Protein 6UXT (pdb70)

B-factor: mean 32.32, std 12.49, range [15.35, 100.5]

Solvent-accessible surface area: 53616 Å² total; per-residue (Å²): 91,67,1,101,45,0,27,100,0,20,60,20,0,34,56,0,6,20,8,0,0,57,18,59,15,118,99,0,53,88,19,1,80,72,0,24,66,42,0,72,59,107,107,23,66,20,85,136,30,22,42,120,85,34,102,14,14,58,139,140,22,64,3,0,8,6,32,2,25,7,20,11,7,12,16,41,47,76,47,117,139,19,84,53,12,11,137,74,0,11,92,61,0,42,172,35,60,71,125,20,0,0,68,36,0,8,147,27,45,1,3,0,13,22,29,33,77,0,0,1,7,103,30,2,73,59,14,1,40,47,0,48,128,12,3,101,150,111,56,3,2,41,0,0,10,0,0,64,4,2,42,43,4,41,11,49,6,4,75,7,10,52,86,88,50,0,108,73,0,20,130,0,17,67,11,0,35,53,0,8,17,3,1,0,62,19,59,11,96,86,0,40,116,29,0,79,74,0,23,63,46,0,70,61,107,96,20,120,12,80,136,33,29,36,116,83,31,149,9,11,47,146,142,24,61,2,0,7,5,29,2,22,8,23,14,7,12,15,45,45,80,51,118,71,20,67,21,1,10,133,11,0,11,75,31,0,44,175,37,38,72,108,0,0,1,29,2,0,8,16,23,46,0,5,1,11,19,27,34,75,0,0,0,8,101,27,2,54,62,13,1,48,45,0,40,130,10,2,117,144,94,55,0,2,39,0,0,9,0,0,56,1,2,44,42,6,40,11,49,4,4,79,7,10,47,80,119,50,41,0,106,69,0,18,129,0,18,67,11,0,35,78,0,12,21,12,2,2,77,29,60,18,89,126,0,42,107,37,0,69,74,0,15,64,49,1,66,61,107,91,21,119,11,78,149,27,29,35,120,73,35,134,16,13,42,138,150,24,59,2,0,7,5,27,5,22,9,23,6,10,12,17,37,47,75,57,115,152,22,98,57,10,16,136,74,0,11,90,67,3,51,172,38,58,89,112,8,2,2,89,22,0,48,137,10,56,4,7,0,12,14,28,19,75,0,0,0,8,104,28,2,56,56,9,0,39,36,0,47,126,18,4,104,152,116,57,6,6,44,0,0,12,0,0,16,4,3,47,55,4,41,12,47,7,5,55,3,11,57,85,166,106,23,0,82,48,0,27,95,0,20,59,23,0,34,64,0,12,20,5,1,4,47,17,52,20,123,97,0,72,85,24,0,68,78,0,21,68,47,0,75,68,106,80,20,120,20,86,136,21,10,26,114,78,30,140,14,6,37,71,140,22,63,2,0,1,6,28,4,22,8,19,10,13,9,14,33,42,72,55,113,146,20,98,57,18,17,146,73,1,12,91,59,8,39,164,50,63,46,140,8,0,0,105,40,1,20,157,26,50,2,4,0,16,19,27,12,76,0,0,0,8,99,30,1,66,58,11,1,40,46,0,46,125,16,3,86,145,119,58,15,3,47,0,0,13,0,0,17,4,4,48,52,4,41,12,50,4,6,75,14,13,62,90,97,64,0,88,45,0,30,99,0,20,65,23,0,38,61,0,5,20,11,0,0,61,28,51,15,133,70,0,60,84,15,0,80,76,0,18,66,47,0,70,62,128,92,22,127,15,88,143,27,24,33,118,89,33,97,12,12,57,152,144,23,66,2,0,8,7,36,3,26,8,20,10,9,10,18,37,46,77,54,120,70,23,60,18,1,8,124,9,0,12,67,34,4,41,176,43,28,73,110,0,0,0,42,1,0,8,19,29,45,1,5,0,15,24,28,36,76,0,0,0,7,100,32,2,59,58,13,1,41,44,0,49,123,11,4,118,141,97,54,0,2,43,0,0,10,0,0,57,4,3,45,43,5,41,12,50,8,5,50,6,10,49,85,88,55,0,84,54,0,20,108,0,20,67,22,0,38,62,0,7,20,12,0,0,64,35,66,14,112,91,0,66,84,17,0,67,75,0,17,52,59,0,56,76,106,100,30,138,8,84,154,31,23,38,118,79,36,129,11,12,53,135,139,23,61,2,0,6,7,38,3,26,7,19,9,7,11,14,40,45,79,49,108,128,23,83,53,11,9,137,73,0,12,91,65,1,45,173,38,61,71,125,19,0,0,74,35,0,6,130,27,44,1,2,0,14,21,28,29,77,0,0,0,7,97,27,2,38,58,12,0,42,43,0,49,135,12,2,93,152,118,54,9,1,37,0,0,10,0,0,58,1,3,45,43,6,40,12,51,6,5,74,6,10,56,67,91,67,0,92,39,0,29,100,0,21,66,23,0,42,69,0,10,20,11,1,2,62,22,62,11,117,88,0,47,97,18,0,73,81,0,13,62,50,1,53,63,144,106,23,122,26,79,142,30,24,38,119,75,32,106,14,12,39,77,151,22,64,3,0,6,7,36,3,24,10,20,8,8,13,15,37,46,74,61,119,153,26,74,52,12,16,125,70,0,10,94,69,3,46,176,42,64,71,120,16,0,1,78,23,0,31,141,12,52,3,5,1,14,24,28,29,77,0,0,1,10,93,27,2,78,58,11,0,38,40,0,48,117,14,4,106,145,115,53,2,2,41,0,0,13,0,0,16,1,3,47,55,6,39,12,50,10,5,51,3,10,44,85,90,64,0,80,34,0,28,108,0,20,64,22,0,38,66,0,12,19,12,2,2,66,29,67,18,107,88,0,63,87,18,0,64,76,0,12,70,57,0,59,63,157,95,25,128,16,68,141,24,20,40,132,73,30,130,15,12,40,126,154,21,63,1,0,6,7,37,4,22,10,21,7,12,11,16,39,52,73,60,116,153,25,82,51,4,18,136,71,0,9,96,54,2,40,158,40,65,71,125,7,0,0,118,24,0,36,139,10,54,4,5,0,15,24,28,28,78,0,0,0,10,89,26,1,75,60,9,0,37,39,0,51,120,17,3,92,142,104,56,5,2,42,0,0,12,0,0,16,4,3,48,55,6,40,13,49,5,4,72,8,12,51,79

CATH classification: 1.20.120.1940 (+1 more: 6.10.250.2140)

Sequence (1306 aa):
RISEQGLYAMRDVQVARLALFHGDPEKAKELTNEASALLSDDSTEWAKFAKPGKKKTNLNDDQYIVINASVGISESYVATPEKEAAIKIANEKMAKGDKKGAMEELRLAGVGVMENQYLMPLKQTRNALADAQQKLLDKKQYYEANLALKGAEDGIIVDSEALFVRISEQGLYAMRDVQVARLALFHGDPEEKAKELTNEASALLSDDSTEWAKFAKPGKKTNLNDDQQYIVINASVGISESYVATPEKEAAIKIANEKMAKGDKKGAMEEELRLAGVGVMENQYLMPLKQTRNALADAQKLLDKKQYYEANLALKGAEDGIIVDSEALFVERISEQGLYAMRDVQVARLALFHGDPEKAKELTNEASALLSDDSTEWAKFAKPPGGKKTNLNDDQYIVINASVGISESSYVATPEKEAAIKIANEKMAKGDKKGAMEELRLAGVGVMENQYLMPLKQTRNALADAQKLLDKKQYYEANLALKGAEDGIIVDDSEALFVERISEEQGLYAMRDVQVARLALFHGDPEKAKELTNEEASALLSDDSTEWAKFAKPGKKTNLNDDQYIVINASVGISSESYVATPEKEAAIKIIANEKMAKGDKKGAMEELRLAGVGVMENQYLMPLKQTRNALADAQKLLDKKQYYEANLALKGAEDGIIVDSEALFVRISEQGLYAMRDVQVARLALFHGDPEKAKEELTNEEASSALLSSDDSTEWAKFAKPGKKTNLNDDQYIVINASVGISSESYVATPEKEAAIKKIANEKMAKGDKKGAMEEELRLAGVGVMENQYLMPLKQTRNALADAQQKLLDKKQYYEANLALKGAEDGIIVDDSEALFVRISEQQGLYAMRDVQVARLALFHGDPEKAKELTNEASALLSDDSTEWAKFAKPGKKTNLNDDDQYIVINASVGISESYVATPEKEAAIKIANEKMAKGDKKGAMEEELRLAGVGVMENQYLMPLKKQTRNALADAQKLLDKKQYYEANLALKGAEDGIIVDSEALFVRISEQGLYAMRDVQVARLALFHGDPEKAKELTNEASSALLSDDSTEWAKFAKPGKKTNLNDDQYIVINASVGISESYVATPEKEAAIKIANEKMAKGDKKGAMEELRLAGVGVMENQYLMPLKQTRNALADAQKLLDKKQYYEANLALKGAEDGIIVDSEALFVRISEEQGLYAMRDVQVARLALFHGDPEKAKELTNEASALLSDDSTEWAKFAKPPGGKKTNLNDDQYIVINASVGISSESYVATPEKEAAIKKIIANEKMAKGDKKGAMEELRLAGVGVMENQYLMPLKQTRNALADAQKLLDKKQYYEANLALKGAEDGIIVDSEALFV

Secondary structure (DSSP, 8-state):
---HHHHHHHHHHHHHHHHHHTT-HHHHHHHHHHHHHHHT-TT--GGGGB-TT---SSTT--EEEEEEEEEEE------HHHHHHHHHHHHHHHTT-HHHHHHHHHHTT-EEEEEEEEEEHHHHHHHHHHHHHHHHTT-HHHHHHHHHHHHHT-EEEEEETT-/---HHHHHHHHHHHHHHHHHHTT-HHHHHHHHHHHHHHHH-TTS-GGGGB-TT---SSTT--EEEEEEEEEEE------HHHHHHHHHHHHHHHTT-HHHHHHHHHHTT-EEEEEEEEEEHHHHHHHHHHHHHHHHTT-HHHHHHHHHHHHHT-EEEEEETT-/----HHHHHHHHHHHHHHHHHHHS-HHHHHHHHHHHHHHHT-TTS-GGGGEETT---SSTT--EEEEEEEEEEE------HHHHHHHHHHHHHHHTT-HHHHHHHHHHTT-EEEEEEEEEEHHHHHHHHHHHHHHHHTT-HHHHHHHHHHHHHT-EEEEEETT-/----HHHHHHHHHHHHHHHHHHTT-HHHHHHHHHHHHHHH--SS--GGGGB-TTS--SSTT--EEEEEEEEEEE------HHHHHHHHHHHHHHHTT-HHHHHHHHHHTT-EEEEEEEEEEHHHHHHHHHHHHHHHHTT-HHHHHHHHHHHHHT-EEEEEETT-/---HHHHHHHHHHHHHHHHHHTT-HHHHHHHHHHHHHHHH-TTS-GGGGB-TT---SSTT--EEEEEEEEEEE------HHHHHHHHHHHHHHHTT-HHHHHHHHHHTT-EEEEEEEEEEHHHHHHHHHHHHHHHHTT-HHHHHHHHHHHHHT-EEEEEETT-/---HHHHHHHHHHHHHHHHHHTT-HHHHHHHHHHHHHHHH-TTS-GGGGB-TT---SSTT--EEEEEEEEEEE------HHHHHHHHHHHHHHHTT-HHHHHHHHHHTT-EEEEEEEEEEHHHHHHHHHHHHHHHHTT-HHHHHHHHHHHHHT-EEEEEETT-/---HHHHHHHHHHHHHHHHHHTT-HHHHHHHHHHHHHHHH-TTS-GGGGB-TT---SSTT--EEEEEEEEEEE------HHHHHHHHHHHHHHHTT-HHHHHHHHHHTT-EEEEEEEEEEHHHHHHHHHHHHHHHHTT-HHHHHHHHHHHHHT-EEEEEETT-/---HHHHHHHHHHHHHHHHHHTT-HHHHHHHHHHHHHHH--TT--GGGGB-TTS--SSTT--EEEEEEEEEEE------HHHHHHHHHHHHHHHTT-HHHHHHHHHHTT-EEEEEEEEEEHHHHHHHHHHHHHHHHTT-HHHHHHHHHHHHHT-EEEEEETT-

Foldseek 3Di:
DALQLQLQLLVLLVVLLVCLVVVRLVSNLVSLVSSLCSLPPPPDPQVVFWDPPDDDPDPPWTKGFHDKDKDKDADPDDDPQQVVLQVVLVVCVVVVVNLVSLVSNVVSRMFIKMKTKIAGRVQLSVLSVVLNVCSVVVVRVVSSVSSVVRVVRIDIDIDGPND/DADQLQLQLLVLLVVLLVCLVVVHLVSSLVSLVSSLCSLPDVVPVQVVQFDPPDDDPDDPWTWGFHDKDKDKDADPDDDPQQVVLQVVLVVCVVVVVNLSSLVSNVVVGIFMKMKTKIATRVVLSVLSVVLNVCSVVVVSVVSSVSSVVRVVRIDIDIDGPND/DDADQLQLQLLVLLVVLLCCLPPNPVVSSLVSLVSSLCSLPDVVPVQVVQFDPPDDDPDPPWTWGFHDKDKDKDADPDDDPQLVVLQVVLVVCVVVVVPQVSLVSNVSSGMFMKMKTKIAGRVQLSVLSVVLNVCSVVVVSVVSSVSSVSRVVRIDIDIDGPND/DLADQLQLQLLVLLVVLLVCLVVVRLVSNLVSLVSSLVSLPDPPDPQVSFFDPPPDDPDPPWTWGFHDKDKDKDADPDDDPQQVVLQVVLVVCVVVVNNLSSLVSNVVSGMFIKMKTKIAGRVQLSVLSVVLNVCSVVVVSVVSSVSSVSRVVRIDIDIDGPND/DADQLQQQLLVLLVVLLVCLVVVHNVSSLVSLVSSLCSLPDPVDPQVVFWDPPDDDPDPPWTKGFHDKDKDKDADPDDDPQQVVLQVVLVVCVVVVVPLVSLVSNVVVRMFMKIKTKIAGRVVLSVLSVVLNVCSVVVVSVVSSVSSVVRVVRIDIDIDGPSD/DADQLQLQLLVLLVVLLVCLVVPHNVSSLVSLVSSLVSQVPVVDPQVVQFDPPDDDPDPPWTWGFHDKDKDKDADPDDDPQQVVLQVVLVVCVVVVVPLVSLVSNVVSRMFIKIKTKIAGRVVLSVLSVVLNVCSVVVVSVVSSVSSVVRVVRIDIDIDGPND/DADQLQQQLLVLLVVLLVCLVVVRNVSSLVSLVSSLVSLPDPPDPQVVFWDPPDDDPDPPWTKGFHDKDKDKDADPDDDPQLVVLQVVLVVCVVVVVPLVSLVSNVSSVMFMKMKTKIAGRVQLSVLSVVLNVCSVVVVSVVSSVSSVVRVVRIDIDIDGPND/DADQLQLQLLVLLVVLLVCLVVPNNVSSLVSLVSSLVSQPDPPDPQVVQFDPPPDDPDPPWTKGFHDKDKDKDADPDDDPQLVVLQVVLVVCVVVVVPLVSLVSNVVSVMFMKMKTKIAGRVQLSVLSVVLNVCSVVVVSVVSSVSSVSRVVRIDIDIDGPND

Nearest PDB structures (foldseek):
  6uxt-assembly1_A  TM=1.003E+00  e=2.577E-29  Shigella flexneri 2a str. 2457T
  3dza-assembly1_C  TM=9.355E-01  e=2.443E-21  Klebsiella pneumoniae subsp. pneumoniae MGH 78578
  6a09-assembly1_A  TM=9.595E-01  e=3.209E-19  Salmonella enterica subsp. enterica
  6ldf-assembly1_C-2  TM=5.956E-01  e=1.120E+00  Escherichia coli
  5f0k-assembly1_A  TM=6.118E-01  e=7.246E+00  Homo sapiens

Structure (mmCIF, N/CA/C/O backbone):
data_6UXT
#
_entry.id   6UXT
#
_cell.length_a   51.579
_cell.length_b   92.920
_cell.length_c   93.469
_cell.angle_alpha   97.350
_cell.angle_beta   98.440
_cell.angle_gamma   95.460
#
_symmetry.space_group_name_H-M   'P 1'
#
loop_
_entity.id
_entity.type
_entity.pdbx_description
1 polymer 'YfdX protein'
2 non-polymer 'TRIETHYLENE GLYCOL'
3 non-polymer DI(HYDROXYETHYL)ETHER
4 non-polymer '4-(2-HYDROXYETHYL)-1-PIPERAZINE ETHANESULFONIC ACID'
5 water water
#
loop_
_atom_site.group_PDB
_atom_site.id
_atom_site.type_symbol
_atom_site.label_atom_id
_atom_site.label_alt_id
_atom_site.label_comp_id
_atom_site.label_asym_id
_atom_site.label_entity_id
_atom_site.label_seq_id
_atom_site.pdbx_PDB_ins_code
_atom_site.Cartn_x
_atom_site.Cartn_y
_atom_site.Cartn_z
_atom_site.occupancy
_atom_site.B_iso_or_equiv
_atom_site.auth_seq_id
_atom_site.auth_comp_id
_atom_site.auth_asym_id
_atom_site.auth_atom_id
_atom_site.pdbx_PDB_model_num
ATOM 1 N N . ARG A 1 23 ? -20.268 73.915 -7.826 1.00 54.33 23 ARG A N 1
ATOM 2 C CA . ARG A 1 23 ? -21.224 75.013 -7.711 1.00 44.08 23 ARG A CA 1
ATOM 3 C C . ARG A 1 23 ? -20.990 75.806 -6.428 1.00 32.30 23 ARG A C 1
ATOM 4 O O . ARG A 1 23 ? -20.186 75.406 -5.582 1.00 41.75 23 ARG A O 1
ATOM 6 N N . ILE A 1 24 ? -21.702 76.924 -6.292 1.00 31.49 24 ILE A N 1
ATOM 7 C CA . ILE A 1 24 ? -21.591 77.800 -5.129 1.00 28.53 24 ILE A CA 1
ATOM 8 C C . ILE A 1 24 ? -22.680 77.434 -4.130 1.00 29.63 24 ILE A C 1
ATOM 9 O O . ILE A 1 24 ? -23.853 77.314 -4.500 1.00 29.46 24 ILE A O 1
ATOM 14 N N . SER A 1 25 ? -22.301 77.262 -2.863 1.00 26.38 25 SER A N 1
ATOM 15 C CA . SER A 1 25 ? -23.281 77.055 -1.800 1.00 31.24 25 SER A CA 1
ATOM 16 C C . SER A 1 25 ? -23.909 78.396 -1.427 1.00 33.27 25 SER A C 1
ATOM 17 O O . SER A 1 25 ? -23.252 79.248 -0.819 1.00 27.16 25 SER A O 1
ATOM 20 N N . GLU A 1 26 ? -25.181 78.594 -1.790 1.00 28.52 26 GLU A N 1
ATOM 21 C CA . GLU A 1 26 ? -25.866 79.809 -1.372 1.00 35.42 26 GLU A CA 1
ATOM 22 C C . GLU A 1 26 ? -26.170 79.799 0.122 1.00 29.71 26 GLU A C 1
ATOM 23 O O . GLU A 1 26 ? -26.292 80.872 0.727 1.00 29.42 26 GLU A O 1
ATOM 29 N N . GLN A 1 27 ? -26.272 78.617 0.738 1.00 27.50 27 GLN A N 1
ATOM 30 C CA . GLN A 1 27 ? -26.435 78.571 2.188 1.00 28.95 27 GLN A CA 1
ATOM 31 C C . GLN A 1 27 ? -25.186 79.079 2.903 1.00 28.28 27 GLN A C 1
ATOM 32 O O . GLN A 1 27 ? -25.288 79.857 3.861 1.00 27.13 27 GLN A O 1
ATOM 38 N N . GLY A 1 28 ? -24.003 78.670 2.445 1.00 22.83 28 GLY A N 1
ATOM 39 C CA . GLY A 1 28 ? -22.777 79.194 3.033 1.00 22.52 28 GLY A CA 1
ATOM 40 C C . GLY A 1 28 ? -22.596 80.673 2.757 1.00 23.39 28 GLY A C 1
ATOM 41 O O . GLY A 1 28 ? -22.177 81.434 3.638 1.00 23.94 28 GLY A O 1
ATOM 42 N N . LEU A 1 29 ? -22.917 81.102 1.533 1.00 22.93 29 LEU A N 1
ATOM 43 C CA . LEU A 1 29 ? -22.848 82.519 1.195 1.00 21.88 29 LEU A CA 1
ATOM 44 C C . LEU A 1 29 ? -23.730 83.349 2.123 1.00 25.50 29 LEU A C 1
ATOM 45 O O . LEU A 1 29 ? -23.288 84.369 2.674 1.00 23.27 29 LEU A O 1
ATOM 50 N N . TYR A 1 30 ? -24.988 82.929 2.297 1.00 22.26 30 TYR A N 1
ATOM 51 C CA . TYR A 1 30 ? -25.914 83.676 3.150 1.00 26.92 30 TYR A CA 1
ATOM 52 C C . TYR A 1 30 ? -25.475 83.651 4.608 1.00 26.23 30 TYR A C 1
ATOM 53 O O . TYR A 1 30 ? -25.667 84.632 5.337 1.00 24.40 30 TYR A O 1
ATOM 62 N N . ALA A 1 31 ? -24.921 82.526 5.062 1.00 25.04 31 ALA A N 1
ATOM 63 C CA . ALA A 1 31 ? -24.474 82.438 6.447 1.00 24.96 31 ALA A CA 1
ATOM 64 C C . ALA A 1 31 ? -23.374 83.453 6.731 1.00 24.80 31 ALA A C 1
ATOM 65 O O . ALA A 1 31 ? -23.424 84.168 7.734 1.00 22.36 31 ALA A O 1
ATOM 67 N N . MET A 1 32 ? -22.372 83.540 5.850 1.00 23.55 32 MET A N 1
ATOM 68 C CA . MET A 1 32 ? -21.280 84.477 6.110 1.00 21.68 32 MET A CA 1
ATOM 69 C C . MET A 1 32 ? -21.734 85.926 5.936 1.00 21.12 32 MET A C 1
ATOM 70 O O . MET A 1 32 ? -21.216 86.825 6.612 1.00 24.81 32 MET A O 1
ATOM 75 N N . ARG A 1 33 ? -22.701 86.182 5.046 1.00 23.61 33 ARG A N 1
ATOM 76 C CA . ARG A 1 33 ? -23.280 87.520 4.985 1.00 24.67 33 ARG A CA 1
ATOM 77 C C . ARG A 1 33 ? -24.007 87.855 6.282 1.00 25.37 33 ARG A C 1
ATOM 78 O O . ARG A 1 33 ? -23.891 88.977 6.792 1.00 24.81 33 ARG A O 1
ATOM 86 N N . ASP A 1 34 ? -24.722 86.879 6.854 1.00 24.90 34 ASP A N 1
ATOM 87 C CA . ASP A 1 34 ? -25.371 87.095 8.146 1.00 26.54 34 ASP A CA 1
ATOM 88 C C . ASP A 1 34 ? -24.353 87.432 9.225 1.00 23.32 34 ASP A C 1
ATOM 89 O O . ASP A 1 34 ? -24.610 88.289 10.074 1.00 21.95 34 ASP A O 1
ATOM 94 N N . VAL A 1 35 ? -23.196 86.755 9.209 1.00 20.77 35 VAL A N 1
ATOM 95 C CA . VAL A 1 35 ? -22.145 87.010 10.193 1.00 19.73 35 VAL A CA 1
ATOM 96 C C . VAL A 1 35 ? -21.659 88.449 10.093 1.00 24.83 35 VAL A C 1
ATOM 97 O O . VAL A 1 35 ? -21.492 89.140 11.107 1.00 22.28 35 VAL A O 1
ATOM 101 N N . GLN A 1 36 ? -21.396 88.915 8.869 1.00 21.64 36 GLN A N 1
ATOM 102 C CA . GLN A 1 36 ? -20.939 90.292 8.697 1.00 21.99 36 GLN A CA 1
ATOM 103 C C . GLN A 1 36 ? -21.945 91.284 9.280 1.00 21.40 36 GLN A C 1
ATOM 104 O O . GLN A 1 36 ? -21.575 92.204 10.020 1.00 24.32 36 GLN A O 1
ATOM 110 N N . VAL A 1 37 ? -23.226 91.104 8.963 1.00 20.03 37 VAL A N 1
ATOM 111 C CA . VAL A 1 37 ? -24.260 92.013 9.465 1.00 18.03 37 VAL A CA 1
ATOM 112 C C . VAL A 1 37 ? -24.410 91.891 10.975 1.00 22.08 37 VAL A C 1
ATOM 113 O O . VAL A 1 37 ? -24.651 92.886 11.669 1.00 25.02 37 VAL A O 1
ATOM 117 N N . ALA A 1 38 ? -24.278 90.679 11.517 1.00 19.62 38 ALA A N 1
ATOM 118 C CA . ALA A 1 38 ? -24.397 90.510 12.964 1.00 19.37 38 ALA A CA 1
ATOM 119 C C . ALA A 1 38 ? -23.302 91.264 13.720 1.00 22.51 38 ALA A C 1
ATOM 120 O O . ALA A 1 38 ? -23.556 91.837 14.786 1.00 21.93 38 ALA A O 1
ATOM 122 N N . ARG A 1 39 ? -22.072 91.240 13.211 1.00 21.58 39 ARG A N 1
ATOM 123 C CA . ARG A 1 39 ? -20.989 91.938 13.902 1.00 22.34 39 ARG A CA 1
ATOM 124 C C . ARG A 1 39 ? -21.236 93.438 13.915 1.00 24.91 39 ARG A C 1
ATOM 125 O O . ARG A 1 39 ? -20.962 94.119 14.912 1.00 26.65 39 ARG A O 1
ATOM 133 N N . LEU A 1 40 ? -21.754 93.970 12.815 1.00 20.22 40 LEU A N 1
ATOM 134 C CA . LEU A 1 40 ? -22.086 95.385 12.766 1.00 22.89 40 LEU A CA 1
ATOM 135 C C . LEU A 1 40 ? -23.236 95.702 13.718 1.00 29.67 40 LEU A C 1
ATOM 136 O O . LEU A 1 40 ? -23.218 96.728 14.406 1.00 24.83 40 LEU A O 1
ATOM 141 N N . ALA A 1 41 ? -24.225 94.807 13.798 1.00 25.36 41 ALA A N 1
ATOM 142 C CA . ALA A 1 41 ? -25.405 95.065 14.626 1.00 24.03 41 ALA A CA 1
ATOM 143 C C . ALA A 1 41 ? -25.043 95.148 16.100 1.00 26.07 41 ALA A C 1
ATOM 144 O O . ALA A 1 41 ? -25.574 96.000 16.826 1.00 26.69 41 ALA A O 1
ATOM 146 N N . LEU A 1 42 ? -24.136 94.279 16.559 1.00 25.21 42 LEU A N 1
ATOM 147 C CA . LEU A 1 42 ? -23.674 94.314 17.943 1.00 24.19 42 LEU A CA 1
ATOM 148 C C . LEU A 1 42 ? -23.119 95.681 18.323 1.00 27.58 42 LEU A C 1
ATOM 149 O O . LEU A 1 42 ? -23.375 96.178 19.423 1.00 24.01 42 LEU A O 1
ATOM 154 N N . PHE A 1 43 ? -22.354 96.300 17.433 1.00 24.92 43 PHE A N 1
ATOM 155 C CA . PHE A 1 43 ? -21.686 97.542 17.786 1.00 32.81 43 PHE A CA 1
ATOM 156 C C . PHE A 1 43 ? -22.531 98.762 17.479 1.00 25.30 43 PHE A C 1
ATOM 157 O O . PHE A 1 43 ? -22.133 99.879 17.814 1.00 28.52 43 PHE A O 1
ATOM 165 N N . HIS A 1 44 ? -23.665 98.571 16.821 1.00 26.93 44 HIS A N 1
ATOM 166 C CA . HIS A 1 44 ? -24.676 99.606 16.697 1.00 30.69 44 HIS A CA 1
ATOM 167 C C . HIS A 1 44 ? -25.773 99.451 17.742 1.00 28.94 44 HIS A C 1
ATOM 168 O O . HIS A 1 44 ? -26.874 99.977 17.561 1.00 36.77 44 HIS A O 1
ATOM 175 N N . GLY A 1 45 ? -25.481 98.754 18.836 1.00 30.32 45 GLY A N 1
ATOM 176 C CA . GLY A 1 45 ? -26.425 98.634 19.937 1.00 44.87 45 GLY A CA 1
ATOM 177 C C . GLY A 1 45 ? -27.686 97.870 19.596 1.00 38.52 45 GLY A C 1
ATOM 178 O O . GLY A 1 45 ? -28.778 98.249 20.038 1.00 38.94 45 GLY A O 1
ATOM 179 N N . ASP A 1 46 ? -27.563 96.799 18.818 1.00 29.57 46 ASP A N 1
ATOM 180 C CA . ASP A 1 46 ? -28.694 95.952 18.439 1.00 28.19 46 ASP A CA 1
ATOM 181 C C . ASP A 1 46 ? -28.315 94.486 18.604 1.00 27.55 46 ASP A C 1
ATOM 182 O O . ASP A 1 46 ? -28.252 93.733 17.625 1.00 31.22 46 ASP A O 1
ATOM 187 N N . PRO A 1 47 ? -28.047 94.044 19.836 1.00 31.97 47 PRO A N 1
ATOM 188 C CA . PRO A 1 47 ? -27.705 92.624 20.038 1.00 30.51 47 PRO A CA 1
ATOM 189 C C . PRO A 1 47 ? -28.829 91.662 19.680 1.00 29.74 47 PRO A C 1
ATOM 190 O O . PRO A 1 47 ? -28.550 90.498 19.361 1.00 29.51 47 PRO A O 1
ATOM 194 N N . GLU A 1 48 ? -30.090 92.104 19.722 1.00 28.63 48 GLU A N 1
ATOM 195 C CA . GLU A 1 48 ? -31.187 91.223 19.328 1.00 28.69 48 GLU A CA 1
ATOM 196 C C . GLU A 1 48 ? -31.080 90.843 17.857 1.00 27.52 48 GLU A C 1
ATOM 197 O O . GLU A 1 48 ? -31.229 89.670 17.493 1.00 31.88 48 GLU A O 1
ATOM 203 N N . LYS A 1 49 ? -30.843 91.833 16.993 1.00 26.00 49 LYS A N 1
ATOM 204 C CA . LYS A 1 49 ? -30.654 91.559 15.578 1.00 29.35 49 LYS A CA 1
ATOM 205 C C . LYS A 1 49 ? -29.444 90.658 15.360 1.00 28.30 49 LYS A C 1
ATOM 206 O O . LYS A 1 49 ? -29.485 89.736 14.536 1.00 25.24 49 LYS A O 1
ATOM 212 N N . ALA A 1 50 ? -28.372 90.880 16.125 1.00 27.89 50 ALA A N 1
ATOM 213 C CA . ALA A 1 50 ? -27.188 90.035 15.979 1.00 28.14 50 ALA A CA 1
ATOM 214 C C . ALA A 1 50 ? -27.480 88.597 16.383 1.00 30.90 50 ALA A C 1
ATOM 215 O O . ALA A 1 50 ? -27.026 87.655 15.721 1.00 26.64 50 ALA A O 1
ATOM 217 N N . LYS A 1 51 ? -28.246 88.404 17.463 1.00 25.13 51 LYS A N 1
ATOM 218 C CA . LYS A 1 51 ? -28.583 87.047 17.884 1.00 30.74 51 LYS A CA 1
ATOM 219 C C . LYS A 1 51 ? -29.427 86.337 16.833 1.00 27.10 51 LYS A C 1
ATOM 220 O O . LYS A 1 51 ? -29.200 85.157 16.542 1.00 33.67 51 LYS A O 1
ATOM 226 N N . GLU A 1 52 ? -30.415 87.034 16.264 1.00 30.04 52 GLU A N 1
ATOM 227 C CA . GLU A 1 52 ? -31.242 86.432 15.221 1.00 30.09 52 GLU A CA 1
ATOM 228 C C . GLU A 1 52 ? -30.402 86.037 14.011 1.00 34.94 52 GLU A C 1
ATOM 229 O O . GLU A 1 52 ? -30.555 84.937 13.462 1.00 29.98 52 GLU A O 1
ATOM 235 N N . LEU A 1 53 ? -29.504 86.923 13.580 1.00 25.44 53 LEU A N 1
ATOM 236 C CA . LEU A 1 53 ? -28.674 86.620 12.415 1.00 25.63 53 LEU A CA 1
ATOM 237 C C . LEU A 1 53 ? -27.701 85.481 12.696 1.00 28.73 53 LEU A C 1
ATOM 238 O O . LEU A 1 53 ? -27.430 84.660 11.810 1.00 27.86 53 LEU A O 1
ATOM 243 N N . THR A 1 54 ? -27.144 85.420 13.910 1.00 27.04 54 THR A N 1
ATOM 244 C CA . THR A 1 54 ? -26.231 84.326 14.223 1.00 29.26 54 THR A CA 1
ATOM 245 C C . THR A 1 54 ? -26.976 82.993 14.257 1.00 36.17 54 THR A C 1
ATOM 246 O O . THR A 1 54 ? -26.454 81.971 13.793 1.00 28.60 54 THR A O 1
ATOM 250 N N . ASN A 1 55 ? -28.207 82.988 14.781 1.00 32.96 55 ASN A N 1
ATOM 251 C CA . ASN A 1 55 ? -29.029 81.779 14.740 1.00 33.91 55 ASN A CA 1
ATOM 252 C C . ASN A 1 55 ? -29.332 81.369 13.306 1.00 29.47 55 ASN A C 1
ATOM 253 O O . ASN A 1 55 ? -29.307 80.178 12.978 1.00 31.40 55 ASN A O 1
ATOM 258 N N . GLU A 1 56 ? -29.645 82.340 12.443 1.00 29.79 56 GLU A N 1
ATOM 259 C CA . GLU A 1 56 ? -29.889 82.025 11.041 1.00 29.60 56 GLU A CA 1
ATOM 260 C C . GLU A 1 56 ? -28.651 81.429 10.392 1.00 32.27 56 GLU A C 1
ATOM 261 O O . GLU A 1 56 ? -28.748 80.461 9.629 1.00 27.36 56 GLU A O 1
ATOM 267 N N . ALA A 1 57 ? -27.476 81.999 10.666 1.00 28.07 57 ALA A N 1
ATOM 268 C CA . ALA A 1 57 ? -26.257 81.444 10.075 1.00 26.47 57 ALA A CA 1
ATOM 269 C C . ALA A 1 57 ? -26.010 80.026 10.572 1.00 27.39 57 ALA A C 1
ATOM 270 O O . ALA A 1 57 ? -25.645 79.140 9.790 1.00 30.85 57 ALA A O 1
ATOM 272 N N . SER A 1 58 ? -26.219 79.792 11.870 1.00 26.41 58 SER A N 1
ATOM 273 C CA . SER A 1 58 ? -26.075 78.447 12.416 1.00 33.94 58 SER A CA 1
ATOM 274 C C . SER A 1 58 ? -27.021 77.473 11.731 1.00 31.46 58 SER A C 1
ATOM 275 O O . SER A 1 58 ? -26.631 76.350 11.397 1.00 31.66 58 SER A O 1
ATOM 278 N N . ALA A 1 59 ? -28.267 77.885 11.508 1.00 37.33 59 ALA A N 1
ATOM 279 C CA . ALA A 1 59 ? -29.233 76.995 10.872 1.00 37.28 59 ALA A CA 1
ATOM 280 C C . ALA A 1 59 ? -28.876 76.727 9.417 1.00 37.26 59 ALA A C 1
ATOM 281 O O . ALA A 1 59 ? -29.108 75.620 8.913 1.00 33.75 59 ALA A O 1
ATOM 283 N N . LEU A 1 60 ? -28.311 77.719 8.728 1.00 30.01 60 LEU A N 1
ATOM 284 C CA . LEU A 1 60 ? -27.933 77.521 7.333 1.00 30.71 60 LEU A CA 1
ATOM 285 C C . LEU A 1 60 ? -26.838 76.467 7.196 1.00 33.50 60 LEU A C 1
ATOM 286 O O . LEU A 1 60 ? -26.818 75.703 6.223 1.00 32.56 60 LEU A O 1
ATOM 291 N N . LEU A 1 61 ? -25.927 76.404 8.164 1.00 32.77 61 LEU A N 1
ATOM 292 C CA . LEU A 1 61 ? -24.775 75.513 8.108 1.00 33.46 61 LEU A CA 1
ATOM 293 C C . LEU A 1 61 ? -25.048 74.147 8.719 1.00 38.43 61 LEU A C 1
ATOM 294 O O . LEU A 1 61 ? -24.165 73.286 8.699 1.00 35.51 61 LEU A O 1
ATOM 299 N N . SER A 1 62 ? -26.238 73.934 9.273 1.00 43.97 62 SER A N 1
ATOM 300 C CA . SER A 1 62 ? -26.575 72.688 9.948 1.00 52.67 62 SER A CA 1
ATOM 301 C C . SER A 1 62 ? -27.818 72.041 9.355 1.00 60.22 62 SER A C 1
ATOM 302 O O . SER A 1 62 ? -28.435 71.191 10.003 1.00 67.59 62 SER A O 1
ATOM 305 N N . ASP A 1 63 ? -28.207 72.440 8.146 1.00 63.57 63 ASP A N 1
ATOM 306 C CA . ASP A 1 63 ? -29.329 71.796 7.475 1.00 78.01 63 ASP A CA 1
ATOM 307 C C . ASP A 1 63 ? -29.036 70.313 7.291 1.00 80.90 63 ASP A C 1
ATOM 308 O O . ASP A 1 63 ? -27.979 69.933 6.776 1.00 76.34 63 ASP A O 1
ATOM 313 N N . ASP A 1 64 ? -29.977 69.473 7.722 1.00 84.79 64 ASP A N 1
ATOM 314 C CA . ASP A 1 64 ? -29.770 68.033 7.631 1.00 90.89 64 ASP A CA 1
ATOM 315 C C . ASP A 1 64 ? -29.768 67.551 6.185 1.00 86.66 64 ASP A C 1
ATOM 316 O O . ASP A 1 64 ? -29.109 66.554 5.867 1.00 81.91 64 ASP A O 1
ATOM 318 N N . SER A 1 65 ? -30.480 68.247 5.298 1.00 86.13 65 SER A N 1
ATOM 319 C CA . SER A 1 65 ? -30.671 67.807 3.922 1.00 85.80 65 SER A CA 1
ATOM 320 C C . SER A 1 65 ? -29.933 68.691 2.919 1.00 81.15 65 SER A C 1
ATOM 321 O O . SER A 1 65 ? -30.396 68.885 1.793 1.00 77.16 65 SER A O 1
ATOM 324 N N . THR A 1 66 ? -28.788 69.239 3.316 1.00 80.21 66 THR A N 1
ATOM 325 C CA . THR A 1 66 ? -27.878 69.898 2.390 1.00 66.23 66 THR A CA 1
ATOM 326 C C . THR A 1 66 ? -26.815 68.896 1.968 1.00 52.48 66 THR A C 1
ATOM 327 O O . THR A 1 66 ? -26.145 68.301 2.818 1.00 59.62 66 THR A O 1
ATOM 331 N N . GLU A 1 67 ? -26.682 68.693 0.659 1.00 55.59 67 GLU A N 1
ATOM 332 C CA . GLU A 1 67 ? -25.630 67.838 0.117 1.00 51.69 67 GLU A CA 1
ATOM 333 C C . GLU A 1 67 ? -24.361 68.681 0.012 1.00 46.70 67 GLU A C 1
ATOM 334 O O . GLU A 1 67 ? -24.044 69.267 -1.025 1.00 43.69 67 GLU A O 1
ATOM 336 N N . TRP A 1 68 ? -23.630 68.754 1.128 1.00 46.66 68 TRP A N 1
ATOM 337 C CA . TRP A 1 68 ? -22.447 69.611 1.175 1.00 44.30 68 TRP A CA 1
ATOM 338 C C . TRP A 1 68 ? -21.363 69.134 0.215 1.00 44.31 68 TRP A C 1
ATOM 339 O O . TRP A 1 68 ? -20.637 69.958 -0.355 1.00 41.17 68 TRP A O 1
ATOM 350 N N . ALA A 1 69 ? -21.247 67.818 0.003 1.00 49.92 69 ALA A N 1
ATOM 351 C CA . ALA A 1 69 ? -20.228 67.303 -0.909 1.00 45.30 69 ALA A CA 1
ATOM 352 C C . ALA A 1 69 ? -20.401 67.857 -2.319 1.00 38.41 69 ALA A C 1
ATOM 353 O O . ALA A 1 69 ? -19.434 67.927 -3.081 1.00 39.51 69 ALA A O 1
ATOM 355 N N . LYS A 1 70 ? -21.623 68.252 -2.678 1.00 40.02 70 LYS A N 1
ATOM 356 C CA . LYS A 1 70 ? -21.889 68.887 -3.964 1.00 40.36 70 LYS A CA 1
ATOM 357 C C . LYS A 1 70 ? -21.142 70.210 -4.128 1.00 45.02 70 LYS A C 1
ATOM 358 O O . LYS A 1 70 ? -20.887 70.634 -5.261 1.00 41.00 70 LYS A O 1
ATOM 364 N N . PHE A 1 71 ? -20.787 70.872 -3.028 1.00 37.41 71 PHE A N 1
ATOM 365 C CA . PHE A 1 71 ? -20.115 72.165 -3.073 1.00 39.54 71 PHE A CA 1
ATOM 366 C C . PHE A 1 71 ? -18.682 72.108 -2.563 1.00 36.28 71 PHE A C 1
ATOM 367 O O . PHE A 1 71 ? -18.025 73.155 -2.481 1.00 35.11 71 PHE A O 1
ATOM 375 N N . ALA A 1 72 ? -18.179 70.925 -2.222 1.00 31.87 72 ALA A N 1
ATOM 376 C CA . ALA A 1 72 ? -16.899 70.817 -1.542 1.00 33.28 72 ALA A CA 1
ATOM 377 C C . ALA A 1 72 ? -15.744 70.978 -2.520 1.00 33.39 72 ALA A C 1
ATOM 378 O O . ALA A 1 72 ? -15.869 70.733 -3.725 1.00 36.31 72 ALA A O 1
ATOM 380 N N . LYS A 1 73 ? -14.607 71.413 -1.975 1.00 32.72 73 LYS A N 1
ATOM 381 C CA . LYS A 1 73 ? -13.358 71.583 -2.701 1.00 36.46 73 LYS A CA 1
ATOM 382 C C . LYS A 1 73 ? -12.370 70.532 -2.207 1.00 36.07 73 LYS A C 1
ATOM 383 O O . LYS A 1 73 ? -11.559 70.811 -1.313 1.00 42.89 73 LYS A O 1
ATOM 389 N N . PRO A 1 74 ? -12.421 69.314 -2.742 1.00 46.53 74 PRO A N 1
ATOM 390 C CA . PRO A 1 74 ? -11.523 68.260 -2.263 1.00 55.95 74 PRO A CA 1
ATOM 391 C C . PRO A 1 74 ? -10.082 68.553 -2.641 1.00 45.58 74 PRO A C 1
ATOM 392 O O . PRO A 1 74 ? -9.787 69.309 -3.569 1.00 49.68 74 PRO A O 1
ATOM 396 N N . GLY A 1 75 ? -9.172 67.935 -1.896 1.00 54.69 75 GLY A N 1
ATOM 397 C CA . GLY A 1 75 ? -7.765 68.217 -2.040 1.00 50.40 75 GLY A CA 1
ATOM 398 C C . GLY A 1 75 ? -7.286 69.427 -1.275 1.00 43.01 75 GLY A C 1
ATOM 399 O O . GLY A 1 75 ? -6.078 69.589 -1.095 1.00 44.98 75 GLY A O 1
ATOM 400 N N . LYS A 1 76 ? -8.189 70.289 -0.819 1.00 42.75 76 LYS A N 1
ATOM 401 C CA . LYS A 1 76 ? -7.817 71.394 0.056 1.00 44.04 76 LYS A CA 1
ATOM 402 C C . LYS A 1 76 ? -7.855 70.887 1.495 1.00 36.06 76 LYS A C 1
ATOM 403 O O . LYS A 1 76 ? -8.935 70.646 2.050 1.00 36.62 76 LYS A O 1
ATOM 409 N N A LYS A 1 77 ? -6.679 70.719 2.094 0.39 33.78 77 LYS A N 1
ATOM 410 N N B LYS A 1 77 ? -6.680 70.721 2.098 0.61 33.70 77 LYS A N 1
ATOM 411 C CA A LYS A 1 77 ? -6.595 70.206 3.454 0.39 33.58 77 LYS A CA 1
ATOM 412 C CA B LYS A 1 77 ? -6.608 70.192 3.452 0.61 33.50 77 LYS A CA 1
ATOM 413 C C A LYS A 1 77 ? -7.064 71.257 4.455 0.39 34.18 77 LYS A C 1
ATOM 414 C C B LYS A 1 77 ? -7.050 71.246 4.463 0.61 34.17 77 LYS A C 1
ATOM 415 O O A LYS A 1 77 ? -6.755 72.444 4.326 0.39 30.21 77 LYS A O 1
ATOM 416 O O B LYS A 1 77 ? -6.702 72.424 4.351 0.61 30.11 77 LYS A O 1
ATOM 427 N N . THR A 1 78 ? -7.818 70.812 5.454 1.00 36.54 78 THR A N 1
ATOM 428 C CA . THR A 1 78 ? -8.358 71.683 6.488 1.00 31.33 78 THR A CA 1
ATOM 429 C C . THR A 1 78 ? -7.541 71.566 7.770 1.00 32.96 78 THR A C 1
ATOM 430 O O . THR A 1 78 ? -6.782 70.614 7.967 1.00 36.10 78 THR A O 1
ATOM 434 N N . ASN A 1 79 ? -7.716 72.555 8.653 1.00 33.36 79 ASN A N 1
ATOM 435 C CA . ASN A 1 79 ? -7.098 72.485 9.974 1.00 33.04 79 ASN A CA 1
ATOM 436 C C . ASN A 1 79 ? -7.697 71.355 10.802 1.00 42.30 79 ASN A C 1
ATOM 437 O O . ASN A 1 79 ? -6.967 70.613 11.472 1.00 36.01 79 ASN A O 1
ATOM 442 N N . LEU A 1 80 ? -9.021 71.224 10.790 1.00 33.24 80 LEU A N 1
ATOM 443 C CA . LEU A 1 80 ? -9.671 70.124 11.482 1.00 42.98 80 LEU A CA 1
ATOM 444 C C . LEU A 1 80 ? -9.534 68.848 10.667 1.00 37.85 80 LEU A C 1
ATOM 445 O O . LEU A 1 80 ? -9.584 68.870 9.433 1.00 33.90 80 LEU A O 1
ATOM 450 N N . ASN A 1 81 ? -9.353 67.735 11.367 1.00 40.70 81 ASN A N 1
ATOM 451 C CA . ASN A 1 81 ? -9.334 66.436 10.712 1.00 46.70 81 ASN A CA 1
ATOM 452 C C . ASN A 1 81 ? -10.723 66.116 10.166 1.00 42.71 81 ASN A C 1
ATOM 453 O O . ASN A 1 81 ? -11.733 66.333 10.843 1.00 47.94 81 ASN A O 1
ATOM 458 N N . ASP A 1 82 ? -10.770 65.644 8.920 1.00 46.81 82 ASP A N 1
ATOM 459 C CA . ASP A 1 82 ? -11.997 65.220 8.240 1.00 54.27 82 ASP A CA 1
ATOM 460 C C . ASP A 1 82 ? -13.007 66.354 8.040 1.00 48.17 82 ASP A C 1
ATOM 461 O O . ASP A 1 82 ? -14.195 66.092 7.814 1.00 48.17 82 ASP A O 1
ATOM 466 N N . ASP A 1 83 ? -12.565 67.609 8.108 1.00 38.67 83 ASP A N 1
ATOM 467 C CA . ASP A 1 83 ? -13.381 68.739 7.681 1.00 31.86 83 ASP A CA 1
ATOM 468 C C . ASP A 1 83 ? -13.248 68.904 6.166 1.00 28.30 83 ASP A C 1
ATOM 469 O O . ASP A 1 83 ? -12.461 68.218 5.506 1.00 30.10 83 ASP A O 1
ATOM 474 N N . GLN A 1 84 ? -14.008 69.835 5.595 1.00 27.40 84 GLN A N 1
ATOM 475 C CA . GLN A 1 84 ? -13.924 70.086 4.164 1.00 32.33 84 GLN A CA 1
ATOM 476 C C . GLN A 1 84 ? -14.166 71.564 3.907 1.00 30.48 84 GLN A C 1
ATOM 477 O O . GLN A 1 84 ? -14.904 72.223 4.645 1.00 27.95 84 GLN A O 1
ATOM 483 N N . TYR A 1 85 ? -13.520 72.083 2.862 1.00 30.81 85 TYR A N 1
ATOM 484 C CA . TYR A 1 85 ? -13.782 73.438 2.392 1.00 26.94 85 TYR A CA 1
ATOM 485 C C . TYR A 1 85 ? -14.956 73.419 1.423 1.00 26.87 85 TYR A C 1
ATOM 486 O O . TYR A 1 85 ? -15.024 72.565 0.534 1.00 27.87 85 TYR A O 1
ATOM 495 N N . ILE A 1 86 ? -15.874 74.364 1.605 1.00 27.48 86 ILE A N 1
ATOM 496 C CA . ILE A 1 86 ? -17.065 74.527 0.781 1.00 22.01 86 ILE A CA 1
ATOM 497 C C . ILE A 1 86 ? -16.897 75.798 -0.038 1.00 25.77 86 ILE A C 1
ATOM 498 O O . ILE A 1 86 ? -16.553 76.850 0.520 1.00 26.08 86 ILE A O 1
ATOM 503 N N . VAL A 1 87 ? -17.170 75.717 -1.341 1.00 21.97 87 VAL A N 1
ATOM 504 C CA . VAL A 1 87 ? -17.243 76.915 -2.180 1.00 26.77 87 VAL A CA 1
ATOM 505 C C . VAL A 1 87 ? -18.491 77.710 -1.818 1.00 22.15 87 VAL A C 1
ATOM 506 O O . VAL A 1 87 ? -19.616 77.215 -1.963 1.00 25.15 87 VAL A O 1
ATOM 510 N N . ILE A 1 88 ? -18.304 78.957 -1.375 1.00 24.53 88 ILE A N 1
ATOM 511 C CA . ILE A 1 88 ? -19.418 79.823 -1.003 1.00 22.37 88 ILE A CA 1
ATOM 512 C C . ILE A 1 88 ? -19.480 81.105 -1.819 1.00 29.89 88 ILE A C 1
ATOM 513 O O . ILE A 1 88 ? -20.419 81.885 -1.645 1.00 23.91 88 ILE A O 1
ATOM 518 N N . ASN A 1 89 ? -18.518 81.358 -2.696 1.00 22.29 89 ASN A N 1
ATOM 519 C CA . ASN A 1 89 ? -18.609 82.529 -3.562 1.00 22.17 89 ASN A CA 1
ATOM 520 C C . ASN A 1 89 ? -17.580 82.354 -4.669 1.00 23.40 89 ASN A C 1
ATOM 521 O O . ASN A 1 89 ? -16.669 81.535 -4.555 1.00 22.08 89 ASN A O 1
ATOM 526 N N . ALA A 1 90 ? -17.741 83.118 -5.744 1.00 21.94 90 ALA A N 1
ATOM 527 C CA . ALA A 1 90 ? -16.782 83.035 -6.841 1.00 22.70 90 ALA A CA 1
ATOM 528 C C . ALA A 1 90 ? -16.793 84.343 -7.609 1.00 29.07 90 ALA A C 1
ATOM 529 O O . ALA A 1 90 ? -17.820 85.022 -7.685 1.00 27.32 90 ALA A O 1
ATOM 531 N N . SER A 1 91 ? -15.638 84.681 -8.181 1.00 25.88 91 SER A N 1
ATOM 532 C CA . SER A 1 91 ? -15.496 85.872 -9.001 1.00 22.69 91 SER A CA 1
ATOM 533 C C . SER A 1 91 ? -14.496 85.591 -10.118 1.00 25.35 91 SER A C 1
ATOM 534 O O . SER A 1 91 ? -13.692 84.657 -10.035 1.00 24.36 91 SER A O 1
ATOM 537 N N . VAL A 1 92 ? -14.544 86.428 -11.158 1.00 18.60 92 VAL A N 1
ATOM 538 C CA . VAL A 1 92 ? -13.642 86.336 -12.308 1.00 20.89 92 VAL A CA 1
ATOM 539 C C . VAL A 1 92 ? -12.474 87.295 -12.112 1.00 21.55 92 VAL A C 1
ATOM 540 O O . VAL A 1 92 ? -12.673 88.453 -11.733 1.00 22.46 92 VAL A O 1
ATOM 544 N N . GLY A 1 93 ? -11.252 86.832 -12.403 1.00 19.56 93 GLY A N 1
ATOM 545 C CA . GLY A 1 93 ? -10.114 87.735 -12.384 1.00 20.67 93 GLY A CA 1
ATOM 546 C C . GLY A 1 93 ? -9.478 87.776 -13.759 1.00 25.18 93 GLY A C 1
ATOM 547 O O . GLY A 1 93 ? -9.221 86.716 -14.330 1.00 29.21 93 GLY A O 1
ATOM 548 N N . ILE A 1 94 ? -9.258 88.961 -14.328 1.00 20.36 94 ILE A N 1
ATOM 549 C CA . ILE A 1 94 ? -8.672 89.090 -15.665 1.00 19.94 94 ILE A CA 1
ATOM 550 C C . ILE A 1 94 ? -7.323 89.786 -15.549 1.00 23.76 94 ILE A C 1
ATOM 551 O O . ILE A 1 94 ? -7.213 90.815 -14.874 1.00 22.63 94 ILE A O 1
ATOM 556 N N . SER A 1 95 ? -6.311 89.246 -16.232 1.00 19.37 95 SER A N 1
ATOM 557 C CA . SER A 1 95 ? -5.001 89.882 -16.338 1.00 21.01 95 SER A CA 1
ATOM 558 C C . SER A 1 95 ? -4.579 89.956 -17.801 1.00 24.13 95 SER A C 1
ATOM 559 O O . SER A 1 95 ? -4.635 88.954 -18.527 1.00 23.33 95 SER A O 1
ATOM 562 N N . GLU A 1 96 ? -4.170 91.145 -18.230 1.00 17.58 96 GLU A N 1
ATOM 563 C CA . GLU A 1 96 ? -3.598 91.352 -19.557 1.00 22.22 96 GLU A CA 1
ATOM 564 C C . GLU A 1 96 ? -2.897 92.700 -19.530 1.00 20.75 96 GLU A C 1
ATOM 565 O O . GLU A 1 96 ? -2.983 93.432 -18.545 1.00 22.63 96 GLU A O 1
ATOM 571 N N . SER A 1 97 ? -2.211 93.037 -20.622 1.00 21.70 97 SER A N 1
ATOM 572 C CA . SER A 1 97 ? -1.442 94.284 -20.631 1.00 23.18 97 SER A CA 1
ATOM 573 C C . SER A 1 97 ? -2.177 95.443 -21.299 1.00 22.30 97 SER A C 1
ATOM 574 O O . SER A 1 97 ? -1.669 96.575 -21.270 1.00 24.37 97 SER A O 1
ATOM 577 N N . TYR A 1 98 ? -3.350 95.185 -21.894 1.00 21.33 98 TYR A N 1
ATOM 578 C CA . TYR A 1 98 ? -4.240 96.180 -22.492 1.00 22.57 98 TYR A CA 1
ATOM 579 C C . TYR A 1 98 ? -3.672 96.803 -23.758 1.00 23.99 98 TYR A C 1
ATOM 580 O O . TYR A 1 98 ? -4.163 97.842 -24.214 1.00 25.69 98 TYR A O 1
ATOM 589 N N . VAL A 1 99 ? -2.671 96.165 -24.356 1.00 23.13 99 VAL A N 1
ATOM 590 C CA . VAL A 1 99 ? -2.079 96.620 -25.611 1.00 24.58 99 VAL A CA 1
ATOM 591 C C . VAL A 1 99 ? -2.864 96.018 -26.773 1.00 31.25 99 VAL A C 1
ATOM 592 O O . VAL A 1 99 ? -2.946 94.793 -26.908 1.00 30.68 99 VAL A O 1
ATOM 596 N N . ALA A 1 100 ? -3.421 96.877 -27.620 1.00 28.98 100 ALA A N 1
ATOM 597 C CA . ALA A 1 100 ? -4.224 96.424 -28.749 1.00 36.66 100 ALA A CA 1
ATOM 598 C C . ALA A 1 100 ? -3.326 96.104 -29.935 1.00 37.79 100 ALA A C 1
ATOM 599 O O . ALA A 1 100 ? -2.469 96.909 -30.315 1.00 39.15 100 ALA A O 1
ATOM 601 N N . THR A 1 101 ? -3.495 94.913 -30.490 1.00 29.65 101 THR A N 1
ATOM 602 C CA . THR A 1 101 ? -2.825 94.491 -31.709 1.00 35.36 101 THR A CA 1
ATOM 603 C C . THR A 1 101 ? -3.858 93.832 -32.605 1.00 38.55 101 THR A C 1
ATOM 604 O O . THR A 1 101 ? -4.913 93.400 -32.128 1.00 34.63 101 THR A O 1
ATOM 608 N N . PRO A 1 102 ? -3.595 93.751 -33.910 1.00 42.87 102 PRO A N 1
ATOM 609 C CA . PRO A 1 102 ? -4.494 92.968 -34.777 1.00 38.41 102 PRO A CA 1
ATOM 610 C C . PRO A 1 102 ? -4.669 91.518 -34.340 1.00 35.85 102 PRO A C 1
ATOM 611 O O . PRO A 1 102 ? -5.802 91.018 -34.359 1.00 39.27 102 PRO A O 1
ATOM 615 N N . GLU A 1 103 ? -3.591 90.827 -33.949 1.00 36.36 103 GLU A N 1
ATOM 616 C CA . GLU A 1 103 ? -3.722 89.442 -33.498 1.00 42.12 103 GLU A CA 1
ATOM 617 C C . GLU A 1 103 ? -4.632 89.346 -32.286 1.00 38.37 103 GLU A C 1
ATOM 618 O O . GLU A 1 103 ? -5.457 88.429 -32.181 1.00 30.18 103 GLU A O 1
ATOM 624 N N . LYS A 1 104 ? -4.473 90.271 -31.344 1.00 31.50 104 LYS A N 1
ATOM 625 C CA . LYS A 1 104 ? -5.268 90.210 -30.126 1.00 27.72 104 LYS A CA 1
ATOM 626 C C . LYS A 1 104 ? -6.729 90.532 -30.400 1.00 24.90 104 LYS A C 1
ATOM 627 O O . LYS A 1 104 ? -7.624 89.879 -29.856 1.00 24.67 104 LYS A O 1
ATOM 633 N N . GLU A 1 105 ? -6.996 91.555 -31.212 1.00 25.92 105 GLU A N 1
ATOM 634 C CA . GLU A 1 105 ? -8.385 91.867 -31.532 1.00 26.26 105 GLU A CA 1
ATOM 635 C C . GLU A 1 105 ? -9.046 90.711 -32.275 1.00 24.98 105 GLU A C 1
ATOM 636 O O . GLU A 1 105 ? -10.223 90.409 -32.045 1.00 25.19 105 GLU A O 1
ATOM 642 N N . ALA A 1 106 ? -8.299 90.041 -33.157 1.00 22.38 106 ALA A N 1
ATOM 643 C CA . ALA A 1 106 ? -8.841 88.881 -33.860 1.00 26.63 106 ALA A CA 1
ATOM 644 C C . ALA A 1 106 ? -9.143 87.747 -32.891 1.00 21.88 106 ALA A C 1
ATOM 645 O O . ALA A 1 106 ? -10.194 87.102 -32.991 1.00 24.56 106 ALA A O 1
ATOM 647 N N . ALA A 1 107 ? -8.243 87.506 -31.929 1.00 22.10 107 ALA A N 1
ATOM 648 C CA . ALA A 1 107 ? -8.492 86.477 -30.924 1.00 24.55 107 ALA A CA 1
ATOM 649 C C . ALA A 1 107 ? -9.717 86.808 -30.074 1.00 24.13 107 ALA A C 1
ATOM 650 O O . ALA A 1 107 ? -10.513 85.922 -29.755 1.00 21.90 107 ALA A O 1
ATOM 652 N N . ILE A 1 108 ? -9.878 88.074 -29.684 1.00 21.76 108 ILE A N 1
ATOM 653 C CA . ILE A 1 108 ? -11.040 88.445 -28.871 1.00 20.99 108 ILE A CA 1
ATOM 654 C C . ILE A 1 108 ? -12.333 88.228 -29.648 1.00 23.29 108 ILE A C 1
ATOM 655 O O . ILE A 1 108 ? -13.331 87.737 -29.102 1.00 23.26 108 ILE A O 1
ATOM 660 N N . LYS A 1 109 ? -12.344 88.611 -30.928 1.00 20.32 109 LYS A N 1
ATOM 661 C CA . LYS A 1 109 ? -13.518 88.387 -31.766 1.00 22.54 109 LYS A CA 1
ATOM 662 C C . LYS A 1 109 ? -13.871 86.905 -31.840 1.00 24.34 109 LYS A C 1
ATOM 663 O O . LYS A 1 109 ? -15.047 86.535 -31.752 1.00 25.83 109 LYS A O 1
ATOM 669 N N . ILE A 1 110 ? -12.869 86.040 -32.003 1.00 22.34 110 ILE A N 1
ATOM 670 C CA . ILE A 1 110 ? -13.138 84.605 -32.038 1.00 20.44 110 ILE A CA 1
ATOM 671 C C . ILE A 1 110 ? -13.665 84.130 -30.690 1.00 20.57 110 ILE A C 1
ATOM 672 O O . ILE A 1 110 ? -14.641 83.376 -30.624 1.00 21.75 110 ILE A O 1
ATOM 677 N N . ALA A 1 111 ? -13.022 84.559 -29.596 1.00 19.31 111 ALA A N 1
ATOM 678 C CA . ALA A 1 111 ? -13.483 84.174 -28.264 1.00 19.50 111 ALA A CA 1
ATOM 679 C C . ALA A 1 111 ? -14.937 84.578 -28.037 1.00 19.69 111 ALA A C 1
ATOM 680 O O . ALA A 1 111 ? -15.709 83.822 -27.437 1.00 18.24 111 ALA A O 1
ATOM 682 N N . ASN A 1 112 ? -15.314 85.782 -28.478 1.00 20.29 112 ASN A N 1
ATOM 683 C CA . ASN A 1 112 ? -16.690 86.239 -28.298 1.00 18.09 112 ASN A CA 1
ATOM 684 C C . ASN A 1 112 ? -17.665 85.353 -29.060 1.00 26.50 112 ASN A C 1
ATOM 685 O O . ASN A 1 112 ? -18.766 85.060 -28.572 1.00 23.73 112 ASN A O 1
ATOM 690 N N . GLU A 1 113 ? -17.290 84.957 -30.276 1.00 23.86 113 GLU A N 1
ATOM 691 C CA . GLU A 1 113 ? -18.140 84.056 -31.053 1.00 26.49 113 GLU A CA 1
ATOM 692 C C . GLU A 1 113 ? -18.304 82.722 -30.341 1.00 27.59 113 GLU A C 1
ATOM 693 O O . GLU A 1 113 ? -19.410 82.170 -30.289 1.00 26.23 113 GLU A O 1
ATOM 699 N N . LYS A 1 114 ? -17.221 82.204 -29.751 1.00 23.83 114 LYS A N 1
ATOM 700 C CA . LYS A 1 114 ? -17.326 80.972 -28.969 1.00 25.27 114 LYS A CA 1
ATOM 701 C C . LYS A 1 114 ? -18.224 81.154 -27.749 1.00 24.58 114 LYS A C 1
ATOM 702 O O . LYS A 1 114 ? -19.014 80.261 -27.420 1.00 25.98 114 LYS A O 1
ATOM 708 N N . MET A 1 115 ? -18.115 82.297 -27.054 1.00 23.10 115 MET A N 1
ATOM 709 C CA . MET A 1 115 ? -18.994 82.538 -25.913 1.00 21.97 115 MET A CA 1
ATOM 710 C C . MET A 1 115 ? -20.454 82.595 -26.342 1.00 25.24 115 MET A C 1
ATOM 711 O O . MET A 1 115 ? -21.338 82.125 -25.619 1.00 25.94 115 MET A O 1
ATOM 716 N N . ALA A 1 116 ? -20.725 83.187 -27.505 1.00 25.90 116 ALA A N 1
ATOM 717 C CA . ALA A 1 116 ? -22.102 83.288 -27.976 1.00 27.27 116 ALA A CA 1
ATOM 718 C C . ALA A 1 116 ? -22.711 81.913 -28.208 1.00 30.59 116 ALA A C 1
ATOM 719 O O . ALA A 1 116 ? -23.919 81.728 -28.015 1.00 32.01 116 ALA A O 1
ATOM 721 N N . LYS A 1 117 ? -21.895 80.937 -28.603 1.00 26.33 117 LYS A N 1
ATOM 722 C CA . LYS A 1 117 ? -22.348 79.573 -28.864 1.00 28.89 117 LYS A CA 1
ATOM 723 C C . LYS A 1 117 ? -22.349 78.713 -27.611 1.00 31.77 117 LYS A C 1
ATOM 724 O O . LYS A 1 117 ? -22.705 77.532 -27.689 1.00 35.18 117 LYS A O 1
ATOM 730 N N . GLY A 1 118 ? -21.940 79.262 -26.469 1.00 29.12 118 GLY A N 1
ATOM 731 C CA . GLY A 1 118 ? -21.846 78.488 -25.246 1.00 29.01 118 GLY A CA 1
ATOM 732 C C . GLY A 1 118 ? -20.571 77.693 -25.091 1.00 32.04 118 GLY A C 1
ATOM 733 O O . GLY A 1 118 ? -20.441 76.939 -24.120 1.00 33.39 118 GLY A O 1
ATOM 734 N N . ASP A 1 119 ? -19.618 77.838 -26.013 1.00 32.56 119 ASP A N 1
ATOM 735 C CA . ASP A 1 119 ? -18.362 77.091 -25.962 1.00 24.13 119 ASP A CA 1
ATOM 736 C C . ASP A 1 119 ? -17.405 77.811 -25.009 1.00 29.45 119 ASP A C 1
ATOM 737 O O . ASP A 1 119 ? -16.432 78.459 -25.409 1.00 26.46 119 ASP A O 1
ATOM 742 N N . LYS A 1 120 ? -17.690 77.665 -23.711 1.00 26.13 120 LYS A N 1
ATOM 743 C CA . LYS A 1 120 ? -16.968 78.424 -22.703 1.00 25.62 120 LYS A CA 1
ATOM 744 C C . LYS A 1 120 ? -15.497 78.019 -22.626 1.00 24.51 120 LYS A C 1
ATOM 745 O O . LYS A 1 120 ? -14.639 78.869 -22.367 1.00 21.28 120 LYS A O 1
ATOM 751 N N . LYS A 1 121 ? -15.180 76.739 -22.840 1.00 24.25 121 LYS A N 1
ATOM 752 C CA . LYS A 1 121 ? -13.792 76.304 -22.699 1.00 26.86 121 LYS A CA 1
ATOM 753 C C . LYS A 1 121 ? -12.934 76.799 -23.855 1.00 24.86 121 LYS A C 1
ATOM 754 O O . LYS A 1 121 ? -11.799 77.255 -23.648 1.00 22.90 121 LYS A O 1
ATOM 760 N N . GLY A 1 122 ? -13.443 76.678 -25.081 1.00 24.62 122 GLY A N 1
ATOM 761 C CA . GLY A 1 122 ? -12.718 77.205 -26.224 1.00 24.92 122 GLY A CA 1
ATOM 762 C C . GLY A 1 122 ? -12.515 78.707 -26.139 1.00 26.27 122 GLY A C 1
ATOM 763 O O . GLY A 1 122 ? -11.461 79.217 -26.520 1.00 21.79 122 GLY A O 1
ATOM 764 N N . ALA A 1 123 ? -13.520 79.438 -25.631 1.00 21.73 123 ALA A N 1
ATOM 765 C CA . ALA A 1 123 ? -13.373 80.885 -25.515 1.00 20.69 123 ALA A CA 1
ATOM 766 C C . ALA A 1 123 ? -12.208 81.239 -24.602 1.00 20.63 123 ALA A C 1
ATOM 767 O O . ALA A 1 123 ? -11.398 82.124 -24.920 1.00 19.81 123 ALA A O 1
ATOM 769 N N . MET A 1 124 ? -12.091 80.544 -23.468 1.00 18.02 124 MET A N 1
ATOM 770 C CA . MET A 1 124 ? -11.024 80.881 -22.534 1.00 18.81 124 MET A CA 1
ATOM 771 C C . MET A 1 124 ? -9.669 80.497 -23.095 1.00 19.85 124 MET A C 1
ATOM 772 O O . MET A 1 124 ? -8.677 81.197 -22.868 1.00 21.45 124 MET A O 1
ATOM 777 N N . GLU A 1 125 ? -9.602 79.386 -23.824 1.00 17.97 125 GLU A N 1
ATOM 778 C CA . GLU A 1 125 ? -8.334 79.005 -24.426 1.00 17.45 125 GLU A CA 1
ATOM 779 C C . GLU A 1 125 ? -7.899 80.011 -25.483 1.00 19.38 125 GLU A C 1
ATOM 780 O O . GLU A 1 125 ? -6.709 80.340 -25.584 1.00 20.37 125 GLU A O 1
ATOM 786 N N . GLU A 1 126 ? -8.845 80.506 -26.278 1.00 18.74 126 GLU A N 1
ATOM 787 C CA . GLU A 1 126 ? -8.526 81.512 -27.283 1.00 20.88 126 GLU A CA 1
ATOM 788 C C . GLU A 1 126 ? -7.961 82.774 -26.637 1.00 22.69 126 GLU A C 1
ATOM 789 O O . GLU A 1 126 ? -6.994 83.362 -27.143 1.00 22.40 126 GLU A O 1
ATOM 795 N N . LEU A 1 127 ? -8.563 83.213 -25.520 1.00 19.65 127 LEU A N 1
ATOM 796 C CA . LEU A 1 127 ? -8.044 84.374 -24.796 1.00 17.99 127 LEU A CA 1
ATOM 797 C C . LEU A 1 127 ? -6.637 84.116 -24.260 1.00 20.17 127 LEU A C 1
ATOM 798 O O . LEU A 1 127 ? -5.758 84.975 -24.363 1.00 19.98 127 LEU A O 1
ATOM 803 N N . ARG A 1 128 ? -6.415 82.948 -23.654 1.00 20.56 128 ARG A N 1
ATOM 804 C CA . ARG A 1 128 ? -5.091 82.643 -23.106 1.00 21.63 128 ARG A CA 1
ATOM 805 C C . ARG A 1 128 ? -4.021 82.660 -24.188 1.00 23.98 128 ARG A C 1
ATOM 806 O O . ARG A 1 128 ? -2.894 83.113 -23.951 1.00 22.06 128 ARG A O 1
ATOM 814 N N . LEU A 1 129 ? -4.350 82.145 -25.373 1.00 22.46 129 LEU A N 1
ATOM 815 C CA . LEU A 1 129 ? -3.406 82.168 -26.485 1.00 22.84 129 LEU A CA 1
ATOM 816 C C . LEU A 1 129 ? -3.086 83.591 -26.924 1.00 23.69 129 LEU A C 1
ATOM 817 O O . LEU A 1 129 ? -2.039 83.819 -27.537 1.00 26.23 129 LEU A O 1
ATOM 822 N N . ALA A 1 130 ? -3.946 84.554 -26.602 1.00 20.30 130 ALA A N 1
ATOM 823 C CA . ALA A 1 130 ? -3.714 85.946 -26.951 1.00 22.05 130 ALA A CA 1
ATOM 824 C C . ALA A 1 130 ? -3.084 86.739 -25.815 1.00 25.28 130 ALA A C 1
ATOM 825 O O . ALA A 1 130 ? -2.970 87.964 -25.921 1.00 24.46 130 ALA A O 1
ATOM 827 N N . GLY A 1 131 ? -2.671 86.074 -24.740 1.00 22.70 131 GLY A N 1
ATOM 828 C CA . GLY A 1 131 ? -2.018 86.754 -23.635 1.00 21.04 131 GLY A CA 1
ATOM 829 C C . GLY A 1 131 ? -2.959 87.261 -22.562 1.00 22.30 131 GLY A C 1
ATOM 830 O O . GLY A 1 131 ? -2.556 88.094 -21.740 1.00 22.66 131 GLY A O 1
ATOM 831 N N . VAL A 1 132 ? -4.201 86.797 -22.551 1.00 19.52 132 VAL A N 1
ATOM 832 C CA . VAL A 1 132 ? -5.183 87.168 -21.530 1.00 18.60 132 VAL A CA 1
ATOM 833 C C . VAL A 1 132 ? -5.259 86.034 -20.520 1.00 24.84 132 VAL A C 1
ATOM 834 O O . VAL A 1 132 ? -5.487 84.879 -20.891 1.00 34.08 132 VAL A O 1
ATOM 838 N N . GLY A 1 133 ? -5.074 86.351 -19.239 1.00 21.82 133 GLY A N 1
ATOM 839 C CA . GLY A 1 133 ? -5.237 85.370 -18.179 1.00 28.18 133 GLY A CA 1
ATOM 840 C C . GLY A 1 133 ? -6.593 85.538 -17.519 1.00 24.77 133 GLY A C 1
ATOM 841 O O . GLY A 1 133 ? -6.963 86.640 -17.121 1.00 22.97 133 GLY A O 1
ATOM 842 N N . VAL A 1 134 ? -7.346 84.443 -17.446 1.00 27.22 134 VAL A N 1
ATOM 843 C CA . VAL A 1 134 ? -8.659 84.453 -16.804 1.00 21.69 134 VAL A CA 1
ATOM 844 C C . VAL A 1 134 ? -8.615 83.461 -15.653 1.00 25.58 134 VAL A C 1
ATOM 845 O O . VAL A 1 134 ? -8.462 82.252 -15.873 1.00 25.91 134 VAL A O 1
ATOM 849 N N . MET A 1 135 ? -8.748 83.966 -14.430 1.00 22.20 135 MET A N 1
ATOM 850 C CA . MET A 1 135 ? -8.807 83.145 -13.232 1.00 22.14 135 MET A CA 1
ATOM 851 C C . MET A 1 135 ? -10.232 83.096 -12.695 1.00 22.53 135 MET A C 1
ATOM 852 O O . MET A 1 135 ? -10.984 84.073 -12.785 1.00 23.79 135 MET A O 1
ATOM 857 N N . GLU A 1 136 ? -10.580 81.952 -12.112 1.00 21.35 136 GLU A N 1
ATOM 858 C CA . GLU A 1 136 ? -11.764 81.829 -11.272 1.00 24.24 136 GLU A CA 1
ATOM 859 C C . GLU A 1 136 ? -11.322 81.900 -9.813 1.00 23.15 136 GLU A C 1
ATOM 860 O O . GLU A 1 136 ? -10.548 81.051 -9.357 1.00 24.41 136 GLU A O 1
ATOM 866 N N . ASN A 1 137 ? -11.787 82.925 -9.091 1.00 20.04 137 ASN A N 1
ATOM 867 C CA . ASN A 1 137 ? -11.480 83.090 -7.672 1.00 21.61 137 ASN A CA 1
ATOM 868 C C . ASN A 1 137 ? -12.618 82.456 -6.880 1.00 25.80 137 ASN A C 1
ATOM 869 O O . ASN A 1 137 ? -13.762 82.904 -6.978 1.00 29.46 137 ASN A O 1
ATOM 874 N N . GLN A 1 138 ? -12.325 81.401 -6.121 1.00 21.30 138 GLN A N 1
ATOM 875 C CA . GLN A 1 138 ? -13.330 80.728 -5.300 1.00 22.01 138 GLN A CA 1
ATOM 876 C C . GLN A 1 138 ? -13.117 81.035 -3.821 1.00 24.77 138 GLN A C 1
ATOM 877 O O . GLN A 1 138 ? -12.004 80.915 -3.306 1.00 25.32 138 GLN A O 1
ATOM 883 N N . TYR A 1 139 ? -14.191 81.426 -3.138 1.00 23.06 139 TYR A N 1
ATOM 884 C CA . TYR A 1 139 ? -14.140 81.668 -1.706 1.00 23.85 139 TYR A CA 1
ATOM 885 C C . TYR A 1 139 ? -14.547 80.396 -0.979 1.00 23.55 139 TYR A C 1
ATOM 886 O O . TYR A 1 139 ? -15.616 79.840 -1.257 1.00 22.77 139 TYR A O 1
ATOM 895 N N . LEU A 1 140 ? -13.690 79.938 -0.058 1.00 21.95 140 LEU A N 1
ATOM 896 C CA . LEU A 1 140 ? -13.820 78.624 0.561 1.00 24.71 140 LEU A CA 1
ATOM 897 C C . LEU A 1 140 ? -14.063 78.747 2.057 1.00 22.46 140 LEU A C 1
ATOM 898 O O . LEU A 1 140 ? -13.316 79.436 2.766 1.00 26.20 140 LEU A O 1
ATOM 903 N N . MET A 1 141 ? -15.079 78.032 2.537 1.00 23.54 141 MET A N 1
ATOM 904 C CA . MET A 1 141 ? -15.486 78.039 3.936 1.00 21.22 141 MET A CA 1
ATOM 905 C C . MET A 1 141 ? -15.198 76.681 4.554 1.00 24.79 141 MET A C 1
ATOM 906 O O . MET A 1 141 ? -15.694 75.672 4.032 1.00 25.18 141 MET A O 1
ATOM 911 N N . PRO A 1 142 ? -14.419 76.578 5.634 1.00 25.16 142 PRO A N 1
ATOM 912 C CA . PRO A 1 142 ? -14.234 75.264 6.275 1.00 26.00 142 PRO A CA 1
ATOM 913 C C . PRO A 1 142 ? -15.446 74.968 7.147 1.00 22.84 142 PRO A C 1
ATOM 914 O O . PRO A 1 142 ? -15.724 75.688 8.107 1.00 25.10 142 PRO A O 1
ATOM 918 N N . LEU A 1 143 ? -16.173 73.901 6.799 1.00 27.26 143 LEU A N 1
ATOM 919 C CA . LEU A 1 143 ? -17.557 73.758 7.245 1.00 29.10 143 LEU A CA 1
ATOM 920 C C . LEU A 1 143 ? -17.648 73.528 8.748 1.00 25.66 143 LEU A C 1
ATOM 921 O O . LEU A 1 143 ? -18.345 74.264 9.450 1.00 27.64 143 LEU A O 1
ATOM 926 N N . LYS A 1 144 ? -16.966 72.497 9.259 1.00 28.43 144 LYS A N 1
ATOM 927 C CA . LYS A 1 144 ? -17.055 72.197 10.687 1.00 28.02 144 LYS A CA 1
ATOM 928 C C . LYS A 1 144 ? -16.393 73.283 11.520 1.00 28.91 144 LYS A C 1
ATOM 929 O O . LYS A 1 144 ? -16.887 73.644 12.593 1.00 27.86 144 LYS A O 1
ATOM 935 N N . GLN A 1 145 ? -15.261 73.800 11.046 1.00 26.79 145 GLN A N 1
ATOM 936 C CA . GLN A 1 145 ? -14.589 74.897 11.729 1.00 25.01 145 GLN A CA 1
ATOM 937 C C . GLN A 1 145 ? -15.499 76.115 11.851 1.00 23.29 145 GLN A C 1
ATOM 938 O O . GLN A 1 145 ? -15.506 76.797 12.883 1.00 26.73 145 GLN A O 1
ATOM 944 N N . THR A 1 146 ? -16.256 76.420 10.795 1.00 27.68 146 THR A N 1
ATOM 945 C CA . THR A 1 146 ? -17.142 77.580 10.849 1.00 23.35 146 THR A CA 1
ATOM 946 C C . THR A 1 146 ? -18.335 77.313 11.763 1.00 25.83 146 THR A C 1
ATOM 947 O O . THR A 1 146 ? -18.758 78.198 12.517 1.00 26.32 146 THR A O 1
ATOM 951 N N . ARG A 1 147 ? -18.884 76.095 11.719 1.00 27.95 147 ARG A N 1
ATOM 952 C CA . ARG A 1 147 ? -19.930 75.719 12.669 1.00 27.03 147 ARG A CA 1
ATOM 953 C C . ARG A 1 147 ? -19.459 75.874 14.109 1.00 26.81 147 ARG A C 1
ATOM 954 O O . ARG A 1 147 ? -20.211 76.360 14.963 1.00 28.85 147 ARG A O 1
ATOM 962 N N . ASN A 1 148 ? -18.226 75.448 14.403 1.00 27.91 148 ASN A N 1
ATOM 963 C CA . ASN A 1 148 ? -17.693 75.584 15.755 1.00 24.59 148 ASN A CA 1
ATOM 964 C C . ASN A 1 148 ? -17.592 77.045 16.165 1.00 33.98 148 ASN A C 1
ATOM 965 O O . ASN A 1 148 ? -17.913 77.401 17.305 1.00 33.07 148 ASN A O 1
ATOM 970 N N . ALA A 1 149 ? -17.133 77.903 15.252 1.00 28.78 149 ALA A N 1
ATOM 971 C CA . ALA A 1 149 ? -17.011 79.317 15.580 1.00 33.61 149 ALA A CA 1
ATOM 972 C C . ALA A 1 149 ? -18.375 79.933 15.847 1.00 29.21 149 ALA A C 1
ATOM 973 O O . ALA A 1 149 ? -18.530 80.742 16.770 1.00 30.06 149 ALA A O 1
ATOM 975 N N . LEU A 1 150 ? -19.380 79.564 15.047 1.00 29.04 150 LEU A N 1
ATOM 976 C CA . LEU A 1 150 ? -20.716 80.092 15.285 1.00 27.41 150 LEU A CA 1
ATOM 977 C C . LEU A 1 150 ? -21.248 79.619 16.631 1.00 34.20 150 LEU A C 1
ATOM 978 O O . LEU A 1 150 ? -21.897 80.385 17.352 1.00 33.81 150 LEU A O 1
ATOM 983 N N . ALA A 1 151 ? -20.965 78.366 16.992 1.00 31.45 151 ALA A N 1
ATOM 984 C CA . ALA A 1 151 ? -21.440 77.843 18.270 1.00 37.64 151 ALA A CA 1
ATOM 985 C C . ALA A 1 151 ? -20.767 78.552 19.441 1.00 36.94 151 ALA A C 1
ATOM 986 O O . ALA A 1 151 ? -21.411 78.822 20.465 1.00 31.73 151 ALA A O 1
ATOM 988 N N . ASP A 1 152 ? -19.475 78.870 19.312 1.00 27.80 152 ASP A N 1
ATOM 989 C CA . ASP A 1 152 ? -18.811 79.664 20.340 1.00 31.14 152 ASP A CA 1
ATOM 990 C C . ASP A 1 152 ? -19.447 81.044 20.465 1.00 39.17 152 ASP A C 1
ATOM 991 O O . ASP A 1 152 ? -19.654 81.547 21.577 1.00 33.25 152 ASP A O 1
ATOM 996 N N . ALA A 1 153 ? -19.755 81.676 19.330 1.00 28.90 153 ALA A N 1
ATOM 997 C CA . ALA A 1 153 ? -20.374 82.996 19.361 1.00 29.45 153 ALA A CA 1
ATOM 998 C C . ALA A 1 153 ? -21.756 82.942 20.005 1.00 32.33 153 ALA A C 1
ATOM 999 O O . ALA A 1 153 ? -22.160 83.877 20.708 1.00 29.44 153 ALA A O 1
ATOM 1001 N N A GLN A 1 154 ? -22.492 81.850 19.782 0.49 30.85 154 GLN A N 1
ATOM 1002 N N B GLN A 1 154 ? -22.497 81.856 19.773 0.51 30.85 154 GLN A N 1
ATOM 1003 C CA A GLN A 1 154 ? -23.832 81.733 20.353 0.49 34.78 154 GLN A CA 1
ATOM 1004 C CA B GLN A 1 154 ? -23.827 81.736 20.362 0.51 34.78 154 GLN A CA 1
ATOM 1005 C C A GLN A 1 154 ? -23.784 81.650 21.875 0.49 34.33 154 GLN A C 1
ATOM 1006 C C B GLN A 1 154 ? -23.757 81.687 21.881 0.51 34.31 154 GLN A C 1
ATOM 1007 O O A GLN A 1 154 ? -24.640 82.225 22.557 0.49 33.60 154 GLN A O 1
ATOM 1008 O O B GLN A 1 154 ? -24.570 82.318 22.566 0.51 33.63 154 GLN A O 1
ATOM 1019 N N . LYS A 1 155 ? -22.798 80.935 22.426 1.00 35.47 155 LYS A N 1
ATOM 1020 C CA . LYS A 1 155 ? -22.676 80.853 23.880 1.00 34.12 155 LYS A CA 1
ATOM 1021 C C . LYS A 1 155 ? -22.341 82.212 24.479 1.00 40.48 155 LYS A C 1
ATOM 1022 O O . LYS A 1 155 ? -22.849 82.567 25.551 1.00 35.55 155 LYS A O 1
ATOM 1028 N N . LEU A 1 156 ? -21.489 82.986 23.801 1.00 30.17 156 LEU A N 1
ATOM 1029 C CA . LEU A 1 156 ? -21.156 84.320 24.292 1.00 32.78 156 LEU A CA 1
ATOM 1030 C C . LEU A 1 156 ? -22.354 85.260 24.191 1.00 32.59 156 LEU A C 1
ATOM 1031 O O . LEU A 1 156 ? -22.605 86.053 25.108 1.00 34.41 156 LEU A O 1
ATOM 1036 N N . LEU A 1 157 ? -23.114 85.180 23.092 1.00 30.21 157 LEU A N 1
ATOM 1037 C CA . LEU A 1 157 ? -24.303 86.016 22.970 1.00 30.25 157 LEU A CA 1
ATOM 1038 C C . LEU A 1 157 ? -25.308 85.699 24.071 1.00 34.01 157 LEU A C 1
ATOM 1039 O O . LEU A 1 157 ? -25.929 86.607 24.638 1.00 30.69 157 LEU A O 1
ATOM 1044 N N . ASP A 1 158 ? -25.463 84.417 24.400 1.00 36.54 158 ASP A N 1
ATOM 1045 C CA . ASP A 1 158 ? -26.400 84.026 25.448 1.00 39.31 158 ASP A CA 1
ATOM 1046 C C . ASP A 1 158 ? -25.997 84.619 26.794 1.00 38.75 158 ASP A C 1
ATOM 1047 O O . ASP A 1 158 ? -26.857 85.010 27.593 1.00 44.24 158 ASP A O 1
ATOM 1052 N N . LYS A 1 159 ? -24.698 84.716 27.051 1.00 37.56 159 LYS A N 1
ATOM 1053 C CA . LYS A 1 159 ? -24.186 85.311 28.277 1.00 34.93 159 LYS A CA 1
ATOM 1054 C C . LYS A 1 159 ? -24.063 86.832 28.203 1.00 34.45 159 LYS A C 1
ATOM 1055 O O . LYS A 1 159 ? -23.487 87.432 29.119 1.00 37.00 159 LYS A O 1
ATOM 1061 N N . LYS A 1 160 ? -24.577 87.460 27.146 1.00 29.20 160 LYS A N 1
ATOM 1062 C CA . LYS A 1 160 ? -24.558 88.915 26.969 1.00 32.27 160 LYS A CA 1
ATOM 1063 C C . LYS A 1 160 ? -23.136 89.466 26.851 1.00 31.41 160 LYS A C 1
ATOM 1064 O O . LYS A 1 160 ? -22.900 90.658 27.125 1.00 28.86 160 LYS A O 1
ATOM 1070 N N . GLN A 1 161 ? -22.190 88.602 26.464 1.00 33.06 161 GLN A N 1
ATOM 1071 C CA . GLN A 1 161 ? -20.794 88.979 26.234 1.00 30.29 161 GLN A CA 1
ATOM 1072 C C . GLN A 1 161 ? -20.654 89.425 24.779 1.00 26.27 161 GLN A C 1
ATOM 1073 O O . GLN A 1 161 ? -20.179 88.694 23.905 1.00 28.14 161 GLN A O 1
ATOM 1079 N N . TYR A 1 162 ? -21.057 90.665 24.529 1.00 25.47 162 TYR A N 1
ATOM 1080 C CA . TYR A 1 162 ? -21.274 91.090 23.150 1.00 26.32 162 TYR A CA 1
ATOM 1081 C C . TYR A 1 162 ? -19.975 91.400 22.424 1.00 23.73 162 TYR A C 1
ATOM 1082 O O . TYR A 1 162 ? -19.830 91.035 21.251 1.00 22.22 162 TYR A O 1
ATOM 1091 N N . TYR A 1 163 ? -19.035 92.079 23.087 1.00 24.42 163 TYR A N 1
ATOM 1092 C CA . TYR A 1 163 ? -17.731 92.312 22.468 1.00 24.03 163 TYR A CA 1
ATOM 1093 C C . TYR A 1 163 ? -17.043 90.995 22.151 1.00 25.57 163 TYR A C 1
ATOM 1094 O O . TYR A 1 163 ? -16.511 90.804 21.048 1.00 22.61 163 TYR A O 1
ATOM 1103 N N . GLU A 1 164 ? -17.019 90.084 23.127 1.00 23.57 164 GLU A N 1
ATOM 1104 C CA . GLU A 1 164 ? -16.389 88.789 22.928 1.00 23.94 164 GLU A CA 1
ATOM 1105 C C . GLU A 1 164 ? -17.048 88.031 21.784 1.00 32.28 164 GLU A C 1
ATOM 1106 O O . GLU A 1 164 ? -16.369 87.363 20.996 1.00 26.50 164 GLU A O 1
ATOM 1112 N N . ALA A 1 165 ? -18.374 88.133 21.667 1.00 24.64 165 ALA A N 1
ATOM 1113 C CA . ALA A 1 165 ? -19.063 87.476 20.567 1.00 20.14 165 ALA A CA 1
ATOM 1114 C C . ALA A 1 165 ? -18.655 88.085 19.234 1.00 24.10 165 ALA A C 1
ATOM 1115 O O . ALA A 1 165 ? -18.582 87.388 18.221 1.00 23.54 165 ALA A O 1
ATOM 1117 N N . ASN A 1 166 ? -18.420 89.397 19.211 1.00 24.34 166 ASN A N 1
ATOM 1118 C CA . ASN A 1 166 ? -17.983 90.036 17.980 1.00 21.29 166 ASN A CA 1
ATOM 1119 C C . ASN A 1 166 ? -16.633 89.472 17.544 1.00 21.76 166 ASN A C 1
ATOM 1120 O O . ASN A 1 166 ? -16.423 89.178 16.357 1.00 23.42 166 ASN A O 1
ATOM 1125 N N . LEU A 1 167 ? -15.734 89.239 18.504 1.00 21.52 167 LEU A N 1
ATOM 1126 C CA . LEU A 1 167 ? -14.451 88.610 18.169 1.00 22.73 167 LEU A CA 1
ATOM 1127 C C . LEU A 1 167 ? -14.635 87.171 17.698 1.00 25.24 167 LEU A C 1
ATOM 1128 O O . LEU A 1 167 ? -13.955 86.726 16.768 1.00 24.58 167 LEU A O 1
ATOM 1133 N N . ALA A 1 168 ? -15.518 86.410 18.347 1.00 23.69 168 ALA A N 1
ATOM 1134 C CA . ALA A 1 168 ? -15.728 85.026 17.920 1.00 22.04 168 ALA A CA 1
ATOM 1135 C C . ALA A 1 168 ? -16.270 84.966 16.494 1.00 30.26 168 ALA A C 1
ATOM 1136 O O . ALA A 1 168 ? -15.854 84.112 15.695 1.00 25.70 168 ALA A O 1
ATOM 1138 N N . LEU A 1 169 ? -17.180 85.882 16.144 1.00 23.24 169 LEU A N 1
ATOM 1139 C CA . LEU A 1 169 ? -17.662 85.940 14.767 1.00 21.44 169 LEU A CA 1
ATOM 1140 C C . LEU A 1 169 ? -16.552 86.348 13.806 1.00 23.70 169 LEU A C 1
ATOM 1141 O O . LEU A 1 169 ? -16.506 85.873 12.667 1.00 21.45 169 LEU A O 1
ATOM 1146 N N . LYS A 1 170 ? -15.672 87.259 14.230 1.00 22.87 170 LYS A N 1
ATOM 1147 C CA . LYS A 1 170 ? -14.515 87.595 13.407 1.00 23.52 170 LYS A CA 1
ATOM 1148 C C . LYS A 1 170 ? -13.660 86.362 13.137 1.00 24.73 170 LYS A C 1
ATOM 1149 O O . LYS A 1 170 ? -13.141 86.180 12.025 1.00 23.69 170 LYS A O 1
ATOM 1155 N N . GLY A 1 171 ? -13.487 85.509 14.148 1.00 23.85 171 GLY A N 1
ATOM 1156 C CA . GLY A 1 171 ? -12.766 84.263 13.938 1.00 23.87 171 GLY A CA 1
ATOM 1157 C C . GLY A 1 171 ? -13.395 83.394 12.861 1.00 25.69 171 GLY A C 1
ATOM 1158 O O . GLY A 1 171 ? -12.691 82.745 12.081 1.00 24.13 171 GLY A O 1
ATOM 1159 N N . ALA A 1 172 ? -14.726 83.380 12.792 1.00 22.66 172 ALA A N 1
ATOM 1160 C CA . ALA A 1 172 ? -15.390 82.630 11.731 1.00 23.32 172 ALA A CA 1
ATOM 1161 C C . ALA A 1 172 ? -15.083 83.229 10.367 1.00 24.19 172 ALA A C 1
ATOM 1162 O O . ALA A 1 172 ? -14.829 82.502 9.401 1.00 25.55 172 ALA A O 1
ATOM 1164 N N . GLU A 1 173 ? -15.075 84.558 10.284 1.00 22.15 173 GLU A N 1
ATOM 1165 C CA . GLU A 1 173 ? -14.738 85.226 9.034 1.00 19.01 173 GLU A CA 1
ATOM 1166 C C . GLU A 1 173 ? -13.303 84.942 8.616 1.00 21.55 173 GLU A C 1
ATOM 1167 O O . GLU A 1 173 ? -13.022 84.816 7.421 1.00 21.61 173 GLU A O 1
ATOM 1173 N N . ASP A 1 174 ? -12.379 84.874 9.579 1.00 22.83 174 ASP A N 1
ATOM 1174 C CA . ASP A 1 174 ? -10.976 84.653 9.239 1.00 21.83 174 ASP A CA 1
ATOM 1175 C C . ASP A 1 174 ? -10.708 83.253 8.715 1.00 26.61 174 ASP A C 1
ATOM 1176 O O . ASP A 1 174 ? -9.614 83.006 8.188 1.00 23.72 174 ASP A O 1
ATOM 1181 N N . GLY A 1 175 ? -11.671 82.338 8.835 1.00 22.56 175 GLY A N 1
ATOM 1182 C CA . GLY A 1 175 ? -11.526 81.033 8.214 1.00 24.85 175 GLY A CA 1
ATOM 1183 C C . GLY A 1 175 ? -11.775 80.991 6.721 1.00 25.54 175 GLY A C 1
ATOM 1184 O O . GLY A 1 175 ? -11.427 79.995 6.081 1.00 26.36 175 GLY A O 1
ATOM 1185 N N . ILE A 1 176 ? -12.367 82.034 6.144 1.00 22.35 176 ILE A N 1
ATOM 1186 C CA . ILE A 1 176 ? -12.657 82.044 4.713 1.00 23.51 176 ILE A CA 1
ATOM 1187 C C . ILE A 1 176 ? -11.381 82.359 3.941 1.00 23.91 176 ILE A C 1
ATOM 1188 O O . ILE A 1 176 ? -10.709 83.360 4.213 1.00 25.53 176 ILE A O 1
ATOM 1193 N N . ILE A 1 177 ? -11.060 81.526 2.952 1.00 23.28 177 ILE A N 1
ATOM 1194 C CA . ILE A 1 177 ? -9.875 81.734 2.126 1.00 24.31 177 ILE A CA 1
ATOM 1195 C C . ILE A 1 177 ? -10.290 81.835 0.663 1.00 23.30 177 ILE A C 1
ATOM 1196 O O . ILE A 1 177 ? -11.379 81.422 0.268 1.00 24.58 177 ILE A O 1
ATOM 1201 N N . VAL A 1 178 ? -9.391 82.401 -0.145 1.00 25.47 178 VAL A N 1
ATOM 1202 C CA . VAL A 1 178 ? -9.576 82.522 -1.586 1.00 21.22 178 VAL A CA 1
ATOM 1203 C C . VAL A 1 178 ? -8.632 81.547 -2.277 1.00 28.58 178 VAL A C 1
ATOM 1204 O O . VAL A 1 178 ? -7.460 81.434 -1.905 1.00 29.83 178 VAL A O 1
ATOM 1208 N N . ASP A 1 179 ? -9.148 80.851 -3.287 1.00 22.72 179 ASP A N 1
ATOM 1209 C CA . ASP A 1 179 ? -8.377 79.908 -4.096 1.00 20.75 179 ASP A CA 1
ATOM 1210 C C . ASP A 1 179 ? -8.629 80.263 -5.550 1.00 28.82 179 ASP A C 1
ATOM 1211 O O . ASP A 1 179 ? -9.781 80.257 -5.999 1.00 27.44 179 ASP A O 1
ATOM 1216 N N . SER A 1 180 ? -7.573 80.602 -6.283 1.00 20.30 180 SER A N 1
ATOM 1217 C CA . SER A 1 180 ? -7.717 81.047 -7.664 1.00 23.02 180 SER A CA 1
ATOM 1218 C C . SER A 1 180 ? -7.155 79.989 -8.600 1.00 27.83 180 SER A C 1
ATOM 1219 O O . SER A 1 180 ? -6.049 79.496 -8.373 1.00 25.54 180 SER A O 1
ATOM 1222 N N . GLU A 1 181 ? -7.922 79.634 -9.635 1.00 21.57 181 GLU A N 1
ATOM 1223 C CA . GLU A 1 181 ? -7.470 78.680 -10.641 1.00 23.87 181 GLU A CA 1
ATOM 1224 C C . GLU A 1 181 ? -7.769 79.215 -12.035 1.00 23.18 181 GLU A C 1
ATOM 1225 O O . GLU A 1 181 ? -8.767 79.899 -12.252 1.00 22.65 181 GLU A O 1
ATOM 1231 N N . ALA A 1 182 ? -6.891 78.898 -12.986 1.00 19.84 182 ALA A N 1
ATOM 1232 C CA . ALA A 1 182 ? -7.143 79.285 -14.370 1.00 20.37 182 ALA A CA 1
ATOM 1233 C C . ALA A 1 182 ? -8.424 78.626 -14.869 1.00 26.92 182 ALA A C 1
ATOM 1234 O O . ALA A 1 182 ? -8.625 77.422 -14.691 1.00 26.53 182 ALA A O 1
ATOM 1236 N N . LEU A 1 183 ? -9.289 79.419 -15.494 1.00 27.72 183 LEU A N 1
ATOM 1237 C CA . LEU A 1 183 ? -10.642 78.970 -15.810 1.00 28.09 183 LEU A CA 1
ATOM 1238 C C . LEU A 1 183 ? -10.628 78.004 -16.991 1.00 28.44 183 LEU A C 1
ATOM 1239 O O . LEU A 1 183 ? -10.177 78.362 -18.085 1.00 28.97 183 LEU A O 1
ATOM 1244 N N . PHE A 1 184 ? -11.136 76.790 -16.771 1.00 31.69 184 PHE A N 1
ATOM 1245 C CA . PHE A 1 184 ? -11.250 75.777 -17.823 1.00 29.49 184 PHE A CA 1
ATOM 1246 C C . PHE A 1 184 ? -9.886 75.414 -18.407 1.00 34.16 184 PHE A C 1
ATOM 1247 O O . PHE A 1 184 ? -9.747 75.210 -19.614 1.00 40.16 184 PHE A O 1
ATOM 1255 N N . VAL A 1 185 ? -8.868 75.335 -17.554 1.00 38.22 185 VAL A N 1
ATOM 1256 C CA . VAL A 1 185 ? -7.512 75.071 -18.041 1.00 39.05 185 VAL A CA 1
ATOM 1257 C C . VAL A 1 185 ? -7.271 73.573 -18.200 1.00 45.02 185 VAL A C 1
ATOM 1258 O O . VAL A 1 185 ? -7.879 72.757 -17.508 1.00 55.96 185 VAL A O 1
ATOM 1262 N N . ARG B 1 23 ? -26.805 104.396 7.298 1.00 52.15 23 ARG B N 1
ATOM 1263 C CA . ARG B 1 23 ? -27.764 103.900 6.312 1.00 44.55 23 ARG B CA 1
ATOM 1264 C C . ARG B 1 23 ? -27.052 103.333 5.084 1.00 41.47 23 ARG B C 1
ATOM 1265 O O . ARG B 1 23 ? -26.403 104.062 4.335 1.00 41.13 23 ARG B O 1
ATOM 1267 N N . ILE B 1 24 ? -27.184 102.028 4.882 1.00 33.87 24 ILE B N 1
ATOM 1268 C CA . ILE B 1 24 ? -26.596 101.329 3.744 1.00 31.03 24 ILE B CA 1
ATOM 1269 C C . ILE B 1 24 ? -27.656 101.194 2.657 1.00 27.08 24 ILE B C 1
ATOM 1270 O O . ILE B 1 24 ? -28.812 100.875 2.955 1.00 26.14 24 ILE B O 1
ATOM 1275 N N . SER B 1 25 ? -27.271 101.435 1.395 1.00 23.75 25 SER B N 1
ATOM 1276 C CA . SER B 1 25 ? -28.193 101.295 0.265 1.00 23.15 25 SER B CA 1
ATOM 1277 C C . SER B 1 25 ? -28.256 99.829 -0.151 1.00 23.75 25 SER B C 1
ATOM 1278 O O . SER B 1 25 ? -27.322 99.313 -0.769 1.00 21.63 25 SER B O 1
ATOM 1281 N N . GLU B 1 26 ? -29.366 99.155 0.166 1.00 24.66 26 GLU B N 1
ATOM 1282 C CA . GLU B 1 26 ? -29.503 97.767 -0.261 1.00 27.43 26 GLU B CA 1
ATOM 1283 C C . GLU B 1 26 ? -29.682 97.670 -1.767 1.00 22.91 26 GLU B C 1
ATOM 1284 O O . GLU B 1 26 ? -29.286 96.659 -2.375 1.00 25.22 26 GLU B O 1
ATOM 1290 N N . GLN B 1 27 ? -30.240 98.716 -2.389 1.00 21.09 27 GLN B N 1
ATOM 1291 C CA . GLN B 1 27 ? -30.382 98.719 -3.841 1.00 23.29 27 GLN B CA 1
ATOM 1292 C C . GLN B 1 27 ? -29.023 98.718 -4.522 1.00 22.16 27 GLN B C 1
ATOM 1293 O O . GLN B 1 27 ? -28.780 97.935 -5.446 1.00 21.73 27 GLN B O 1
ATOM 1299 N N . GLY B 1 28 ? -28.136 99.613 -4.099 1.00 18.20 28 GLY B N 1
ATOM 1300 C CA . GLY B 1 28 ? -26.811 99.645 -4.697 1.00 19.68 28 GLY B CA 1
ATOM 1301 C C . GLY B 1 28 ? -26.033 98.367 -4.459 1.00 19.71 28 GLY B C 1
ATOM 1302 O O . GLY B 1 28 ? -25.316 97.892 -5.347 1.00 20.15 28 GLY B O 1
ATOM 1303 N N . LEU B 1 29 ? -26.146 97.801 -3.255 1.00 17.71 29 LEU B N 1
ATOM 1304 C CA . LEU B 1 29 ? -25.439 96.556 -2.962 1.00 19.77 29 LEU B CA 1
ATOM 1305 C C . LEU B 1 29 ? -25.926 95.425 -3.855 1.00 22.15 29 LEU B C 1
ATOM 1306 O O . LEU B 1 29 ? -25.123 94.652 -4.396 1.00 20.63 29 LEU B O 1
ATOM 1311 N N . TYR B 1 30 ? -27.243 95.314 -4.017 1.00 21.85 30 TYR B N 1
ATOM 1312 C CA . TYR B 1 30 ? -27.810 94.285 -4.884 1.00 21.94 30 TYR B CA 1
ATOM 1313 C C . TYR B 1 30 ? -27.316 94.438 -6.319 1.00 20.73 30 TYR B C 1
ATOM 1314 O O . TYR B 1 30 ? -26.946 93.454 -6.975 1.00 20.58 30 TYR B O 1
ATOM 1323 N N . ALA B 1 31 ? -27.295 95.674 -6.819 1.00 19.19 31 ALA B N 1
ATOM 1324 C CA . ALA B 1 31 ? -26.819 95.935 -8.171 1.00 16.72 31 ALA B CA 1
ATOM 1325 C C . ALA B 1 31 ? -25.378 95.470 -8.354 1.00 20.94 31 ALA B C 1
ATOM 1326 O O . ALA B 1 31 ? -25.060 94.801 -9.336 1.00 18.35 31 ALA B O 1
ATOM 1328 N N . MET B 1 32 ? -24.490 95.810 -7.413 1.00 20.29 32 MET B N 1
ATOM 1329 C CA . MET B 1 32 ? -23.093 95.401 -7.584 1.00 18.30 32 MET B CA 1
ATOM 1330 C C . MET B 1 32 ? -22.939 93.890 -7.446 1.00 18.75 32 MET B C 1
ATOM 1331 O O . MET B 1 32 ? -22.070 93.299 -8.094 1.00 20.11 32 MET B O 1
ATOM 1336 N N . ARG B 1 33 ? -23.770 93.244 -6.612 1.00 17.71 33 ARG B N 1
ATOM 1337 C CA . ARG B 1 33 ? -23.722 91.785 -6.548 1.00 21.36 33 ARG B CA 1
ATOM 1338 C C . ARG B 1 33 ? -24.182 91.158 -7.864 1.00 20.86 33 ARG B C 1
ATOM 1339 O O . ARG B 1 33 ? -23.612 90.151 -8.303 1.00 20.45 33 ARG B O 1
ATOM 1347 N N . ASP B 1 34 ? -25.178 91.763 -8.521 1.00 22.76 34 ASP B N 1
ATOM 1348 C CA . ASP B 1 34 ? -25.570 91.339 -9.866 1.00 20.75 34 ASP B CA 1
ATOM 1349 C C . ASP B 1 34 ? -24.412 91.464 -10.844 1.00 20.80 34 ASP B C 1
ATOM 1350 O O . ASP B 1 34 ? -24.247 90.626 -11.735 1.00 17.55 34 ASP B O 1
ATOM 1355 N N . VAL B 1 35 ? -23.629 92.539 -10.729 1.00 17.84 35 VAL B N 1
ATOM 1356 C CA . VAL B 1 35 ? -22.514 92.732 -11.650 1.00 17.87 35 VAL B CA 1
ATOM 1357 C C . VAL B 1 35 ? -21.495 91.612 -11.494 1.00 18.10 35 VAL B C 1
ATOM 1358 O O . VAL B 1 35 ? -20.944 91.115 -12.485 1.00 19.65 35 VAL B O 1
ATOM 1362 N N . GLN B 1 36 ? -21.217 91.208 -10.247 1.00 20.95 36 GLN B N 1
ATOM 1363 C CA . GLN B 1 36 ? -20.274 90.115 -10.001 1.00 19.70 36 GLN B CA 1
ATOM 1364 C C . GLN B 1 36 ? -20.738 88.826 -10.675 1.00 20.55 36 GLN B C 1
ATOM 1365 O O . GLN B 1 36 ? -19.956 88.135 -11.343 1.00 18.66 36 GLN B O 1
ATOM 1371 N N . VAL B 1 37 ? -22.009 88.473 -10.482 1.00 19.12 37 VAL B N 1
ATOM 1372 C CA . VAL B 1 37 ? -22.540 87.250 -11.088 1.00 17.38 37 VAL B CA 1
ATOM 1373 C C . VAL B 1 37 ? -22.561 87.361 -12.611 1.00 20.35 37 VAL B C 1
ATOM 1374 O O . VAL B 1 37 ? -22.320 86.373 -13.322 1.00 21.11 37 VAL B O 1
ATOM 1378 N N . ALA B 1 38 ? -22.848 88.552 -13.142 1.00 19.33 38 ALA B N 1
ATOM 1379 C CA . ALA B 1 38 ? -22.871 88.717 -14.590 1.00 18.66 38 ALA B CA 1
ATOM 1380 C C . ALA B 1 38 ? -21.506 88.438 -15.201 1.00 20.35 38 ALA B C 1
ATOM 1381 O O . ALA B 1 38 ? -21.407 87.790 -16.252 1.00 21.94 38 ALA B O 1
ATOM 1383 N N . ARG B 1 39 ? -20.440 88.949 -14.576 1.00 17.47 39 ARG B N 1
ATOM 1384 C CA . ARG B 1 39 ? -19.106 88.691 -15.104 1.00 16.52 39 ARG B CA 1
ATOM 1385 C C . ARG B 1 39 ? -18.804 87.199 -15.102 1.00 20.21 39 ARG B C 1
ATOM 1386 O O . ARG B 1 39 ? -18.182 86.679 -16.037 1.00 20.27 39 ARG B O 1
ATOM 1394 N N . LEU B 1 40 ? -19.250 86.492 -14.066 1.00 20.05 40 LEU B N 1
ATOM 1395 C CA . LEU B 1 40 ? -19.077 85.043 -14.047 1.00 22.72 40 LEU B CA 1
ATOM 1396 C C . LEU B 1 40 ? -19.890 84.380 -15.151 1.00 24.10 40 LEU B C 1
ATOM 1397 O O . LEU B 1 40 ? -19.399 83.484 -15.845 1.00 23.57 40 LEU B O 1
ATOM 1402 N N . ALA B 1 41 ? -21.131 84.819 -15.335 1.00 23.49 41 ALA B N 1
ATOM 1403 C CA . ALA B 1 41 ? -21.991 84.183 -16.330 1.00 27.36 41 ALA B CA 1
ATOM 1404 C C . ALA B 1 41 ? -21.418 84.327 -17.735 1.00 26.73 41 ALA B C 1
ATOM 1405 O O . ALA B 1 41 ? -21.492 83.388 -18.538 1.00 24.97 41 ALA B O 1
ATOM 1407 N N . LEU B 1 42 ? -20.818 85.486 -18.045 1.00 22.07 42 LEU B N 1
ATOM 1408 C CA . LEU B 1 42 ? -20.228 85.683 -19.369 1.00 23.79 42 LEU B CA 1
ATOM 1409 C C . LEU B 1 42 ? -19.194 84.614 -19.688 1.00 27.16 42 LEU B C 1
ATOM 1410 O O . LEU B 1 42 ? -19.163 84.084 -20.805 1.00 22.09 42 LEU B O 1
ATOM 1415 N N . PHE B 1 43 ? -18.337 84.289 -18.727 1.00 20.09 43 PHE B N 1
ATOM 1416 C CA . PHE B 1 43 ? -17.239 83.368 -18.977 1.00 23.10 43 PHE B CA 1
ATOM 1417 C C . PHE B 1 43 ? -17.595 81.921 -18.682 1.00 26.73 43 PHE B C 1
ATOM 1418 O O . PHE B 1 43 ? -16.773 81.036 -18.933 1.00 29.14 43 PHE B O 1
ATOM 1426 N N . HIS B 1 44 ? -18.788 81.656 -18.158 1.00 27.23 44 HIS B N 1
ATOM 1427 C CA . HIS B 1 44 ? -19.286 80.295 -18.021 1.00 27.15 44 HIS B CA 1
ATOM 1428 C C . HIS B 1 44 ? -20.308 79.954 -19.103 1.00 35.02 44 HIS B C 1
ATOM 1429 O O . HIS B 1 44 ? -21.181 79.108 -18.894 1.00 41.04 44 HIS B O 1
ATOM 1436 N N . GLY B 1 45 ? -20.198 80.599 -20.261 1.00 29.06 45 GLY B N 1
ATOM 1437 C CA . GLY B 1 45 ? -21.023 80.272 -21.405 1.00 40.66 45 GLY B CA 1
ATOM 1438 C C . GLY B 1 45 ? -22.493 80.600 -21.268 1.00 43.12 45 GLY B C 1
ATOM 1439 O O . GLY B 1 45 ? -23.327 79.897 -21.848 1.00 36.42 45 GLY B O 1
ATOM 1440 N N . ASP B 1 46 ? -22.844 81.650 -20.523 1.00 34.54 46 ASP B N 1
ATOM 1441 C CA . ASP B 1 46 ? -24.239 82.057 -20.362 1.00 30.48 46 ASP B CA 1
ATOM 1442 C C . ASP B 1 46 ? -24.395 83.560 -20.563 1.00 26.26 46 ASP B C 1
ATOM 1443 O O . ASP B 1 46 ? -24.754 84.291 -19.629 1.00 26.25 46 ASP B O 1
ATOM 1448 N N . PRO B 1 47 ? -24.175 84.048 -21.787 1.00 25.95 47 PRO B N 1
ATOM 1449 C CA . PRO B 1 47 ? -24.367 85.483 -22.048 1.00 28.90 47 PRO B CA 1
ATOM 1450 C C . PRO B 1 47 ? -25.793 85.971 -21.830 1.00 30.51 47 PRO B C 1
ATOM 1451 O O . PRO B 1 47 ? -25.981 87.139 -21.467 1.00 22.39 47 PRO B O 1
ATOM 1455 N N A GLU B 1 48 ? -26.807 85.127 -22.034 0.51 24.90 48 GLU B N 1
ATOM 1456 N N B GLU B 1 48 ? -26.804 85.126 -22.054 0.49 24.89 48 GLU B N 1
ATOM 1457 C CA A GLU B 1 48 ? -28.173 85.599 -21.827 0.51 26.68 48 GLU B CA 1
ATOM 1458 C CA B GLU B 1 48 ? -28.177 85.567 -21.824 0.49 26.68 48 GLU B CA 1
ATOM 1459 C C A GLU B 1 48 ? -28.432 85.904 -20.357 0.51 24.76 48 GLU B C 1
ATOM 1460 C C B GLU B 1 48 ? -28.393 85.921 -20.361 0.49 24.74 48 GLU B C 1
ATOM 1461 O O A GLU B 1 48 ? -29.104 86.892 -20.030 0.51 23.31 48 GLU B O 1
ATOM 1462 O O B GLU B 1 48 ? -28.999 86.953 -20.044 0.49 23.26 48 GLU B O 1
ATOM 1473 N N . LYS B 1 49 ? -27.900 85.073 -19.457 1.00 22.15 49 LYS B N 1
ATOM 1474 C CA . LYS B 1 49 ? -28.026 85.350 -18.033 1.00 25.88 49 LYS B CA 1
ATOM 1475 C C . LYS B 1 49 ? -27.240 86.599 -17.645 1.00 25.68 49 LYS B C 1
ATOM 1476 O O . LYS B 1 49 ? -27.712 87.416 -16.845 1.00 22.30 49 LYS B O 1
ATOM 1482 N N . ALA B 1 50 ? -26.046 86.779 -18.218 1.00 23.77 50 ALA B N 1
ATOM 1483 C CA . ALA B 1 50 ? -25.281 87.992 -17.930 1.00 22.84 50 ALA B CA 1
ATOM 1484 C C . ALA B 1 50 ? -26.030 89.244 -18.386 1.00 22.09 50 ALA B C 1
ATOM 1485 O O . ALA B 1 50 ? -26.006 90.279 -17.701 1.00 22.54 50 ALA B O 1
ATOM 1487 N N . LYS B 1 51 ? -26.688 89.171 -19.547 1.00 21.06 51 LYS B N 1
ATOM 1488 C CA . LYS B 1 51 ? -27.469 90.303 -20.035 1.00 19.58 51 LYS B CA 1
ATOM 1489 C C . LYS B 1 51 ? -28.634 90.607 -19.102 1.00 22.73 51 LYS B C 1
ATOM 1490 O O . LYS B 1 51 ? -28.919 91.775 -18.813 1.00 21.44 51 LYS B O 1
ATOM 1496 N N . GLU B 1 52 ? -29.318 89.567 -18.623 1.00 20.76 52 GLU B N 1
ATOM 1497 C CA . GLU B 1 52 ? -30.434 89.769 -17.697 1.00 19.10 52 GLU B CA 1
ATOM 1498 C C . GLU B 1 52 ? -29.957 90.399 -16.395 1.00 23.45 52 GLU B C 1
ATOM 1499 O O . GLU B 1 52 ? -30.600 91.311 -15.856 1.00 20.07 52 GLU B O 1
ATOM 1505 N N . LEU B 1 53 ? -28.814 89.940 -15.891 1.00 20.28 53 LEU B N 1
ATOM 1506 C CA . LEU B 1 53 ? -28.272 90.478 -14.645 1.00 21.20 53 LEU B CA 1
ATOM 1507 C C . LEU B 1 53 ? -27.788 91.908 -14.818 1.00 20.99 53 LEU B C 1
ATOM 1508 O O . LEU B 1 53 ? -27.932 92.733 -13.900 1.00 18.85 53 LEU B O 1
ATOM 1513 N N . THR B 1 54 ? -27.192 92.215 -15.973 1.00 20.40 54 THR B N 1
ATOM 1514 C CA . THR B 1 54 ? -26.737 93.577 -16.225 1.00 23.21 54 THR B CA 1
ATOM 1515 C C . THR B 1 54 ? -27.914 94.522 -16.413 1.00 20.78 54 THR B C 1
ATOM 1516 O O . THR B 1 54 ? -27.883 95.657 -15.923 1.00 19.40 54 THR B O 1
ATOM 1520 N N . ASN B 1 55 ? -28.970 94.070 -17.108 1.00 18.12 55 ASN B N 1
ATOM 1521 C CA . ASN B 1 55 ? -30.183 94.870 -17.221 1.00 19.43 55 ASN B CA 1
ATOM 1522 C C . ASN B 1 55 ? -30.753 95.204 -15.851 1.00 21.60 55 ASN B C 1
ATOM 1523 O O . ASN B 1 55 ? -31.255 96.309 -15.630 1.00 21.27 55 ASN B O 1
ATOM 1528 N N . GLU B 1 56 ? -30.734 94.234 -14.940 1.00 16.25 56 GLU B N 1
ATOM 1529 C CA . GLU B 1 56 ? -31.288 94.436 -13.613 1.00 16.02 56 GLU B CA 1
ATOM 1530 C C . GLU B 1 56 ? -30.435 95.415 -12.818 1.00 20.70 56 GLU B C 1
ATOM 1531 O O . GLU B 1 56 ? -30.959 96.310 -12.151 1.00 17.33 56 GLU B O 1
ATOM 1537 N N . ALA B 1 57 ? -29.113 95.284 -12.910 1.00 17.10 57 ALA B N 1
ATOM 1538 C CA . ALA B 1 57 ? -28.234 96.198 -12.191 1.00 18.27 57 ALA B CA 1
ATOM 1539 C C . ALA B 1 57 ? -28.392 97.624 -12.708 1.00 19.15 57 ALA B C 1
ATOM 1540 O O . ALA B 1 57 ? -28.407 98.581 -11.921 1.00 21.29 57 ALA B O 1
ATOM 1542 N N . SER B 1 58 ? -28.482 97.790 -14.029 1.00 18.68 58 SER B N 1
ATOM 1543 C CA . SER B 1 58 ? -28.651 99.126 -14.589 1.00 20.67 58 SER B CA 1
ATOM 1544 C C . SER B 1 58 ? -29.976 99.724 -14.148 1.00 19.23 58 SER B C 1
ATOM 1545 O O . SER B 1 58 ? -30.051 100.909 -13.793 1.00 20.01 58 SER B O 1
ATOM 1548 N N . ALA B 1 59 ? -31.035 98.914 -14.156 1.00 19.20 59 ALA B N 1
ATOM 1549 C CA . ALA B 1 59 ? -32.343 99.428 -13.757 1.00 20.08 59 ALA B CA 1
ATOM 1550 C C . ALA B 1 59 ? -32.358 99.834 -12.292 1.00 22.05 59 ALA B C 1
ATOM 1551 O O . ALA B 1 59 ? -32.924 100.879 -11.940 1.00 20.55 59 ALA B O 1
ATOM 1553 N N . LEU B 1 60 ? -31.771 99.010 -11.421 1.00 18.56 60 LEU B N 1
ATOM 1554 C CA . LEU B 1 60 ? -31.707 99.351 -10.004 1.00 19.61 60 LEU B CA 1
ATOM 1555 C C . LEU B 1 60 ? -30.973 100.674 -9.795 1.00 20.03 60 LEU B C 1
ATOM 1556 O O . LEU B 1 60 ? -31.450 101.548 -9.069 1.00 20.64 60 LEU B O 1
ATOM 1561 N N . LEU B 1 61 ? -29.821 100.855 -10.455 1.00 20.29 61 LEU B N 1
ATOM 1562 C CA . LEU B 1 61 ? -29.049 102.076 -10.212 1.00 21.27 61 LEU B CA 1
ATOM 1563 C C . LEU B 1 61 ? -29.682 103.307 -10.856 1.00 22.42 61 LEU B C 1
ATOM 1564 O O . LEU B 1 61 ? -29.436 104.431 -10.402 1.00 23.95 61 LEU B O 1
ATOM 1569 N N . SER B 1 62 ? -30.473 103.129 -11.915 1.00 24.04 62 SER B N 1
ATOM 1570 C CA . SER B 1 62 ? -31.138 104.238 -12.591 1.00 22.66 62 SER B CA 1
ATOM 1571 C C . SER B 1 62 ? -32.488 104.591 -11.972 1.00 24.17 62 SER B C 1
ATOM 1572 O O . SER B 1 62 ? -33.147 105.518 -12.445 1.00 25.12 62 SER B O 1
ATOM 1575 N N . ASP B 1 63 ? -32.913 103.875 -10.943 1.00 23.80 63 ASP B N 1
ATOM 1576 C CA . ASP B 1 63 ? -34.243 104.061 -10.366 1.00 23.63 63 ASP B CA 1
ATOM 1577 C C . ASP B 1 63 ? -34.183 105.233 -9.391 1.00 26.86 63 ASP B C 1
ATOM 1578 O O . ASP B 1 63 ? -33.685 105.097 -8.274 1.00 25.54 63 ASP B O 1
ATOM 1583 N N . ASP B 1 64 ? -34.702 106.394 -9.802 1.00 23.81 64 ASP B N 1
ATOM 1584 C CA . ASP B 1 64 ? -34.640 107.555 -8.920 1.00 30.75 64 ASP B CA 1
ATOM 1585 C C . ASP B 1 64 ? -35.777 107.611 -7.903 1.00 34.42 64 ASP B C 1
ATOM 1586 O O . ASP B 1 64 ? -35.850 108.581 -7.141 1.00 29.36 64 ASP B O 1
ATOM 1591 N N . SER B 1 65 ? -36.649 106.601 -7.842 1.00 28.19 65 SER B N 1
ATOM 1592 C CA . SER B 1 65 ? -37.515 106.505 -6.670 1.00 30.55 65 SER B CA 1
ATOM 1593 C C . SER B 1 65 ? -36.725 106.090 -5.431 1.00 30.18 65 SER B C 1
ATOM 1594 O O . SER B 1 65 ? -37.186 106.298 -4.301 1.00 28.99 65 SER B O 1
ATOM 1597 N N . THR B 1 66 ? -35.537 105.521 -5.622 1.00 24.68 66 THR B N 1
ATOM 1598 C CA . THR B 1 66 ? -34.591 105.342 -4.532 1.00 25.37 66 THR B CA 1
ATOM 1599 C C . THR B 1 66 ? -34.005 106.699 -4.154 1.00 26.33 66 THR B C 1
ATOM 1600 O O . THR B 1 66 ? -33.524 107.438 -5.019 1.00 28.66 66 THR B O 1
ATOM 1604 N N . GLU B 1 67 ? -34.073 107.046 -2.866 1.00 27.35 67 GLU B N 1
ATOM 1605 C CA . GLU B 1 67 ? -33.614 108.357 -2.393 1.00 28.15 67 GLU B CA 1
ATOM 1606 C C . GLU B 1 67 ? -32.103 108.298 -2.169 1.00 25.32 67 GLU B C 1
ATOM 1607 O O . GLU B 1 67 ? -31.605 108.242 -1.044 1.00 29.98 67 GLU B O 1
ATOM 1613 N N . TRP B 1 68 ? -31.364 108.318 -3.285 1.00 24.95 68 TRP B N 1
ATOM 1614 C CA . TRP B 1 68 ? -29.920 108.086 -3.242 1.00 23.72 68 TRP B CA 1
ATOM 1615 C C . TRP B 1 68 ? -29.215 109.042 -2.284 1.00 29.20 68 TRP B C 1
ATOM 1616 O O . TRP B 1 68 ? -28.317 108.630 -1.537 1.00 27.36 68 TRP B O 1
ATOM 1627 N N . ALA B 1 69 ? -29.609 110.321 -2.293 1.00 34.26 69 ALA B N 1
ATOM 1628 C CA . ALA B 1 69 ? -28.949 111.325 -1.458 1.00 30.82 69 ALA B CA 1
ATOM 1629 C C . ALA B 1 69 ? -28.972 110.948 0.019 1.00 29.76 69 ALA B C 1
ATOM 1630 O O . ALA B 1 69 ? -28.054 111.310 0.766 1.00 30.71 69 ALA B O 1
ATOM 1632 N N . LYS B 1 70 ? -30.003 110.222 0.454 1.00 29.11 70 LYS B N 1
ATOM 1633 C CA . LYS B 1 70 ? -30.119 109.789 1.844 1.00 33.17 70 LYS B CA 1
ATOM 1634 C C . LYS B 1 70 ? -29.045 108.777 2.237 1.00 36.51 70 LYS B C 1
ATOM 1635 O O . LYS B 1 70 ? -28.770 108.608 3.433 1.00 31.83 70 LYS B O 1
ATOM 1641 N N . PHE B 1 71 ? -28.426 108.110 1.264 1.00 29.13 71 PHE B N 1
ATOM 1642 C CA . PHE B 1 71 ? -27.360 107.154 1.528 1.00 27.90 71 PHE B CA 1
ATOM 1643 C C . PHE B 1 71 ? -25.987 107.688 1.156 1.00 31.30 71 PHE B C 1
ATOM 1644 O O . PHE B 1 71 ? -25.003 106.952 1.271 1.00 27.98 71 PHE B O 1
ATOM 1652 N N . ALA B 1 72 ? -25.893 108.935 0.703 1.00 24.01 72 ALA B N 1
ATOM 1653 C CA . ALA B 1 72 ? -24.634 109.466 0.211 1.00 23.35 72 ALA B CA 1
ATOM 1654 C C . ALA B 1 72 ? -23.674 109.755 1.361 1.00 32.09 72 ALA B C 1
ATOM 1655 O O . ALA B 1 72 ? -24.086 110.016 2.497 1.00 31.04 72 ALA B O 1
ATOM 1657 N N . LYS B 1 73 ? -22.375 109.685 1.054 1.00 27.01 73 LYS B N 1
ATOM 1658 C CA . LYS B 1 73 ? -21.317 110.002 2.003 1.00 30.90 73 LYS B CA 1
ATOM 1659 C C . LYS B 1 73 ? -20.872 111.429 1.734 1.00 29.51 73 LYS B C 1
ATOM 1660 O O . LYS B 1 73 ? -20.157 111.676 0.751 1.00 38.84 73 LYS B O 1
ATOM 1666 N N . PRO B 1 74 ? -21.280 112.399 2.545 1.00 47.61 74 PRO B N 1
ATOM 1667 C CA . PRO B 1 74 ? -20.907 113.787 2.269 1.00 52.32 74 PRO B CA 1
ATOM 1668 C C . PRO B 1 74 ? -19.425 114.013 2.509 1.00 47.04 74 PRO B C 1
ATOM 1669 O O . PRO B 1 74 ? -18.798 113.360 3.350 1.00 47.64 74 PRO B O 1
ATOM 1673 N N . GLY B 1 75 ? -18.863 114.948 1.748 1.00 49.64 75 GLY B N 1
ATOM 1674 C CA . GLY B 1 75 ? -17.477 115.327 1.911 1.00 49.96 75 GLY B CA 1
ATOM 1675 C C . GLY B 1 75 ? -16.477 114.436 1.213 1.00 42.82 75 GLY B C 1
ATOM 1676 O O . GLY B 1 75 ? -15.277 114.732 1.255 1.00 45.42 75 GLY B O 1
ATOM 1677 N N . LYS B 1 76 ? -16.922 113.357 0.579 1.00 42.94 76 LYS B N 1
ATOM 1678 C CA . LYS B 1 76 ? -16.047 112.471 -0.178 1.00 35.04 76 LYS B CA 1
ATOM 1679 C C . LYS B 1 76 ? -16.154 112.857 -1.649 1.00 31.29 76 LYS B C 1
ATOM 1680 O O . LYS B 1 76 ? -17.193 112.633 -2.279 1.00 34.39 76 LYS B O 1
ATOM 1686 N N . LYS B 1 77 ? -15.087 113.438 -2.192 1.00 29.96 77 LYS B N 1
ATOM 1687 C CA . LYS B 1 77 ? -15.113 113.952 -3.556 1.00 31.04 77 LYS B CA 1
ATOM 1688 C C . LYS B 1 77 ? -15.007 112.813 -4.563 1.00 29.08 77 LYS B C 1
ATOM 1689 O O . LYS B 1 77 ? -14.134 111.951 -4.445 1.00 25.86 77 LYS B O 1
ATOM 1695 N N . THR B 1 78 ? -15.889 112.823 -5.561 1.00 28.02 78 THR B N 1
ATOM 1696 C CA . THR B 1 78 ? -15.874 111.838 -6.634 1.00 28.54 78 THR B CA 1
ATOM 1697 C C . THR B 1 78 ? -15.035 112.317 -7.814 1.00 29.61 78 THR B C 1
ATOM 1698 O O . THR B 1 78 ? -14.697 113.494 -7.941 1.00 31.15 78 THR B O 1
ATOM 1702 N N . ASN B 1 79 ? -14.731 111.378 -8.715 1.00 25.01 79 ASN B N 1
ATOM 1703 C CA . ASN B 1 79 ? -14.033 111.735 -9.943 1.00 25.84 79 ASN B CA 1
ATOM 1704 C C . ASN B 1 79 ? -14.875 112.646 -10.823 1.00 31.53 79 ASN B C 1
ATOM 1705 O O . ASN B 1 79 ? -14.359 113.615 -11.389 1.00 35.66 79 ASN B O 1
ATOM 1710 N N . LEU B 1 80 ? -16.163 112.340 -10.971 1.00 26.05 80 LEU B N 1
ATOM 1711 C CA . LEU B 1 80 ? -17.060 113.176 -11.760 1.00 32.56 80 LEU B CA 1
ATOM 1712 C C . LEU B 1 80 ? -17.539 114.378 -10.954 1.00 33.21 80 LEU B C 1
ATOM 1713 O O . LEU B 1 80 ? -17.796 114.289 -9.748 1.00 32.80 80 LEU B O 1
ATOM 1718 N N . ASN B 1 81 ? -17.698 115.500 -11.660 1.00 36.82 81 ASN B N 1
ATOM 1719 C CA . ASN B 1 81 ? -17.960 116.796 -11.036 1.00 43.72 81 ASN B CA 1
ATOM 1720 C C . ASN B 1 81 ? -19.154 116.761 -10.084 1.00 43.55 81 ASN B C 1
ATOM 1721 O O . ASN B 1 81 ? -19.045 117.139 -8.912 1.00 53.41 81 ASN B O 1
ATOM 1726 N N . ASP B 1 82 ? -20.310 116.333 -10.571 1.00 39.18 82 ASP B N 1
ATOM 1727 C CA . ASP B 1 82 ? -21.544 116.430 -9.798 1.00 52.63 82 ASP B CA 1
ATOM 1728 C C . ASP B 1 82 ? -22.033 115.064 -9.322 1.00 48.59 82 ASP B C 1
ATOM 1729 O O . ASP B 1 82 ? -23.234 114.794 -9.289 1.00 47.54 82 ASP B O 1
ATOM 1734 N N . ASP B 1 83 ? -21.107 114.201 -8.917 1.00 30.40 83 ASP B N 1
ATOM 1735 C CA . ASP B 1 83 ? -21.429 112.848 -8.487 1.00 29.31 83 ASP B CA 1
ATOM 1736 C C . ASP B 1 83 ? -21.375 112.751 -6.962 1.00 25.43 83 ASP B C 1
ATOM 1737 O O . ASP B 1 83 ? -20.988 113.690 -6.262 1.00 27.74 83 ASP B O 1
ATOM 1742 N N A GLN B 1 84 ? -21.755 111.581 -6.455 0.59 23.14 84 GLN B N 1
ATOM 1743 N N B GLN B 1 84 ? -21.793 111.595 -6.449 0.41 23.21 84 GLN B N 1
ATOM 1744 C CA A GLN B 1 84 ? -21.803 111.327 -5.023 0.59 23.86 84 GLN B CA 1
ATOM 1745 C CA B GLN B 1 84 ? -21.799 111.326 -5.018 0.41 23.91 84 GLN B CA 1
ATOM 1746 C C A GLN B 1 84 ? -21.446 109.869 -4.772 0.59 23.95 84 GLN B C 1
ATOM 1747 C C B GLN B 1 84 ? -21.437 109.869 -4.776 0.41 23.96 84 GLN B C 1
ATOM 1748 O O A GLN B 1 84 ? -21.787 108.990 -5.568 0.59 24.97 84 GLN B O 1
ATOM 1749 O O B GLN B 1 84 ? -21.778 108.991 -5.572 0.41 24.94 84 GLN B O 1
ATOM 1760 N N . TYR B 1 85 ? -20.758 109.619 -3.657 1.00 25.08 85 TYR B N 1
ATOM 1761 C CA . TYR B 1 85 ? -20.507 108.257 -3.192 1.00 20.53 85 TYR B CA 1
ATOM 1762 C C . TYR B 1 85 ? -21.683 107.772 -2.354 1.00 22.49 85 TYR B C 1
ATOM 1763 O O . TYR B 1 85 ? -22.089 108.443 -1.402 1.00 24.79 85 TYR B O 1
ATOM 1772 N N . ILE B 1 86 ? -22.215 106.596 -2.703 1.00 20.89 86 ILE B N 1
ATOM 1773 C CA . ILE B 1 86 ? -23.330 105.963 -2.009 1.00 21.27 86 ILE B CA 1
ATOM 1774 C C . ILE B 1 86 ? -22.771 104.868 -1.112 1.00 20.41 86 ILE B C 1
ATOM 1775 O O . ILE B 1 86 ? -21.977 104.035 -1.566 1.00 20.80 86 ILE B O 1
ATOM 1780 N N . VAL B 1 87 ? -23.170 104.859 0.159 1.00 18.74 87 VAL B N 1
ATOM 1781 C CA . VAL B 1 87 ? -22.779 103.751 1.026 1.00 21.79 87 VAL B CA 1
ATOM 1782 C C . VAL B 1 87 ? -23.597 102.525 0.638 1.00 21.27 87 VAL B C 1
ATOM 1783 O O . VAL B 1 87 ? -24.834 102.554 0.684 1.00 22.93 87 VAL B O 1
ATOM 1787 N N . ILE B 1 88 ? -22.917 101.448 0.239 1.00 21.23 88 ILE B N 1
ATOM 1788 C CA . ILE B 1 88 ? -23.604 100.228 -0.183 1.00 21.09 88 ILE B CA 1
ATOM 1789 C C . ILE B 1 88 ? -23.257 99.026 0.672 1.00 24.67 88 ILE B C 1
ATOM 1790 O O . ILE B 1 88 ? -23.868 97.966 0.489 1.00 23.67 88 ILE B O 1
ATOM 1795 N N . ASN B 1 89 ? -22.309 99.143 1.604 1.00 19.48 89 ASN B N 1
ATOM 1796 C CA . ASN B 1 89 ? -21.977 98.029 2.482 1.00 21.52 89 ASN B CA 1
ATOM 1797 C C . ASN B 1 89 ? -21.157 98.583 3.637 1.00 22.46 89 ASN B C 1
ATOM 1798 O O . ASN B 1 89 ? -20.638 99.697 3.564 1.00 20.83 89 ASN B O 1
ATOM 1803 N N . ALA B 1 90 ? -21.095 97.819 4.723 1.00 24.57 90 ALA B N 1
ATOM 1804 C CA . ALA B 1 90 ? -20.347 98.248 5.901 1.00 23.07 90 ALA B CA 1
ATOM 1805 C C . ALA B 1 90 ? -19.938 97.016 6.693 1.00 23.51 90 ALA B C 1
ATOM 1806 O O . ALA B 1 90 ? -20.656 96.012 6.721 1.00 22.02 90 ALA B O 1
ATOM 1808 N N . SER B 1 91 ? -18.776 97.104 7.342 1.00 23.89 91 SER B N 1
ATOM 1809 C CA . SER B 1 91 ? -18.265 96.025 8.176 1.00 21.79 91 SER B CA 1
ATOM 1810 C C . SER B 1 91 ? -17.520 96.635 9.356 1.00 22.64 91 SER B C 1
ATOM 1811 O O . SER B 1 91 ? -17.214 97.833 9.370 1.00 22.60 91 SER B O 1
ATOM 1814 N N . VAL B 1 92 ? -17.240 95.795 10.349 1.00 18.93 92 VAL B N 1
ATOM 1815 C CA . VAL B 1 92 ? -16.571 96.211 11.579 1.00 25.45 92 VAL B CA 1
ATOM 1816 C C . VAL B 1 92 ? -15.145 95.674 11.594 1.00 26.51 92 VAL B C 1
ATOM 1817 O O . VAL B 1 92 ? -14.896 94.528 11.204 1.00 24.67 92 VAL B O 1
ATOM 1821 N N . GLY B 1 93 ? -14.206 96.512 12.052 1.00 21.18 93 GLY B N 1
ATOM 1822 C CA . GLY B 1 93 ? -12.818 96.117 12.233 1.00 22.02 93 GLY B CA 1
ATOM 1823 C C . GLY B 1 93 ? -12.331 96.415 13.636 1.00 24.19 93 GLY B C 1
ATOM 1824 O O . GLY B 1 93 ? -12.440 97.557 14.096 1.00 25.30 93 GLY B O 1
ATOM 1825 N N . ILE B 1 94 ? -11.796 95.414 14.332 1.00 23.09 94 ILE B N 1
ATOM 1826 C CA . ILE B 1 94 ? -11.357 95.554 15.724 1.00 21.05 94 ILE B CA 1
ATOM 1827 C C . ILE B 1 94 ? -9.836 95.469 15.781 1.00 22.05 94 ILE B C 1
ATOM 1828 O O . ILE B 1 94 ? -9.249 94.535 15.223 1.00 22.52 94 ILE B O 1
ATOM 1833 N N . SER B 1 95 ? -9.203 96.412 16.487 1.00 23.17 95 SER B N 1
ATOM 1834 C CA . SER B 1 95 ? -7.761 96.390 16.746 1.00 24.35 95 SER B CA 1
ATOM 1835 C C . SER B 1 95 ? -7.522 96.360 18.246 1.00 26.29 95 SER B C 1
ATOM 1836 O O . SER B 1 95 ? -8.021 97.229 18.967 1.00 25.84 95 SER B O 1
ATOM 1839 N N . GLU B 1 96 ? -6.765 95.368 18.710 1.00 22.74 96 GLU B N 1
ATOM 1840 C CA . GLU B 1 96 ? -6.327 95.310 20.103 1.00 24.55 96 GLU B CA 1
ATOM 1841 C C . GLU B 1 96 ? -5.206 94.285 20.183 1.00 24.22 96 GLU B C 1
ATOM 1842 O O . GLU B 1 96 ? -4.915 93.588 19.210 1.00 24.68 96 GLU B O 1
ATOM 1848 N N . SER B 1 97 ? -4.564 94.210 21.349 1.00 27.61 97 SER B N 1
ATOM 1849 C CA . SER B 1 97 ? -3.381 93.365 21.492 1.00 26.03 97 SER B CA 1
ATOM 1850 C C . SER B 1 97 ? -3.684 92.015 22.123 1.00 30.43 97 SER B C 1
ATOM 1851 O O . SER B 1 97 ? -2.783 91.171 22.200 1.00 28.26 97 SER B O 1
ATOM 1854 N N . TYR B 1 98 ? -4.923 91.796 22.566 1.00 28.29 98 TYR B N 1
ATOM 1855 C CA . TYR B 1 98 ? -5.409 90.537 23.129 1.00 26.25 98 TYR B CA 1
ATOM 1856 C C . TYR B 1 98 ? -4.749 90.177 24.456 1.00 31.91 98 TYR B C 1
ATOM 1857 O O . TYR B 1 98 ? -4.764 89.010 24.861 1.00 32.32 98 TYR B O 1
ATOM 1866 N N . VAL B 1 99 ? -4.210 91.166 25.158 1.00 29.41 99 VAL B N 1
ATOM 1867 C CA . VAL B 1 99 ? -3.634 90.974 26.487 1.00 31.37 99 VAL B CA 1
ATOM 1868 C C . VAL B 1 99 ? -4.703 91.284 27.527 1.00 37.82 99 VAL B C 1
ATOM 1869 O O . VAL B 1 99 ? -5.152 92.429 27.640 1.00 38.43 99 VAL B O 1
ATOM 1873 N N . ALA B 1 100 ? -5.098 90.276 28.298 1.00 36.68 100 ALA B N 1
ATOM 1874 C CA . ALA B 1 100 ? -6.109 90.483 29.330 1.00 44.40 100 ALA B CA 1
ATOM 1875 C C . ALA B 1 100 ? -5.501 91.232 30.513 1.00 51.10 100 ALA B C 1
ATOM 1876 O O . ALA B 1 100 ? -4.511 90.784 31.101 1.00 54.02 100 ALA B O 1
ATOM 1878 N N . THR B 1 101 ? -6.068 92.388 30.836 1.00 39.45 101 THR B N 1
ATOM 1879 C CA . THR B 1 101 ? -5.709 93.167 32.009 1.00 44.62 101 THR B CA 1
ATOM 1880 C C . THR B 1 101 ? -6.981 93.502 32.767 1.00 47.73 101 THR B C 1
ATOM 1881 O O . THR B 1 101 ? -8.052 93.620 32.158 1.00 42.00 101 THR B O 1
ATOM 1885 N N . PRO B 1 102 ? -6.904 93.656 34.092 1.00 50.23 102 PRO B N 1
ATOM 1886 C CA . PRO B 1 102 ? -8.120 93.995 34.849 1.00 39.82 102 PRO B CA 1
ATOM 1887 C C . PRO B 1 102 ? -8.832 95.220 34.313 1.00 37.79 102 PRO B C 1
ATOM 1888 O O . PRO B 1 102 ? -10.071 95.261 34.324 1.00 39.82 102 PRO B O 1
ATOM 1892 N N . GLU B 1 103 ? -8.088 96.211 33.816 1.00 37.59 103 GLU B N 1
ATOM 1893 C CA . GLU B 1 103 ? -8.718 97.412 33.275 1.00 43.77 103 GLU B CA 1
ATOM 1894 C C . GLU B 1 103 ? -9.497 97.109 32.004 1.00 40.99 103 GLU B C 1
ATOM 1895 O O . GLU B 1 103 ? -10.645 97.547 31.853 1.00 35.62 103 GLU B O 1
ATOM 1901 N N . LYS B 1 104 ? -8.885 96.380 31.064 1.00 39.57 104 LYS B N 1
ATOM 1902 C CA . LYS B 1 104 ? -9.583 96.091 29.818 1.00 34.18 104 LYS B CA 1
ATOM 1903 C C . LYS B 1 104 ? -10.797 95.210 30.074 1.00 30.68 104 LYS B C 1
ATOM 1904 O O . LYS B 1 104 ? -11.867 95.435 29.494 1.00 30.64 104 LYS B O 1
ATOM 1910 N N . GLU B 1 105 ? -10.665 94.227 30.972 1.00 31.26 105 GLU B N 1
ATOM 1911 C CA . GLU B 1 105 ? -11.791 93.336 31.250 1.00 33.12 105 GLU B CA 1
ATOM 1912 C C . GLU B 1 105 ? -12.966 94.095 31.866 1.00 37.97 105 GLU B C 1
ATOM 1913 O O . GLU B 1 105 ? -14.130 93.795 31.575 1.00 29.93 105 GLU B O 1
ATOM 1919 N N . ALA B 1 106 ? -12.681 95.082 32.717 1.00 34.79 106 ALA B N 1
ATOM 1920 C CA . ALA B 1 106 ? -13.751 95.904 33.274 1.00 35.64 106 ALA B CA 1
ATOM 1921 C C . ALA B 1 106 ? -14.374 96.799 32.208 1.00 31.72 106 ALA B C 1
ATOM 1922 O O . ALA B 1 106 ? -15.594 97.000 32.194 1.00 28.84 106 ALA B O 1
ATOM 1924 N N . ALA B 1 107 ? -13.553 97.349 31.310 1.00 28.98 107 ALA B N 1
ATOM 1925 C CA . ALA B 1 107 ? -14.088 98.182 30.235 1.00 30.16 107 ALA B CA 1
ATOM 1926 C C . ALA B 1 107 ? -14.971 97.381 29.287 1.00 27.13 107 ALA B C 1
ATOM 1927 O O . ALA B 1 107 ? -15.976 97.901 28.784 1.00 27.74 107 ALA B O 1
ATOM 1929 N N . ILE B 1 108 ? -14.605 96.127 29.016 1.00 27.01 108 ILE B N 1
ATOM 1930 C CA . ILE B 1 108 ? -15.433 95.283 28.158 1.00 27.75 108 ILE B CA 1
ATOM 1931 C C . ILE B 1 108 ? -16.773 94.994 28.826 1.00 29.33 108 ILE B C 1
ATOM 1932 O O . ILE B 1 108 ? -17.822 94.990 28.167 1.00 24.50 108 ILE B O 1
ATOM 1937 N N . LYS B 1 109 ? -16.763 94.754 30.143 1.00 29.64 109 LYS B N 1
ATOM 1938 C CA . LYS B 1 109 ? -18.014 94.557 30.877 1.00 32.60 109 LYS B CA 1
ATOM 1939 C C . LYS B 1 109 ? -18.927 95.766 30.741 1.00 27.55 109 LYS B C 1
ATOM 1940 O O . LYS B 1 109 ? -20.127 95.633 30.466 1.00 29.67 109 LYS B O 1
ATOM 1946 N N . ILE B 1 110 ? -18.376 96.961 30.947 1.00 26.64 110 ILE B N 1
ATOM 1947 C CA . ILE B 1 110 ? -19.169 98.178 30.830 1.00 27.75 110 ILE B CA 1
ATOM 1948 C C . ILE B 1 110 ? -19.647 98.368 29.399 1.00 29.21 110 ILE B C 1
ATOM 1949 O O . ILE B 1 110 ? -20.803 98.729 29.159 1.00 25.63 110 ILE B O 1
ATOM 1954 N N . ALA B 1 111 ? -18.763 98.151 28.422 1.00 24.76 111 ALA B N 1
ATOM 1955 C CA . ALA B 1 111 ? -19.173 98.306 27.029 1.00 22.74 111 ALA B CA 1
ATOM 1956 C C . ALA B 1 111 ? -20.317 97.363 26.685 1.00 24.02 111 ALA B C 1
ATOM 1957 O O . ALA B 1 111 ? -21.247 97.746 25.969 1.00 25.71 111 ALA B O 1
ATOM 1959 N N . ASN B 1 112 ? -20.264 96.125 27.184 1.00 24.77 112 ASN B N 1
ATOM 1960 C CA . ASN B 1 112 ? -21.338 95.171 26.906 1.00 23.59 112 ASN B CA 1
ATOM 1961 C C . ASN B 1 112 ? -22.658 95.632 27.501 1.00 27.33 112 ASN B C 1
ATOM 1962 O O . ASN B 1 112 ? -23.714 95.484 26.876 1.00 27.29 112 ASN B O 1
ATOM 1967 N N . GLU B 1 113 ? -22.616 96.186 28.711 1.00 27.87 113 GLU B N 1
ATOM 1968 C CA . GLU B 1 113 ? -23.834 96.719 29.318 1.00 28.58 113 GLU B CA 1
ATOM 1969 C C . GLU B 1 113 ? -24.411 97.856 28.485 1.00 31.90 113 GLU B C 1
ATOM 1970 O O . GLU B 1 113 ? -25.626 97.929 28.277 1.00 29.02 113 GLU B O 1
ATOM 1976 N N . LYS B 1 114 ? -23.554 98.747 27.983 1.00 30.61 114 LYS B N 1
ATOM 1977 C CA . LYS B 1 114 ? -24.058 99.850 27.173 1.00 28.81 114 LYS B CA 1
ATOM 1978 C C . LYS B 1 114 ? -24.617 99.358 25.841 1.00 31.32 114 LYS B C 1
ATOM 1979 O O . LYS B 1 114 ? -25.616 99.901 25.346 1.00 30.26 114 LYS B O 1
ATOM 1985 N N . MET B 1 115 ? -23.990 98.342 25.239 1.00 25.53 115 MET B N 1
ATOM 1986 C CA . MET B 1 115 ? -24.571 97.744 24.040 1.00 28.22 115 MET B CA 1
ATOM 1987 C C . MET B 1 115 ? -25.963 97.193 24.321 1.00 29.21 115 MET B C 1
ATOM 1988 O O . MET B 1 115 ? -26.885 97.371 23.514 1.00 30.33 115 MET B O 1
ATOM 1993 N N . ALA B 1 116 ? -26.128 96.504 25.455 1.00 31.61 116 ALA B N 1
ATOM 1994 C CA . ALA B 1 116 ? -27.429 95.927 25.781 1.00 34.38 116 ALA B CA 1
ATOM 1995 C C . ALA B 1 116 ? -28.484 97.004 25.974 1.00 37.72 116 ALA B C 1
ATOM 1996 O O . ALA B 1 116 ? -29.658 96.782 25.660 1.00 41.68 116 ALA B O 1
ATOM 1998 N N . LYS B 1 117 ? -28.097 98.173 26.481 1.00 32.19 117 LYS B N 1
ATOM 1999 C CA . LYS B 1 117 ? -29.018 99.299 26.609 1.00 40.92 117 LYS B CA 1
ATOM 2000 C C . LYS B 1 117 ? -29.122 100.125 25.334 1.00 44.81 117 LYS B C 1
ATOM 2001 O O . LYS B 1 117 ? -29.813 101.148 25.331 1.00 40.08 117 LYS B O 1
ATOM 2007 N N . GLY B 1 118 ? -28.450 99.721 24.258 1.00 40.87 118 GLY B N 1
ATOM 2008 C CA . GLY B 1 118 ? -28.473 100.487 23.026 1.00 34.82 118 GLY B CA 1
ATOM 2009 C C . GLY B 1 118 ? -27.647 101.759 23.021 1.00 44.34 118 GLY B C 1
ATOM 2010 O O . GLY B 1 118 ? -27.752 102.533 22.060 1.00 35.35 118 GLY B O 1
ATOM 2011 N N . ASP B 1 119 ? -26.840 102.011 24.064 1.00 42.73 119 ASP B N 1
ATOM 2012 C CA . ASP B 1 119 ? -25.942 103.172 24.111 1.00 37.56 119 ASP B CA 1
ATOM 2013 C C . ASP B 1 119 ? -24.694 102.854 23.286 1.00 32.95 119 ASP B C 1
ATOM 2014 O O . ASP B 1 119 ? -23.589 102.675 23.801 1.00 30.18 119 ASP B O 1
ATOM 2019 N N . LYS B 1 120 ? -24.903 102.792 21.971 1.00 31.31 120 LYS B N 1
ATOM 2020 C CA . LYS B 1 120 ? -23.854 102.335 21.066 1.00 27.80 120 LYS B CA 1
ATOM 2021 C C . LYS B 1 120 ? -22.639 103.253 21.095 1.00 27.35 120 LYS B C 1
ATOM 2022 O O . LYS B 1 120 ? -21.499 102.786 20.961 1.00 24.53 120 LYS B O 1
ATOM 2028 N N . LYS B 1 121 ? -22.851 104.561 21.247 1.00 25.95 121 LYS B N 1
ATOM 2029 C CA . LYS B 1 121 ? -21.708 105.466 21.210 1.00 26.96 121 LYS B CA 1
ATOM 2030 C C . LYS B 1 121 ? -20.886 105.354 22.486 1.00 29.09 121 LYS B C 1
ATOM 2031 O O . LYS B 1 121 ? -19.653 105.292 22.431 1.00 27.58 121 LYS B O 1
ATOM 2037 N N . GLY B 1 122 ? -21.547 105.316 23.648 1.00 28.34 122 GLY B N 1
ATOM 2038 C CA . GLY B 1 122 ? -20.819 105.069 24.883 1.00 27.08 122 GLY B CA 1
ATOM 2039 C C . GLY B 1 122 ? -20.083 103.740 24.891 1.00 26.35 122 GLY B C 1
ATOM 2040 O O . GLY B 1 122 ? -19.012 103.620 25.491 1.00 23.20 122 GLY B O 1
ATOM 2041 N N . ALA B 1 123 ? -20.643 102.720 24.241 1.00 20.48 123 ALA B N 1
ATOM 2042 C CA . ALA B 1 123 ? -19.978 101.422 24.237 1.00 22.14 123 ALA B CA 1
ATOM 2043 C C . ALA B 1 123 ? -18.668 101.484 23.469 1.00 22.51 123 ALA B C 1
ATOM 2044 O O . ALA B 1 123 ? -17.658 100.920 23.911 1.00 21.64 123 ALA B O 1
ATOM 2046 N N . MET B 1 124 ? -18.672 102.139 22.303 1.00 22.08 124 MET B N 1
ATOM 2047 C CA . MET B 1 124 ? -17.445 102.212 21.517 1.00 22.49 124 MET B CA 1
ATOM 2048 C C . MET B 1 124 ? -16.430 103.120 22.194 1.00 23.70 124 MET B C 1
ATOM 2049 O O . MET B 1 124 ? -15.227 102.862 22.134 1.00 21.26 124 MET B O 1
ATOM 2054 N N A GLU B 1 125 ? -16.897 104.190 22.846 0.68 24.72 125 GLU B N 1
ATOM 2055 N N B GLU B 1 125 ? -16.901 104.177 22.853 0.32 24.71 125 GLU B N 1
ATOM 2056 C CA A GLU B 1 125 ? -15.982 105.060 23.580 0.68 21.79 125 GLU B CA 1
ATOM 2057 C CA B GLU B 1 125 ? -15.995 105.060 23.576 0.32 21.95 125 GLU B CA 1
ATOM 2058 C C A GLU B 1 125 ? -15.324 104.317 24.735 0.68 22.36 125 GLU B C 1
ATOM 2059 C C B GLU B 1 125 ? -15.336 104.336 24.745 0.32 22.45 125 GLU B C 1
ATOM 2060 O O A GLU B 1 125 ? -14.124 104.485 24.990 0.68 23.40 125 GLU B O 1
ATOM 2061 O O B GLU B 1 125 ? -14.144 104.532 25.011 0.32 23.45 125 GLU B O 1
ATOM 2072 N N . GLU B 1 126 ? -16.096 103.493 25.449 1.00 22.29 126 GLU B N 1
ATOM 2073 C CA . GLU B 1 126 ? -15.530 102.701 26.538 1.00 21.14 126 GLU B CA 1
ATOM 2074 C C . GLU B 1 126 ? -14.396 101.804 26.039 1.00 27.81 126 GLU B C 1
ATOM 2075 O O . GLU B 1 126 ? -13.331 101.718 26.663 1.00 23.52 126 GLU B O 1
ATOM 2081 N N . LEU B 1 127 ? -14.612 101.117 24.912 1.00 21.72 127 LEU B N 1
ATOM 2082 C CA . LEU B 1 127 ? -13.560 100.265 24.355 1.00 20.06 127 LEU B CA 1
ATOM 2083 C C . LEU B 1 127 ? -12.336 101.084 23.957 1.00 22.93 127 LEU B C 1
ATOM 2084 O O . LEU B 1 127 ? -11.190 100.719 24.262 1.00 24.32 127 LEU B O 1
ATOM 2089 N N . ARG B 1 128 ? -12.574 102.179 23.236 1.00 19.87 128 ARG B N 1
ATOM 2090 C CA . ARG B 1 128 ? -11.538 103.098 22.776 1.00 22.66 128 ARG B CA 1
ATOM 2091 C C . ARG B 1 128 ? -10.632 103.549 23.926 1.00 25.93 128 ARG B C 1
ATOM 2092 O O . ARG B 1 128 ? -9.400 103.571 23.807 1.00 24.01 128 ARG B O 1
ATOM 2100 N N . LEU B 1 129 ? -11.236 103.914 25.058 1.00 24.52 129 LEU B N 1
ATOM 2101 C CA . LEU B 1 129 ? -10.487 104.396 26.213 1.00 21.76 129 LEU B CA 1
ATOM 2102 C C . LEU B 1 129 ? -9.716 103.290 26.924 1.00 30.87 129 LEU B C 1
ATOM 2103 O O . LEU B 1 129 ? -8.833 103.593 27.735 1.00 27.31 129 LEU B O 1
ATOM 2108 N N . ALA B 1 130 ? -10.005 102.024 26.636 1.00 23.24 130 ALA B N 1
ATOM 2109 C CA . ALA B 1 130 ? -9.249 100.913 27.190 1.00 25.55 130 ALA B CA 1
ATOM 2110 C C . ALA B 1 130 ? -8.299 100.286 26.175 1.00 24.82 130 ALA B C 1
ATOM 2111 O O . ALA B 1 130 ? -7.810 99.180 26.409 1.00 26.27 130 ALA B O 1
ATOM 2113 N N . GLY B 1 131 ? -8.062 100.945 25.043 1.00 22.73 131 GLY B N 1
ATOM 2114 C CA . GLY B 1 131 ? -7.098 100.460 24.075 1.00 21.02 131 GLY B CA 1
ATOM 2115 C C . GLY B 1 131 ? -7.656 99.522 23.027 1.00 28.12 131 GLY B C 1
ATOM 2116 O O . GLY B 1 131 ? -6.875 98.883 22.308 1.00 26.69 131 GLY B O 1
ATOM 2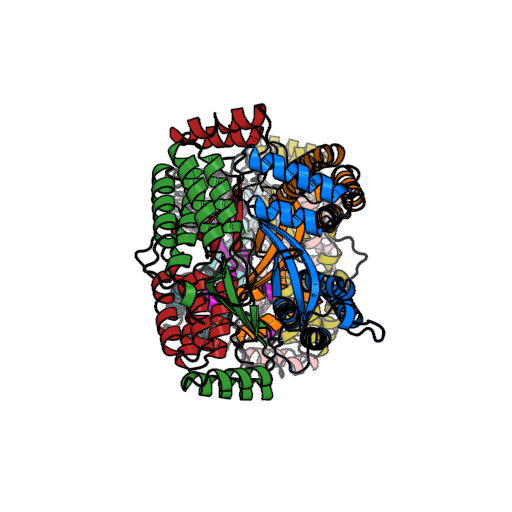117 N N . VAL B 1 132 ? -8.974 99.420 22.907 1.00 23.36 132 VAL B N 1
ATOM 2118 C CA . VAL B 1 132 ? -9.600 98.579 21.891 1.00 25.14 132 VAL B CA 1
ATOM 2119 C C . VAL B 1 132 ? -10.169 99.509 20.830 1.00 27.97 132 VAL B C 1
ATOM 2120 O O . VAL B 1 132 ? -11.151 100.217 21.084 1.00 27.85 132 VAL B O 1
ATOM 2124 N N . GLY B 1 133 ? -9.557 99.517 19.646 1.00 23.67 133 GLY B N 1
ATOM 2125 C CA . GLY B 1 133 ? -9.996 100.393 18.567 1.00 22.96 133 GLY B CA 1
ATOM 2126 C C . GLY B 1 133 ? -11.009 99.719 17.660 1.00 25.22 133 GLY B C 1
ATOM 2127 O O . GLY B 1 133 ? -10.794 98.595 17.203 1.00 23.25 133 GLY B O 1
ATOM 2128 N N . VAL B 1 134 ? -12.125 100.402 17.411 1.00 21.66 134 VAL B N 1
ATOM 2129 C CA . VAL B 1 134 ? -13.173 99.867 16.543 1.00 19.56 134 VAL B CA 1
ATOM 2130 C C . VAL B 1 134 ? -13.369 100.813 15.369 1.00 24.72 134 VAL B C 1
ATOM 2131 O O . VAL B 1 134 ? -13.672 101.999 15.563 1.00 23.26 134 VAL B O 1
ATOM 2135 N N . MET B 1 135 ? -13.221 100.284 14.156 1.00 21.78 135 MET B N 1
ATOM 2136 C CA . MET B 1 135 ? -13.460 101.026 12.927 1.00 23.15 135 MET B CA 1
ATOM 2137 C C . MET B 1 135 ? -14.718 100.511 12.249 1.00 22.94 135 MET B C 1
ATOM 2138 O O . MET B 1 135 ? -15.040 99.324 12.328 1.00 23.71 135 MET B O 1
ATOM 2143 N N . GLU B 1 136 ? -15.409 101.408 11.558 1.00 20.46 136 GLU B N 1
ATOM 2144 C CA . GLU B 1 136 ? -16.456 101.008 10.627 1.00 22.24 136 GLU B CA 1
ATOM 2145 C C . GLU B 1 136 ? -15.924 101.216 9.219 1.00 23.39 136 GLU B C 1
ATOM 2146 O O . GLU B 1 136 ? -15.469 102.312 8.882 1.00 23.30 136 GLU B O 1
ATOM 2152 N N . ASN B 1 137 ? -15.945 100.159 8.417 1.00 21.98 137 ASN B N 1
ATOM 2153 C CA . ASN B 1 137 ? -15.472 100.212 7.043 1.00 22.10 137 ASN B CA 1
ATOM 2154 C C . ASN B 1 137 ? -16.690 100.324 6.143 1.00 24.16 137 ASN B C 1
ATOM 2155 O O . ASN B 1 137 ? -17.511 99.410 6.114 1.00 27.31 137 ASN B O 1
ATOM 2160 N N . GLN B 1 138 ? -16.814 101.426 5.415 1.00 20.22 138 GLN B N 1
ATOM 2161 C CA . GLN B 1 138 ? -17.953 101.620 4.524 1.00 19.60 138 GLN B CA 1
ATOM 2162 C C . GLN B 1 138 ? -17.530 101.457 3.068 1.00 25.59 138 GLN B C 1
ATOM 2163 O O . GLN B 1 138 ? -16.514 102.010 2.641 1.00 22.36 138 GLN B O 1
ATOM 2169 N N . TYR B 1 139 ? -18.308 100.688 2.306 1.00 21.03 139 TYR B N 1
ATOM 2170 C CA . TYR B 1 139 ? -18.039 100.498 0.893 1.00 19.89 139 TYR B CA 1
ATOM 2171 C C . TYR B 1 139 ? -18.839 101.527 0.118 1.00 20.81 139 TYR B C 1
ATOM 2172 O O . TYR B 1 139 ? -20.050 101.644 0.317 1.00 23.61 139 TYR B O 1
ATOM 2181 N N . LEU B 1 140 ? -18.155 102.287 -0.740 1.00 19.89 140 LEU B N 1
ATOM 2182 C CA . LEU B 1 140 ? -18.720 103.477 -1.366 1.00 17.50 140 LEU B CA 1
ATOM 2183 C C . LEU B 1 140 ? -18.771 103.298 -2.873 1.00 18.19 140 LEU B C 1
ATOM 2184 O O . LEU B 1 140 ? -17.768 102.934 -3.494 1.00 19.67 140 LEU B O 1
ATOM 2189 N N . MET B 1 141 ? -19.943 103.564 -3.445 1.00 19.55 141 MET B N 1
ATOM 2190 C CA . MET B 1 141 ? -20.192 103.430 -4.874 1.00 22.51 141 MET B CA 1
ATOM 2191 C C . MET B 1 141 ? -20.452 104.803 -5.479 1.00 19.97 141 MET B C 1
ATOM 2192 O O . MET B 1 141 ? -21.392 105.488 -5.054 1.00 20.37 141 MET B O 1
ATOM 2197 N N . PRO B 1 142 ? -19.663 105.256 -6.459 1.00 19.56 142 PRO B N 1
ATOM 2198 C CA . PRO B 1 142 ? -19.946 106.549 -7.103 1.00 19.49 142 PRO B CA 1
ATOM 2199 C C . PRO B 1 142 ? -21.096 106.376 -8.086 1.00 19.62 142 PRO B C 1
ATOM 2200 O O . PRO B 1 142 ? -20.986 105.622 -9.054 1.00 21.53 142 PRO B O 1
ATOM 2204 N N . LEU B 1 143 ? -22.223 107.046 -7.815 1.00 18.17 143 LEU B N 1
ATOM 2205 C CA . LEU B 1 143 ? -23.484 106.657 -8.456 1.00 18.99 143 LEU B CA 1
ATOM 2206 C C . LEU B 1 143 ? -23.459 106.892 -9.967 1.00 22.34 143 LEU B C 1
ATOM 2207 O O . LEU B 1 143 ? -23.669 105.963 -10.751 1.00 20.78 143 LEU B O 1
ATOM 2212 N N . LYS B 1 144 ? -23.212 108.129 -10.402 1.00 21.56 144 LYS B N 1
ATOM 2213 C CA . LYS B 1 144 ? -23.235 108.400 -11.836 1.00 21.49 144 LYS B CA 1
ATOM 2214 C C . LYS B 1 144 ? -22.091 107.690 -12.556 1.00 22.04 144 LYS B C 1
ATOM 2215 O O . LYS B 1 144 ? -22.269 107.191 -13.671 1.00 21.20 144 LYS B O 1
ATOM 2221 N N . GLN B 1 145 ? -20.913 107.644 -11.936 1.00 20.32 145 GLN B N 1
ATOM 2222 C CA . GLN B 1 145 ? -19.794 106.924 -12.534 1.00 20.88 145 GLN B CA 1
ATOM 2223 C C . GLN B 1 145 ? -20.136 105.453 -12.763 1.00 22.29 145 GLN B C 1
ATOM 2224 O O . GLN B 1 145 ? -19.788 104.874 -13.808 1.00 21.54 145 GLN B O 1
ATOM 2230 N N . THR B 1 146 ? -20.810 104.832 -11.790 1.00 20.79 146 THR B N 1
ATOM 2231 C CA . THR B 1 146 ? -21.199 103.432 -11.924 1.00 18.60 146 THR B CA 1
ATOM 2232 C C . THR B 1 146 ? -22.291 103.261 -12.977 1.00 20.17 146 THR B C 1
ATOM 2233 O O . THR B 1 146 ? -22.240 102.315 -13.773 1.00 20.87 146 THR B O 1
ATOM 2237 N N . ARG B 1 147 ? -23.296 104.156 -12.990 1.00 21.29 147 ARG B N 1
ATOM 2238 C CA . ARG B 1 147 ? -24.302 104.127 -14.058 1.00 17.91 147 ARG B CA 1
ATOM 2239 C C . ARG B 1 147 ? -23.646 104.199 -15.430 1.00 24.00 147 ARG B C 1
ATOM 2240 O O . ARG B 1 147 ? -24.049 103.490 -16.365 1.00 22.94 147 ARG B O 1
ATOM 2248 N N . ASN B 1 148 ? -22.644 105.068 -15.571 1.00 22.38 148 ASN B N 1
ATOM 2249 C CA . ASN B 1 148 ? -21.952 105.207 -16.848 1.00 21.60 148 ASN B CA 1
ATOM 2250 C C . ASN B 1 148 ? -21.243 103.920 -17.238 1.00 21.25 148 ASN B C 1
ATOM 2251 O O . ASN B 1 148 ? -21.244 103.537 -18.416 1.00 22.79 148 ASN B O 1
ATOM 2256 N N . ALA B 1 149 ? -20.616 103.246 -16.268 1.00 21.23 149 ALA B N 1
ATOM 2257 C CA . ALA B 1 149 ? -19.889 102.023 -16.585 1.00 26.62 149 ALA B CA 1
ATOM 2258 C C . ALA B 1 149 ? -20.841 100.916 -17.016 1.00 21.11 149 ALA B C 1
ATOM 2259 O O . ALA B 1 149 ? -20.536 100.155 -17.943 1.00 22.10 149 ALA B O 1
ATOM 2261 N N . LEU B 1 150 ? -22.010 100.826 -16.379 1.00 20.38 150 LEU B N 1
ATOM 2262 C CA . LEU B 1 150 ? -22.995 99.832 -16.801 1.00 23.00 150 LEU B CA 1
ATOM 2263 C C . LEU B 1 150 ? -23.564 100.155 -18.178 1.00 22.28 150 LEU B C 1
ATOM 2264 O O . LEU B 1 150 ? -23.812 99.244 -18.977 1.00 22.76 150 LEU B O 1
ATOM 2269 N N . ALA B 1 151 ? -23.791 101.439 -18.479 1.00 22.48 151 ALA B N 1
ATOM 2270 C CA . ALA B 1 151 ? -24.263 101.792 -19.823 1.00 22.68 151 ALA B CA 1
ATOM 2271 C C . ALA B 1 151 ? -23.245 101.406 -20.886 1.00 26.19 151 ALA B C 1
ATOM 2272 O O . ALA B 1 151 ? -23.612 100.974 -21.987 1.00 24.94 151 ALA B O 1
ATOM 2274 N N . ASP B 1 152 ? -21.960 101.584 -20.591 1.00 20.34 152 ASP B N 1
ATOM 2275 C CA . ASP B 1 152 ? -20.934 101.132 -21.526 1.00 23.71 152 ASP B CA 1
ATOM 2276 C C . ASP B 1 152 ? -20.991 99.621 -21.717 1.00 25.58 152 ASP B C 1
ATOM 2277 O O . ASP B 1 152 ? -20.854 99.122 -22.843 1.00 22.62 152 ASP B O 1
ATOM 2282 N N . ALA B 1 153 ? -21.170 98.876 -20.624 1.00 22.41 153 ALA B N 1
ATOM 2283 C CA . ALA B 1 153 ? -21.242 97.425 -20.736 1.00 24.91 153 ALA B CA 1
ATOM 2284 C C . ALA B 1 153 ? -22.471 96.999 -21.527 1.00 24.51 153 ALA B C 1
ATOM 2285 O O . ALA B 1 153 ? -22.414 96.033 -22.296 1.00 23.45 153 ALA B O 1
ATOM 2287 N N . GLN B 1 154 ? -23.588 97.714 -21.358 1.00 20.53 154 GLN B N 1
ATOM 2288 C CA . GLN B 1 154 ? -24.798 97.363 -22.092 1.00 21.26 154 GLN B CA 1
ATOM 2289 C C . GLN B 1 154 ? -24.593 97.498 -23.592 1.00 20.14 154 GLN B C 1
ATOM 2290 O O . GLN B 1 154 ? -25.061 96.658 -24.367 1.00 24.35 154 GLN B O 1
ATOM 2296 N N . LYS B 1 155 ? -23.952 98.587 -24.024 1.00 23.12 155 LYS B N 1
ATOM 2297 C CA . LYS B 1 155 ? -23.674 98.755 -25.446 1.00 25.70 155 LYS B CA 1
ATOM 2298 C C . LYS B 1 155 ? -22.829 97.605 -25.964 1.00 27.04 155 LYS B C 1
ATOM 2299 O O . LYS B 1 155 ? -23.074 97.086 -27.062 1.00 24.24 155 LYS B O 1
ATOM 2305 N N . LEU B 1 156 ? -21.826 97.190 -25.179 1.00 20.87 156 LEU B N 1
ATOM 2306 C CA . LEU B 1 156 ? -20.975 96.089 -25.614 1.00 20.98 156 LEU B CA 1
ATOM 2307 C C . LEU B 1 156 ? -21.755 94.783 -25.680 1.00 22.09 156 LEU B C 1
ATOM 2308 O O . LEU B 1 156 ? -21.625 94.026 -26.655 1.00 22.24 156 LEU B O 1
ATOM 2313 N N . LEU B 1 157 ? -22.585 94.509 -24.665 1.00 18.15 157 LEU B N 1
ATOM 2314 C CA . LEU B 1 157 ? -23.391 93.291 -24.685 1.00 20.24 157 LEU B CA 1
ATOM 2315 C C . LEU B 1 157 ? -24.323 93.269 -25.887 1.00 25.35 157 LEU B C 1
ATOM 2316 O O . LEU B 1 157 ? -24.563 92.206 -26.474 1.00 23.13 157 LEU B O 1
ATOM 2321 N N . ASP B 1 158 ? -24.856 94.433 -26.270 1.00 25.85 158 ASP B N 1
ATOM 2322 C CA . ASP B 1 158 ? -25.757 94.488 -27.422 1.00 28.50 158 ASP B CA 1
ATOM 2323 C C . ASP B 1 158 ? -25.031 94.175 -28.721 1.00 27.80 158 ASP B C 1
ATOM 2324 O O . ASP B 1 158 ? -25.655 93.700 -29.675 1.00 29.18 158 ASP B O 1
ATOM 2329 N N . LYS B 1 159 ? -23.734 94.448 -28.788 1.00 25.74 159 LYS B N 1
ATOM 2330 C CA . LYS B 1 159 ? -22.924 94.138 -29.957 1.00 27.32 159 LYS B CA 1
ATOM 2331 C C . LYS B 1 159 ? -22.246 92.776 -29.867 1.00 25.85 159 LYS B C 1
ATOM 2332 O O . LYS B 1 159 ? -21.422 92.452 -30.733 1.00 25.59 159 LYS B O 1
ATOM 2338 N N . LYS B 1 160 ? -22.578 91.977 -28.852 1.00 21.92 160 LYS B N 1
ATOM 2339 C CA . LYS B 1 160 ? -22.017 90.642 -28.652 1.00 25.09 160 LYS B CA 1
ATOM 2340 C C . LYS B 1 160 ? -20.519 90.697 -28.362 1.00 25.37 160 LYS B C 1
ATOM 2341 O O . LYS B 1 160 ? -19.790 89.739 -28.636 1.00 21.32 160 LYS B O 1
ATOM 2347 N N . GLN B 1 161 ? -20.051 91.823 -27.816 1.00 24.64 161 GLN B N 1
ATOM 2348 C CA . GLN B 1 161 ? -18.643 91.989 -27.455 1.00 22.06 161 GLN B CA 1
ATOM 2349 C C . GLN B 1 161 ? -18.470 91.577 -25.996 1.00 23.51 161 GLN B C 1
ATOM 2350 O O . GLN B 1 161 ? -18.325 92.403 -25.089 1.00 20.71 161 GLN B O 1
ATOM 2356 N N . TYR B 1 162 ? -18.481 90.260 -25.778 1.00 16.83 162 TYR B N 1
ATOM 2357 C CA . TYR B 1 162 ? -18.629 89.728 -24.423 1.00 18.21 162 TYR B CA 1
ATOM 2358 C C . TYR B 1 162 ? -17.370 89.912 -23.581 1.00 19.11 162 TYR B C 1
ATOM 2359 O O . TYR B 1 162 ? -17.464 90.241 -22.396 1.00 19.74 162 TYR B O 1
ATOM 2368 N N . TYR B 1 163 ? -16.183 89.680 -24.153 1.00 18.55 163 TYR B N 1
ATOM 2369 C CA . TYR B 1 163 ? -14.968 89.917 -23.371 1.00 17.16 163 TYR B CA 1
ATOM 2370 C C . TYR B 1 163 ? -14.860 91.385 -22.971 1.00 18.60 163 TYR B C 1
ATOM 2371 O O . TYR B 1 163 ? -14.560 91.709 -21.813 1.00 18.72 163 TYR B O 1
ATOM 2380 N N . GLU B 1 164 ? -15.111 92.288 -23.924 1.00 19.52 164 GLU B N 1
ATOM 2381 C CA . GLU B 1 164 ? -15.062 93.719 -23.634 1.00 20.83 164 GLU B CA 1
ATOM 2382 C C . GLU B 1 164 ? -16.100 94.107 -22.583 1.00 20.03 164 GLU B C 1
ATOM 2383 O O . GLU B 1 164 ? -15.835 94.953 -21.721 1.00 20.38 164 GLU B O 1
ATOM 2389 N N . ALA B 1 165 ? -17.301 93.530 -22.663 1.00 19.07 165 ALA B N 1
ATOM 2390 C CA . ALA B 1 165 ? -18.306 93.802 -21.639 1.00 16.51 165 ALA B CA 1
ATOM 2391 C C . ALA B 1 165 ? -17.834 93.333 -20.269 1.00 20.77 165 ALA B C 1
ATOM 2392 O O . ALA B 1 165 ? -18.116 93.988 -19.257 1.00 19.53 165 ALA B O 1
ATOM 2394 N N . ASN B 1 166 ? -17.094 92.219 -20.212 1.00 17.31 166 ASN B N 1
ATOM 2395 C CA . ASN B 1 166 ? -16.572 91.765 -18.926 1.00 18.34 166 ASN B CA 1
ATOM 2396 C C . ASN B 1 166 ? -15.617 92.794 -18.328 1.00 19.79 166 ASN B C 1
ATOM 2397 O O . ASN B 1 166 ? -15.653 93.054 -17.117 1.00 19.23 166 ASN B O 1
ATOM 2402 N N . LEU B 1 167 ? -14.763 93.395 -19.171 1.00 18.92 167 LEU B N 1
ATOM 2403 C CA . LEU B 1 167 ? -13.849 94.439 -18.703 1.00 18.84 167 LEU B CA 1
ATOM 2404 C C . LEU B 1 167 ? -14.595 95.695 -18.262 1.00 19.14 167 LEU B C 1
ATOM 2405 O O . LEU B 1 167 ? -14.179 96.357 -17.303 1.00 20.28 167 LEU B O 1
ATOM 2410 N N . ALA B 1 168 ? -15.659 96.077 -18.977 1.00 19.40 168 ALA B N 1
ATOM 2411 C CA . ALA B 1 168 ? -16.404 97.276 -18.589 1.00 22.05 168 ALA B CA 1
ATOM 2412 C C . ALA B 1 168 ? -17.093 97.076 -17.247 1.00 20.36 168 ALA B C 1
ATOM 2413 O O . ALA B 1 168 ? -17.161 98.004 -16.427 1.00 19.67 168 ALA B O 1
ATOM 2415 N N . LEU B 1 169 ? -17.610 95.869 -17.011 1.00 19.21 169 LEU B N 1
ATOM 2416 C CA . LEU B 1 169 ? -18.185 95.542 -15.712 1.00 19.69 169 LEU B CA 1
ATOM 2417 C C . LEU B 1 169 ? -17.111 95.518 -14.633 1.00 21.49 169 LEU B C 1
ATOM 2418 O O . LEU B 1 169 ? -17.354 95.962 -13.512 1.00 18.93 169 LEU B O 1
ATOM 2423 N N . LYS B 1 170 ? -15.912 95.007 -14.957 1.00 18.25 170 LYS B N 1
ATOM 2424 C CA . LYS B 1 170 ? -14.790 95.102 -14.028 1.00 18.10 170 LYS B CA 1
ATOM 2425 C C . LYS B 1 170 ? -14.507 96.552 -13.670 1.00 19.53 170 LYS B C 1
ATOM 2426 O O . LYS B 1 170 ? -14.233 96.876 -12.506 1.00 20.02 170 LYS B O 1
ATOM 2432 N N . GLY B 1 171 ? -14.559 97.443 -14.660 1.00 17.36 171 GLY B N 1
ATOM 2433 C CA . GLY B 1 171 ? -14.349 98.857 -14.370 1.00 21.65 171 GLY B CA 1
ATOM 2434 C C . GLY B 1 171 ? -15.386 99.412 -13.410 1.00 19.17 171 GLY B C 1
ATOM 2435 O O . GLY B 1 171 ? -15.075 100.237 -12.545 1.00 21.33 171 GLY B O 1
ATOM 2436 N N . ALA B 1 172 ? -16.634 98.964 -13.538 1.00 18.35 172 ALA B N 1
ATOM 2437 C CA . ALA B 1 172 ? -17.647 99.367 -12.566 1.00 19.70 172 ALA B CA 1
ATOM 2438 C C . ALA B 1 172 ? -17.266 98.920 -11.156 1.00 17.08 172 ALA B C 1
ATOM 2439 O O . ALA B 1 172 ? -17.405 99.684 -10.191 1.00 21.77 172 ALA B O 1
ATOM 2441 N N . GLU B 1 173 ? -16.786 97.679 -11.012 1.00 17.10 173 GLU B N 1
ATOM 2442 C CA . GLU B 1 173 ? -16.418 97.187 -9.686 1.00 15.97 173 GLU B CA 1
ATOM 2443 C C . GLU B 1 173 ? -15.231 97.957 -9.120 1.00 19.52 173 GLU B C 1
ATOM 2444 O O . GLU B 1 173 ? -15.136 98.164 -7.902 1.00 22.02 173 GLU B O 1
ATOM 2450 N N . ASP B 1 174 ? -14.303 98.351 -9.994 1.00 18.66 174 ASP B N 1
ATOM 2451 C CA . ASP B 1 174 ? -13.101 99.060 -9.560 1.00 19.09 174 ASP B CA 1
ATOM 2452 C C . ASP B 1 174 ? -13.399 100.463 -9.046 1.00 22.68 174 ASP B C 1
ATOM 2453 O O . ASP B 1 174 ? -12.537 101.060 -8.383 1.00 22.09 174 ASP B O 1
ATOM 2458 N N . GLY B 1 175 ? -14.582 101.005 -9.330 1.00 21.45 175 GLY B N 1
ATOM 2459 C CA . GLY B 1 175 ? -14.965 102.277 -8.742 1.00 22.02 175 GLY B CA 1
ATOM 2460 C C . GLY B 1 175 ? -15.407 102.208 -7.292 1.00 22.73 175 GLY B C 1
ATOM 2461 O O . GLY B 1 175 ? -15.557 103.259 -6.658 1.00 22.60 175 GLY B O 1
ATOM 2462 N N . ILE B 1 176 ? -15.607 101.006 -6.747 1.00 19.29 176 ILE B N 1
ATOM 2463 C CA . ILE B 1 176 ? -16.009 100.853 -5.350 1.00 21.27 176 ILE B CA 1
ATOM 2464 C C . ILE B 1 176 ? -14.778 101.009 -4.462 1.00 23.61 176 ILE B C 1
ATOM 2465 O O . ILE B 1 176 ? -13.766 100.344 -4.686 1.00 21.37 176 ILE B O 1
ATOM 2470 N N . ILE B 1 177 ? -14.870 101.866 -3.440 1.00 19.50 177 ILE B N 1
ATOM 2471 C CA . ILE B 1 177 ? -13.756 102.110 -2.527 1.00 23.28 177 ILE B CA 1
ATOM 2472 C C . ILE B 1 177 ? -14.205 101.832 -1.099 1.00 27.24 177 ILE B C 1
ATOM 2473 O O . ILE B 1 177 ? -15.400 101.788 -0.789 1.00 24.04 177 ILE B O 1
ATOM 2478 N N . VAL B 1 178 ? -13.224 101.666 -0.213 1.00 19.26 178 VAL B N 1
ATOM 2479 C CA . VAL B 1 178 ? -13.480 101.470 1.212 1.00 20.71 178 VAL B CA 1
ATOM 2480 C C . VAL B 1 178 ? -13.054 102.730 1.954 1.00 25.64 178 VAL B C 1
ATOM 2481 O O . VAL B 1 178 ? -11.979 103.282 1.689 1.00 28.58 178 VAL B O 1
ATOM 2485 N N . ASP B 1 179 ? -13.903 103.192 2.871 1.00 22.28 179 ASP B N 1
ATOM 2486 C CA . ASP B 1 179 ? -13.610 104.344 3.727 1.00 23.91 179 ASP B CA 1
ATOM 2487 C C . ASP B 1 179 ? -13.814 103.892 5.163 1.00 25.52 179 ASP B C 1
ATOM 2488 O O . ASP B 1 179 ? -14.934 103.536 5.545 1.00 30.14 179 ASP B O 1
ATOM 2493 N N . SER B 1 180 ? -12.743 103.898 5.955 1.00 22.83 180 SER B N 1
ATOM 2494 C CA . SER B 1 180 ? -12.782 103.411 7.331 1.00 23.00 180 SER B CA 1
ATOM 2495 C C . SER B 1 180 ? -12.767 104.602 8.280 1.00 27.49 180 SER B C 1
ATOM 2496 O O . SER B 1 180 ? -11.974 105.529 8.099 1.00 25.03 180 SER B O 1
ATOM 2499 N N . GLU B 1 181 ? -13.654 104.588 9.270 1.00 24.16 181 GLU B N 1
ATOM 2500 C CA . GLU B 1 181 ? -13.724 105.684 10.232 1.00 26.19 181 GLU B CA 1
ATOM 2501 C C . GLU B 1 181 ? -13.922 105.110 11.624 1.00 23.37 181 GLU B C 1
ATOM 2502 O O . GLU B 1 181 ? -14.600 104.097 11.786 1.00 23.82 181 GLU B O 1
ATOM 2508 N N . ALA B 1 182 ? -13.298 105.732 12.632 1.00 25.02 182 ALA B N 1
ATOM 2509 C CA . ALA B 1 182 ? -13.497 105.273 14.000 1.00 22.78 182 ALA B CA 1
ATOM 2510 C C . ALA B 1 182 ? -14.964 105.408 14.384 1.00 26.12 182 ALA B C 1
ATOM 2511 O O . ALA B 1 182 ? -15.553 106.483 14.253 1.00 26.91 182 ALA B O 1
ATOM 2513 N N . LEU B 1 183 ? -15.553 104.309 14.850 1.00 25.84 183 LEU B N 1
ATOM 2514 C CA . LEU B 1 183 ? -17.001 104.215 14.988 1.00 23.86 183 LEU B CA 1
ATOM 2515 C C . LEU B 1 183 ? -17.489 105.071 16.159 1.00 30.55 183 LEU B C 1
ATOM 2516 O O . LEU B 1 183 ? -17.091 104.844 17.308 1.00 23.74 183 LEU B O 1
ATOM 2521 N N . PHE B 1 184 ? -18.371 106.033 15.865 1.00 24.07 184 PHE B N 1
ATOM 2522 C CA . PHE B 1 184 ? -18.952 106.922 16.886 1.00 24.61 184 PHE B CA 1
ATOM 2523 C C . PHE B 1 184 ? -17.884 107.715 17.641 1.00 39.42 184 PHE B C 1
ATOM 2524 O O . PHE B 1 184 ? -18.033 107.989 18.836 1.00 38.28 184 PHE B O 1
ATOM 2532 N N . VAL B 1 185 ? -16.791 108.073 16.975 1.00 33.41 185 VAL B N 1
ATOM 2533 C CA . VAL B 1 185 ? -15.721 108.799 17.655 1.00 39.53 185 VAL B CA 1
ATOM 2534 C C . VAL B 1 185 ? -16.112 110.262 17.833 1.00 46.49 185 VAL B C 1
ATOM 2535 O O . VAL B 1 185 ? -16.871 110.810 17.035 1.00 49.43 185 VAL B O 1
ATOM 2539 N N . GLU C 1 22 ? 9.067 76.404 0.925 1.00 69.85 22 GLU C N 1
ATOM 2540 C CA . GLU C 1 22 ? 8.528 77.396 1.849 1.00 62.86 22 GLU C CA 1
ATOM 2541 C C . GLU C 1 22 ? 9.406 78.644 1.900 1.00 64.73 22 GLU C C 1
ATOM 2542 O O . GLU C 1 22 ? 9.389 79.385 2.883 1.00 72.54 22 GLU C O 1
ATOM 2544 N N . ARG C 1 23 ? 10.175 78.877 0.840 1.00 63.72 23 ARG C N 1
ATOM 2545 C CA . ARG C 1 23 ? 11.017 80.059 0.734 1.00 55.79 23 ARG C CA 1
ATOM 2546 C C . ARG C 1 23 ? 10.422 81.039 -0.269 1.00 39.21 23 ARG C C 1
ATOM 2547 O O . ARG C 1 23 ? 9.867 80.639 -1.298 1.00 41.77 23 ARG C O 1
ATOM 2549 N N . ILE C 1 24 ? 10.558 82.307 0.039 1.00 32.04 24 ILE C N 1
ATOM 2550 C CA . ILE C 1 24 ? 10.052 83.415 -0.761 1.00 26.06 24 ILE C CA 1
ATOM 2551 C C . ILE C 1 24 ? 11.140 83.875 -1.728 1.00 27.26 24 ILE C C 1
ATOM 2552 O O . ILE C 1 24 ? 12.310 83.969 -1.351 1.00 24.45 24 ILE C O 1
ATOM 2557 N N . SER C 1 25 ? 10.769 84.162 -2.978 1.00 23.93 25 SER C N 1
ATOM 2558 C CA . SER C 1 25 ? 11.695 84.833 -3.890 1.00 23.68 25 SER C CA 1
ATOM 2559 C C . SER C 1 25 ? 11.730 86.320 -3.542 1.00 25.99 25 SER C C 1
ATOM 2560 O O . SER C 1 25 ? 10.818 87.080 -3.883 1.00 21.82 25 SER C O 1
ATOM 2563 N N . GLU C 1 26 ? 12.802 86.750 -2.876 1.00 23.74 26 GLU C N 1
ATOM 2564 C CA . GLU C 1 26 ? 12.939 88.170 -2.568 1.00 24.73 26 GLU C CA 1
ATOM 2565 C C . GLU C 1 26 ? 13.151 88.995 -3.828 1.00 22.18 26 GLU C C 1
ATOM 2566 O O . GLU C 1 26 ? 12.787 90.174 -3.857 1.00 25.26 26 GLU C O 1
ATOM 2572 N N . GLN C 1 27 ? 13.734 88.399 -4.874 1.00 18.58 27 GLN C N 1
ATOM 2573 C CA . GLN C 1 27 ? 13.901 89.113 -6.137 1.00 19.99 27 GLN C CA 1
ATOM 2574 C C . GLN C 1 27 ? 12.555 89.435 -6.773 1.00 21.31 27 GLN C C 1
ATOM 2575 O O . GLN C 1 27 ? 12.341 90.551 -7.257 1.00 20.09 27 GLN C O 1
ATOM 2581 N N . GLY C 1 28 ? 11.670 88.437 -6.864 1.00 19.78 28 GLY C N 1
ATOM 2582 C CA . GLY C 1 28 ? 10.341 88.687 -7.415 1.00 17.60 28 GLY C CA 1
ATOM 2583 C C . GLY C 1 28 ? 9.547 89.672 -6.580 1.00 17.85 28 GLY C C 1
ATOM 2584 O O . GLY C 1 28 ? 8.843 90.528 -7.117 1.00 19.48 28 GLY C O 1
ATOM 2585 N N . LEU C 1 29 ? 9.659 89.576 -5.250 1.00 17.58 29 LEU C N 1
ATOM 2586 C CA . LEU C 1 29 ? 8.927 90.508 -4.388 1.00 18.62 29 LEU C CA 1
ATOM 2587 C C . LEU C 1 29 ? 9.422 91.935 -4.584 1.00 20.36 29 LEU C C 1
ATOM 2588 O O . LEU C 1 29 ? 8.623 92.881 -4.660 1.00 19.88 29 LEU C O 1
ATOM 2593 N N . TYR C 1 30 ? 10.744 92.105 -4.684 1.00 19.52 30 TYR C N 1
ATOM 2594 C CA . TYR C 1 30 ? 11.318 93.426 -4.906 1.00 18.69 30 TYR C CA 1
ATOM 2595 C C . TYR C 1 30 ? 10.855 94.007 -6.239 1.00 20.04 30 TYR C C 1
ATOM 2596 O O . TYR C 1 30 ? 10.535 95.202 -6.328 1.00 19.53 30 TYR C O 1
ATOM 2605 N N . ALA C 1 31 ? 10.797 93.167 -7.283 1.00 17.82 31 ALA C N 1
ATOM 2606 C CA . ALA C 1 31 ? 10.335 93.616 -8.595 1.00 20.27 31 ALA C CA 1
ATOM 2607 C C . ALA C 1 31 ? 8.899 94.108 -8.534 1.00 21.83 31 ALA C C 1
ATOM 2608 O O . ALA C 1 31 ? 8.567 95.160 -9.094 1.00 17.19 31 ALA C O 1
ATOM 2610 N N . MET C 1 32 ? 8.027 93.347 -7.875 1.00 18.08 32 MET C N 1
ATOM 2611 C CA . MET C 1 32 ? 6.626 93.760 -7.815 1.00 19.45 32 MET C CA 1
ATOM 2612 C C . MET C 1 32 ? 6.458 95.009 -6.960 1.00 19.66 32 MET C C 1
ATOM 2613 O O . MET C 1 32 ? 5.573 95.821 -7.236 1.00 21.07 32 MET C O 1
ATOM 2618 N N . ARG C 1 33 ? 7.306 95.202 -5.944 1.00 18.87 33 ARG C N 1
ATOM 2619 C CA . ARG C 1 33 ? 7.237 96.455 -5.192 1.00 20.53 33 ARG C CA 1
ATOM 2620 C C . ARG C 1 33 ? 7.667 97.638 -6.055 1.00 20.88 33 ARG C C 1
ATOM 2621 O O . ARG C 1 33 ? 7.057 98.712 -5.979 1.00 20.67 33 ARG C O 1
ATOM 2629 N N . ASP C 1 34 ? 8.706 97.459 -6.889 1.00 18.00 34 ASP C N 1
ATOM 2630 C CA . ASP C 1 34 ? 9.069 98.473 -7.882 1.00 19.27 34 ASP C CA 1
ATOM 2631 C C . ASP C 1 34 ? 7.883 98.827 -8.775 1.00 22.07 34 ASP C C 1
ATOM 2632 O O . ASP C 1 34 ? 7.665 99.999 -9.101 1.00 22.53 34 ASP C O 1
ATOM 2637 N N . VAL C 1 35 ? 7.132 97.816 -9.221 1.00 17.56 35 VAL C N 1
ATOM 2638 C CA . VAL C 1 35 ? 5.999 98.068 -10.116 1.00 20.96 35 VAL C CA 1
ATOM 2639 C C . VAL C 1 35 ? 4.978 98.990 -9.456 1.00 19.81 35 VAL C C 1
ATOM 2640 O O . VAL C 1 35 ? 4.459 99.929 -10.081 1.00 19.48 35 VAL C O 1
ATOM 2644 N N . GLN C 1 36 ? 4.676 98.743 -8.181 1.00 16.86 36 GLN C N 1
ATOM 2645 C CA . GLN C 1 36 ? 3.702 99.569 -7.475 1.00 19.46 36 GLN C CA 1
ATOM 2646 C C . GLN C 1 36 ? 4.151 101.024 -7.406 1.00 21.96 36 GLN C C 1
ATOM 2647 O O . GLN C 1 36 ? 3.358 101.948 -7.636 1.00 20.46 36 GLN C O 1
ATOM 2653 N N . VAL C 1 37 ? 5.427 101.243 -7.093 1.00 22.44 37 VAL C N 1
ATOM 2654 C CA . VAL C 1 37 ? 5.940 102.600 -6.999 1.00 20.21 37 VAL C CA 1
ATOM 2655 C C . VAL C 1 37 ? 5.941 103.253 -8.371 1.00 22.10 37 VAL C C 1
ATOM 2656 O O . VAL C 1 37 ? 5.589 104.433 -8.507 1.00 20.63 37 VAL C O 1
ATOM 2660 N N . ALA C 1 38 ? 6.309 102.489 -9.409 1.00 21.16 38 ALA C N 1
ATOM 2661 C CA . ALA C 1 38 ? 6.339 103.027 -10.770 1.00 19.73 38 ALA C CA 1
ATOM 2662 C C . ALA C 1 38 ? 4.961 103.509 -11.214 1.00 20.95 38 ALA C C 1
ATOM 2663 O O . ALA C 1 38 ? 4.835 104.585 -11.812 1.00 19.97 38 ALA C O 1
ATOM 2665 N N . ARG C 1 39 ? 3.914 102.716 -10.954 1.00 19.99 39 ARG C N 1
ATOM 2666 C CA . ARG C 1 39 ? 2.574 103.120 -11.385 1.00 18.14 39 ARG C CA 1
ATOM 2667 C C . ARG C 1 39 ? 2.167 104.440 -10.749 1.00 24.82 39 ARG C C 1
ATOM 2668 O O . ARG C 1 39 ? 1.646 105.334 -11.425 1.00 23.11 39 ARG C O 1
ATOM 2676 N N . LEU C 1 40 ? 2.419 104.589 -9.456 1.00 23.53 40 LEU C N 1
ATOM 2677 C CA . LEU C 1 40 ? 2.030 105.828 -8.797 1.00 29.13 40 LEU C CA 1
ATOM 2678 C C . LEU C 1 40 ? 2.857 107.006 -9.308 1.00 26.35 40 LEU C C 1
ATOM 2679 O O . LEU C 1 40 ? 2.319 108.103 -9.508 1.00 27.96 40 LEU C O 1
ATOM 2684 N N . ALA C 1 41 ? 4.152 106.788 -9.583 1.00 24.06 41 ALA C N 1
ATOM 2685 C CA . ALA C 1 41 ? 4.989 107.864 -10.108 1.00 28.80 41 ALA C CA 1
ATOM 2686 C C . ALA C 1 41 ? 4.475 108.383 -11.449 1.00 31.84 41 ALA C C 1
ATOM 2687 O O . ALA C 1 41 ? 4.636 109.569 -11.757 1.00 26.01 41 ALA C O 1
ATOM 2689 N N . LEU C 1 42 ? 3.852 107.517 -12.255 1.00 21.84 42 LEU C N 1
ATOM 2690 C CA . LEU C 1 42 ? 3.286 107.966 -13.522 1.00 22.95 42 LEU C CA 1
ATOM 2691 C C . LEU C 1 42 ? 2.174 108.994 -13.322 1.00 26.15 42 LEU C C 1
ATOM 2692 O O . LEU C 1 42 ? 1.917 109.807 -14.215 1.00 36.47 42 LEU C O 1
ATOM 2697 N N . PHE C 1 43 ? 1.494 108.977 -12.178 1.00 24.24 43 PHE C N 1
ATOM 2698 C CA . PHE C 1 43 ? 0.442 109.960 -11.943 1.00 24.61 43 PHE C CA 1
ATOM 2699 C C . PHE C 1 43 ? 0.827 111.034 -10.945 1.00 33.47 43 PHE C C 1
ATOM 2700 O O . PHE C 1 43 ? 0.188 112.093 -10.926 1.00 31.88 43 PHE C O 1
ATOM 2708 N N . HIS C 1 44 ? 1.853 110.790 -10.136 1.00 33.39 44 HIS C N 1
ATOM 2709 C CA . HIS C 1 44 ? 2.065 111.538 -8.905 1.00 42.23 44 HIS C CA 1
ATOM 2710 C C . HIS C 1 44 ? 3.526 111.803 -8.617 1.00 37.63 44 HIS C C 1
ATOM 2711 O O . HIS C 1 44 ? 3.829 112.436 -7.600 1.00 50.96 44 HIS C O 1
ATOM 2718 N N . GLY C 1 45 ? 4.434 111.306 -9.445 1.00 42.90 45 GLY C N 1
ATOM 2719 C CA . GLY C 1 45 ? 5.842 111.609 -9.322 1.00 44.61 45 GLY C CA 1
ATOM 2720 C C . GLY C 1 45 ? 6.482 111.775 -10.685 1.00 44.57 45 GLY C C 1
ATOM 2721 O O . GLY C 1 45 ? 5.882 112.337 -11.607 1.00 48.53 45 GLY C O 1
ATOM 2722 N N . ASP C 1 46 ? 7.690 111.259 -10.828 1.00 36.07 46 ASP C N 1
ATOM 2723 C CA . ASP C 1 46 ? 8.482 111.470 -12.023 1.00 36.38 46 ASP C CA 1
ATOM 2724 C C . ASP C 1 46 ? 8.255 110.325 -13.009 1.00 31.80 46 ASP C C 1
ATOM 2725 O O . ASP C 1 46 ? 8.474 109.164 -12.648 1.00 31.50 46 ASP C O 1
ATOM 2730 N N . PRO C 1 47 ? 7.813 110.591 -14.241 1.00 34.21 47 PRO C N 1
ATOM 2731 C CA . PRO C 1 47 ? 7.821 109.521 -15.256 1.00 36.68 47 PRO C CA 1
ATOM 2732 C C . PRO C 1 47 ? 9.212 108.972 -15.539 1.00 34.87 47 PRO C C 1
ATOM 2733 O O . PRO C 1 47 ? 9.342 107.790 -15.883 1.00 31.77 47 PRO C O 1
ATOM 2737 N N . GLU C 1 48 ? 10.264 109.787 -15.405 1.00 33.67 48 GLU C N 1
ATOM 2738 C CA . GLU C 1 48 ? 11.611 109.238 -15.536 1.00 28.38 48 GLU C CA 1
ATOM 2739 C C . GLU C 1 48 ? 11.877 108.207 -14.452 1.00 27.03 48 GLU C C 1
ATOM 2740 O O . GLU C 1 48 ? 12.489 107.163 -14.715 1.00 26.95 48 GLU C O 1
ATOM 2746 N N . LYS C 1 49 ? 11.412 108.475 -13.228 1.00 23.71 49 LYS C N 1
ATOM 2747 C CA . LYS C 1 49 ? 11.571 107.496 -12.159 1.00 26.87 49 LYS C CA 1
ATOM 2748 C C . LYS C 1 49 ? 10.727 106.258 -12.427 1.00 23.46 49 LYS C C 1
ATOM 2749 O O . LYS C 1 49 ? 11.147 105.136 -12.122 1.00 23.37 49 LYS C O 1
ATOM 2755 N N . ALA C 1 50 ? 9.543 106.439 -13.014 1.00 26.84 50 ALA C N 1
ATOM 2756 C CA . ALA C 1 50 ? 8.741 105.284 -13.401 1.00 25.15 50 ALA C CA 1
ATOM 2757 C C . ALA C 1 50 ? 9.484 104.405 -14.400 1.00 22.38 50 ALA C C 1
ATOM 2758 O O . ALA C 1 50 ? 9.443 103.173 -14.304 1.00 22.11 50 ALA C O 1
ATOM 2760 N N . LYS C 1 51 ? 10.151 105.021 -15.382 1.00 21.31 51 LYS C N 1
ATOM 2761 C CA . LYS C 1 51 ? 10.889 104.243 -16.372 1.00 21.60 51 LYS C CA 1
ATOM 2762 C C . LYS C 1 51 ? 12.035 103.486 -15.723 1.00 24.05 51 LYS C C 1
ATOM 2763 O O . LYS C 1 51 ? 12.284 102.318 -16.052 1.00 24.11 51 LYS C O 1
ATOM 2769 N N . GLU C 1 52 ? 12.755 104.153 -14.816 1.00 21.01 52 GLU C N 1
ATOM 2770 C CA . GLU C 1 52 ? 13.873 103.519 -14.122 1.00 19.36 52 GLU C CA 1
ATOM 2771 C C . GLU C 1 52 ? 13.398 102.350 -13.271 1.00 19.70 52 GLU C C 1
ATOM 2772 O O . GLU C 1 52 ? 14.007 101.276 -13.277 1.00 19.83 52 GLU C O 1
ATOM 2778 N N . LEU C 1 53 ? 12.304 102.538 -12.536 1.00 19.31 53 LEU C N 1
ATOM 2779 C CA . LEU C 1 53 ? 11.771 101.452 -11.721 1.00 19.84 53 LEU C CA 1
ATOM 2780 C C . LEU C 1 53 ? 11.287 100.292 -12.588 1.00 19.57 53 LEU C C 1
ATOM 2781 O O . LEU C 1 53 ? 11.467 99.124 -12.227 1.00 18.33 53 LEU C O 1
ATOM 2786 N N . THR C 1 54 ? 10.650 100.594 -13.720 1.00 19.90 54 THR C N 1
ATOM 2787 C CA . THR C 1 54 ? 10.170 99.521 -14.585 1.00 22.83 54 THR C CA 1
ATOM 2788 C C . THR C 1 54 ? 11.345 98.763 -15.205 1.00 21.32 54 THR C C 1
ATOM 2789 O O . THR C 1 54 ? 11.320 97.528 -15.278 1.00 19.92 54 THR C O 1
ATOM 2793 N N . ASN C 1 55 ? 12.409 99.477 -15.595 1.00 20.84 55 ASN C N 1
ATOM 2794 C CA . ASN C 1 55 ? 13.598 98.796 -16.108 1.00 21.80 55 ASN C CA 1
ATOM 2795 C C . ASN C 1 55 ? 14.216 97.885 -15.053 1.00 22.47 55 ASN C C 1
ATOM 2796 O O . ASN C 1 55 ? 14.667 96.769 -15.360 1.00 21.93 55 ASN C O 1
ATOM 2801 N N . GLU C 1 56 ? 14.240 98.337 -13.802 1.00 22.45 56 GLU C N 1
ATOM 2802 C CA . GLU C 1 56 ? 14.824 97.532 -12.736 1.00 21.73 56 GLU C CA 1
ATOM 2803 C C . GLU C 1 56 ? 13.983 96.288 -12.471 1.00 22.94 56 GLU C C 1
ATOM 2804 O O . GLU C 1 56 ? 14.513 95.176 -12.364 1.00 20.21 56 GLU C O 1
ATOM 2810 N N . ALA C 1 57 ? 12.659 96.457 -12.394 1.00 19.47 57 ALA C N 1
ATOM 2811 C CA . ALA C 1 57 ? 11.764 95.315 -12.206 1.00 20.93 57 ALA C CA 1
ATOM 2812 C C . ALA C 1 57 ? 11.905 94.313 -13.339 1.00 18.25 57 ALA C C 1
ATOM 2813 O O . ALA C 1 57 ? 11.996 93.099 -13.107 1.00 19.60 57 ALA C O 1
ATOM 2815 N N . SER C 1 58 ? 11.944 94.803 -14.575 1.00 20.01 58 SER C N 1
ATOM 2816 C CA . SER C 1 58 ? 12.076 93.907 -15.712 1.00 21.95 58 SER C CA 1
ATOM 2817 C C . SER C 1 58 ? 13.410 93.175 -15.674 1.00 20.04 58 SER C C 1
ATOM 2818 O O . SER C 1 58 ? 13.466 91.970 -15.951 1.00 18.98 58 SER C O 1
ATOM 2821 N N . ALA C 1 59 ? 14.488 93.873 -15.284 1.00 18.82 59 ALA C N 1
ATOM 2822 C CA . ALA C 1 59 ? 15.805 93.236 -15.250 1.00 19.12 59 ALA C CA 1
ATOM 2823 C C . ALA C 1 59 ? 15.869 92.192 -14.146 1.00 17.63 59 ALA C C 1
ATOM 2824 O O . ALA C 1 59 ? 16.453 91.116 -14.334 1.00 19.73 59 ALA C O 1
ATOM 2826 N N . LEU C 1 60 ? 15.237 92.470 -13.004 1.00 17.28 60 LEU C N 1
ATOM 2827 C CA . LEU C 1 60 ? 15.205 91.486 -11.926 1.00 17.42 60 LEU C CA 1
ATOM 2828 C C . LEU C 1 60 ? 14.463 90.225 -12.363 1.00 20.00 60 LEU C C 1
ATOM 2829 O O . LEU C 1 60 ? 14.900 89.110 -12.070 1.00 23.04 60 LEU C O 1
ATOM 2834 N N . LEU C 1 61 ? 13.338 90.379 -13.059 1.00 17.69 61 LEU C N 1
ATOM 2835 C CA . LEU C 1 61 ? 12.565 89.190 -13.430 1.00 17.99 61 LEU C CA 1
ATOM 2836 C C . LEU C 1 61 ? 13.208 88.410 -14.567 1.00 22.71 61 LEU C C 1
ATOM 2837 O O . LEU C 1 61 ? 12.959 87.203 -14.705 1.00 21.37 61 LEU C O 1
ATOM 2842 N N . SER C 1 62 ? 13.994 89.076 -15.404 1.00 21.01 62 SER C N 1
ATOM 2843 C CA . SER C 1 62 ? 14.631 88.453 -16.559 1.00 20.23 62 SER C CA 1
ATOM 2844 C C . SER C 1 62 ? 15.977 87.816 -16.231 1.00 26.10 62 SER C C 1
ATOM 2845 O O . SER C 1 62 ? 16.610 87.234 -17.121 1.00 26.86 62 SER C O 1
ATOM 2848 N N . ASP C 1 63 ? 16.415 87.903 -14.981 1.00 25.03 63 ASP C N 1
ATOM 2849 C CA . ASP C 1 63 ? 17.735 87.438 -14.568 1.00 23.26 63 ASP C CA 1
ATOM 2850 C C . ASP C 1 63 ? 17.662 85.950 -14.240 1.00 24.79 63 ASP C C 1
ATOM 2851 O O . ASP C 1 63 ? 17.142 85.563 -13.187 1.00 25.27 63 ASP C O 1
ATOM 2856 N N . ASP C 1 64 ? 18.177 85.107 -15.135 1.00 26.93 64 ASP C N 1
ATOM 2857 C CA . ASP C 1 64 ? 18.124 83.676 -14.871 1.00 28.00 64 ASP C CA 1
ATOM 2858 C C . ASP C 1 64 ? 19.276 83.188 -13.992 1.00 29.15 64 ASP C C 1
ATOM 2859 O O . ASP C 1 64 ? 19.386 81.981 -13.764 1.00 30.21 64 ASP C O 1
ATOM 2864 N N . SER C 1 65 ? 20.119 84.079 -13.464 1.00 28.18 65 SER C N 1
ATOM 2865 C CA . SER C 1 65 ? 20.987 83.647 -12.374 1.00 27.42 65 SER C CA 1
ATOM 2866 C C . SER C 1 65 ? 20.188 83.423 -11.098 1.00 31.29 65 SER C C 1
ATOM 2867 O O . SER C 1 65 ? 20.666 82.747 -10.182 1.00 32.83 65 SER C O 1
ATOM 2870 N N . THR C 1 66 ? 18.985 83.987 -11.009 1.00 24.69 66 THR C N 1
ATOM 2871 C CA . THR C 1 66 ? 18.072 83.612 -9.941 1.00 27.59 66 THR C CA 1
ATOM 2872 C C . THR C 1 66 ? 17.507 82.232 -10.252 1.00 29.75 66 THR C C 1
ATOM 2873 O O . THR C 1 66 ? 17.091 81.969 -11.382 1.00 27.24 66 THR C O 1
ATOM 2877 N N . GLU C 1 67 ? 17.514 81.342 -9.258 1.00 30.33 67 GLU C N 1
ATOM 2878 C CA . GLU C 1 67 ? 17.075 79.957 -9.454 1.00 28.56 67 GLU C CA 1
ATOM 2879 C C . GLU C 1 67 ? 15.558 79.873 -9.273 1.00 26.82 67 GLU C C 1
ATOM 2880 O O . GLU C 1 67 ? 15.055 79.322 -8.293 1.00 32.50 67 GLU C O 1
ATOM 2886 N N . TRP C 1 68 ? 14.831 80.424 -10.256 1.00 27.42 68 TRP C N 1
ATOM 2887 C CA . TRP C 1 68 ? 13.385 80.606 -10.106 1.00 25.37 68 TRP C CA 1
ATOM 2888 C C . TRP C 1 68 ? 12.682 79.307 -9.741 1.00 27.88 68 TRP C C 1
ATOM 2889 O O . TRP C 1 68 ? 11.789 79.290 -8.884 1.00 26.90 68 TRP C O 1
ATOM 2900 N N . ALA C 1 69 ? 13.070 78.206 -10.390 1.00 30.00 69 ALA C N 1
ATOM 2901 C CA . ALA C 1 69 ? 12.398 76.933 -10.158 1.00 34.48 69 ALA C CA 1
ATOM 2902 C C . ALA C 1 69 ? 12.426 76.545 -8.688 1.00 27.27 69 ALA C C 1
ATOM 2903 O O . ALA C 1 69 ? 11.508 75.870 -8.206 1.00 33.30 69 ALA C O 1
ATOM 2905 N N . LYS C 1 70 ? 13.469 76.960 -7.961 1.00 27.78 70 LYS C N 1
ATOM 2906 C CA . LYS C 1 70 ? 13.571 76.684 -6.533 1.00 31.98 70 LYS C CA 1
ATOM 2907 C C . LYS C 1 70 ? 12.472 77.372 -5.727 1.00 34.22 70 LYS C C 1
ATOM 2908 O O . LYS C 1 70 ? 12.176 76.942 -4.606 1.00 31.75 70 LYS C O 1
ATOM 2914 N N . PHE C 1 71 ? 11.842 78.413 -6.274 1.00 29.04 71 PHE C N 1
ATOM 2915 C CA . PHE C 1 71 ? 10.780 79.132 -5.583 1.00 31.14 71 PHE C CA 1
ATOM 2916 C C . PHE C 1 71 ? 9.406 78.872 -6.185 1.00 26.72 71 PHE C C 1
ATOM 2917 O O . PHE C 1 71 ? 8.437 79.539 -5.806 1.00 28.12 71 PHE C O 1
ATOM 2925 N N . ALA C 1 72 ? 9.289 77.907 -7.088 1.00 25.89 72 ALA C N 1
ATOM 2926 C CA . ALA C 1 72 ? 8.041 77.689 -7.802 1.00 23.42 72 ALA C CA 1
ATOM 2927 C C . ALA C 1 72 ? 7.051 76.911 -6.947 1.00 31.16 72 ALA C C 1
ATOM 2928 O O . ALA C 1 72 ? 7.429 76.139 -6.062 1.00 30.88 72 ALA C O 1
ATOM 2930 N N . LYS C 1 73 ? 5.767 77.149 -7.208 1.00 26.07 73 LYS C N 1
ATOM 2931 C CA . LYS C 1 73 ? 4.681 76.393 -6.602 1.00 35.90 73 LYS C CA 1
ATOM 2932 C C . LYS C 1 73 ? 4.224 75.357 -7.614 1.00 36.17 73 LYS C C 1
ATOM 2933 O O . LYS C 1 73 ? 3.535 75.711 -8.587 1.00 34.97 73 LYS C O 1
ATOM 2939 N N A PRO C 1 74 ? 4.623 74.097 -7.468 0.47 44.44 74 PRO C N 1
ATOM 2940 N N B PRO C 1 74 ? 4.491 74.066 -7.391 0.53 44.41 74 PRO C N 1
ATOM 2941 C CA A PRO C 1 74 ? 4.170 73.071 -8.404 0.47 47.81 74 PRO C CA 1
ATOM 2942 C CA B PRO C 1 74 ? 4.486 73.117 -8.522 0.53 48.38 74 PRO C CA 1
ATOM 2943 C C A PRO C 1 74 ? 2.699 72.773 -8.197 0.47 42.32 74 PRO C C 1
ATOM 2944 C C B PRO C 1 74 ? 3.119 72.842 -9.133 0.53 44.70 74 PRO C C 1
ATOM 2945 O O A PRO C 1 74 ? 2.148 72.954 -7.107 0.47 41.20 74 PRO C O 1
ATOM 2946 O O B PRO C 1 74 ? 3.016 72.757 -10.364 0.53 44.48 74 PRO C O 1
ATOM 2953 N N A GLY C 1 75 ? 2.062 72.314 -9.270 0.47 43.70 75 GLY C N 1
ATOM 2954 N N B GLY C 1 75 ? 2.074 72.683 -8.321 0.53 42.17 75 GLY C N 1
ATOM 2955 C CA A GLY C 1 75 ? 0.661 72.002 -9.266 0.47 41.53 75 GLY C CA 1
ATOM 2956 C CA B GLY C 1 75 ? 0.807 72.160 -8.811 0.53 40.35 75 GLY C CA 1
ATOM 2957 C C A GLY C 1 75 ? -0.233 73.146 -9.696 0.47 42.81 75 GLY C C 1
ATOM 2958 C C B GLY C 1 75 ? -0.244 73.190 -9.177 0.53 43.87 75 GLY C C 1
ATOM 2959 O O A GLY C 1 75 ? -1.332 72.901 -10.200 0.47 40.78 75 GLY C O 1
ATOM 2960 O O B GLY C 1 75 ? -1.446 72.902 -9.170 0.53 42.53 75 GLY C O 1
ATOM 2961 N N . LYS C 1 76 ? 0.207 74.390 -9.513 1.00 40.94 76 LYS C N 1
ATOM 2962 C CA . LYS C 1 76 ? -0.637 75.529 -9.857 1.00 41.14 76 LYS C CA 1
ATOM 2963 C C . LYS C 1 76 ? -0.522 75.763 -11.359 1.00 35.28 76 LYS C C 1
ATOM 2964 O O . LYS C 1 76 ? 0.482 76.294 -11.833 1.00 34.14 76 LYS C O 1
ATOM 2970 N N . LYS C 1 77 ? -1.553 75.372 -12.107 1.00 30.14 77 LYS C N 1
ATOM 2971 C CA . LYS C 1 77 ? -1.528 75.528 -13.557 1.00 30.00 77 LYS C CA 1
ATOM 2972 C C . LYS C 1 77 ? -1.567 77.003 -13.944 1.00 34.50 77 LYS C C 1
ATOM 2973 O O . LYS C 1 77 ? -2.329 77.789 -13.379 1.00 22.82 77 LYS C O 1
ATOM 2979 N N . THR C 1 78 ? -0.744 77.372 -14.919 1.00 29.95 78 THR C N 1
ATOM 2980 C CA . THR C 1 78 ? -0.587 78.756 -15.346 1.00 29.70 78 THR C CA 1
ATOM 2981 C C . THR C 1 78 ? -1.387 79.016 -16.617 1.00 26.42 78 THR C C 1
ATOM 2982 O O . THR C 1 78 ? -1.825 78.097 -17.304 1.00 28.26 78 THR C O 1
ATOM 2986 N N . ASN C 1 79 ? -1.540 80.296 -16.949 1.00 20.98 79 ASN C N 1
ATOM 2987 C CA . ASN C 1 79 ? -2.273 80.657 -18.160 1.00 25.25 79 ASN C CA 1
ATOM 2988 C C . ASN C 1 79 ? -1.441 80.454 -19.416 1.00 25.41 79 ASN C C 1
ATOM 2989 O O . ASN C 1 79 ? -1.965 80.030 -20.452 1.00 24.86 79 ASN C O 1
ATOM 2994 N N . LEU C 1 80 ? -0.159 80.762 -19.352 1.00 24.83 80 LEU C N 1
ATOM 2995 C CA . LEU C 1 80 ? 0.731 80.465 -20.464 1.00 25.62 80 LEU C CA 1
ATOM 2996 C C . LEU C 1 80 ? 1.213 79.024 -20.379 1.00 30.11 80 LEU C C 1
ATOM 2997 O O . LEU C 1 80 ? 1.340 78.449 -19.295 1.00 25.26 80 LEU C O 1
ATOM 3002 N N . ASN C 1 81 ? 1.489 78.434 -21.536 1.00 29.10 81 ASN C N 1
ATOM 3003 C CA . ASN C 1 81 ? 2.100 77.117 -21.517 1.00 33.55 81 ASN C CA 1
ATOM 3004 C C . ASN C 1 81 ? 3.517 77.208 -20.972 1.00 31.42 81 ASN C C 1
ATOM 3005 O O . ASN C 1 81 ? 4.246 78.160 -21.255 1.00 31.84 81 ASN C O 1
ATOM 3010 N N . ASP C 1 82 ? 3.882 76.227 -20.150 1.00 35.97 82 ASP C N 1
ATOM 3011 C CA . ASP C 1 82 ? 5.249 76.075 -19.657 1.00 34.77 82 ASP C CA 1
ATOM 3012 C C . ASP C 1 82 ? 5.681 77.241 -18.769 1.00 32.39 82 ASP C C 1
ATOM 3013 O O . ASP C 1 82 ? 6.863 77.575 -18.706 1.00 36.85 82 ASP C O 1
ATOM 3018 N N . ASP C 1 83 ? 4.741 77.880 -18.087 1.00 27.46 83 ASP C N 1
ATOM 3019 C CA . ASP C 1 83 ? 5.074 78.916 -17.121 1.00 24.60 83 ASP C CA 1
ATOM 3020 C C . ASP C 1 83 ? 5.038 78.309 -15.721 1.00 24.29 83 ASP C C 1
ATOM 3021 O O . ASP C 1 83 ? 4.644 77.156 -15.531 1.00 25.98 83 ASP C O 1
ATOM 3026 N N . GLN C 1 84 ? 5.458 79.094 -14.734 1.00 22.44 84 GLN C N 1
ATOM 3027 C CA . GLN C 1 84 ? 5.424 78.655 -13.346 1.00 21.44 84 GLN C CA 1
ATOM 3028 C C . GLN C 1 84 ? 5.002 79.815 -12.459 1.00 23.27 84 GLN C C 1
ATOM 3029 O O . GLN C 1 84 ? 5.338 80.971 -12.729 1.00 23.72 84 GLN C O 1
ATOM 3035 N N . TYR C 1 85 ? 4.247 79.494 -11.408 1.00 25.93 85 TYR C N 1
ATOM 3036 C CA . TYR C 1 85 ? 3.982 80.457 -10.346 1.00 26.30 85 TYR C CA 1
ATOM 3037 C C . TYR C 1 85 ? 5.142 80.453 -9.355 1.00 25.27 85 TYR C C 1
ATOM 3038 O O . TYR C 1 85 ? 5.583 79.395 -8.897 1.00 23.94 85 TYR C O 1
ATOM 3047 N N . ILE C 1 86 ? 5.630 81.639 -9.021 1.00 19.79 86 ILE C N 1
ATOM 3048 C CA . ILE C 1 86 ? 6.757 81.815 -8.111 1.00 21.02 86 ILE C CA 1
ATOM 3049 C C . ILE C 1 86 ? 6.227 82.384 -6.799 1.00 21.37 86 ILE C C 1
ATOM 3050 O O . ILE C 1 86 ? 5.505 83.384 -6.810 1.00 19.47 86 ILE C O 1
ATOM 3055 N N . VAL C 1 87 ? 6.599 81.773 -5.671 1.00 21.31 87 VAL C N 1
ATOM 3056 C CA . VAL C 1 87 ? 6.227 82.336 -4.373 1.00 22.39 87 VAL C CA 1
ATOM 3057 C C . VAL C 1 87 ? 7.048 83.595 -4.135 1.00 20.88 87 VAL C C 1
ATOM 3058 O O . VAL C 1 87 ? 8.283 83.537 -4.078 1.00 21.29 87 VAL C O 1
ATOM 3062 N N . ILE C 1 88 ? 6.371 84.737 -3.992 1.00 18.94 88 ILE C N 1
ATOM 3063 C CA . ILE C 1 88 ? 7.056 86.008 -3.770 1.00 23.77 88 ILE C CA 1
ATOM 3064 C C . ILE C 1 88 ? 6.710 86.661 -2.440 1.00 24.52 88 ILE C C 1
ATOM 3065 O O . ILE C 1 88 ? 7.310 87.694 -2.113 1.00 27.02 88 ILE C O 1
ATOM 3070 N N . ASN C 1 89 ? 5.776 86.116 -1.660 1.00 20.92 89 ASN C N 1
ATOM 3071 C CA . ASN C 1 89 ? 5.485 86.656 -0.336 1.00 20.29 89 ASN C CA 1
ATOM 3072 C C . ASN C 1 89 ? 4.718 85.600 0.445 1.00 22.18 89 ASN C C 1
ATOM 3073 O O . ASN C 1 89 ? 4.144 84.672 -0.133 1.00 21.40 89 ASN C O 1
ATOM 3078 N N . ALA C 1 90 ? 4.701 85.761 1.764 1.00 24.32 90 ALA C N 1
ATOM 3079 C CA . ALA C 1 90 ? 3.972 84.832 2.618 1.00 24.92 90 ALA C CA 1
ATOM 3080 C C . ALA C 1 90 ? 3.535 85.537 3.893 1.00 25.02 90 ALA C C 1
ATOM 3081 O O . ALA C 1 90 ? 4.214 86.443 4.378 1.00 23.08 90 ALA C O 1
ATOM 3083 N N . SER C 1 91 ? 2.385 85.115 4.427 1.00 23.73 91 SER C N 1
ATOM 3084 C CA . SER C 1 91 ? 1.854 85.634 5.684 1.00 25.54 91 SER C CA 1
ATOM 3085 C C . SER C 1 91 ? 1.121 84.519 6.424 1.00 25.72 91 SER C C 1
ATOM 3086 O O . SER C 1 91 ? 0.772 83.489 5.844 1.00 26.44 91 SER C O 1
ATOM 3089 N N . VAL C 1 92 ? 0.866 84.740 7.726 1.00 23.43 92 VAL C N 1
ATOM 3090 C CA . VAL C 1 92 ? 0.099 83.807 8.556 1.00 22.10 92 VAL C CA 1
ATOM 3091 C C . VAL C 1 92 ? -1.326 84.313 8.722 1.00 23.05 92 VAL C C 1
ATOM 3092 O O . VAL C 1 92 ? -1.552 85.499 8.984 1.00 25.96 92 VAL C O 1
ATOM 3096 N N . GLY C 1 93 ? -2.281 83.397 8.640 1.00 23.96 93 GLY C N 1
ATOM 3097 C CA . GLY C 1 93 ? -3.657 83.699 8.988 1.00 25.63 93 GLY C CA 1
ATOM 3098 C C . GLY C 1 93 ? -4.136 82.852 10.150 1.00 28.96 93 GLY C C 1
ATOM 3099 O O . GLY C 1 93 ? -4.062 81.621 10.097 1.00 27.91 93 GLY C O 1
ATOM 3100 N N . ILE C 1 94 ? -4.649 83.508 11.191 1.00 23.60 94 ILE C N 1
ATOM 3101 C CA . ILE C 1 94 ? -5.068 82.878 12.440 1.00 22.50 94 ILE C CA 1
ATOM 3102 C C . ILE C 1 94 ? -6.587 82.932 12.532 1.00 26.06 94 ILE C C 1
ATOM 3103 O O . ILE C 1 94 ? -7.181 84.000 12.352 1.00 26.69 94 ILE C O 1
ATOM 3108 N N . SER C 1 95 ? -7.212 81.790 12.821 1.00 22.48 95 SER C N 1
ATOM 3109 C CA . SER C 1 95 ? -8.641 81.718 13.120 1.00 23.12 95 SER C CA 1
ATOM 3110 C C . SER C 1 95 ? -8.834 81.087 14.492 1.00 24.53 95 SER C C 1
ATOM 3111 O O . SER C 1 95 ? -8.346 79.983 14.744 1.00 28.72 95 SER C O 1
ATOM 3114 N N . GLU C 1 96 ? -9.542 81.783 15.372 1.00 24.45 96 GLU C N 1
ATOM 3115 C CA . GLU C 1 96 ? -9.937 81.205 16.651 1.00 29.66 96 GLU C CA 1
ATOM 3116 C C . GLU C 1 96 ? -11.016 82.097 17.243 1.00 31.45 96 GLU C C 1
ATOM 3117 O O . GLU C 1 96 ? -11.324 83.166 16.713 1.00 27.64 96 GLU C O 1
ATOM 3123 N N A SER C 1 97 ? -11.584 81.630 18.354 0.51 28.73 97 SER C N 1
ATOM 3124 N N B SER C 1 97 ? -11.584 81.658 18.361 0.49 28.74 97 SER C N 1
ATOM 3125 C CA A SER C 1 97 ? -12.703 82.288 19.011 0.51 28.55 97 SER C CA 1
ATOM 3126 C CA B SER C 1 97 ? -12.712 82.364 18.954 0.49 28.53 97 SER C CA 1
ATOM 3127 C C A SER C 1 97 ? -12.279 83.391 19.965 0.51 29.44 97 SER C C 1
ATOM 3128 C C B SER C 1 97 ? -12.319 83.294 20.097 0.49 29.48 97 SER C C 1
ATOM 3129 O O A SER C 1 97 ? -13.101 84.262 20.271 0.51 27.50 97 SER C O 1
ATOM 3130 O O B SER C 1 97 ? -13.195 83.957 20.659 0.49 28.19 97 SER C O 1
ATOM 3135 N N . TYR C 1 98 ? -11.029 83.356 20.450 1.00 25.41 98 TYR C N 1
ATOM 3136 C CA . TYR C 1 98 ? -10.492 84.316 21.423 1.00 30.73 98 TYR C CA 1
ATOM 3137 C C . TYR C 1 98 ? -11.106 84.160 22.815 1.00 30.80 98 TYR C C 1
ATOM 3138 O O . TYR C 1 98 ? -11.124 85.110 23.592 1.00 29.78 98 TYR C O 1
ATOM 3147 N N . VAL C 1 99 ? -11.579 82.967 23.155 1.00 30.47 99 VAL C N 1
ATOM 3148 C CA . VAL C 1 99 ? -12.155 82.692 24.469 1.00 37.79 99 VAL C CA 1
ATOM 3149 C C . VAL C 1 99 ? -11.139 81.904 25.287 1.00 42.19 99 VAL C C 1
ATOM 3150 O O . VAL C 1 99 ? -10.720 80.812 24.884 1.00 44.30 99 VAL C O 1
ATOM 3154 N N . ALA C 1 100 ? -10.750 82.446 26.438 1.00 38.38 100 ALA C N 1
ATOM 3155 C CA . ALA C 1 100 ? -9.758 81.798 27.286 1.00 44.90 100 ALA C CA 1
ATOM 3156 C C . ALA C 1 100 ? -10.406 80.729 28.161 1.00 47.17 100 ALA C C 1
ATOM 3157 O O . ALA C 1 100 ? -11.458 80.961 28.764 1.00 45.41 100 ALA C O 1
ATOM 3159 N N . THR C 1 101 ? -9.785 79.556 28.215 1.00 53.16 101 THR C N 1
ATOM 3160 C CA . THR C 1 101 ? -10.170 78.468 29.101 1.00 51.98 101 THR C CA 1
ATOM 3161 C C . THR C 1 101 ? -8.904 77.853 29.678 1.00 58.38 101 THR C C 1
ATOM 3162 O O . THR C 1 101 ? -7.822 77.988 29.096 1.00 50.32 101 THR C O 1
ATOM 3166 N N . PRO C 1 102 ? -9.006 77.180 30.830 1.00 63.69 102 PRO C N 1
ATOM 3167 C CA . PRO C 1 102 ? -7.821 76.477 31.363 1.00 56.41 102 PRO C CA 1
ATOM 3168 C C . PRO C 1 102 ? -7.228 75.464 30.395 1.00 50.76 102 PRO C C 1
ATOM 3169 O O . PRO C 1 102 ? -6.003 75.429 30.222 1.00 53.76 102 PRO C O 1
ATOM 3173 N N . GLU C 1 103 ? -8.063 74.633 29.760 1.00 51.10 103 GLU C N 1
ATOM 3174 C CA . GLU C 1 103 ? -7.560 73.697 28.756 1.00 56.82 103 GLU C CA 1
ATOM 3175 C C . GLU C 1 103 ? -6.793 74.422 27.659 1.00 52.17 103 GLU C C 1
ATOM 3176 O O . GLU C 1 103 ? -5.718 73.977 27.236 1.00 46.46 103 GLU C O 1
ATOM 3182 N N . LYS C 1 104 ? -7.336 75.541 27.181 1.00 52.17 104 LYS C N 1
ATOM 3183 C CA . LYS C 1 104 ? -6.716 76.256 26.073 1.00 49.63 104 LYS C CA 1
ATOM 3184 C C . LYS C 1 104 ? -5.395 76.882 26.495 1.00 42.63 104 LYS C C 1
ATOM 3185 O O . LYS C 1 104 ? -4.391 76.779 25.779 1.00 46.46 104 LYS C O 1
ATOM 3191 N N . GLU C 1 105 ? -5.373 77.534 27.660 1.00 46.36 105 GLU C N 1
ATOM 3192 C CA . GLU C 1 105 ? -4.138 78.155 28.127 1.00 50.71 105 GLU C CA 1
ATOM 3193 C C . GLU C 1 105 ? -3.065 77.114 28.421 1.00 48.39 105 GLU C C 1
ATOM 3194 O O . GLU C 1 105 ? -1.876 77.373 28.206 1.00 43.27 105 GLU C O 1
ATOM 3200 N N . ALA C 1 106 ? -3.466 75.931 28.890 1.00 51.86 106 ALA C N 1
ATOM 3201 C CA . ALA C 1 106 ? -2.504 74.855 29.092 1.00 49.11 106 ALA C CA 1
ATOM 3202 C C . ALA C 1 106 ? -1.918 74.386 27.768 1.00 49.70 106 ALA C C 1
ATOM 3203 O O . ALA C 1 106 ? -0.713 74.122 27.673 1.00 43.81 106 ALA C O 1
ATOM 3205 N N . ALA C 1 107 ? -2.753 74.278 26.734 1.00 46.72 107 ALA C N 1
ATOM 3206 C CA . ALA C 1 107 ? -2.251 73.854 25.433 1.00 45.16 107 ALA C CA 1
ATOM 3207 C C . ALA C 1 107 ? -1.375 74.928 24.800 1.00 40.24 107 ALA C C 1
ATOM 3208 O O . ALA C 1 107 ? -0.353 74.613 24.181 1.00 39.05 107 ALA C O 1
ATOM 3210 N N . ILE C 1 108 ? -1.747 76.202 24.947 1.00 37.87 108 ILE C N 1
ATOM 3211 C CA . ILE C 1 108 ? -0.935 77.272 24.368 1.00 36.37 108 ILE C CA 1
ATOM 3212 C C . ILE C 1 108 ? 0.436 77.323 25.034 1.00 39.17 108 ILE C C 1
ATOM 3213 O O . ILE C 1 108 ? 1.463 77.514 24.366 1.00 35.94 108 ILE C O 1
ATOM 3218 N N . LYS C 1 109 ? 0.478 77.135 26.355 1.00 35.08 109 LYS C N 1
ATOM 3219 C CA . LYS C 1 109 ? 1.759 77.101 27.057 1.00 44.26 109 LYS C CA 1
ATOM 3220 C C . LYS C 1 109 ? 2.677 76.023 26.487 1.00 42.95 109 LYS C C 1
ATOM 3221 O O . LYS C 1 109 ? 3.884 76.245 26.326 1.00 42.11 109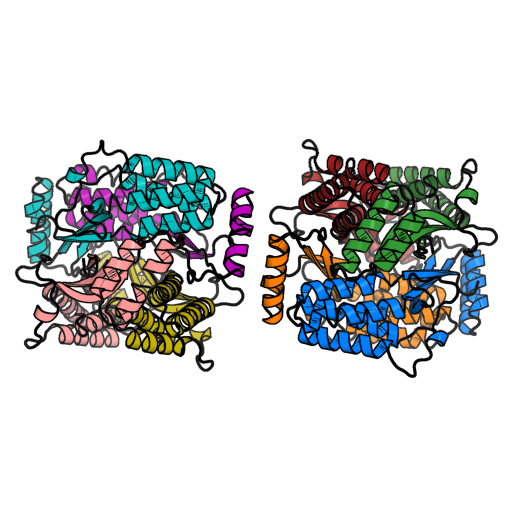 LYS C O 1
ATOM 3227 N N . ILE C 1 110 ? 2.122 74.853 26.162 1.00 42.70 110 ILE C N 1
ATOM 3228 C CA . ILE C 1 110 ? 2.933 73.788 25.578 1.00 45.28 110 ILE C CA 1
ATOM 3229 C C . ILE C 1 110 ? 3.333 74.145 24.152 1.00 48.84 110 ILE C C 1
ATOM 3230 O O . ILE C 1 110 ? 4.451 73.846 23.713 1.00 42.84 110 ILE C O 1
ATOM 3235 N N . ALA C 1 111 ? 2.434 74.794 23.407 1.00 44.86 111 ALA C N 1
ATOM 3236 C CA . ALA C 1 111 ? 2.796 75.255 22.071 1.00 40.70 111 ALA C CA 1
ATOM 3237 C C . ALA C 1 111 ? 4.005 76.180 22.121 1.00 37.17 111 ALA C C 1
ATOM 3238 O O . ALA C 1 111 ? 4.932 76.051 21.310 1.00 41.63 111 ALA C O 1
ATOM 3240 N N . ASN C 1 112 ? 4.022 77.107 23.078 1.00 31.83 112 ASN C N 1
ATOM 3241 C CA . ASN C 1 112 ? 5.120 78.064 23.166 1.00 30.76 112 ASN C CA 1
ATOM 3242 C C . ASN C 1 112 ? 6.435 77.363 23.480 1.00 43.67 112 ASN C C 1
ATOM 3243 O O . ASN C 1 112 ? 7.495 77.765 22.983 1.00 41.68 112 ASN C O 1
ATOM 3248 N N . GLU C 1 113 ? 6.380 76.307 24.294 1.00 38.37 113 GLU C N 1
ATOM 3249 C CA . GLU C 1 113 ? 7.593 75.564 24.625 1.00 44.95 113 GLU C CA 1
ATOM 3250 C C . GLU C 1 113 ? 8.167 74.863 23.399 1.00 45.78 113 GLU C C 1
ATOM 3251 O O . GLU C 1 113 ? 9.387 74.860 23.195 1.00 46.39 113 GLU C O 1
ATOM 3257 N N . LYS C 1 114 ? 7.305 74.276 22.562 1.00 45.91 114 LYS C N 1
ATOM 3258 C CA . LYS C 1 114 ? 7.790 73.623 21.351 1.00 46.43 114 LYS C CA 1
ATOM 3259 C C . LYS C 1 114 ? 8.275 74.632 20.315 1.00 48.99 114 LYS C C 1
ATOM 3260 O O . LYS C 1 114 ? 9.240 74.353 19.594 1.00 52.36 114 LYS C O 1
ATOM 3266 N N . MET C 1 115 ? 7.630 75.803 20.223 1.00 49.55 115 MET C N 1
ATOM 3267 C CA . MET C 1 115 ? 8.160 76.870 19.374 1.00 52.17 115 MET C CA 1
ATOM 3268 C C . MET C 1 115 ? 9.585 77.230 19.779 1.00 54.65 115 MET C C 1
ATOM 3269 O O . MET C 1 115 ? 10.457 77.418 18.920 1.00 50.58 115 MET C O 1
ATOM 3274 N N . ALA C 1 116 ? 9.839 77.319 21.087 1.00 51.05 116 ALA C N 1
ATOM 3275 C CA . ALA C 1 116 ? 11.170 77.675 21.570 1.00 56.80 116 ALA C CA 1
ATOM 3276 C C . ALA C 1 116 ? 12.209 76.649 21.136 1.00 56.62 116 ALA C C 1
ATOM 3277 O O . ALA C 1 116 ? 13.349 77.005 20.818 1.00 63.47 116 ALA C O 1
ATOM 3279 N N . LYS C 1 117 ? 11.831 75.376 21.105 1.00 53.10 117 LYS C N 1
ATOM 3280 C CA . LYS C 1 117 ? 12.726 74.302 20.702 1.00 47.98 117 LYS C CA 1
ATOM 3281 C C . LYS C 1 117 ? 12.744 74.086 19.194 1.00 52.62 117 LYS C C 1
ATOM 3282 O O . LYS C 1 117 ? 13.281 73.074 18.734 1.00 58.04 117 LYS C O 1
ATOM 3288 N N . GLY C 1 118 ? 12.167 75.005 18.418 1.00 53.28 118 GLY C N 1
ATOM 3289 C CA . GLY C 1 118 ? 12.128 74.860 16.976 1.00 44.95 118 GLY C CA 1
ATOM 3290 C C . GLY C 1 118 ? 11.226 73.763 16.458 1.00 45.01 118 GLY C C 1
ATOM 3291 O O . GLY C 1 118 ? 11.200 73.525 15.246 1.00 47.16 118 GLY C O 1
ATOM 3292 N N . ASP C 1 119 ? 10.485 73.087 17.338 1.00 44.46 119 ASP C N 1
ATOM 3293 C CA . ASP C 1 119 ? 9.557 72.022 16.954 1.00 50.53 119 ASP C CA 1
ATOM 3294 C C . ASP C 1 119 ? 8.296 72.672 16.384 1.00 52.09 119 ASP C C 1
ATOM 3295 O O . ASP C 1 119 ? 7.247 72.758 17.029 1.00 45.57 119 ASP C O 1
ATOM 3300 N N . LYS C 1 120 ? 8.410 73.140 15.138 1.00 46.73 120 LYS C N 1
ATOM 3301 C CA . LYS C 1 120 ? 7.317 73.895 14.532 1.00 47.05 120 LYS C CA 1
ATOM 3302 C C . LYS C 1 120 ? 6.096 73.020 14.266 1.00 49.90 120 LYS C C 1
ATOM 3303 O O . LYS C 1 120 ? 4.962 73.514 14.312 1.00 45.47 120 LYS C O 1
ATOM 3309 N N . LYS C 1 121 ? 6.298 71.727 13.995 1.00 44.90 121 LYS C N 1
ATOM 3310 C CA . LYS C 1 121 ? 5.165 70.838 13.759 1.00 46.54 121 LYS C CA 1
ATOM 3311 C C . LYS C 1 121 ? 4.445 70.506 15.060 1.00 50.80 121 LYS C C 1
ATOM 3312 O O . LYS C 1 121 ? 3.209 70.556 15.127 1.00 42.62 121 LYS C O 1
ATOM 3318 N N . GLY C 1 122 ? 5.203 70.156 16.101 1.00 45.54 122 GLY C N 1
ATOM 3319 C CA . GLY C 1 122 ? 4.581 69.867 17.384 1.00 49.15 122 GLY C CA 1
ATOM 3320 C C . GLY C 1 122 ? 3.882 71.072 17.981 1.00 46.66 122 GLY C C 1
ATOM 3321 O O . GLY C 1 122 ? 2.852 70.936 18.650 1.00 43.20 122 GLY C O 1
ATOM 3322 N N . ALA C 1 123 ? 4.442 72.267 17.766 1.00 43.45 123 ALA C N 1
ATOM 3323 C CA . ALA C 1 123 ? 3.776 73.486 18.214 1.00 41.52 123 ALA C CA 1
ATOM 3324 C C . ALA C 1 123 ? 2.431 73.663 17.520 1.00 38.44 123 ALA C C 1
ATOM 3325 O O . ALA C 1 123 ? 1.451 74.084 18.147 1.00 39.35 123 ALA C O 1
ATOM 3327 N N . MET C 1 124 ? 2.364 73.348 16.225 1.00 39.47 124 MET C N 1
ATOM 3328 C CA . MET C 1 124 ? 1.114 73.519 15.492 1.00 44.16 124 MET C CA 1
ATOM 3329 C C . MET C 1 124 ? 0.054 72.528 15.964 1.00 39.31 124 MET C C 1
ATOM 3330 O O . MET C 1 124 ? -1.134 72.868 16.043 1.00 34.51 124 MET C O 1
ATOM 3335 N N . GLU C 1 125 ? 0.466 71.301 16.291 1.00 42.01 125 GLU C N 1
ATOM 3336 C CA . GLU C 1 125 ? -0.471 70.324 16.838 1.00 46.79 125 GLU C CA 1
ATOM 3337 C C . GLU C 1 125 ? -1.046 70.799 18.165 1.00 41.97 125 GLU C C 1
ATOM 3338 O O . GLU C 1 125 ? -2.217 70.549 18.475 1.00 42.08 125 GLU C O 1
ATOM 3344 N N . GLU C 1 126 ? -0.235 71.488 18.962 1.00 43.53 126 GLU C N 1
ATOM 3345 C CA . GLU C 1 126 ? -0.707 71.971 20.250 1.00 36.70 126 GLU C CA 1
ATOM 3346 C C . GLU C 1 126 ? -1.694 73.118 20.079 1.00 40.67 126 GLU C C 1
ATOM 3347 O O . GLU C 1 126 ? -2.672 73.225 20.830 1.00 36.25 126 GLU C O 1
ATOM 3353 N N . LEU C 1 127 ? -1.452 73.989 19.099 1.00 36.67 127 LEU C N 1
ATOM 3354 C CA . LEU C 1 127 ? -2.386 75.081 18.845 1.00 36.25 127 LEU C CA 1
ATOM 3355 C C . LEU C 1 127 ? -3.730 74.556 18.360 1.00 35.76 127 LEU C C 1
ATOM 3356 O O . LEU C 1 127 ? -4.782 75.111 18.702 1.00 34.29 127 LEU C O 1
ATOM 3361 N N . ARG C 1 128 ? -3.724 73.490 17.563 1.00 36.71 128 ARG C N 1
ATOM 3362 C CA . ARG C 1 128 ? -4.997 72.934 17.127 1.00 36.96 128 ARG C CA 1
ATOM 3363 C C . ARG C 1 128 ? -5.755 72.307 18.291 1.00 37.56 128 ARG C C 1
ATOM 3364 O O . ARG C 1 128 ? -6.988 72.334 18.305 1.00 39.38 128 ARG C O 1
ATOM 3372 N N . LEU C 1 129 ? -5.042 71.782 19.291 1.00 35.61 129 LEU C N 1
ATOM 3373 C CA . LEU C 1 129 ? -5.705 71.352 20.518 1.00 37.09 129 LEU C CA 1
ATOM 3374 C C . LEU C 1 129 ? -6.365 72.526 21.224 1.00 38.46 129 LEU C C 1
ATOM 3375 O O . LEU C 1 129 ? -7.432 72.380 21.828 1.00 40.08 129 LEU C O 1
ATOM 3380 N N . ALA C 1 130 ? -5.738 73.697 21.170 1.00 38.93 130 ALA C N 1
ATOM 3381 C CA . ALA C 1 130 ? -6.276 74.889 21.806 1.00 39.44 130 ALA C CA 1
ATOM 3382 C C . ALA C 1 130 ? -7.441 75.499 21.036 1.00 37.00 130 ALA C C 1
ATOM 3383 O O . ALA C 1 130 ? -8.020 76.481 21.509 1.00 41.90 130 ALA C O 1
ATOM 3385 N N . GLY C 1 131 ? -7.792 74.950 19.877 1.00 36.86 131 GLY C N 1
ATOM 3386 C CA . GLY C 1 131 ? -8.870 75.485 19.071 1.00 36.94 131 GLY C CA 1
ATOM 3387 C C . GLY C 1 131 ? -8.448 76.469 18.005 1.00 36.25 131 GLY C C 1
ATOM 3388 O O . GLY C 1 131 ? -9.304 77.169 17.456 1.00 33.28 131 GLY C O 1
ATOM 3389 N N . VAL C 1 132 ? -7.160 76.541 17.685 1.00 30.72 132 VAL C N 1
ATOM 3390 C CA . VAL C 1 132 ? -6.627 77.549 16.776 1.00 29.99 132 VAL C CA 1
ATOM 3391 C C . VAL C 1 132 ? -6.459 76.940 15.394 1.00 29.95 132 VAL C C 1
ATOM 3392 O O . VAL C 1 132 ? -5.991 75.805 15.252 1.00 31.36 132 VAL C O 1
ATOM 3396 N N . GLY C 1 133 ? -6.858 77.685 14.366 1.00 27.88 133 GLY C N 1
ATOM 3397 C CA . GLY C 1 133 ? -6.605 77.312 12.986 1.00 29.34 133 GLY C CA 1
ATOM 3398 C C . GLY C 1 133 ? -5.527 78.234 12.410 1.00 27.73 133 GLY C C 1
ATOM 3399 O O . GLY C 1 133 ? -5.561 79.443 12.634 1.00 25.53 133 GLY C O 1
ATOM 3400 N N . VAL C 1 134 ? -4.573 77.635 11.708 1.00 26.95 134 VAL C N 1
ATOM 3401 C CA . VAL C 1 134 ? -3.442 78.397 11.183 1.00 25.99 134 VAL C CA 1
ATOM 3402 C C . VAL C 1 134 ? -3.274 78.078 9.706 1.00 26.94 134 VAL C C 1
ATOM 3403 O O . VAL C 1 134 ? -3.108 76.910 9.325 1.00 26.38 134 VAL C O 1
ATOM 3407 N N . MET C 1 135 ? -3.314 79.116 8.879 1.00 28.14 135 MET C N 1
ATOM 3408 C CA . MET C 1 135 ? -3.020 79.017 7.459 1.00 23.54 135 MET C CA 1
ATOM 3409 C C . MET C 1 135 ? -1.754 79.794 7.138 1.00 27.04 135 MET C C 1
ATOM 3410 O O . MET C 1 135 ? -1.446 80.804 7.781 1.00 25.66 135 MET C O 1
ATOM 3415 N N . GLU C 1 136 ? -1.023 79.327 6.131 1.00 26.95 136 GLU C N 1
ATOM 3416 C CA . GLU C 1 136 ? 0.018 80.138 5.516 1.00 26.00 136 GLU C CA 1
ATOM 3417 C C . GLU C 1 136 ? -0.488 80.623 4.164 1.00 23.67 136 GLU C C 1
ATOM 3418 O O . GLU C 1 136 ? -0.896 79.812 3.320 1.00 24.73 136 GLU C O 1
ATOM 3424 N N . ASN C 1 137 ? -0.496 81.944 3.984 1.00 22.76 137 ASN C N 1
ATOM 3425 C CA . ASN C 1 137 ? -0.901 82.578 2.736 1.00 23.26 137 ASN C CA 1
ATOM 3426 C C . ASN C 1 137 ? 0.341 82.820 1.889 1.00 26.99 137 ASN C C 1
ATOM 3427 O O . ASN C 1 137 ? 1.265 83.500 2.335 1.00 27.10 137 ASN C O 1
ATOM 3432 N N . GLN C 1 138 ? 0.361 82.287 0.673 1.00 22.74 138 GLN C N 1
ATOM 3433 C CA . GLN C 1 138 ? 1.469 82.515 -0.244 1.00 24.64 138 GLN C CA 1
ATOM 3434 C C . GLN C 1 138 ? 0.993 83.337 -1.432 1.00 26.06 138 GLN C C 1
ATOM 3435 O O . GLN C 1 138 ? -0.031 83.019 -2.045 1.00 25.29 138 GLN C O 1
ATOM 3441 N N . TYR C 1 139 ? 1.739 84.393 -1.746 1.00 21.57 139 TYR C N 1
ATOM 3442 C CA . TYR C 1 139 ? 1.467 85.229 -2.903 1.00 19.70 139 TYR C CA 1
ATOM 3443 C C . TYR C 1 139 ? 2.290 84.718 -4.072 1.00 18.15 139 TYR C C 1
ATOM 3444 O O . TYR C 1 139 ? 3.508 84.555 -3.947 1.00 19.78 139 TYR C O 1
ATOM 3453 N N . LEU C 1 140 ? 1.624 84.460 -5.193 1.00 20.72 140 LEU C N 1
ATOM 3454 C CA . LEU C 1 140 ? 2.209 83.721 -6.310 1.00 22.00 140 LEU C CA 1
ATOM 3455 C C . LEU C 1 140 ? 2.279 84.591 -7.559 1.00 22.81 140 LEU C C 1
ATOM 3456 O O . LEU C 1 140 ? 1.285 85.210 -7.950 1.00 19.60 140 LEU C O 1
ATOM 3461 N N . MET C 1 141 ? 3.436 84.577 -8.219 1.00 20.06 141 MET C N 1
ATOM 3462 C CA . MET C 1 141 ? 3.691 85.393 -9.405 1.00 19.89 141 MET C CA 1
ATOM 3463 C C . MET C 1 141 ? 3.962 84.498 -10.611 1.00 17.30 141 MET C C 1
ATOM 3464 O O . MET C 1 141 ? 4.935 83.728 -10.582 1.00 21.67 141 MET C O 1
ATOM 3469 N N . PRO C 1 142 ? 3.149 84.557 -11.687 1.00 19.28 142 PRO C N 1
ATOM 3470 C CA . PRO C 1 142 ? 3.439 83.765 -12.899 1.00 20.23 142 PRO C CA 1
ATOM 3471 C C . PRO C 1 142 ? 4.567 84.411 -13.681 1.00 17.63 142 PRO C C 1
ATOM 3472 O O . PRO C 1 142 ? 4.441 85.530 -14.188 1.00 19.12 142 PRO C O 1
ATOM 3476 N N . LEU C 1 143 ? 5.704 83.709 -13.769 1.00 18.31 143 LEU C N 1
ATOM 3477 C CA . LEU C 1 143 ? 6.952 84.392 -14.097 1.00 17.74 143 LEU C CA 1
ATOM 3478 C C . LEU C 1 143 ? 6.967 84.917 -15.531 1.00 20.44 143 LEU C C 1
ATOM 3479 O O . LEU C 1 143 ? 7.235 86.101 -15.757 1.00 17.94 143 LEU C O 1
ATOM 3484 N N . LYS C 1 144 ? 6.687 84.057 -16.523 1.00 18.99 144 LYS C N 1
ATOM 3485 C CA . LYS C 1 144 ? 6.771 84.519 -17.903 1.00 18.03 144 LYS C CA 1
ATOM 3486 C C . LYS C 1 144 ? 5.647 85.497 -18.221 1.00 20.83 144 LYS C C 1
ATOM 3487 O O . LYS C 1 144 ? 5.857 86.487 -18.938 1.00 20.16 144 LYS C O 1
ATOM 3493 N N . GLN C 1 145 ? 4.454 85.236 -17.685 1.00 20.03 145 GLN C N 1
ATOM 3494 C CA . GLN C 1 145 ? 3.333 86.156 -17.862 1.00 19.45 145 GLN C CA 1
ATOM 3495 C C . GLN C 1 145 ? 3.672 87.540 -17.311 1.00 19.18 145 GLN C C 1
ATOM 3496 O O . GLN C 1 145 ? 3.357 88.563 -17.937 1.00 18.55 145 GLN C O 1
ATOM 3502 N N . THR C 1 146 ? 4.344 87.589 -16.153 1.00 17.75 146 THR C N 1
ATOM 3503 C CA . THR C 1 146 ? 4.723 88.883 -15.576 1.00 16.86 146 THR C CA 1
ATOM 3504 C C . THR C 1 146 ? 5.838 89.535 -16.387 1.00 18.36 146 THR C C 1
ATOM 3505 O O . THR C 1 146 ? 5.787 90.739 -16.672 1.00 20.55 146 THR C O 1
ATOM 3509 N N . ARG C 1 147 ? 6.849 88.753 -16.783 1.00 20.24 147 ARG C N 1
ATOM 3510 C CA . ARG C 1 147 ? 7.868 89.277 -17.687 1.00 18.06 147 ARG C CA 1
ATOM 3511 C C . ARG C 1 147 ? 7.244 89.915 -18.921 1.00 18.32 147 ARG C C 1
ATOM 3512 O O . ARG C 1 147 ? 7.643 91.010 -19.338 1.00 20.60 147 ARG C O 1
ATOM 3520 N N . ASN C 1 148 ? 6.272 89.225 -19.539 1.00 20.53 148 ASN C N 1
ATOM 3521 C CA . ASN C 1 148 ? 5.641 89.756 -20.746 1.00 23.67 148 ASN C CA 1
ATOM 3522 C C . ASN C 1 148 ? 4.953 91.089 -20.484 1.00 22.56 148 ASN C C 1
ATOM 3523 O O . ASN C 1 148 ? 5.003 91.997 -21.325 1.00 21.14 148 ASN C O 1
ATOM 3528 N N . ALA C 1 149 ? 4.262 91.211 -19.348 1.00 17.80 149 ALA C N 1
ATOM 3529 C CA . ALA C 1 149 ? 3.589 92.473 -19.054 1.00 18.17 149 ALA C CA 1
ATOM 3530 C C . ALA C 1 149 ? 4.599 93.600 -18.860 1.00 21.40 149 ALA C C 1
ATOM 3531 O O . ALA C 1 149 ? 4.397 94.722 -19.348 1.00 19.77 149 ALA C O 1
ATOM 3533 N N . LEU C 1 150 ? 5.703 93.317 -18.171 1.00 19.89 150 LEU C N 1
ATOM 3534 C CA . LEU C 1 150 ? 6.701 94.361 -17.959 1.00 20.83 150 LEU C CA 1
ATOM 3535 C C . LEU C 1 150 ? 7.341 94.777 -19.274 1.00 20.08 150 LEU C C 1
ATOM 3536 O O . LEU C 1 150 ? 7.627 95.962 -19.483 1.00 21.93 150 LEU C O 1
ATOM 3541 N N . ALA C 1 151 ? 7.591 93.813 -20.163 1.00 23.01 151 ALA C N 1
ATOM 3542 C CA . ALA C 1 151 ? 8.159 94.142 -21.465 1.00 22.14 151 ALA C CA 1
ATOM 3543 C C . ALA C 1 151 ? 7.224 95.039 -22.257 1.00 24.36 151 ALA C C 1
ATOM 3544 O O . ALA C 1 151 ? 7.673 95.994 -22.901 1.00 22.90 151 ALA C O 1
ATOM 3546 N N . ASP C 1 152 ? 5.914 94.746 -22.222 1.00 24.10 152 ASP C N 1
ATOM 3547 C CA . ASP C 1 152 ? 4.943 95.633 -22.859 1.00 26.84 152 ASP C CA 1
ATOM 3548 C C . ASP C 1 152 ? 5.003 97.033 -22.260 1.00 23.55 152 ASP C C 1
ATOM 3549 O O . ASP C 1 152 ? 4.964 98.033 -22.990 1.00 21.95 152 ASP C O 1
ATOM 3554 N N . ALA C 1 153 ? 5.111 97.128 -20.935 1.00 19.80 153 ALA C N 1
ATOM 3555 C CA . ALA C 1 153 ? 5.181 98.443 -20.303 1.00 19.25 153 ALA C CA 1
ATOM 3556 C C . ALA C 1 153 ? 6.450 99.185 -20.713 1.00 25.18 153 ALA C C 1
ATOM 3557 O O . ALA C 1 153 ? 6.422 100.400 -20.943 1.00 22.49 153 ALA C O 1
ATOM 3559 N N . GLN C 1 154 ? 7.573 98.473 -20.816 1.00 21.24 154 GLN C N 1
ATOM 3560 C CA . GLN C 1 154 ? 8.811 99.127 -21.253 1.00 25.79 154 GLN C CA 1
ATOM 3561 C C . GLN C 1 154 ? 8.674 99.703 -22.662 1.00 22.08 154 GLN C C 1
ATOM 3562 O O . GLN C 1 154 ? 9.144 100.814 -22.934 1.00 28.76 154 GLN C O 1
ATOM 3568 N N . LYS C 1 155 ? 8.036 98.967 -23.569 1.00 21.32 155 LYS C N 1
ATOM 3569 C CA . LYS C 1 155 ? 7.826 99.486 -24.921 1.00 23.49 155 LYS C CA 1
ATOM 3570 C C . LYS C 1 155 ? 6.994 100.760 -24.897 1.00 28.71 155 LYS C C 1
ATOM 3571 O O . LYS C 1 155 ? 7.304 101.725 -25.606 1.00 26.75 155 LYS C O 1
ATOM 3577 N N . LEU C 1 156 ? 5.921 100.773 -24.091 1.00 21.59 156 LEU C N 1
ATOM 3578 C CA . LEU C 1 156 ? 5.052 101.945 -24.012 1.00 23.43 156 LEU C CA 1
ATOM 3579 C C . LEU C 1 156 ? 5.771 103.140 -23.396 1.00 24.98 156 LEU C C 1
ATOM 3580 O O . LEU C 1 156 ? 5.648 104.267 -23.892 1.00 24.11 156 LEU C O 1
ATOM 3585 N N . LEU C 1 157 ? 6.515 102.913 -22.313 1.00 23.99 157 LEU C N 1
ATOM 3586 C CA . LEU C 1 157 ? 7.272 103.993 -21.684 1.00 24.17 157 LEU C CA 1
ATOM 3587 C C . LEU C 1 157 ? 8.294 104.590 -22.643 1.00 29.48 157 LEU C C 1
ATOM 3588 O O . LEU C 1 157 ? 8.525 105.806 -22.639 1.00 28.36 157 LEU C O 1
ATOM 3593 N N . ASP C 1 158 ? 8.926 103.744 -23.461 1.00 29.47 158 ASP C N 1
ATOM 3594 C CA . ASP C 1 158 ? 9.859 104.241 -24.470 1.00 34.67 158 ASP C CA 1
ATOM 3595 C C . ASP C 1 158 ? 9.184 105.209 -25.438 1.00 36.48 158 ASP C C 1
ATOM 3596 O O . ASP C 1 158 ? 9.843 106.107 -25.970 1.00 35.95 158 ASP C O 1
ATOM 3601 N N . LYS C 1 159 ? 7.881 105.048 -25.679 1.00 33.17 159 LYS C N 1
ATOM 3602 C CA . LYS C 1 159 ? 7.134 105.911 -26.586 1.00 36.08 159 LYS C CA 1
ATOM 3603 C C . LYS C 1 159 ? 6.380 107.016 -25.863 1.00 32.72 159 LYS C C 1
ATOM 3604 O O . LYS C 1 159 ? 5.544 107.688 -26.483 1.00 35.47 159 LYS C O 1
ATOM 3610 N N . LYS C 1 160 ? 6.652 107.212 -24.573 1.00 28.24 160 LYS C N 1
ATOM 3611 C CA . LYS C 1 160 ? 6.020 108.231 -23.736 1.00 35.03 160 LYS C CA 1
ATOM 3612 C C . LYS C 1 160 ? 4.513 108.018 -23.607 1.00 30.70 160 LYS C C 1
ATOM 3613 O O . LYS C 1 160 ? 3.770 108.966 -23.337 1.00 30.25 160 LYS C O 1
ATOM 3619 N N . GLN C 1 161 ? 4.050 106.780 -23.798 1.00 26.10 161 GLN C N 1
ATOM 3620 C CA . GLN C 1 161 ? 2.641 106.428 -23.593 1.00 25.72 161 GLN C CA 1
ATOM 3621 C C . GLN C 1 161 ? 2.446 106.034 -22.133 1.00 26.74 161 GLN C C 1
ATOM 3622 O O . GLN C 1 161 ? 2.332 104.857 -21.779 1.00 24.81 161 GLN C O 1
ATOM 3628 N N . TYR C 1 162 ? 2.356 107.055 -21.278 1.00 23.42 162 TYR C N 1
ATOM 3629 C CA . TYR C 1 162 ? 2.449 106.843 -19.838 1.00 23.04 162 TYR C CA 1
ATOM 3630 C C . TYR C 1 162 ? 1.198 106.187 -19.270 1.00 22.80 162 TYR C C 1
ATOM 3631 O O . TYR C 1 162 ? 1.296 105.304 -18.410 1.00 20.71 162 TYR C O 1
ATOM 3640 N N . TYR C 1 163 ? 0.008 106.658 -19.667 1.00 20.92 163 TYR C N 1
ATOM 3641 C CA . TYR C 1 163 ? -1.206 106.035 -19.143 1.00 20.79 163 TYR C CA 1
ATOM 3642 C C . TYR C 1 163 ? -1.282 104.572 -19.570 1.00 19.56 163 TYR C C 1
ATOM 3643 O O . TYR C 1 163 ? -1.613 103.699 -18.763 1.00 19.13 163 TYR C O 1
ATOM 3652 N N . GLU C 1 164 ? -0.964 104.289 -20.834 1.00 19.65 164 GLU C N 1
ATOM 3653 C CA . GLU C 1 164 ? -0.981 102.905 -21.316 1.00 20.30 164 GLU C CA 1
ATOM 3654 C C . GLU C 1 164 ? 0.022 102.039 -20.560 1.00 21.56 164 GLU C C 1
ATOM 3655 O O . GLU C 1 164 ? -0.262 100.876 -20.242 1.00 20.49 164 GLU C O 1
ATOM 3661 N N . ALA C 1 165 ? 1.208 102.580 -20.276 1.00 18.65 165 ALA C N 1
ATOM 3662 C CA . ALA C 1 165 ? 2.184 101.815 -19.509 1.00 20.53 165 ALA C CA 1
ATOM 3663 C C . ALA C 1 165 ? 1.642 101.487 -18.128 1.00 18.82 165 ALA C C 1
ATOM 3664 O O . ALA C 1 165 ? 1.869 100.389 -17.608 1.00 20.68 165 ALA C O 1
ATOM 3666 N N . ASN C 1 166 ? 0.921 102.430 -17.518 1.00 18.72 166 ASN C N 1
ATOM 3667 C CA . ASN C 1 166 ? 0.331 102.188 -16.207 1.00 17.86 166 ASN C CA 1
ATOM 3668 C C . ASN C 1 166 ? -0.612 100.990 -16.240 1.00 22.40 166 ASN C C 1
ATOM 3669 O O . ASN C 1 166 ? -0.634 100.182 -15.303 1.00 20.34 166 ASN C O 1
ATOM 3674 N N . LEU C 1 167 ? -1.383 100.846 -17.321 1.00 17.76 167 LEU C N 1
ATOM 3675 C CA . LEU C 1 167 ? -2.287 99.700 -17.438 1.00 18.63 167 LEU C CA 1
ATOM 3676 C C . LEU C 1 167 ? -1.528 98.399 -17.665 1.00 17.12 167 LEU C C 1
ATOM 3677 O O . LEU C 1 167 ? -1.938 97.344 -17.167 1.00 19.78 167 LEU C O 1
ATOM 3682 N N . ALA C 1 168 ? -0.436 98.437 -18.443 1.00 19.63 168 ALA C N 1
ATOM 3683 C CA . ALA C 1 168 ? 0.366 97.227 -18.606 1.00 18.46 168 ALA C CA 1
ATOM 3684 C C . ALA C 1 168 ? 0.954 96.784 -17.273 1.00 19.39 168 ALA C C 1
ATOM 3685 O O . ALA C 1 168 ? 0.996 95.586 -16.972 1.00 21.81 168 ALA C O 1
ATOM 3687 N N . LEU C 1 169 ? 1.428 97.738 -16.468 1.00 17.68 169 LEU C N 1
ATOM 3688 C CA . LEU C 1 169 ? 1.910 97.411 -15.129 1.00 18.11 169 LEU C CA 1
ATOM 3689 C C . LEU C 1 169 ? 0.778 96.914 -14.236 1.00 18.32 169 LEU C C 1
ATOM 3690 O O . LEU C 1 169 ? 0.967 95.998 -13.422 1.00 19.88 169 LEU C O 1
ATOM 3695 N N . LYS C 1 170 ? -0.406 97.513 -14.357 1.00 18.20 170 LYS C N 1
ATOM 3696 C CA . LYS C 1 170 ? -1.554 97.016 -13.603 1.00 19.17 170 LYS C CA 1
ATOM 3697 C C . LYS C 1 170 ? -1.857 95.563 -13.964 1.00 19.88 170 LYS C C 1
ATOM 3698 O O . LYS C 1 170 ? -2.178 94.746 -13.090 1.00 20.49 170 LYS C O 1
ATOM 3704 N N . GLY C 1 171 ? -1.792 95.240 -15.253 1.00 20.09 171 GLY C N 1
ATOM 3705 C CA . GLY C 1 171 ? -1.964 93.860 -15.673 1.00 20.37 171 GLY C CA 1
ATOM 3706 C C . GLY C 1 171 ? -0.957 92.931 -15.026 1.00 22.04 171 GLY C C 1
ATOM 3707 O O . GLY C 1 171 ? -1.299 91.814 -14.633 1.00 21.76 171 GLY C O 1
ATOM 3708 N N . ALA C 1 172 ? 0.292 93.393 -14.870 1.00 19.65 172 ALA C N 1
ATOM 3709 C CA . ALA C 1 172 ? 1.276 92.594 -14.146 1.00 20.32 172 ALA C CA 1
ATOM 3710 C C . ALA C 1 172 ? 0.814 92.327 -12.716 1.00 21.13 172 ALA C C 1
ATOM 3711 O O . ALA C 1 172 ? 0.882 91.191 -12.228 1.00 20.63 172 ALA C O 1
ATOM 3713 N N . GLU C 1 173 ? 0.368 93.379 -12.015 1.00 16.94 173 GLU C N 1
ATOM 3714 C CA . GLU C 1 173 ? -0.125 93.216 -10.648 1.00 17.45 173 GLU C CA 1
ATOM 3715 C C . GLU C 1 173 ? -1.347 92.310 -10.600 1.00 18.39 173 GLU C C 1
ATOM 3716 O O . GLU C 1 173 ? -1.524 91.537 -9.648 1.00 19.79 173 GLU C O 1
ATOM 3722 N N . ASP C 1 174 ? -2.205 92.399 -11.611 1.00 17.13 174 ASP C N 1
ATOM 3723 C CA . ASP C 1 174 ? -3.432 91.613 -11.598 1.00 20.35 174 ASP C CA 1
ATOM 3724 C C . ASP C 1 174 ? -3.174 90.108 -11.714 1.00 24.40 174 ASP C C 1
ATOM 3725 O O . ASP C 1 174 ? -4.064 89.312 -11.385 1.00 22.35 174 ASP C O 1
ATOM 3730 N N . GLY C 1 175 ? -1.984 89.693 -12.165 1.00 22.33 175 GLY C N 1
ATOM 3731 C CA . GLY C 1 175 ? -1.682 88.273 -12.252 1.00 17.24 175 GLY C CA 1
ATOM 3732 C C . GLY C 1 175 ? -1.238 87.621 -10.953 1.00 21.68 175 GLY C C 1
ATOM 3733 O O . GLY C 1 175 ? -1.138 86.387 -10.901 1.00 19.31 175 GLY C O 1
ATOM 3734 N N . ILE C 1 176 ? -0.942 88.419 -9.921 1.00 19.53 176 ILE C N 1
ATOM 3735 C CA . ILE C 1 176 ? -0.539 87.885 -8.621 1.00 19.45 176 ILE C CA 1
ATOM 3736 C C . ILE C 1 176 ? -1.766 87.314 -7.926 1.00 23.72 176 ILE C C 1
ATOM 3737 O O . ILE C 1 176 ? -2.794 87.992 -7.806 1.00 24.48 176 ILE C O 1
ATOM 3742 N N . ILE C 1 177 ? -1.666 86.069 -7.462 1.00 21.90 177 ILE C N 1
ATOM 3743 C CA . ILE C 1 177 ? -2.753 85.418 -6.741 1.00 21.73 177 ILE C CA 1
ATOM 3744 C C . ILE C 1 177 ? -2.278 84.996 -5.356 1.00 23.09 177 ILE C C 1
ATOM 3745 O O . ILE C 1 177 ? -1.082 84.894 -5.072 1.00 24.31 177 ILE C O 1
ATOM 3750 N N . VAL C 1 178 ? -3.248 84.722 -4.487 1.00 22.70 178 VAL C N 1
ATOM 3751 C CA . VAL C 1 178 ? -2.974 84.225 -3.148 1.00 22.14 178 VAL C CA 1
ATOM 3752 C C . VAL C 1 178 ? -3.393 82.768 -3.087 1.00 29.46 178 VAL C C 1
ATOM 3753 O O . VAL C 1 178 ? -4.441 82.388 -3.625 1.00 31.59 178 VAL C O 1
ATOM 3757 N N A ASP C 1 179 ? -2.583 81.955 -2.414 0.43 24.77 179 ASP C N 1
ATOM 3758 N N B ASP C 1 179 ? -2.565 81.949 -2.453 0.57 24.69 179 ASP C N 1
ATOM 3759 C CA A ASP C 1 179 ? -2.861 80.539 -2.209 0.43 24.81 179 ASP C CA 1
ATOM 3760 C CA B ASP C 1 179 ? -2.893 80.555 -2.203 0.57 24.72 179 ASP C CA 1
ATOM 3761 C C A ASP C 1 179 ? -2.646 80.226 -0.737 0.43 29.49 179 ASP C C 1
ATOM 3762 C C B ASP C 1 179 ? -2.671 80.283 -0.727 0.57 29.53 179 ASP C C 1
ATOM 3763 O O A ASP C 1 179 ? -1.527 80.364 -0.233 0.43 27.16 179 ASP C O 1
ATOM 3764 O O B ASP C 1 179 ? -1.570 80.507 -0.214 0.57 27.17 179 ASP C O 1
ATOM 3773 N N . SER C 1 180 ? -3.706 79.803 -0.050 1.00 22.10 180 SER C N 1
ATOM 3774 C CA . SER C 1 180 ? -3.655 79.560 1.389 1.00 21.96 180 SER C CA 1
ATOM 3775 C C . SER C 1 180 ? -3.672 78.064 1.669 1.00 26.33 180 SER C C 1
ATOM 3776 O O . SER C 1 180 ? -4.463 77.328 1.073 1.00 33.75 180 SER C O 1
ATOM 3779 N N . GLU C 1 181 ? -2.807 77.614 2.582 1.00 25.92 181 GLU C N 1
ATOM 3780 C CA . GLU C 1 181 ? -2.704 76.197 2.917 1.00 27.88 181 GLU C CA 1
ATOM 3781 C C . GLU C 1 181 ? -2.539 76.020 4.421 1.00 32.13 181 GLU C C 1
ATOM 3782 O O . GLU C 1 181 ? -1.859 76.813 5.078 1.00 27.34 181 GLU C O 1
ATOM 3788 N N . ALA C 1 182 ? -3.178 74.980 4.960 1.00 30.09 182 ALA C N 1
ATOM 3789 C CA . ALA C 1 182 ? -3.084 74.694 6.387 1.00 33.87 182 ALA C CA 1
ATOM 3790 C C . ALA C 1 182 ? -1.652 74.329 6.756 1.00 32.27 182 ALA C C 1
ATOM 3791 O O . ALA C 1 182 ? -1.043 73.450 6.141 1.00 35.09 182 ALA C O 1
ATOM 3793 N N . LEU C 1 183 ? -1.112 75.012 7.763 1.00 33.56 183 LEU C N 1
ATOM 3794 C CA . LEU C 1 183 ? 0.318 74.937 8.057 1.00 31.58 183 LEU C CA 1
ATOM 3795 C C . LEU C 1 183 ? 0.646 73.646 8.805 1.00 37.65 183 LEU C C 1
ATOM 3796 O O . LEU C 1 183 ? 0.130 73.414 9.901 1.00 37.31 183 LEU C O 1
ATOM 3801 N N . PHE C 1 184 ? 1.507 72.814 8.213 1.00 40.73 184 PHE C N 1
ATOM 3802 C CA . PHE C 1 184 ? 2.022 71.590 8.840 1.00 42.87 184 PHE C CA 1
ATOM 3803 C C . PHE C 1 184 ? 0.887 70.673 9.309 1.00 50.56 184 PHE C C 1
ATOM 3804 O O . PHE C 1 184 ? 0.708 70.419 10.501 1.00 57.86 184 PHE C O 1
ATOM 3812 N N . VAL C 1 185 ? 0.126 70.167 8.343 1.00 46.16 185 VAL C N 1
ATOM 3813 C CA . VAL C 1 185 ? -0.917 69.190 8.667 1.00 62.31 185 VAL C CA 1
ATOM 3814 C C . VAL C 1 185 ? -0.506 67.781 8.243 1.00 60.13 185 VAL C C 1
ATOM 3815 O O . VAL C 1 185 ? 0.395 67.605 7.426 1.00 67.76 185 VAL C O 1
ATOM 3819 N N . GLU D 1 22 ? 7.191 111.245 -2.711 1.00 75.46 22 GLU D N 1
ATOM 3820 C CA . GLU D 1 22 ? 6.294 110.520 -1.817 1.00 67.30 22 GLU D CA 1
ATOM 3821 C C . GLU D 1 22 ? 6.090 111.270 -0.505 1.00 74.45 22 GLU D C 1
ATOM 3822 O O . GLU D 1 22 ? 7.018 111.889 0.027 1.00 73.39 22 GLU D O 1
ATOM 3828 N N . ARG D 1 23 ? 4.863 111.229 0.012 1.00 58.15 23 ARG D N 1
ATOM 3829 C CA . ARG D 1 23 ? 4.619 111.526 1.415 1.00 51.12 23 ARG D CA 1
ATOM 3830 C C . ARG D 1 23 ? 4.505 110.246 2.234 1.00 39.34 23 ARG D C 1
ATOM 3831 O O . ARG D 1 23 ? 3.779 110.197 3.233 1.00 50.61 23 ARG D O 1
ATOM 3839 N N . ILE D 1 24 ? 5.207 109.201 1.813 1.00 29.48 24 ILE D N 1
ATOM 3840 C CA . ILE D 1 24 ? 5.176 107.911 2.483 1.00 30.24 24 ILE D CA 1
ATOM 3841 C C . ILE D 1 24 ? 6.291 107.863 3.514 1.00 30.83 24 ILE D C 1
ATOM 3842 O O . ILE D 1 24 ? 7.452 108.155 3.202 1.00 29.09 24 ILE D O 1
ATOM 3847 N N . SER D 1 25 ? 5.953 107.467 4.738 1.00 26.71 25 SER D N 1
ATOM 3848 C CA . SER D 1 25 ? 6.970 107.212 5.756 1.00 27.23 25 SER D CA 1
ATOM 3849 C C . SER D 1 25 ? 7.622 105.855 5.502 1.00 30.86 25 SER D C 1
ATOM 3850 O O . SER D 1 25 ? 6.987 104.813 5.691 1.00 23.24 25 SER D O 1
ATOM 3853 N N A GLU D 1 26 ? 8.895 105.855 5.084 0.44 28.37 26 GLU D N 1
ATOM 3854 N N B GLU D 1 26 ? 8.893 105.862 5.088 0.56 28.32 26 GLU D N 1
ATOM 3855 C CA A GLU D 1 26 ? 9.568 104.579 4.844 0.44 31.47 26 GLU D CA 1
ATOM 3856 C CA B GLU D 1 26 ? 9.579 104.598 4.845 0.56 31.47 26 GLU D CA 1
ATOM 3857 C C A GLU D 1 26 ? 9.804 103.823 6.145 0.44 31.43 26 GLU D C 1
ATOM 3858 C C B GLU D 1 26 ? 9.803 103.830 6.141 0.56 31.44 26 GLU D C 1
ATOM 3859 O O A GLU D 1 26 ? 9.812 102.587 6.148 0.44 28.31 26 GLU D O 1
ATOM 3860 O O B GLU D 1 26 ? 9.793 102.594 6.138 0.56 28.27 26 GLU D O 1
ATOM 3871 N N . GLN D 1 27 ? 9.983 104.540 7.258 1.00 26.19 27 GLN D N 1
ATOM 3872 C CA . GLN D 1 27 ? 10.170 103.865 8.538 1.00 29.70 27 GLN D CA 1
ATOM 3873 C C . GLN D 1 27 ? 8.923 103.079 8.937 1.00 26.30 27 GLN D C 1
ATOM 3874 O O . GLN D 1 27 ? 9.025 101.948 9.433 1.00 26.31 27 GLN D O 1
ATOM 3880 N N . GLY D 1 28 ? 7.741 103.662 8.730 1.00 25.62 28 GLY D N 1
ATOM 3881 C CA . GLY D 1 28 ? 6.512 102.948 9.034 1.00 26.04 28 GLY D CA 1
ATOM 3882 C C . GLY D 1 28 ? 6.275 101.789 8.085 1.00 22.29 28 GLY D C 1
ATOM 3883 O O . GLY D 1 28 ? 5.852 100.710 8.503 1.00 22.72 28 GLY D O 1
ATOM 3884 N N . LEU D 1 29 ? 6.582 101.986 6.803 1.00 22.25 29 LEU D N 1
ATOM 3885 C CA . LEU D 1 29 ? 6.468 100.898 5.830 1.00 28.14 29 LEU D CA 1
ATOM 3886 C C . LEU D 1 29 ? 7.360 99.718 6.209 1.00 24.38 29 LEU D C 1
ATOM 3887 O O . LEU D 1 29 ? 6.924 98.560 6.183 1.00 22.18 29 LEU D O 1
ATOM 3892 N N . TYR D 1 30 ? 8.624 99.990 6.555 1.00 23.96 30 TYR D N 1
ATOM 3893 C CA . TYR D 1 30 ? 9.533 98.902 6.915 1.00 28.31 30 TYR D CA 1
ATOM 3894 C C . TYR D 1 30 ? 9.124 98.247 8.231 1.00 25.77 30 TYR D C 1
ATOM 3895 O O . TYR D 1 30 ? 9.284 97.032 8.398 1.00 23.25 30 TYR D O 1
ATOM 3904 N N . ALA D 1 31 ? 8.613 99.038 9.182 1.00 22.46 31 ALA D N 1
ATOM 3905 C CA . ALA D 1 31 ? 8.188 98.476 10.463 1.00 23.28 31 ALA D CA 1
ATOM 3906 C C . ALA D 1 31 ? 7.085 97.444 10.263 1.00 22.84 31 ALA D C 1
ATOM 3907 O O . ALA D 1 31 ? 7.127 96.347 10.837 1.00 22.63 31 ALA D O 1
ATOM 3909 N N . MET D 1 32 ? 6.089 97.782 9.449 1.00 20.31 32 MET D N 1
ATOM 3910 C CA . MET D 1 32 ? 4.973 96.858 9.269 1.00 21.34 32 MET D CA 1
ATOM 3911 C C . MET D 1 32 ? 5.376 95.648 8.431 1.00 21.22 32 MET D C 1
ATOM 3912 O O . MET D 1 32 ? 4.865 94.542 8.656 1.00 21.42 32 MET D O 1
ATOM 3917 N N . ARG D 1 33 ? 6.293 95.814 7.475 1.00 23.71 33 ARG D N 1
ATOM 3918 C CA . ARG D 1 33 ? 6.835 94.636 6.803 1.00 22.17 33 ARG D CA 1
ATOM 3919 C C . ARG D 1 33 ? 7.574 93.738 7.792 1.00 22.36 33 ARG D C 1
ATOM 3920 O O . ARG D 1 33 ? 7.452 92.511 7.739 1.00 23.30 33 ARG D O 1
ATOM 3928 N N . ASP D 1 34 ? 8.294 94.336 8.743 1.00 22.73 34 ASP D N 1
ATOM 3929 C CA . ASP D 1 34 ? 8.969 93.547 9.771 1.00 22.80 34 ASP D CA 1
ATOM 3930 C C . ASP D 1 34 ? 7.981 92.755 10.610 1.00 24.16 34 ASP D C 1
ATOM 3931 O O . ASP D 1 34 ? 8.245 91.601 10.970 1.00 24.54 34 ASP D O 1
ATOM 3936 N N . VAL D 1 35 ? 6.839 93.367 10.947 1.00 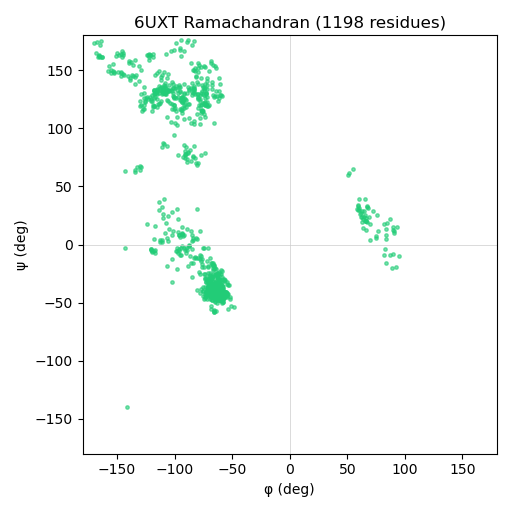21.93 35 VAL D N 1
ATOM 3937 C CA . VAL D 1 35 ? 5.840 92.681 11.753 1.00 22.41 35 VAL D CA 1
ATOM 3938 C C . VAL D 1 35 ? 5.316 91.452 11.018 1.00 22.13 35 VAL D C 1
ATOM 3939 O O . VAL D 1 35 ? 5.148 90.377 11.608 1.00 24.43 35 VAL D O 1
ATOM 3943 N N . GLN D 1 36 ? 5.047 91.593 9.720 1.00 22.63 36 GLN D N 1
ATOM 3944 C CA . GLN D 1 36 ? 4.544 90.472 8.929 1.00 21.17 36 GLN D CA 1
ATOM 3945 C C . GLN D 1 36 ? 5.517 89.295 8.950 1.00 24.30 36 GLN D C 1
ATOM 3946 O O . GLN D 1 36 ? 5.117 88.135 9.141 1.00 22.49 36 GLN D O 1
ATOM 3952 N N . VAL D 1 37 ? 6.800 89.575 8.721 1.00 22.50 37 VAL D N 1
ATOM 3953 C CA . VAL D 1 37 ? 7.804 88.519 8.699 1.00 20.77 37 VAL D CA 1
ATOM 3954 C C . VAL D 1 37 ? 7.988 87.920 10.091 1.00 28.36 37 VAL D C 1
ATOM 3955 O O . VAL D 1 37 ? 8.187 86.706 10.235 1.00 26.20 37 VAL D O 1
ATOM 3959 N N . ALA D 1 38 ? 7.922 88.759 11.133 1.00 24.75 38 ALA D N 1
ATOM 3960 C CA . ALA D 1 38 ? 8.032 88.264 12.506 1.00 23.67 38 ALA D CA 1
ATOM 3961 C C . ALA D 1 38 ? 6.911 87.289 12.840 1.00 25.35 38 ALA D C 1
ATOM 3962 O O . ALA D 1 38 ? 7.148 86.244 13.455 1.00 25.75 38 ALA D O 1
ATOM 3964 N N . ARG D 1 39 ? 5.673 87.618 12.465 1.00 22.01 39 ARG D N 1
ATOM 3965 C CA . ARG D 1 39 ? 4.572 86.707 12.766 1.00 27.07 39 ARG D CA 1
ATOM 3966 C C . ARG D 1 39 ? 4.768 85.353 12.089 1.00 24.87 39 ARG D C 1
ATOM 3967 O O . ARG D 1 39 ? 4.530 84.304 12.699 1.00 24.89 39 ARG D O 1
ATOM 3975 N N . LEU D 1 40 ? 5.212 85.352 10.832 1.00 21.47 40 LEU D N 1
ATOM 3976 C CA . LEU D 1 40 ? 5.476 84.090 10.151 1.00 27.93 40 LEU D CA 1
ATOM 3977 C C . LEU D 1 40 ? 6.625 83.341 10.808 1.00 27.33 40 LEU D C 1
ATOM 3978 O O . LEU D 1 40 ? 6.570 82.114 10.953 1.00 28.33 40 LEU D O 1
ATOM 3983 N N . ALA D 1 41 ? 7.661 84.067 11.240 1.00 25.56 41 ALA D N 1
ATOM 3984 C CA . ALA D 1 41 ? 8.795 83.423 11.899 1.00 25.06 41 ALA D CA 1
ATOM 3985 C C . ALA D 1 41 ? 8.356 82.662 13.145 1.00 28.18 41 ALA D C 1
ATOM 3986 O O . ALA D 1 41 ? 8.883 81.583 13.439 1.00 27.97 41 ALA D O 1
ATOM 3988 N N . LEU D 1 42 ? 7.383 83.204 13.889 1.00 31.25 42 LEU D N 1
ATOM 3989 C CA . LEU D 1 42 ? 6.943 82.536 15.111 1.00 28.89 42 LEU D CA 1
ATOM 3990 C C . LEU D 1 42 ? 6.354 81.164 14.817 1.00 33.05 42 LEU D C 1
ATOM 3991 O O . LEU D 1 42 ? 6.528 80.232 15.610 1.00 36.83 42 LEU D O 1
ATOM 3996 N N . PHE D 1 43 ? 5.682 81.004 13.681 1.00 25.17 43 PHE D N 1
ATOM 3997 C CA . PHE D 1 43 ? 5.064 79.728 13.361 1.00 27.04 43 PHE D CA 1
ATOM 3998 C C . PHE D 1 43 ? 6.003 78.807 12.600 1.00 30.20 43 PHE D C 1
ATOM 3999 O O . PHE D 1 43 ? 5.650 77.656 12.337 1.00 32.88 43 PHE D O 1
ATOM 4007 N N . HIS D 1 44 ? 7.185 79.286 12.243 1.00 31.84 44 HIS D N 1
ATOM 4008 C CA . HIS D 1 44 ? 8.199 78.438 11.638 1.00 33.39 44 HIS D CA 1
ATOM 4009 C C . HIS D 1 44 ? 9.321 78.125 12.620 1.00 38.43 44 HIS D C 1
ATOM 4010 O O . HIS D 1 44 ? 10.444 77.812 12.218 1.00 39.61 44 HIS D O 1
ATOM 4017 N N . GLY D 1 45 ? 9.012 78.185 13.912 1.00 30.09 45 GLY D N 1
ATOM 4018 C CA . GLY D 1 45 ? 9.953 77.751 14.922 1.00 40.32 45 GLY D CA 1
ATOM 4019 C C . GLY D 1 45 ? 11.182 78.618 15.020 1.00 41.48 45 GLY D C 1
ATOM 4020 O O . GLY D 1 45 ? 12.270 78.110 15.318 1.00 37.91 45 GLY D O 1
ATOM 4021 N N . ASP D 1 46 ? 11.040 79.919 14.766 1.00 35.31 46 ASP D N 1
ATOM 4022 C CA . ASP D 1 46 ? 12.159 80.863 14.789 1.00 32.85 46 ASP D CA 1
ATOM 4023 C C . ASP D 1 46 ? 11.813 82.079 15.643 1.00 32.95 46 ASP D C 1
ATOM 4024 O O . ASP D 1 46 ? 11.739 83.207 15.147 1.00 28.84 46 ASP D O 1
ATOM 4029 N N . PRO D 1 47 ? 11.611 81.888 16.949 1.00 32.68 47 PRO D N 1
ATOM 4030 C CA . PRO D 1 47 ? 11.307 83.047 17.803 1.00 32.90 47 PRO D CA 1
ATOM 4031 C C . PRO D 1 47 ? 12.423 84.076 17.844 1.00 29.75 47 PRO D C 1
ATOM 4032 O O . PRO D 1 47 ? 12.149 85.270 18.005 1.00 32.17 47 PRO D O 1
ATOM 4036 N N . GLU D 1 48 ? 13.683 83.658 17.691 1.00 33.17 48 GLU D N 1
ATOM 4037 C CA . GLU D 1 48 ? 14.773 84.626 17.759 1.00 30.11 48 GLU D CA 1
ATOM 4038 C C . GLU D 1 48 ? 14.677 85.645 16.634 1.00 24.83 48 GLU D C 1
ATOM 4039 O O . GLU D 1 48 ? 14.891 86.846 16.855 1.00 26.69 48 GLU D O 1
ATOM 4045 N N . LYS D 1 49 ? 14.369 85.181 15.415 1.00 29.13 49 LYS D N 1
ATOM 4046 C CA . LYS D 1 49 ? 14.169 86.107 14.306 1.00 31.73 49 LYS D CA 1
ATOM 4047 C C . LYS D 1 49 ? 12.971 87.007 14.573 1.00 30.88 49 LYS D C 1
ATOM 4048 O O . LYS D 1 49 ? 13.033 88.223 14.346 1.00 27.12 49 LYS D O 1
ATOM 4054 N N . ALA D 1 50 ? 11.879 86.427 15.084 1.00 26.82 50 ALA D N 1
ATOM 4055 C CA . ALA D 1 50 ? 10.703 87.225 15.418 1.00 27.57 50 ALA D CA 1
ATOM 4056 C C . ALA D 1 50 ? 11.047 88.315 16.422 1.00 33.15 50 ALA D C 1
ATOM 4057 O O . ALA D 1 50 ? 10.608 89.462 16.280 1.00 28.29 50 ALA D O 1
ATOM 4059 N N . LYS D 1 51 ? 11.850 87.976 17.436 1.00 28.70 51 LYS D N 1
ATOM 4060 C CA . LYS D 1 51 ? 12.210 88.957 18.451 1.00 28.59 51 LYS D CA 1
ATOM 4061 C C . LYS D 1 51 ? 13.049 90.081 17.859 1.00 28.03 51 LYS D C 1
ATOM 4062 O O . LYS D 1 51 ? 12.811 91.260 18.152 1.00 31.78 51 LYS D O 1
ATOM 4068 N N . GLU D 1 52 ? 14.037 89.735 17.024 1.00 29.34 52 GLU D N 1
ATOM 4069 C CA . GLU D 1 52 ? 14.890 90.754 16.413 1.00 30.35 52 GLU D CA 1
ATOM 4070 C C . GLU D 1 52 ? 14.084 91.681 15.516 1.00 33.18 52 GLU D C 1
ATOM 4071 O O . GLU D 1 52 ? 14.304 92.898 15.512 1.00 30.41 52 GLU D O 1
ATOM 4077 N N . LEU D 1 53 ? 13.146 91.117 14.749 1.00 24.93 53 LEU D N 1
ATOM 4078 C CA . LEU D 1 53 ? 12.320 91.918 13.849 1.00 27.13 53 LEU D CA 1
ATOM 4079 C C . LEU D 1 53 ? 11.341 92.802 14.618 1.00 25.36 53 LEU D C 1
ATOM 4080 O O . LEU D 1 53 ? 11.048 93.926 14.192 1.00 25.24 53 LEU D O 1
ATOM 4085 N N . THR D 1 54 ? 10.805 92.307 15.733 1.00 23.25 54 THR D N 1
ATOM 4086 C CA . THR D 1 54 ? 9.903 93.150 16.512 1.00 21.93 54 THR D CA 1
ATOM 4087 C C . THR D 1 54 ? 10.672 94.309 17.134 1.00 31.20 54 THR D C 1
ATOM 4088 O O . THR D 1 54 ? 10.177 95.441 17.179 1.00 28.93 54 THR D O 1
ATOM 4092 N N . ASN D 1 55 ? 11.909 94.050 17.573 1.00 31.04 55 ASN D N 1
ATOM 4093 C CA . ASN D 1 55 ? 12.765 95.125 18.068 1.00 30.23 55 ASN D CA 1
ATOM 4094 C C . ASN D 1 55 ? 13.080 96.137 16.974 1.00 28.40 55 ASN D C 1
ATOM 4095 O O . ASN D 1 55 ? 13.063 97.347 17.224 1.00 35.03 55 ASN D O 1
ATOM 4100 N N A GLU D 1 56 ? 13.379 95.664 15.760 0.54 27.30 56 GLU D N 1
ATOM 4101 N N B GLU D 1 56 ? 13.368 95.669 15.754 0.46 27.31 56 GLU D N 1
ATOM 4102 C CA A GLU D 1 56 ? 13.617 96.587 14.654 0.54 28.11 56 GLU D CA 1
ATOM 4103 C CA B GLU D 1 56 ? 13.620 96.603 14.658 0.46 28.12 56 GLU D CA 1
ATOM 4104 C C A GLU D 1 56 ? 12.388 97.444 14.378 0.54 30.88 56 GLU D C 1
ATOM 4105 C C B GLU D 1 56 ? 12.387 97.448 14.362 0.46 30.86 56 GLU D C 1
ATOM 4106 O O A GLU D 1 56 ? 12.504 98.655 14.161 0.54 27.41 56 GLU D O 1
ATOM 4107 O O B GLU D 1 56 ? 12.497 98.655 14.118 0.46 27.43 56 GLU D O 1
ATOM 4118 N N . ALA D 1 57 ? 11.202 96.830 14.372 1.00 28.70 57 ALA D N 1
ATOM 4119 C CA . ALA D 1 57 ? 9.975 97.582 14.113 1.00 28.41 57 ALA D CA 1
ATOM 4120 C C . ALA D 1 57 ? 9.723 98.624 15.204 1.00 27.18 57 ALA D C 1
ATOM 4121 O O . ALA D 1 57 ? 9.398 99.779 14.910 1.00 27.85 57 ALA D O 1
ATOM 4123 N N . SER D 1 58 ? 9.865 98.228 16.470 1.00 27.19 58 SER D N 1
ATOM 4124 C CA . SER D 1 58 ? 9.681 99.171 17.574 1.00 33.09 58 SER D CA 1
ATOM 4125 C C . SER D 1 58 ? 10.644 100.348 17.467 1.00 34.02 58 SER D C 1
ATOM 4126 O O . SER D 1 58 ? 10.261 101.499 17.706 1.00 31.47 58 SER D O 1
ATOM 4129 N N . ALA D 1 59 ? 11.903 100.079 17.112 1.00 31.66 59 ALA D N 1
ATOM 4130 C CA . ALA D 1 59 ? 12.872 101.165 17.016 1.00 32.54 59 ALA D CA 1
ATOM 4131 C C . ALA D 1 59 ? 12.587 102.065 15.823 1.00 35.10 59 ALA D C 1
ATOM 4132 O O . ALA D 1 59 ? 12.882 103.264 15.869 1.00 32.12 59 ALA D O 1
ATOM 4134 N N . LEU D 1 60 ? 12.010 101.513 14.750 1.00 28.64 60 LEU D N 1
ATOM 4135 C CA . LEU D 1 60 ? 11.688 102.331 13.585 1.00 26.23 60 LEU D CA 1
ATOM 4136 C C . LEU D 1 60 ? 10.599 103.346 13.887 1.00 30.56 60 LEU D C 1
ATOM 4137 O O . LEU D 1 60 ? 10.553 104.411 13.257 1.00 29.67 60 LEU D O 1
ATOM 4142 N N . LEU D 1 61 ? 9.701 103.028 14.817 1.00 28.42 61 LEU D N 1
ATOM 4143 C CA . LEU D 1 61 ? 8.581 103.901 15.132 1.00 32.86 61 LEU D CA 1
ATOM 4144 C C . LEU D 1 61 ? 8.846 104.813 16.326 1.00 34.81 61 LEU D C 1
ATOM 4145 O O . LEU D 1 61 ? 7.995 105.644 16.650 1.00 34.63 61 LEU D O 1
ATOM 4150 N N . SER D 1 62 ? 9.996 104.683 16.988 1.00 38.55 62 SER D N 1
ATOM 4151 C CA . SER D 1 62 ? 10.239 105.391 18.241 1.00 41.54 62 SER D CA 1
ATOM 4152 C C . SER D 1 62 ? 11.397 106.376 18.145 1.00 57.71 62 SER D C 1
ATOM 4153 O O . SER D 1 62 ? 11.902 106.824 19.177 1.00 61.86 62 SER D O 1
ATOM 4156 N N . ASP D 1 63 ? 11.826 106.727 16.938 1.00 61.64 63 ASP D N 1
ATOM 4157 C CA . ASP D 1 63 ? 12.937 107.656 16.782 1.00 76.36 63 ASP D CA 1
ATOM 4158 C C . ASP D 1 63 ? 12.483 109.085 17.056 1.00 77.77 63 ASP D C 1
ATOM 4159 O O . ASP D 1 63 ? 11.413 109.511 16.613 1.00 76.97 63 ASP D O 1
ATOM 4164 N N . ASP D 1 64 ? 13.315 109.828 17.792 1.00 78.25 64 ASP D N 1
ATOM 4165 C CA . ASP D 1 64 ? 12.996 111.216 18.108 1.00 83.67 64 ASP D CA 1
ATOM 4166 C C . ASP D 1 64 ? 13.258 112.148 16.931 1.00 82.16 64 ASP D C 1
ATOM 4167 O O . ASP D 1 64 ? 12.639 113.214 16.845 1.00 85.32 64 ASP D O 1
ATOM 4169 N N . SER D 1 65 ? 14.159 111.770 16.021 1.00 82.02 65 SER D N 1
ATOM 4170 C CA . SER D 1 65 ? 14.499 112.633 14.896 1.00 80.22 65 SER D CA 1
ATOM 4171 C C . SER D 1 65 ? 13.467 112.583 13.778 1.00 72.96 65 SER D C 1
ATOM 4172 O O . SER D 1 65 ? 13.383 113.532 12.992 1.00 73.45 65 SER D O 1
ATOM 4175 N N . THR D 1 66 ? 12.692 111.504 13.686 1.00 79.45 66 THR D N 1
ATOM 4176 C CA . THR D 1 66 ? 11.704 111.377 12.623 1.00 67.74 66 THR D CA 1
ATOM 4177 C C . THR D 1 66 ? 10.619 112.435 12.786 1.00 58.95 66 THR D C 1
ATOM 4178 O O . THR D 1 66 ? 10.024 112.568 13.860 1.00 60.77 66 THR D O 1
ATOM 4182 N N . GLU D 1 67 ? 10.375 113.198 11.720 1.00 60.82 67 GLU D N 1
ATOM 4183 C CA . GLU D 1 67 ? 9.340 114.234 11.715 1.00 57.33 67 GLU D CA 1
ATOM 4184 C C . GLU D 1 67 ? 8.057 113.597 11.201 1.00 49.02 67 GLU D C 1
ATOM 4185 O O . GLU D 1 67 ? 7.741 113.655 10.012 1.00 46.29 67 GLU D O 1
ATOM 4191 N N . TRP D 1 68 ? 7.302 112.982 12.115 1.00 52.95 68 TRP D N 1
ATOM 4192 C CA . TRP D 1 68 ? 6.106 112.248 11.713 1.00 45.28 68 TRP D CA 1
ATOM 4193 C C . TRP D 1 68 ? 5.056 113.159 11.099 1.00 43.47 68 TRP D C 1
ATOM 4194 O O . TRP D 1 68 ? 4.295 112.725 10.226 1.00 34.52 68 TRP D O 1
ATOM 4205 N N . ALA D 1 69 ? 4.995 114.420 11.541 1.00 44.45 69 ALA D N 1
ATOM 4206 C CA . ALA D 1 69 ? 4.002 115.344 11.003 1.00 47.36 69 ALA D CA 1
ATOM 4207 C C . ALA D 1 69 ? 4.121 115.476 9.491 1.00 40.87 69 ALA D C 1
ATOM 4208 O O . ALA D 1 69 ? 3.123 115.724 8.806 1.00 47.74 69 ALA D O 1
ATOM 4210 N N . LYS D 1 70 ? 5.330 115.299 8.956 1.00 41.16 70 LYS D N 1
ATOM 4211 C CA . LYS D 1 70 ? 5.547 115.329 7.513 1.00 38.33 70 LYS D CA 1
ATOM 4212 C C . LYS D 1 70 ? 4.752 114.238 6.797 1.00 44.22 70 LYS D C 1
ATOM 4213 O O . LYS D 1 70 ? 4.405 114.388 5.619 1.00 40.42 70 LYS D O 1
ATOM 4219 N N . PHE D 1 71 ? 4.433 113.148 7.493 1.00 36.51 71 PHE D N 1
ATOM 4220 C CA . PHE D 1 71 ? 3.737 112.013 6.897 1.00 32.01 71 PHE D CA 1
ATOM 4221 C C . PHE D 1 71 ? 2.309 111.839 7.396 1.00 35.42 71 PHE D C 1
ATOM 4222 O O . PHE D 1 71 ? 1.637 110.882 6.993 1.00 29.84 71 PHE D O 1
ATOM 4230 N N . ALA D 1 72 ? 1.825 112.730 8.255 1.00 27.42 72 ALA D N 1
ATOM 4231 C CA . ALA D 1 72 ? 0.544 112.526 8.902 1.00 31.34 72 ALA D CA 1
ATOM 4232 C C . ALA D 1 72 ? -0.605 112.832 7.952 1.00 33.06 72 ALA D C 1
ATOM 4233 O O . ALA D 1 72 ? -0.477 113.623 7.013 1.00 37.09 72 ALA D O 1
ATOM 4235 N N . LYS D 1 73 ? -1.738 112.178 8.199 1.00 28.87 73 LYS D N 1
ATOM 4236 C CA . LYS D 1 73 ? -2.975 112.450 7.480 1.00 42.27 73 LYS D CA 1
ATOM 4237 C C . LYS D 1 73 ? -3.913 113.145 8.455 1.00 40.02 73 LYS D C 1
ATOM 4238 O O . LYS D 1 73 ? -4.704 112.483 9.144 1.00 39.02 73 LYS D O 1
ATOM 4244 N N . PRO D 1 74 ? -3.839 114.467 8.590 1.00 47.83 74 PRO D N 1
ATOM 4245 C CA . PRO D 1 74 ? -4.805 115.165 9.440 1.00 58.04 74 PRO D CA 1
ATOM 4246 C C . PRO D 1 74 ? -6.206 115.051 8.865 1.00 54.15 74 PRO D C 1
ATOM 4247 O O . PRO D 1 74 ? -6.401 114.884 7.657 1.00 60.07 74 PRO D O 1
ATOM 4251 N N . GLY D 1 75 ? -7.190 115.137 9.749 1.00 59.91 75 GLY D N 1
ATOM 4252 C CA . GLY D 1 75 ? -8.569 114.977 9.363 1.00 54.96 75 GLY D CA 1
ATOM 4253 C C . GLY D 1 75 ? -9.091 113.564 9.483 1.00 53.30 75 GLY D C 1
ATOM 4254 O O . GLY D 1 75 ? -10.313 113.370 9.516 1.00 53.30 75 GLY D O 1
ATOM 4255 N N . LYS D 1 76 ? -8.206 112.572 9.540 1.00 33.64 76 LYS D N 1
ATOM 4256 C CA . LYS D 1 76 ? -8.606 111.203 9.839 1.00 38.93 76 LYS D CA 1
ATOM 4257 C C . LYS D 1 76 ? -8.498 111.011 11.349 1.00 36.20 76 LYS D C 1
ATOM 4258 O O . LYS D 1 76 ? -7.392 110.959 11.895 1.00 33.40 76 LYS D O 1
ATOM 4264 N N . LYS D 1 77 ? -9.643 110.930 12.026 1.00 33.86 77 LYS D N 1
ATOM 4265 C CA . LYS D 1 77 ? -9.647 110.841 13.482 1.00 29.66 77 LYS D CA 1
ATOM 4266 C C . LYS D 1 77 ? -9.219 109.452 13.939 1.00 28.78 77 LYS D C 1
ATOM 4267 O O . LYS D 1 77 ? -9.674 108.439 13.403 1.00 25.54 77 LYS D O 1
ATOM 4273 N N . THR D 1 78 ? -8.342 109.403 14.933 1.00 27.97 78 THR D N 1
ATOM 4274 C CA . THR D 1 78 ? -7.822 108.145 15.449 1.00 25.97 78 THR D CA 1
ATOM 4275 C C . THR D 1 78 ? -8.642 107.676 16.652 1.00 21.86 78 THR D C 1
ATOM 4276 O O . THR D 1 78 ? -9.363 108.449 17.284 1.00 26.75 78 THR D O 1
ATOM 4280 N N . ASN D 1 79 ? -8.508 106.386 16.979 1.00 20.67 79 ASN D N 1
ATOM 4281 C CA . ASN D 1 79 ? -9.167 105.871 18.179 1.00 22.96 79 ASN D CA 1
ATOM 4282 C C . ASN D 1 79 ? -8.539 106.434 19.458 1.00 25.56 79 ASN D C 1
ATOM 4283 O O . ASN D 1 79 ? -9.260 106.837 20.376 1.00 26.71 79 ASN D O 1
ATOM 4288 N N . LEU D 1 80 ? -7.213 106.499 19.539 1.00 26.59 80 LEU D N 1
ATOM 4289 C CA . LEU D 1 80 ? -6.579 107.110 20.706 1.00 22.19 80 LEU D CA 1
ATOM 4290 C C . LEU D 1 80 ? -6.601 108.625 20.585 1.00 27.93 80 LEU D C 1
ATOM 4291 O O . LEU D 1 80 ? -6.352 109.171 19.509 1.00 26.93 80 LEU D O 1
ATOM 4296 N N . ASN D 1 81 ? -6.893 109.314 21.695 1.00 22.97 81 ASN D N 1
ATOM 4297 C CA . ASN D 1 81 ? -6.812 110.772 21.687 1.00 26.24 81 ASN D CA 1
ATOM 4298 C C . ASN D 1 81 ? -5.388 111.223 21.376 1.00 22.56 81 ASN D C 1
ATOM 4299 O O . ASN D 1 81 ? -4.413 110.613 21.821 1.00 28.97 81 ASN D O 1
ATOM 4304 N N . ASP D 1 82 ? -5.274 112.314 20.623 1.00 26.73 82 ASP D N 1
ATOM 4305 C CA . ASP D 1 82 ? -3.999 112.929 20.261 1.00 34.96 82 ASP D CA 1
ATOM 4306 C C . ASP D 1 82 ? -3.132 112.021 19.400 1.00 28.96 82 ASP D C 1
ATOM 4307 O O . ASP D 1 82 ? -1.932 112.266 19.272 1.00 29.35 82 ASP D O 1
ATOM 4312 N N . ASP D 1 83 ? -3.688 110.959 18.835 1.00 24.89 83 ASP D N 1
ATOM 4313 C CA . ASP D 1 83 ? -2.882 110.132 17.947 1.00 23.08 83 ASP D CA 1
ATOM 4314 C C . ASP D 1 83 ? -3.005 110.666 16.521 1.00 25.22 83 ASP D C 1
ATOM 4315 O O . ASP D 1 83 ? -3.758 111.598 16.245 1.00 25.75 83 ASP D O 1
ATOM 4320 N N . GLN D 1 84 ? -2.229 110.092 15.602 1.00 24.75 84 GLN D N 1
ATOM 4321 C CA . GLN D 1 84 ? -2.338 110.525 14.218 1.00 24.21 84 GLN D CA 1
ATOM 4322 C C . GLN D 1 84 ? -2.126 109.331 13.297 1.00 24.49 84 GLN D C 1
ATOM 4323 O O . GLN D 1 84 ? -1.375 108.410 13.618 1.00 23.18 84 GLN D O 1
ATOM 4329 N N . TYR D 1 85 ? -2.823 109.351 12.167 1.00 26.12 85 TYR D N 1
ATOM 4330 C CA . TYR D 1 85 ? -2.586 108.363 11.123 1.00 24.82 85 TYR D CA 1
ATOM 4331 C C . TYR D 1 85 ? -1.409 108.817 10.274 1.00 26.29 85 TYR D C 1
ATOM 4332 O O . TYR D 1 85 ? -1.341 109.979 9.866 1.00 26.04 85 TYR D O 1
ATOM 4341 N N . ILE D 1 86 ? -0.490 107.895 10.015 1.00 22.42 86 ILE D N 1
ATOM 4342 C CA . ILE D 1 86 ? 0.726 108.147 9.251 1.00 26.06 86 ILE D CA 1
ATOM 4343 C C . ILE D 1 86 ? 0.604 107.415 7.920 1.00 22.75 86 ILE D C 1
ATOM 4344 O O . ILE D 1 86 ? 0.281 106.221 7.899 1.00 21.26 86 ILE D O 1
ATOM 4349 N N . VAL D 1 87 ? 0.862 108.115 6.815 1.00 22.76 87 VAL D N 1
ATOM 4350 C CA . VAL D 1 87 ? 0.882 107.445 5.513 1.00 20.88 87 VAL D CA 1
ATOM 4351 C C . VAL D 1 87 ? 2.122 106.563 5.440 1.00 20.92 87 VAL D C 1
ATOM 4352 O O . VAL D 1 87 ? 3.249 107.063 5.542 1.00 24.30 87 VAL D O 1
ATOM 4356 N N . ILE D 1 88 ? 1.924 105.251 5.278 1.00 23.48 88 ILE D N 1
ATOM 4357 C CA . ILE D 1 88 ? 3.035 104.303 5.185 1.00 21.24 88 ILE D CA 1
ATOM 4358 C C . ILE D 1 88 ? 3.106 103.591 3.841 1.00 23.20 88 ILE D C 1
ATOM 4359 O O . ILE D 1 88 ? 4.078 102.857 3.600 1.00 24.32 88 ILE D O 1
ATOM 4364 N N . ASN D 1 89 ? 2.119 103.757 2.967 1.00 18.65 89 ASN D N 1
ATOM 4365 C CA . ASN D 1 89 ? 2.197 103.188 1.625 1.00 20.69 89 ASN D CA 1
ATOM 4366 C C . ASN D 1 89 ? 1.158 103.870 0.748 1.00 25.49 89 ASN D C 1
ATOM 4367 O O . ASN D 1 89 ? 0.206 104.485 1.240 1.00 22.68 89 ASN D O 1
ATOM 4372 N N . ALA D 1 90 ? 1.347 103.760 -0.563 1.00 21.99 90 ALA D N 1
ATOM 4373 C CA . ALA D 1 90 ? 0.375 104.342 -1.478 1.00 23.62 90 ALA D CA 1
ATOM 4374 C C . ALA D 1 90 ? 0.390 103.581 -2.791 1.00 24.93 90 ALA D C 1
ATOM 4375 O O . ALA D 1 90 ? 1.419 103.037 -3.195 1.00 22.69 90 ALA D O 1
ATOM 4377 N N . SER D 1 91 ? -0.774 103.528 -3.438 1.00 24.57 91 SER D N 1
ATOM 4378 C CA . SER D 1 91 ? -0.918 102.886 -4.737 1.00 24.56 91 SER D CA 1
ATOM 4379 C C . SER D 1 91 ? -1.932 103.672 -5.551 1.00 27.30 91 SER D C 1
ATOM 4380 O O . SER D 1 91 ? -2.683 104.488 -5.012 1.00 25.77 91 SER D O 1
ATOM 4383 N N . VAL D 1 92 ? -1.957 103.427 -6.854 1.00 23.50 92 VAL D N 1
ATOM 4384 C CA . VAL D 1 92 ? -2.909 104.113 -7.719 1.00 22.39 92 VAL D CA 1
ATOM 4385 C C . VAL D 1 92 ? -4.060 103.170 -8.047 1.00 23.47 92 VAL D C 1
ATOM 4386 O O . VAL D 1 92 ? -3.863 101.965 -8.261 1.00 23.02 92 VAL D O 1
ATOM 4390 N N . GLY D 1 93 ? -5.277 103.717 -8.058 1.00 22.01 93 GLY D N 1
ATOM 4391 C CA . GLY D 1 93 ? -6.446 102.930 -8.389 1.00 25.46 93 GLY D CA 1
ATOM 4392 C C . GLY D 1 93 ? -7.079 103.487 -9.641 1.00 24.19 93 GLY D C 1
ATOM 4393 O O . GLY D 1 93 ? -7.359 104.682 -9.708 1.00 27.16 93 GLY D O 1
ATOM 4394 N N . ILE D 1 94 ? -7.309 102.644 -10.642 1.00 21.09 94 ILE D N 1
ATOM 4395 C CA . ILE D 1 94 ? -7.804 103.074 -11.947 1.00 21.18 94 ILE D CA 1
ATOM 4396 C C . ILE D 1 94 ? -9.151 102.419 -12.195 1.00 26.29 94 ILE D C 1
ATOM 4397 O O . ILE D 1 94 ? -9.314 101.217 -11.959 1.00 24.75 94 ILE D O 1
ATOM 4402 N N A SER D 1 95 ? -10.108 103.202 -12.696 0.21 22.21 95 SER D N 1
ATOM 4403 N N B SER D 1 95 ? -10.121 103.210 -12.640 0.79 22.07 95 SER D N 1
ATOM 4404 C CA A SER D 1 95 ? -11.427 102.699 -13.071 0.21 22.13 95 SER D CA 1
ATOM 4405 C CA B SER D 1 95 ? -11.394 102.672 -13.093 0.79 21.99 95 SER D CA 1
ATOM 4406 C C A SER D 1 95 ? -11.811 103.267 -14.430 0.21 25.10 95 SER D C 1
ATOM 4407 C C B SER D 1 95 ? -11.697 103.249 -14.465 0.79 25.22 95 SER D C 1
ATOM 4408 O O A SER D 1 95 ? -11.841 104.490 -14.606 0.21 25.88 95 SER D O 1
ATOM 4409 O O B SER D 1 95 ? -11.538 104.454 -14.688 0.79 26.26 95 SER D O 1
ATOM 4414 N N . GLU D 1 96 ? -12.108 102.386 -15.385 1.00 19.74 96 GLU D N 1
ATOM 4415 C CA . GLU D 1 96 ? -12.560 102.815 -16.700 1.00 20.33 96 GLU D CA 1
ATOM 4416 C C . GLU D 1 96 ? -13.207 101.615 -17.377 1.00 20.57 96 GLU D C 1
ATOM 4417 O O . GLU D 1 96 ? -13.169 100.495 -16.862 1.00 22.44 96 GLU D O 1
ATOM 4423 N N . SER D 1 97 ? -13.785 101.865 -18.547 1.00 19.16 97 SER D N 1
ATOM 4424 C CA . SER D 1 97 ? -14.512 100.843 -19.289 1.00 25.22 97 SER D CA 1
ATOM 4425 C C . SER D 1 97 ? -13.621 99.987 -20.184 1.00 25.32 97 SER D C 1
ATOM 4426 O O . SER D 1 97 ? -14.066 98.920 -20.629 1.00 24.42 97 SER D O 1
ATOM 4429 N N . TYR D 1 98 ? -12.388 100.427 -20.462 1.00 25.77 98 TYR D N 1
ATOM 4430 C CA . TYR D 1 98 ? -11.420 99.780 -21.356 1.00 26.43 98 TYR D CA 1
ATOM 4431 C C . TYR D 1 98 ? -11.859 99.766 -22.812 1.00 23.87 98 TYR D C 1
ATOM 4432 O O . TYR D 1 98 ? -11.235 99.087 -23.632 1.00 28.94 98 TYR D O 1
ATOM 4441 N N . VAL D 1 99 ? -12.890 100.517 -23.168 1.00 31.25 99 VAL D N 1
ATOM 4442 C CA . VAL D 1 99 ? -13.305 100.602 -24.564 1.00 33.91 99 VAL D CA 1
ATOM 4443 C C . VAL D 1 99 ? -12.431 101.621 -25.277 1.00 35.46 99 VAL D C 1
ATOM 4444 O O . VAL D 1 99 ? -12.274 102.754 -24.812 1.00 32.52 99 VAL D O 1
ATOM 4448 N N . ALA D 1 100 ? -11.868 101.226 -26.412 1.00 36.98 100 ALA D N 1
ATOM 4449 C CA . ALA D 1 100 ? -11.041 102.124 -27.205 1.00 39.02 100 ALA D CA 1
ATOM 4450 C C . ALA D 1 100 ? -11.925 102.849 -28.211 1.00 48.25 100 ALA D C 1
ATOM 4451 O O . ALA D 1 100 ? -12.570 102.213 -29.052 1.00 43.18 100 ALA D O 1
ATOM 4453 N N . THR D 1 101 ? -11.981 104.167 -28.103 1.00 35.87 101 THR D N 1
ATOM 4454 C CA . THR D 1 101 ? -12.616 105.016 -29.094 1.00 41.82 101 THR D CA 1
ATOM 4455 C C . THR D 1 101 ? -11.584 106.016 -29.593 1.00 43.32 101 THR D C 1
ATOM 4456 O O . THR D 1 101 ? -10.563 106.242 -28.932 1.00 32.79 101 THR D O 1
ATOM 4460 N N . PRO D 1 102 ? -11.786 106.602 -30.778 1.00 48.18 102 PRO D N 1
ATOM 4461 C CA . PRO D 1 102 ? -10.843 107.645 -31.218 1.00 45.77 102 PRO D CA 1
ATOM 4462 C C . PRO D 1 102 ? -10.781 108.816 -30.251 1.00 37.13 102 PRO D C 1
ATOM 4463 O O . PRO D 1 102 ? -9.695 109.371 -30.025 1.00 36.01 102 PRO D O 1
ATOM 4467 N N . GLU D 1 103 ? -11.923 109.176 -29.648 1.00 32.33 103 GLU D N 1
ATOM 4468 C CA . GLU D 1 103 ? -11.978 110.282 -28.692 1.00 41.69 103 GLU D CA 1
ATOM 4469 C C . GLU D 1 103 ? -11.217 109.962 -27.413 1.00 37.19 103 GLU D C 1
ATOM 4470 O O . GLU D 1 103 ? -10.538 110.830 -26.849 1.00 31.72 103 GLU D O 1
ATOM 4476 N N . LYS D 1 104 ? -11.356 108.736 -26.909 1.00 33.89 104 LYS D N 1
ATOM 4477 C CA . LYS D 1 104 ? -10.617 108.365 -25.710 1.00 31.05 104 LYS D CA 1
ATOM 4478 C C . LYS D 1 104 ? -9.124 108.282 -25.991 1.00 31.07 104 LYS D C 1
ATOM 4479 O O . LYS D 1 104 ? -8.306 108.672 -25.148 1.00 28.16 104 LYS D O 1
ATOM 4485 N N . GLU D 1 105 ? -8.747 107.774 -27.169 1.00 28.60 105 GLU D N 1
ATOM 4486 C CA . GLU D 1 105 ? -7.331 107.735 -27.516 1.00 28.37 105 GLU D CA 1
ATOM 4487 C C . GLU D 1 105 ? -6.756 109.143 -27.626 1.00 27.66 105 GLU D C 1
ATOM 4488 O O . GLU D 1 105 ? -5.616 109.386 -27.212 1.00 23.28 105 GLU D O 1
ATOM 4494 N N . ALA D 1 106 ? -7.538 110.092 -28.150 1.00 27.56 106 ALA D N 1
ATOM 4495 C CA . ALA D 1 106 ? -7.061 111.473 -28.214 1.00 27.52 106 ALA D CA 1
ATOM 4496 C C . ALA D 1 106 ? -6.880 112.053 -26.820 1.00 23.28 106 ALA D C 1
ATOM 4497 O O . ALA D 1 106 ? -5.880 112.729 -26.543 1.00 26.16 106 ALA D O 1
ATOM 4499 N N . ALA D 1 107 ? -7.835 111.792 -25.923 1.00 21.33 107 ALA D N 1
ATOM 4500 C CA . ALA D 1 107 ? -7.723 112.300 -24.559 1.00 23.92 107 ALA D CA 1
ATOM 4501 C C . ALA D 1 107 ? -6.485 111.748 -23.868 1.00 24.81 107 ALA D C 1
ATOM 4502 O O . ALA D 1 107 ? -5.776 112.475 -23.159 1.00 22.31 107 ALA D O 1
ATOM 4504 N N . ILE D 1 108 ? -6.199 110.462 -24.081 1.00 23.70 108 ILE D N 1
ATOM 4505 C CA . ILE D 1 108 ? -5.032 109.843 -23.461 1.00 22.85 108 ILE D CA 1
ATOM 4506 C C . ILE D 1 108 ? -3.751 110.438 -24.024 1.00 21.14 108 ILE D C 1
ATOM 4507 O O . ILE D 1 108 ? -2.787 110.698 -23.288 1.00 23.26 108 ILE D O 1
ATOM 4512 N N . LYS D 1 109 ? -3.725 110.695 -25.331 1.00 20.31 109 LYS D N 1
ATOM 4513 C CA . LYS D 1 109 ? -2.540 111.306 -25.921 1.00 22.26 109 LYS D CA 1
ATOM 4514 C C . LYS D 1 109 ? -2.261 112.674 -25.310 1.00 23.86 109 LYS D C 1
ATOM 4515 O O . LYS D 1 109 ? -1.108 113.001 -25.004 1.00 24.57 109 LYS D O 1
ATOM 4521 N N A ILE D 1 110 ? -3.300 113.490 -25.122 0.13 23.46 110 ILE D N 1
ATOM 4522 N N B ILE D 1 110 ? -3.307 113.477 -25.101 0.87 23.25 110 ILE D N 1
ATOM 4523 C CA A ILE D 1 110 ? -3.095 114.799 -24.510 0.13 23.26 110 ILE D CA 1
ATOM 4524 C CA B ILE D 1 110 ? -3.104 114.795 -24.511 0.87 22.95 110 ILE D CA 1
ATOM 4525 C C A ILE D 1 110 ? -2.711 114.650 -23.044 0.13 26.14 110 ILE D C 1
ATOM 4526 C C B ILE D 1 110 ? -2.737 114.672 -23.039 0.87 26.15 110 ILE D C 1
ATOM 4527 O O A ILE D 1 110 ? -1.834 115.365 -22.543 0.13 25.23 110 ILE D O 1
ATOM 4528 O O B ILE D 1 110 ? -1.889 115.419 -22.530 0.87 25.03 110 ILE D O 1
ATOM 4537 N N . ALA D 1 111 ? -3.362 113.726 -22.333 1.00 24.64 111 ALA D N 1
ATOM 4538 C CA . ALA D 1 111 ? -3.010 113.487 -20.937 1.00 24.17 111 ALA D CA 1
ATOM 4539 C C . ALA D 1 111 ? -1.536 113.122 -20.790 1.00 23.76 111 ALA D C 1
ATOM 4540 O O . ALA D 1 111 ? -0.848 113.642 -19.901 1.00 26.52 111 ALA D O 1
ATOM 4542 N N . ASN D 1 112 ? -1.029 112.249 -21.667 1.00 23.95 112 ASN D N 1
ATOM 4543 C CA . ASN D 1 112 ? 0.384 111.870 -21.618 1.00 27.36 112 ASN D CA 1
ATOM 4544 C C . ASN D 1 112 ? 1.291 113.073 -21.864 1.00 28.69 112 ASN D C 1
ATOM 4545 O O . ASN D 1 112 ? 2.299 113.256 -21.166 1.00 30.94 112 ASN D O 1
ATOM 4550 N N . GLU D 1 113 ? 0.956 113.888 -22.874 1.00 26.43 113 GLU D N 1
ATOM 4551 C CA . GLU D 1 113 ? 1.666 115.144 -23.132 1.00 32.06 113 GLU D CA 1
ATOM 4552 C C . GLU D 1 113 ? 1.775 116.000 -21.883 1.00 32.00 113 GLU D C 1
ATOM 4553 O O . GLU D 1 113 ? 2.851 116.507 -21.551 1.00 32.49 113 GLU D O 1
ATOM 4559 N N . LYS D 1 114 ? 0.636 116.253 -21.237 1.00 32.18 114 LYS D N 1
ATOM 4560 C CA . LYS D 1 114 ? 0.617 117.131 -20.074 1.00 34.12 114 LYS D CA 1
ATOM 4561 C C . LYS D 1 114 ? 1.400 116.529 -18.914 1.00 42.00 114 LYS D C 1
ATOM 4562 O O . LYS D 1 114 ? 2.101 117.247 -18.188 1.00 40.38 114 LYS D O 1
ATOM 4568 N N . MET D 1 115 ? 1.314 115.212 -18.735 1.00 34.22 115 MET D N 1
ATOM 4569 C CA . MET D 1 115 ? 2.059 114.571 -17.658 1.00 35.04 115 MET D CA 1
ATOM 4570 C C . MET D 1 115 ? 3.564 114.662 -17.891 1.00 44.33 115 MET D C 1
ATOM 4571 O O . MET D 1 115 ? 4.337 114.797 -16.936 1.00 44.82 115 MET D O 1
ATOM 4576 N N . ALA D 1 116 ? 3.997 114.584 -19.153 1.00 40.09 116 ALA D N 1
ATOM 4577 C CA . ALA D 1 116 ? 5.422 114.690 -19.450 1.00 40.12 116 ALA D CA 1
ATOM 4578 C C . ALA D 1 116 ? 5.963 116.061 -19.058 1.00 44.89 116 ALA D C 1
ATOM 4579 O O . ALA D 1 116 ? 7.098 116.174 -18.575 1.00 42.24 116 ALA D O 1
ATOM 4581 N N . LYS D 1 117 ? 5.164 117.109 -19.250 1.00 40.82 117 LYS D N 1
ATOM 4582 C CA . LYS D 1 117 ? 5.525 118.472 -18.871 1.00 46.36 117 LYS D CA 1
ATOM 4583 C C . LYS D 1 117 ? 5.307 118.759 -17.390 1.00 44.00 117 LYS D C 1
ATOM 4584 O O . LYS D 1 117 ? 5.474 119.907 -16.969 1.00 48.86 117 LYS D O 1
ATOM 4590 N N . GLY D 1 118 ? 4.930 117.761 -16.594 1.00 45.31 118 GLY D N 1
ATOM 4591 C CA . GLY D 1 118 ? 4.656 117.987 -15.188 1.00 42.05 118 GLY D CA 1
ATOM 4592 C C . GLY D 1 118 ? 3.333 118.654 -14.880 1.00 49.52 118 GLY D C 1
ATOM 4593 O O . GLY D 1 118 ? 3.125 119.080 -13.738 1.00 46.91 118 GLY D O 1
ATOM 4594 N N . ASP D 1 119 ? 2.427 118.761 -15.856 1.00 37.94 119 ASP D N 1
ATOM 4595 C CA . ASP D 1 119 ? 1.097 119.333 -15.630 1.00 39.53 119 ASP D CA 1
ATOM 4596 C C . ASP D 1 119 ? 0.139 118.214 -15.210 1.00 43.34 119 ASP D C 1
ATOM 4597 O O . ASP D 1 119 ? -0.759 117.789 -15.946 1.00 37.54 119 ASP D O 1
ATOM 4602 N N . LYS D 1 120 ? 0.358 117.736 -13.981 1.00 35.83 120 LYS D N 1
ATOM 4603 C CA . LYS D 1 120 ? -0.405 116.599 -13.472 1.00 39.25 120 LYS D CA 1
ATOM 4604 C C . LYS D 1 120 ? -1.894 116.914 -13.383 1.00 36.60 120 LYS D C 1
ATOM 4605 O O . LYS D 1 120 ? -2.736 116.059 -13.684 1.00 38.19 120 LYS D O 1
ATOM 4611 N N . LYS D 1 121 ? -2.246 118.133 -12.978 1.00 34.71 121 LYS D N 1
ATOM 4612 C CA . LYS D 1 121 ? -3.662 118.450 -12.816 1.00 36.10 121 LYS D CA 1
ATOM 4613 C C . LYS D 1 121 ? -4.366 118.519 -14.166 1.00 34.07 121 LYS D C 1
ATOM 4614 O O . LYS D 1 121 ? -5.511 118.070 -14.302 1.00 33.71 121 LYS D O 1
ATOM 4620 N N . GLY D 1 122 ? -3.695 119.074 -15.176 1.00 30.51 122 GLY D N 1
ATOM 4621 C CA . GLY D 1 122 ? -4.267 119.075 -16.511 1.00 34.23 122 GLY D CA 1
ATOM 4622 C C . GLY D 1 122 ? -4.407 117.673 -17.079 1.00 31.73 122 GLY D C 1
ATOM 4623 O O . GLY D 1 122 ? -5.414 117.351 -17.715 1.00 30.15 122 GLY D O 1
ATOM 4624 N N . ALA D 1 123 ? -3.401 116.821 -16.851 1.00 26.95 123 ALA D N 1
ATOM 4625 C CA . ALA D 1 123 ? -3.463 115.446 -17.343 1.00 28.28 123 ALA D CA 1
ATOM 4626 C C . ALA D 1 123 ? -4.654 114.706 -16.755 1.00 29.17 123 ALA D C 1
ATOM 4627 O O . ALA D 1 123 ? -5.348 113.969 -17.466 1.00 24.79 123 ALA D O 1
ATOM 4629 N N . MET D 1 124 ? -4.915 114.896 -15.459 1.00 28.54 124 MET D N 1
ATOM 4630 C CA . MET D 1 124 ? -6.025 114.193 -14.824 1.00 30.03 124 MET D CA 1
ATOM 4631 C C . MET D 1 124 ? -7.366 114.694 -15.341 1.00 36.31 124 MET D C 1
ATOM 4632 O O . MET D 1 124 ? -8.306 113.907 -15.509 1.00 30.34 124 MET D O 1
ATOM 4637 N N . GLU D 1 125 ? -7.474 115.995 -15.622 1.00 32.51 125 GLU D N 1
ATOM 4638 C CA . GLU D 1 125 ? -8.710 116.511 -16.202 1.00 31.10 125 GLU D CA 1
ATOM 4639 C C . GLU D 1 125 ? -9.009 115.856 -17.549 1.00 31.72 125 GLU D C 1
ATOM 4640 O O . GLU D 1 125 ? -10.161 115.500 -17.826 1.00 29.54 125 GLU D O 1
ATOM 4646 N N . GLU D 1 126 ? -7.985 115.665 -18.395 1.00 28.75 126 GLU D N 1
ATOM 4647 C CA . GLU D 1 126 ? -8.221 115.016 -19.686 1.00 29.93 126 GLU D CA 1
ATOM 4648 C C . GLU D 1 126 ? -8.628 113.559 -19.510 1.00 34.55 126 GLU D C 1
ATOM 4649 O O . GLU D 1 126 ? -9.530 113.076 -20.204 1.00 29.71 126 GLU D O 1
ATOM 4655 N N . LEU D 1 127 ? -7.981 112.843 -18.586 1.00 23.66 127 LEU D N 1
ATOM 4656 C CA . LEU D 1 127 ? -8.373 111.456 -18.342 1.00 25.68 127 LEU D CA 1
ATOM 4657 C C . LEU D 1 127 ? -9.804 111.370 -17.826 1.00 26.35 127 LEU D C 1
ATOM 4658 O O . LEU D 1 127 ? -10.585 110.526 -18.281 1.00 27.39 127 LEU D O 1
ATOM 4663 N N . ARG D 1 128 ? -10.177 112.251 -16.897 1.00 25.11 128 ARG D N 1
ATOM 4664 C CA . ARG D 1 128 ? -11.513 112.164 -16.305 1.00 29.99 128 ARG D CA 1
ATOM 4665 C C . ARG D 1 128 ? -12.608 112.437 -17.322 1.00 36.64 128 ARG D C 1
ATOM 4666 O O . ARG D 1 128 ? -13.697 111.858 -17.228 1.00 39.67 128 ARG D O 1
ATOM 4674 N N . LEU D 1 129 ? -12.352 113.304 -18.297 1.00 33.21 129 LEU D N 1
ATOM 4675 C CA . LEU D 1 129 ? -13.376 113.574 -19.296 1.00 41.61 129 LEU D CA 1
ATOM 4676 C C . LEU D 1 129 ? -13.521 112.434 -20.295 1.00 42.97 129 LEU D C 1
ATOM 4677 O O . LEU D 1 129 ? -14.565 112.331 -20.948 1.00 50.41 129 LEU D O 1
ATOM 4682 N N . ALA D 1 130 ? -12.514 111.567 -20.408 1.00 35.45 130 ALA D N 1
ATOM 4683 C CA . ALA D 1 130 ? -12.600 110.332 -21.176 1.00 38.22 130 ALA D CA 1
ATOM 4684 C C . ALA D 1 130 ? -13.115 109.157 -20.356 1.00 29.64 130 ALA D C 1
ATOM 4685 O O . ALA D 1 130 ? -12.979 108.006 -20.790 1.00 35.49 130 ALA D O 1
ATOM 4687 N N . GLY D 1 131 ? -13.675 109.414 -19.179 1.00 28.60 131 GLY D N 1
ATOM 4688 C CA . GLY D 1 131 ? -14.263 108.358 -18.384 1.00 31.70 131 GLY D CA 1
ATOM 4689 C C . GLY D 1 131 ? -13.296 107.550 -17.549 1.00 28.06 131 GLY D C 1
ATOM 4690 O O . GLY D 1 131 ? -13.658 106.462 -17.093 1.00 26.39 131 GLY D O 1
ATOM 4691 N N . VAL D 1 132 ? -12.085 108.046 -17.313 1.00 21.03 132 VAL D N 1
ATOM 4692 C CA . VAL D 1 132 ? -11.107 107.359 -16.474 1.00 22.17 132 VAL D CA 1
ATOM 4693 C C . VAL D 1 132 ? -11.156 107.946 -15.072 1.00 24.25 132 VAL D C 1
ATOM 4694 O O . VAL D 1 132 ? -11.049 109.166 -14.894 1.00 27.80 132 VAL D O 1
ATOM 4698 N N . GLY D 1 133 ? -11.328 107.084 -14.076 1.00 21.56 133 GLY D N 1
ATOM 4699 C CA . GLY D 1 133 ? -11.270 107.488 -12.682 1.00 25.31 133 GLY D CA 1
ATOM 4700 C C . GLY D 1 133 ? -9.908 107.143 -12.110 1.00 26.41 133 GLY D C 1
ATOM 4701 O O . GLY D 1 133 ? -9.376 106.063 -12.363 1.00 23.01 133 GLY D O 1
ATOM 4702 N N . VAL D 1 134 ? -9.328 108.089 -11.374 1.00 22.98 134 VAL D N 1
ATOM 4703 C CA . VAL D 1 134 ? -7.981 107.928 -10.832 1.00 24.15 134 VAL D CA 1
ATOM 4704 C C . VAL D 1 134 ? -8.031 108.214 -9.339 1.00 30.49 134 VAL D C 1
ATOM 4705 O O . VAL D 1 134 ? -8.310 109.347 -8.928 1.00 28.57 134 VAL D O 1
ATOM 4709 N N . MET D 1 135 ? -7.765 107.191 -8.529 1.00 26.50 135 MET D N 1
ATOM 4710 C CA . MET D 1 135 ? -7.688 107.320 -7.081 1.00 27.37 135 MET D CA 1
ATOM 4711 C C . MET D 1 135 ? -6.250 107.130 -6.612 1.00 24.99 135 MET D C 1
ATOM 4712 O O . MET D 1 135 ? -5.499 106.328 -7.178 1.00 25.43 135 MET D O 1
ATOM 4717 N N . GLU D 1 136 ? -5.871 107.850 -5.557 1.00 22.33 136 GLU D N 1
ATOM 4718 C CA . GLU D 1 136 ? -4.685 107.483 -4.789 1.00 26.11 136 GLU D CA 1
ATOM 4719 C C . GLU D 1 136 ? -5.129 106.754 -3.529 1.00 22.27 136 GLU D C 1
ATOM 4720 O O . GLU D 1 136 ? -5.885 107.307 -2.719 1.00 22.41 136 GLU D O 1
ATOM 4726 N N . ASN D 1 137 ? -4.685 105.508 -3.386 1.00 20.39 137 ASN D N 1
ATOM 4727 C CA . ASN D 1 137 ? -4.945 104.714 -2.191 1.00 22.74 137 ASN D CA 1
ATOM 4728 C C . ASN D 1 137 ? -3.786 104.910 -1.231 1.00 25.10 137 ASN D C 1
ATOM 4729 O O . ASN D 1 137 ? -2.632 104.643 -1.590 1.00 27.07 137 ASN D O 1
ATOM 4734 N N . GLN D 1 138 ? -4.082 105.347 -0.015 1.00 19.63 138 GLN D N 1
ATOM 4735 C CA . GLN D 1 138 ? -3.057 105.554 1.001 1.00 20.00 138 GLN D CA 1
ATOM 4736 C C . GLN D 1 138 ? -3.276 104.587 2.155 1.00 24.70 138 GLN D C 1
ATOM 4737 O O . GLN D 1 138 ? -4.390 104.475 2.676 1.00 24.80 138 GLN D O 1
ATOM 4743 N N . TYR D 1 139 ? -2.218 103.887 2.547 1.00 22.56 139 TYR D N 1
ATOM 4744 C CA . TYR D 1 139 ? -2.276 102.981 3.682 1.00 23.38 139 TYR D CA 1
ATOM 4745 C C . TYR D 1 139 ? -1.861 103.757 4.923 1.00 24.45 139 TYR D C 1
ATOM 4746 O O . TYR D 1 139 ? -0.792 104.373 4.943 1.00 23.33 139 TYR D O 1
ATOM 4755 N N . LEU D 1 140 ? -2.712 103.736 5.947 1.00 21.41 140 LEU D N 1
ATOM 4756 C CA . LEU D 1 140 ? -2.579 104.638 7.090 1.00 20.03 140 LEU D CA 1
ATOM 4757 C C . LEU D 1 140 ? -2.339 103.839 8.357 1.00 19.89 140 LEU D C 1
ATOM 4758 O O . LEU D 1 140 ? -3.058 102.875 8.626 1.00 22.18 140 LEU D O 1
ATOM 4763 N N . MET D 1 141 ? -1.348 104.264 9.141 1.00 20.54 141 MET D N 1
ATOM 4764 C CA . MET D 1 141 ? -0.926 103.582 10.362 1.00 17.53 141 MET D CA 1
ATOM 4765 C C . MET D 1 141 ? -1.131 104.524 11.538 1.00 22.33 141 MET D C 1
ATOM 4766 O O . MET D 1 141 ? -0.546 105.623 11.549 1.00 22.31 141 MET D O 1
ATOM 4771 N N . PRO D 1 142 ? -1.946 104.164 12.536 1.00 23.50 142 PRO D N 1
ATOM 4772 C CA . PRO D 1 142 ? -2.090 105.020 13.725 1.00 21.97 142 PRO D CA 1
ATOM 4773 C C . PRO D 1 142 ? -0.878 104.873 14.630 1.00 19.34 142 PRO D C 1
ATOM 4774 O O . PRO D 1 142 ? -0.632 103.809 15.209 1.00 24.21 142 PRO D O 1
ATOM 4778 N N . LEU D 1 143 ? -0.116 105.960 14.773 1.00 21.52 143 LEU D N 1
ATOM 4779 C CA . LEU D 1 143 ? 1.264 105.858 15.243 1.00 22.32 143 LEU D CA 1
ATOM 4780 C C . LEU D 1 143 ? 1.342 105.361 16.680 1.00 24.33 143 LEU D C 1
ATOM 4781 O O . LEU D 1 143 ? 1.988 104.342 16.960 1.00 24.75 143 LEU D O 1
ATOM 4786 N N . LYS D 1 144 ? 0.706 106.073 17.619 1.00 21.35 144 LYS D N 1
ATOM 4787 C CA . LYS D 1 144 ? 0.806 105.653 19.014 1.00 24.90 144 LYS D CA 1
ATOM 4788 C C . LYS D 1 144 ? 0.133 104.307 19.235 1.00 24.05 144 LYS D C 1
ATOM 4789 O O . LYS D 1 144 ? 0.643 103.463 19.982 1.00 23.51 144 LYS D O 1
ATOM 4795 N N . GLN D 1 145 ? -1.031 104.096 18.612 1.00 21.33 145 GLN D N 1
ATOM 4796 C CA . GLN D 1 145 ? -1.699 102.801 18.709 1.00 24.43 145 GLN D CA 1
ATOM 4797 C C . GLN D 1 145 ? -0.786 101.665 18.240 1.00 25.61 145 GLN D C 1
ATOM 4798 O O . GLN D 1 145 ? -0.719 100.602 18.871 1.00 23.28 145 GLN D O 1
ATOM 4804 N N . THR D 1 146 ? -0.064 101.871 17.141 1.00 23.42 146 THR D N 1
ATOM 4805 C CA . THR D 1 146 ? 0.840 100.829 16.653 1.00 22.03 146 THR D CA 1
ATOM 4806 C C . THR D 1 146 ? 2.032 100.637 17.594 1.00 25.40 146 THR D C 1
ATOM 4807 O O . THR D 1 146 ? 2.394 99.501 17.913 1.00 23.81 146 THR D O 1
ATOM 4811 N N . ARG D 1 147 ? 2.628 101.730 18.081 1.00 23.46 147 ARG D N 1
ATO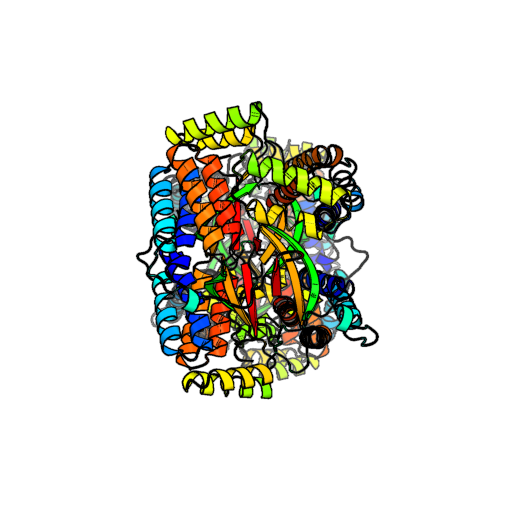M 4812 C CA . ARG D 1 147 ? 3.708 101.598 19.061 1.00 22.95 147 ARG D CA 1
ATOM 4813 C C . ARG D 1 147 ? 3.261 100.803 20.279 1.00 27.00 147 ARG D C 1
ATOM 4814 O O . ARG D 1 147 ? 4.001 99.943 20.775 1.00 26.56 147 ARG D O 1
ATOM 4822 N N . ASN D 1 148 ? 2.056 101.094 20.791 1.00 25.73 148 ASN D N 1
ATOM 4823 C CA . ASN D 1 148 ? 1.558 100.390 21.968 1.00 23.80 148 ASN D CA 1
ATOM 4824 C C . ASN D 1 148 ? 1.406 98.900 21.700 1.00 25.72 148 ASN D C 1
ATOM 4825 O O . ASN D 1 148 ? 1.670 98.071 22.582 1.00 25.87 148 ASN D O 1
ATOM 4830 N N . ALA D 1 149 ? 0.944 98.534 20.500 1.00 25.17 149 ALA D N 1
ATOM 4831 C CA . ALA D 1 149 ? 0.795 97.116 20.191 1.00 22.68 149 ALA D CA 1
ATOM 4832 C C . ALA D 1 149 ? 2.151 96.424 20.104 1.00 24.68 149 ALA D C 1
ATOM 4833 O O . ALA D 1 149 ? 2.301 95.283 20.560 1.00 24.13 149 ALA D O 1
ATOM 4835 N N . LEU D 1 150 ? 3.151 97.095 19.525 1.00 23.17 150 LEU D N 1
ATOM 4836 C CA . LEU D 1 150 ? 4.486 96.501 19.465 1.00 29.18 150 LEU D CA 1
ATOM 4837 C C . LEU D 1 150 ? 5.083 96.357 20.862 1.00 28.75 150 LEU D C 1
ATOM 4838 O O . LEU D 1 150 ? 5.749 95.356 21.159 1.00 27.91 150 LEU D O 1
ATOM 4843 N N . ALA D 1 151 ? 4.849 97.347 21.732 1.00 29.75 151 ALA D N 1
ATOM 4844 C CA . ALA D 1 151 ? 5.326 97.245 23.109 1.00 27.24 151 ALA D CA 1
ATOM 4845 C C . ALA D 1 151 ? 4.699 96.055 23.823 1.00 28.12 151 ALA D C 1
ATOM 4846 O O . ALA D 1 151 ? 5.384 95.330 24.549 1.00 26.80 151 ALA D O 1
ATOM 4848 N N . ASP D 1 152 ? 3.387 95.842 23.641 1.00 27.94 152 ASP D N 1
ATOM 4849 C CA . ASP D 1 152 ? 2.753 94.649 24.194 1.00 30.15 152 ASP D CA 1
ATOM 4850 C C . ASP D 1 152 ? 3.394 93.376 23.652 1.00 31.03 152 ASP D C 1
ATOM 4851 O O . ASP D 1 152 ? 3.606 92.414 24.400 1.00 28.89 152 ASP D O 1
ATOM 4856 N N . ALA D 1 153 ? 3.696 93.344 22.348 1.00 25.61 153 ALA D N 1
ATOM 4857 C CA . ALA D 1 153 ? 4.300 92.157 21.753 1.00 28.88 153 ALA D CA 1
ATOM 4858 C C . ALA D 1 153 ? 5.679 91.883 22.340 1.00 28.23 153 ALA D C 1
ATOM 4859 O O . ALA D 1 153 ? 6.038 90.727 22.599 1.00 28.51 153 ALA D O 1
ATOM 4861 N N . GLN D 1 154 ? 6.464 92.936 22.549 1.00 25.84 154 GLN D N 1
ATOM 4862 C CA . GLN D 1 154 ? 7.804 92.768 23.099 1.00 27.93 154 GLN D CA 1
ATOM 4863 C C . GLN D 1 154 ? 7.763 92.191 24.507 1.00 32.65 154 GLN D C 1
ATOM 4864 O O . GLN D 1 154 ? 8.561 91.306 24.839 1.00 32.87 154 GLN D O 1
ATOM 4870 N N . LYS D 1 155 ? 6.835 92.665 25.349 1.00 29.76 155 LYS D N 1
ATOM 4871 C CA . LYS D 1 155 ? 6.728 92.102 26.692 1.00 29.71 155 LYS D CA 1
ATOM 4872 C C . LYS D 1 155 ? 6.420 90.611 26.634 1.00 33.65 155 LYS D C 1
ATOM 4873 O O . LYS D 1 155 ? 7.018 89.816 27.372 1.00 33.18 155 LYS D O 1
ATOM 4879 N N . LEU D 1 156 ? 5.512 90.210 25.740 1.00 29.08 156 LEU D N 1
ATOM 4880 C CA . LEU D 1 156 ? 5.165 88.797 25.602 1.00 29.78 156 LEU D CA 1
ATOM 4881 C C . LEU D 1 156 ? 6.331 87.981 25.061 1.00 31.57 156 LEU D C 1
ATOM 4882 O O . LEU D 1 156 ? 6.563 86.853 25.510 1.00 34.68 156 LEU D O 1
ATOM 4887 N N . LEU D 1 157 ? 7.050 88.514 24.070 1.00 28.74 157 LEU D N 1
ATOM 4888 C CA . LEU D 1 157 ? 8.223 87.818 23.559 1.00 29.57 157 LEU D CA 1
ATOM 4889 C C . LEU D 1 157 ? 9.243 87.582 24.666 1.00 32.77 157 LEU D C 1
ATOM 4890 O O . LEU D 1 157 ? 9.807 86.487 24.777 1.00 33.79 157 LEU D O 1
ATOM 4895 N N . ASP D 1 158 ? 9.470 88.591 25.510 1.00 32.67 158 ASP D N 1
ATOM 4896 C CA . ASP D 1 158 ? 10.439 88.445 26.594 1.00 39.77 158 ASP D CA 1
ATOM 4897 C C . ASP D 1 158 ? 10.032 87.352 27.572 1.00 39.67 158 ASP D C 1
ATOM 4898 O O . ASP D 1 158 ? 10.895 86.738 28.208 1.00 40.56 158 ASP D O 1
ATOM 4903 N N . LYS D 1 159 ? 8.733 87.099 27.716 1.00 36.31 159 LYS D N 1
ATOM 4904 C CA . LYS D 1 159 ? 8.249 86.016 28.559 1.00 34.61 159 LYS D CA 1
ATOM 4905 C C . LYS D 1 159 ? 8.057 84.724 27.782 1.00 33.01 159 LYS D C 1
ATOM 4906 O O . LYS D 1 159 ? 7.503 83.763 28.327 1.00 38.08 159 LYS D O 1
ATOM 4912 N N . LYS D 1 160 ? 8.500 84.690 26.523 1.00 30.34 160 LYS D N 1
ATOM 4913 C CA . LYS D 1 160 ? 8.404 83.513 25.659 1.00 34.97 160 LYS D CA 1
ATOM 4914 C C . LYS D 1 160 ? 6.952 83.080 25.448 1.00 32.21 160 LYS D C 1
ATOM 4915 O O . LYS D 1 160 ? 6.665 81.902 25.221 1.00 34.11 160 LYS D O 1
ATOM 4921 N N . GLN D 1 161 ? 6.030 84.046 25.501 1.00 29.02 161 GLN D N 1
ATOM 4922 C CA . GLN D 1 161 ? 4.620 83.805 25.179 1.00 32.78 161 GLN D CA 1
ATOM 4923 C C . GLN D 1 161 ? 4.438 84.077 23.687 1.00 31.15 161 GLN D C 1
ATOM 4924 O O . GLN D 1 161 ? 3.918 85.114 23.264 1.00 32.18 161 GLN D O 1
ATOM 4930 N N . TYR D 1 162 ? 4.885 83.106 22.879 1.00 32.71 162 TYR D N 1
ATOM 4931 C CA . TYR D 1 162 ? 5.077 83.346 21.450 1.00 29.75 162 TYR D CA 1
ATOM 4932 C C . TYR D 1 162 ? 3.754 83.434 20.703 1.00 29.70 162 TYR D C 1
ATOM 4933 O O . TYR D 1 162 ? 3.591 84.298 19.833 1.00 28.18 162 TYR D O 1
ATOM 4942 N N . TYR D 1 163 ? 2.801 82.553 21.011 1.00 25.67 163 TYR D N 1
ATOM 4943 C CA . TYR D 1 163 ? 1.500 82.661 20.357 1.00 32.51 163 TYR D CA 1
ATOM 4944 C C . TYR D 1 163 ? 0.832 83.984 20.707 1.00 29.52 163 TYR D C 1
ATOM 4945 O O . TYR D 1 163 ? 0.318 84.689 19.828 1.00 27.85 163 TYR D O 1
ATOM 4954 N N . GLU D 1 164 ? 0.849 84.347 21.993 1.00 29.56 164 GLU D N 1
ATOM 4955 C CA . GLU D 1 164 ? 0.257 85.613 22.408 1.00 28.96 164 GLU D CA 1
ATOM 4956 C C . GLU D 1 164 ? 0.947 86.790 21.732 1.00 30.65 164 GLU D C 1
ATOM 4957 O O . GLU D 1 164 ? 0.290 87.766 21.353 1.00 24.63 164 GLU D O 1
ATOM 4963 N N . ALA D 1 165 ? 2.274 86.714 21.562 1.00 26.72 165 ALA D N 1
ATOM 4964 C CA . ALA D 1 165 ? 2.985 87.772 20.848 1.00 27.77 165 ALA D CA 1
ATOM 4965 C C . ALA D 1 165 ? 2.482 87.893 19.416 1.00 22.98 165 ALA D C 1
ATOM 4966 O O . ALA D 1 165 ? 2.345 89.001 18.888 1.00 24.51 165 ALA D O 1
ATOM 4968 N N . ASN D 1 166 ? 2.227 86.759 18.768 1.00 22.78 166 ASN D N 1
ATOM 4969 C CA . ASN D 1 166 ? 1.683 86.777 17.417 1.00 24.54 166 ASN D CA 1
ATOM 4970 C C . ASN D 1 166 ? 0.362 87.537 17.368 1.00 25.00 166 ASN D C 1
ATOM 4971 O O . ASN D 1 166 ? 0.122 88.313 16.435 1.00 23.05 166 ASN D O 1
ATOM 4976 N N . LEU D 1 167 ? -0.495 87.352 18.383 1.00 24.65 167 LEU D N 1
ATOM 4977 C CA . LEU D 1 167 ? -1.784 88.045 18.386 1.00 26.96 167 LEU D CA 1
ATOM 4978 C C . LEU D 1 167 ? -1.615 89.546 18.591 1.00 25.45 167 LEU D C 1
ATOM 4979 O O . LEU D 1 167 ? -2.322 90.346 17.965 1.00 24.51 167 LEU D O 1
ATOM 4984 N N . ALA D 1 168 ? -0.696 89.955 19.469 1.00 23.78 168 ALA D N 1
ATOM 4985 C CA . ALA D 1 168 ? -0.437 91.379 19.630 1.00 22.32 168 ALA D CA 1
ATOM 4986 C C . ALA D 1 168 ? 0.099 91.980 18.339 1.00 22.92 168 ALA D C 1
ATOM 4987 O O . ALA D 1 168 ? -0.267 93.102 17.971 1.00 23.62 168 ALA D O 1
ATOM 4989 N N . LEU D 1 169 ? 0.989 91.259 17.648 1.00 20.69 169 LEU D N 1
ATOM 4990 C CA . LEU D 1 169 ? 1.465 91.743 16.356 1.00 24.48 169 LEU D CA 1
ATOM 4991 C C . LEU D 1 169 ? 0.325 91.805 15.341 1.00 19.97 169 LEU D C 1
ATOM 4992 O O . LEU D 1 169 ? 0.246 92.742 14.539 1.00 21.23 169 LEU D O 1
ATOM 4997 N N . LYS D 1 170 ? -0.573 90.821 15.374 1.00 20.25 170 LYS D N 1
ATOM 4998 C CA . LYS D 1 170 ? -1.740 90.859 14.498 1.00 22.00 170 LYS D CA 1
ATOM 4999 C C . LYS D 1 170 ? -2.590 92.091 14.773 1.00 25.71 170 LYS D C 1
ATOM 5000 O O . LYS D 1 170 ? -3.110 92.716 13.840 1.00 24.01 170 LYS D O 1
ATOM 5006 N N . GLY D 1 171 ? -2.748 92.451 16.053 1.00 22.53 171 GLY D N 1
ATOM 5007 C CA . GLY D 1 171 ? -3.476 93.666 16.391 1.00 22.60 171 GLY D CA 1
ATOM 5008 C C . GLY D 1 171 ? -2.851 94.919 15.805 1.00 25.39 171 GLY D C 1
ATOM 5009 O O . GLY D 1 171 ? -3.559 95.840 15.401 1.00 21.46 171 GLY D O 1
ATOM 5010 N N . ALA D 1 172 ? -1.514 94.975 15.753 1.00 22.61 172 ALA D N 1
ATOM 5011 C CA . ALA D 1 172 ? -0.871 96.102 15.082 1.00 23.05 172 ALA D CA 1
ATOM 5012 C C . ALA D 1 172 ? -1.249 96.150 13.605 1.00 23.05 172 ALA D C 1
ATOM 5013 O O . ALA D 1 172 ? -1.503 97.228 13.061 1.00 24.30 172 ALA D O 1
ATOM 5015 N N . GLU D 1 173 ? -1.244 94.993 12.933 1.00 21.44 173 GLU D N 1
ATOM 5016 C CA . GLU D 1 173 ? -1.604 94.948 11.517 1.00 21.58 173 GLU D CA 1
ATOM 5017 C C . GLU D 1 173 ? -3.055 95.339 11.310 1.00 20.54 173 GLU D C 1
ATOM 5018 O O . GLU D 1 173 ? -3.394 95.987 10.316 1.00 19.27 173 GLU D O 1
ATOM 5024 N N . ASP D 1 174 ? -3.920 94.955 12.249 1.00 21.27 174 ASP D N 1
ATOM 5025 C CA . ASP D 1 174 ? -5.342 95.251 12.126 1.00 21.37 174 ASP D CA 1
ATOM 5026 C C . ASP D 1 174 ? -5.640 96.741 12.187 1.00 23.74 174 ASP D C 1
ATOM 5027 O O . ASP D 1 174 ? -6.702 97.165 11.713 1.00 24.17 174 ASP D O 1
ATOM 5032 N N . GLY D 1 175 ? -4.736 97.546 12.749 1.00 20.68 175 GLY D N 1
ATOM 5033 C CA . GLY D 1 175 ? -4.942 98.981 12.796 1.00 20.80 175 GLY D CA 1
ATOM 5034 C C . GLY D 1 175 ? -4.673 99.710 11.501 1.00 19.63 175 GLY D C 1
ATOM 5035 O O . GLY D 1 175 ? -5.033 100.885 11.389 1.00 21.88 175 GLY D O 1
ATOM 5036 N N . ILE D 1 176 ? -4.048 99.047 10.520 1.00 17.84 176 ILE D N 1
ATOM 5037 C CA . ILE D 1 176 ? -3.760 99.691 9.241 1.00 21.18 176 ILE D CA 1
ATOM 5038 C C . ILE D 1 176 ? -5.037 99.757 8.407 1.00 23.29 176 ILE D C 1
ATOM 5039 O O . ILE D 1 176 ? -5.725 98.746 8.220 1.00 22.53 176 ILE D O 1
ATOM 5044 N N . ILE D 1 177 ? -5.347 100.943 7.882 1.00 21.67 177 ILE D N 1
ATOM 5045 C CA . ILE D 1 177 ? -6.518 101.141 7.035 1.00 23.48 177 ILE D CA 1
ATOM 5046 C C . ILE D 1 177 ? -6.074 101.715 5.695 1.00 23.70 177 ILE D C 1
ATOM 5047 O O . ILE D 1 177 ? -4.957 102.203 5.542 1.00 25.57 177 ILE D O 1
ATOM 5052 N N . VAL D 1 178 ? -6.966 101.631 4.707 1.00 23.39 178 VAL D N 1
ATOM 5053 C CA . VAL D 1 178 ? -6.735 102.211 3.389 1.00 23.66 178 VAL D CA 1
ATOM 5054 C C . VAL D 1 178 ? -7.706 103.362 3.201 1.00 27.09 178 VAL D C 1
ATOM 5055 O O . VAL D 1 178 ? -8.900 103.231 3.496 1.00 34.34 178 VAL D O 1
ATOM 5059 N N . ASP D 1 179 ? -7.198 104.483 2.705 1.00 24.83 179 ASP D N 1
ATOM 5060 C CA . ASP D 1 179 ? -8.025 105.639 2.397 1.00 26.94 179 ASP D CA 1
ATOM 5061 C C . ASP D 1 179 ? -7.788 106.054 0.953 1.00 25.42 179 ASP D C 1
ATOM 5062 O O . ASP D 1 179 ? -6.649 106.329 0.560 1.00 29.81 179 ASP D O 1
ATOM 5067 N N . SER D 1 180 ? -8.860 106.106 0.176 1.00 21.19 180 SER D N 1
ATOM 5068 C CA . SER D 1 180 ? -8.793 106.379 -1.253 1.00 22.05 180 SER D CA 1
ATOM 5069 C C . SER D 1 180 ? -9.339 107.773 -1.516 1.00 24.52 180 SER D C 1
ATOM 5070 O O . SER D 1 180 ? -10.421 108.123 -1.032 1.00 31.87 180 SER D O 1
ATOM 5073 N N . GLU D 1 181 ? -8.584 108.570 -2.264 1.00 26.06 181 GLU D N 1
ATOM 5074 C CA . GLU D 1 181 ? -8.980 109.931 -2.581 1.00 28.13 181 GLU D CA 1
ATOM 5075 C C . GLU D 1 181 ? -8.764 110.192 -4.061 1.00 27.26 181 GLU D C 1
ATOM 5076 O O . GLU D 1 181 ? -7.758 109.766 -4.638 1.00 25.62 181 GLU D O 1
ATOM 5082 N N . ALA D 1 182 ? -9.729 110.876 -4.669 1.00 26.26 182 ALA D N 1
ATOM 5083 C CA . ALA D 1 182 ? -9.627 111.239 -6.074 1.00 28.12 182 ALA D CA 1
ATOM 5084 C C . ALA D 1 182 ? -8.429 112.150 -6.279 1.00 35.88 182 ALA D C 1
ATOM 5085 O O . ALA D 1 182 ? -8.312 113.194 -5.631 1.00 37.70 182 ALA D O 1
ATOM 5087 N N . LEU D 1 183 ? -7.531 111.745 -7.170 1.00 31.24 183 LEU D N 1
ATOM 5088 C CA . LEU D 1 183 ? -6.271 112.451 -7.347 1.00 34.90 183 LEU D CA 1
ATOM 5089 C C . LEU D 1 183 ? -6.476 113.776 -8.073 1.00 38.06 183 LEU D C 1
ATOM 5090 O O . LEU D 1 183 ? -7.051 113.811 -9.164 1.00 39.57 183 LEU D O 1
ATOM 5095 N N . PHE D 1 184 ? -5.987 114.866 -7.474 1.00 43.09 184 PHE D N 1
ATOM 5096 C CA . PHE D 1 184 ? -5.924 116.175 -8.139 1.00 49.35 184 PHE D CA 1
ATOM 5097 C C . PHE D 1 184 ? -7.301 116.667 -8.565 1.00 52.37 184 PHE D C 1
ATOM 5098 O O . PHE D 1 184 ? -7.442 117.320 -9.604 1.00 59.00 184 PHE D O 1
ATOM 5106 N N . VAL D 1 185 ? -8.327 116.354 -7.785 1.00 48.65 185 VAL D N 1
ATOM 5107 C CA . VAL D 1 185 ? -9.692 116.664 -8.188 1.00 52.09 185 VAL D CA 1
ATOM 5108 C C . VAL D 1 185 ? -10.061 118.047 -7.675 1.00 63.74 185 VAL D C 1
ATOM 5109 O O . VAL D 1 185 ? -9.310 119.005 -7.860 1.00 68.66 185 VAL D O 1
ATOM 5113 N N . ARG E 1 23 ? -8.841 130.456 28.088 1.00 51.69 23 ARG E N 1
ATOM 5114 C CA . ARG E 1 23 ? -8.021 130.817 29.239 1.00 46.20 23 ARG E CA 1
ATOM 5115 C C . ARG E 1 23 ? -8.685 131.924 30.069 1.00 39.11 23 ARG E C 1
ATOM 5116 O O . ARG E 1 23 ? -9.521 132.674 29.563 1.00 39.71 23 ARG E O 1
ATOM 5118 N N . ILE E 1 24 ? -8.301 132.022 31.338 1.00 35.12 24 ILE E N 1
ATOM 5119 C CA . ILE E 1 24 ? -8.846 133.037 32.241 1.00 29.90 24 ILE E CA 1
ATOM 5120 C C . ILE E 1 24 ? -8.091 134.344 32.036 1.00 28.13 24 ILE E C 1
ATOM 5121 O O . ILE E 1 24 ? -6.859 134.352 31.983 1.00 30.04 24 ILE E O 1
ATOM 5126 N N . SER E 1 25 ? -8.818 135.457 31.941 1.00 21.72 25 SER E N 1
ATOM 5127 C CA . SER E 1 25 ? -8.178 136.769 31.879 1.00 23.15 25 SER E CA 1
ATOM 5128 C C . SER E 1 25 ? -7.785 137.216 33.287 1.00 25.99 25 SER E C 1
ATOM 5129 O O . SER E 1 25 ? -8.656 137.496 34.115 1.00 25.55 25 SER E O 1
ATOM 5132 N N . GLU E 1 26 ? -6.476 137.301 33.567 1.00 23.70 26 GLU E N 1
ATOM 5133 C CA . GLU E 1 26 ? -6.048 137.808 34.870 1.00 25.02 26 GLU E CA 1
ATOM 5134 C C . GLU E 1 26 ? -6.398 139.283 35.024 1.00 25.41 26 GLU E C 1
ATOM 5135 O O . GLU E 1 26 ? -6.713 139.727 36.133 1.00 26.70 26 GLU E O 1
ATOM 5141 N N . GLN E 1 27 ? -6.407 140.042 33.921 1.00 21.55 27 GLN E N 1
ATOM 5142 C CA . GLN E 1 27 ? -6.746 141.458 34.014 1.00 28.48 27 GLN E CA 1
ATOM 5143 C C . GLN E 1 27 ? -8.177 141.648 34.502 1.00 29.59 27 GLN E C 1
ATOM 5144 O O . GLN E 1 27 ? -8.438 142.483 35.376 1.00 23.63 27 GLN E O 1
ATOM 5150 N N . GLY E 1 28 ? -9.116 140.876 33.947 1.00 21.89 28 GLY E N 1
ATOM 5151 C CA . GLY E 1 28 ? -10.487 140.942 34.434 1.00 22.75 28 GLY E CA 1
ATOM 5152 C C . GLY E 1 28 ? -10.638 140.414 35.851 1.00 22.94 28 GLY E C 1
ATOM 5153 O O . GLY E 1 28 ? -11.391 140.972 36.652 1.00 21.88 28 GLY E O 1
ATOM 5154 N N . LEU E 1 29 ? -9.951 139.310 36.169 1.00 18.81 29 LEU E N 1
ATOM 5155 C CA . LEU E 1 29 ? -10.011 138.747 37.521 1.00 22.80 29 LEU E CA 1
ATOM 5156 C C . LEU E 1 29 ? -9.531 139.761 38.563 1.00 25.77 29 LEU E C 1
ATOM 5157 O O . LEU E 1 29 ? -10.209 140.015 39.572 1.00 20.35 29 LEU E O 1
ATOM 5162 N N . TYR E 1 30 ? -8.364 140.355 38.327 1.00 23.45 30 TYR E N 1
ATOM 5163 C CA . TYR E 1 30 ? -7.838 141.353 39.260 1.00 20.21 30 TYR E CA 1
ATOM 5164 C C . TYR E 1 30 ? -8.746 142.585 39.336 1.00 24.25 30 TYR E C 1
ATOM 5165 O O . TYR E 1 30 ? -8.899 143.188 40.408 1.00 22.16 30 TYR E O 1
ATOM 5174 N N . ALA E 1 31 ? -9.351 142.978 38.210 1.00 23.10 31 ALA E N 1
ATOM 5175 C CA . ALA E 1 31 ? -10.212 144.161 38.210 1.00 21.72 31 ALA E CA 1
ATOM 5176 C C . ALA E 1 31 ? -11.427 143.944 39.097 1.00 20.51 31 ALA E C 1
ATOM 5177 O O . ALA E 1 31 ? -11.787 144.812 39.901 1.00 20.68 31 ALA E O 1
ATOM 5179 N N . MET E 1 32 ? -12.073 142.784 38.977 1.00 21.62 32 MET E N 1
ATOM 5180 C CA . MET E 1 32 ? -13.262 142.561 39.789 1.00 22.70 32 MET E CA 1
ATOM 5181 C C . MET E 1 32 ? -12.894 142.322 41.251 1.00 22.28 32 MET E C 1
ATOM 5182 O O . MET E 1 32 ? -13.683 142.633 42.148 1.00 22.99 32 MET E O 1
ATOM 5187 N N . ARG E 1 33 ? -11.708 141.767 41.518 1.00 19.15 33 ARG E N 1
ATOM 5188 C CA . ARG E 1 33 ? -11.265 141.697 42.903 1.00 17.85 33 ARG E CA 1
ATOM 5189 C C . ARG E 1 33 ? -11.045 143.094 43.473 1.00 22.04 33 ARG E C 1
ATOM 5190 O O . ARG E 1 33 ? -11.400 143.360 44.626 1.00 24.01 33 ARG E O 1
ATOM 5198 N N . ASP E 1 34 ? -10.482 144.000 42.668 1.00 23.51 34 ASP E N 1
ATOM 5199 C CA . ASP E 1 34 ? -10.341 145.394 43.082 1.00 20.22 34 ASP E CA 1
ATOM 5200 C C . ASP E 1 34 ? -11.690 146.007 43.423 1.00 24.52 34 ASP E C 1
ATOM 5201 O O . ASP E 1 34 ? -11.808 146.791 44.376 1.00 23.34 34 ASP E O 1
ATOM 5206 N N . VAL E 1 35 ? -12.708 145.704 42.618 1.00 19.14 35 VAL E N 1
ATOM 5207 C CA . VAL E 1 35 ? -14.039 146.263 42.855 1.00 19.59 35 VAL E CA 1
ATOM 5208 C C . VAL E 1 35 ? -14.573 145.811 44.209 1.00 20.86 35 VAL E C 1
ATOM 5209 O O . VAL E 1 35 ? -15.142 146.605 44.975 1.00 22.74 35 VAL E O 1
ATOM 5213 N N . GLN E 1 36 ? -14.415 144.521 44.515 1.00 20.76 36 GLN E N 1
ATOM 5214 C CA . GLN E 1 36 ? -14.927 143.979 45.772 1.00 20.43 36 GLN E CA 1
ATOM 5215 C C . GLN E 1 36 ? -14.295 144.685 46.966 1.00 23.41 36 GLN E C 1
ATOM 5216 O O . GLN E 1 36 ? -14.977 145.061 47.928 1.00 23.20 36 GLN E O 1
ATOM 5222 N N . VAL E 1 37 ? -12.981 144.872 46.910 1.00 19.53 37 VAL E N 1
ATOM 5223 C CA . VAL E 1 37 ? -12.258 145.491 48.016 1.00 18.18 37 VAL E CA 1
ATOM 5224 C C . VAL E 1 37 ? -12.564 146.978 48.080 1.00 22.97 37 VAL E C 1
ATOM 5225 O O . VAL E 1 37 ? -12.622 147.560 49.170 1.00 24.65 37 VAL E O 1
ATOM 5229 N N . ALA E 1 38 ? -12.799 147.615 46.928 1.00 21.03 38 ALA E N 1
ATOM 5230 C CA . ALA E 1 38 ? -13.203 149.017 46.936 1.00 21.81 38 ALA E CA 1
ATOM 5231 C C . ALA E 1 38 ? -14.536 149.211 47.648 1.00 24.89 38 ALA E C 1
ATOM 5232 O O . ALA E 1 38 ? -14.719 150.192 48.381 1.00 23.24 38 ALA E O 1
ATOM 5234 N N . ARG E 1 39 ? -15.501 148.314 47.415 1.00 22.59 39 ARG E N 1
ATOM 5235 C CA . ARG E 1 39 ? -16.801 148.470 48.063 1.00 22.69 39 ARG E CA 1
ATOM 5236 C C . ARG E 1 39 ? -16.681 148.306 49.577 1.00 25.32 39 ARG E C 1
ATOM 5237 O O . ARG E 1 39 ? -17.313 149.041 50.347 1.00 23.23 39 ARG E O 1
ATOM 5245 N N . LEU E 1 40 ? -15.869 147.349 50.020 1.00 23.45 40 LEU E N 1
ATOM 5246 C CA . LEU E 1 40 ? -15.556 147.233 51.443 1.00 23.40 40 LEU E CA 1
ATOM 5247 C C . LEU E 1 40 ? -14.911 148.510 51.977 1.00 26.52 40 LEU E C 1
ATOM 5248 O O . LEU E 1 40 ? -15.290 149.013 53.042 1.00 26.87 40 LEU E O 1
ATOM 5253 N N . ALA E 1 41 ? -13.920 149.036 51.255 1.00 26.67 41 ALA E N 1
ATOM 5254 C CA . ALA E 1 41 ? -13.157 150.180 51.760 1.00 28.43 41 ALA E CA 1
ATOM 5255 C C . ALA E 1 41 ? -14.028 151.422 51.900 1.00 30.28 41 ALA E C 1
ATOM 5256 O O . ALA E 1 41 ? -13.873 152.188 52.861 1.00 28.09 41 ALA E O 1
ATOM 5258 N N . LEU E 1 42 ? -14.955 151.642 50.956 1.00 25.43 42 LEU E N 1
ATOM 5259 C CA . LEU E 1 42 ? -15.872 152.777 51.083 1.00 25.89 42 LEU E CA 1
ATOM 5260 C C . LEU E 1 42 ? -16.609 152.765 52.414 1.00 30.51 42 LEU E C 1
ATOM 5261 O O . LEU E 1 42 ? -16.800 153.817 53.037 1.00 27.55 42 LEU E O 1
ATOM 5266 N N . PHE E 1 43 ? -17.055 151.598 52.852 1.00 23.91 43 PHE E N 1
ATOM 5267 C CA . PHE E 1 43 ? -17.872 151.503 54.052 1.00 25.57 43 PHE E CA 1
ATOM 5268 C C . PHE E 1 43 ? -17.058 151.227 55.313 1.00 29.40 43 PHE E C 1
ATOM 5269 O O . PHE E 1 43 ? -17.639 151.160 56.402 1.00 31.27 43 PHE E O 1
ATOM 5277 N N . HIS E 1 44 ? -15.743 151.076 55.201 1.00 28.86 44 HIS E N 1
ATOM 5278 C CA . HIS E 1 44 ? -14.865 150.893 56.354 1.00 30.14 44 HIS E CA 1
ATOM 5279 C C . HIS E 1 44 ? -13.929 152.081 56.548 1.00 34.11 44 HIS E C 1
ATOM 5280 O O . HIS E 1 44 ? -12.766 151.920 56.928 1.00 38.81 44 HIS E O 1
ATOM 5287 N N . GLY E 1 45 ? -14.433 153.282 56.284 1.00 36.20 45 GLY E N 1
ATOM 5288 C CA . GLY E 1 45 ? -13.696 154.496 56.575 1.00 45.26 45 GLY E CA 1
ATOM 5289 C C . GLY E 1 45 ? -12.453 154.728 55.748 1.00 45.22 45 GLY E C 1
ATOM 5290 O O . GLY E 1 45 ? -11.500 155.331 56.244 1.00 44.13 45 GLY E O 1
ATOM 5291 N N . ASP E 1 46 ? -12.428 154.282 54.492 1.00 38.94 46 ASP E N 1
ATOM 5292 C CA . ASP E 1 46 ? -11.252 154.475 53.641 1.00 28.91 46 ASP E CA 1
ATOM 5293 C C . ASP E 1 46 ? -11.657 154.765 52.197 1.00 31.27 46 ASP E C 1
ATOM 5294 O O . ASP E 1 46 ? -11.302 154.025 51.275 1.00 31.35 46 ASP E O 1
ATOM 5299 N N . PRO E 1 47 ? -12.353 155.879 51.960 1.00 33.15 47 PRO E N 1
ATOM 5300 C CA . PRO E 1 47 ? -12.746 156.200 50.580 1.00 33.45 47 PRO E CA 1
ATOM 5301 C C . PRO E 1 47 ? -11.571 156.486 49.667 1.00 34.04 47 PRO E C 1
ATOM 5302 O O . PRO E 1 47 ? -11.697 156.298 48.453 1.00 30.72 47 PRO E O 1
ATOM 5306 N N . GLU E 1 48 ? -10.426 156.922 50.203 1.00 31.81 48 GLU E N 1
ATOM 5307 C CA . GLU E 1 48 ? -9.267 157.157 49.342 1.00 33.55 48 GLU E CA 1
ATOM 5308 C C . GLU E 1 48 ? -8.743 155.845 48.763 1.00 38.06 48 GLU E C 1
ATOM 5309 O O . GLU E 1 48 ? -8.404 155.775 47.576 1.00 32.04 48 GLU E O 1
ATOM 5315 N N . LYS E 1 49 ? -8.698 154.790 49.579 1.00 30.32 49 LYS E N 1
ATOM 5316 C CA . LYS E 1 49 ? -8.341 153.472 49.072 1.00 31.70 49 LYS E CA 1
ATOM 5317 C C . LYS E 1 49 ? -9.353 152.997 48.031 1.00 29.17 49 LYS E C 1
ATOM 5318 O O . LYS E 1 49 ? -8.982 152.371 47.034 1.00 29.97 49 LYS E O 1
ATOM 5324 N N . ALA E 1 50 ? -10.637 153.297 48.240 1.00 29.14 50 ALA E N 1
ATOM 5325 C CA . ALA E 1 50 ? -11.644 152.890 47.265 1.00 24.71 50 ALA E CA 1
ATOM 5326 C C . ALA E 1 50 ? -11.439 153.592 45.928 1.00 29.84 50 ALA E C 1
ATOM 5327 O O . ALA E 1 50 ? -11.627 152.983 44.866 1.00 26.50 50 ALA E O 1
ATOM 5329 N N . LYS E 1 51 ? -11.070 154.881 45.961 1.00 26.35 51 LYS E N 1
ATOM 5330 C CA . LYS E 1 51 ? -10.775 155.603 44.724 1.00 27.40 51 LYS E CA 1
ATOM 5331 C C . LYS E 1 51 ? -9.557 155.013 44.032 1.00 31.81 51 LYS E C 1
ATOM 5332 O O . LYS E 1 51 ? -9.537 154.881 42.802 1.00 31.47 51 LYS E O 1
ATOM 5338 N N A GLU E 1 52 ? -8.526 154.671 44.806 0.50 27.96 52 GLU E N 1
ATOM 5339 N N B GLU E 1 52 ? -8.533 154.647 44.803 0.50 27.96 52 GLU E N 1
ATOM 5340 C CA A GLU E 1 52 ? -7.331 154.061 44.231 0.50 34.20 52 GLU E CA 1
ATOM 5341 C CA B GLU E 1 52 ? -7.332 154.070 44.207 0.50 34.20 52 GLU E CA 1
ATOM 5342 C C A GLU E 1 52 ? -7.675 152.761 43.515 0.50 31.87 52 GLU E C 1
ATOM 5343 C C B GLU E 1 52 ? -7.637 152.739 43.531 0.50 31.86 52 GLU E C 1
ATOM 5344 O O A GLU E 1 52 ? -7.282 152.546 42.362 0.50 29.43 52 GLU E O 1
ATOM 5345 O O B GLU E 1 52 ? -7.171 152.479 42.414 0.50 29.54 52 GLU E O 1
ATOM 5356 N N . LEU E 1 53 ? -8.437 151.892 44.182 1.00 30.24 53 LEU E N 1
ATOM 5357 C CA . LEU E 1 53 ? -8.734 150.580 43.617 1.00 28.65 53 LEU E CA 1
ATOM 5358 C C . LEU E 1 53 ? -9.679 150.681 42.429 1.00 24.57 53 LEU E C 1
ATOM 5359 O O . LEU E 1 53 ? -9.546 149.924 41.464 1.00 26.96 53 LEU E O 1
ATOM 5364 N N . THR E 1 54 ? -10.654 151.593 42.485 1.00 24.25 54 THR E N 1
ATOM 5365 C CA . THR E 1 54 ? -11.542 151.778 41.345 1.00 25.51 54 THR E CA 1
ATOM 5366 C C . THR E 1 54 ? -10.770 152.283 40.128 1.00 25.60 54 THR E C 1
ATOM 5367 O O . THR E 1 54 ? -11.005 151.833 39.003 1.00 26.54 54 THR E O 1
ATOM 5371 N N . ASN E 1 55 ? -9.832 153.208 40.338 1.00 29.08 55 ASN E N 1
ATOM 5372 C CA . ASN E 1 55 ? -8.968 153.648 39.244 1.00 27.77 55 ASN E CA 1
ATOM 5373 C C . ASN E 1 55 ? -8.150 152.492 38.685 1.00 25.86 55 ASN E C 1
ATOM 5374 O O . ASN E 1 55 ? -7.958 152.386 37.467 1.00 27.75 55 ASN E O 1
ATOM 5379 N N A GLU E 1 56 ? -7.642 151.617 39.556 0.79 26.70 56 GLU E N 1
ATOM 5380 N N B GLU E 1 56 ? -7.665 151.617 39.565 0.21 26.79 56 GLU E N 1
ATOM 5381 C CA A GLU E 1 56 ? -6.858 150.479 39.078 0.79 28.22 56 GLU E CA 1
ATOM 5382 C CA B GLU E 1 56 ? -6.873 150.470 39.140 0.21 28.19 56 GLU E CA 1
ATOM 5383 C C A GLU E 1 56 ? -7.717 149.516 38.262 0.79 27.32 56 GLU E C 1
ATOM 5384 C C B GLU E 1 56 ? -7.701 149.502 38.303 0.21 27.28 56 GLU E C 1
ATOM 5385 O O A GLU E 1 56 ? -7.283 149.017 37.212 0.79 24.97 56 GLU E O 1
ATOM 5386 O O B GLU E 1 56 ? -7.227 148.986 37.282 0.21 25.13 56 GLU E O 1
ATOM 5397 N N . ALA E 1 57 ? -8.939 149.240 38.724 1.00 24.64 57 ALA E N 1
ATOM 5398 C CA . ALA E 1 57 ? -9.820 148.355 37.963 1.00 22.82 57 ALA E CA 1
ATOM 5399 C C . ALA E 1 57 ? -10.164 148.959 36.609 1.00 25.24 57 ALA E C 1
ATOM 5400 O O . ALA E 1 57 ? -10.222 148.249 35.599 1.00 26.11 57 ALA E O 1
ATOM 5402 N N A SER E 1 58 ? -10.405 150.271 36.568 0.59 25.11 58 SER E N 1
ATOM 5403 N N B SER E 1 58 ? -10.392 150.273 36.566 0.41 25.16 58 SER E N 1
ATOM 5404 C CA A SER E 1 58 ? -10.699 150.923 35.297 0.59 28.32 58 SER E CA 1
ATOM 5405 C CA B SER E 1 58 ? -10.706 150.923 35.299 0.41 28.30 58 SER E CA 1
ATOM 5406 C C A SER E 1 58 ? -9.510 150.838 34.350 0.59 29.23 58 SER E C 1
ATOM 5407 C C B SER E 1 58 ? -9.516 150.875 34.346 0.41 29.22 58 SER E C 1
ATOM 5408 O O A SER E 1 58 ? -9.676 150.583 33.151 0.59 28.78 58 SER E O 1
ATOM 5409 O O B SER E 1 58 ? -9.689 150.682 33.137 0.41 28.87 58 SER E O 1
ATOM 5414 N N . ALA E 1 59 ? -8.300 151.038 34.875 1.00 29.27 59 ALA E N 1
ATOM 5415 C CA . ALA E 1 59 ? -7.106 150.958 34.032 1.00 31.18 59 ALA E CA 1
ATOM 5416 C C . ALA E 1 59 ? -6.872 149.539 33.520 1.00 31.04 59 ALA E C 1
ATOM 5417 O O . ALA E 1 59 ? -6.441 149.350 32.377 1.00 31.83 59 ALA E O 1
ATOM 5419 N N . LEU E 1 60 ? -7.157 148.525 34.343 1.00 24.48 60 LEU E N 1
ATOM 5420 C CA . LEU E 1 60 ? -7.036 147.145 33.884 1.00 25.98 60 LEU E CA 1
ATOM 5421 C C . LEU E 1 60 ? -7.984 146.846 32.721 1.00 28.28 60 LEU E C 1
ATOM 5422 O O . LEU E 1 60 ? -7.630 146.112 31.794 1.00 31.04 60 LEU E O 1
ATOM 5427 N N . LEU E 1 61 ? -9.196 147.386 32.751 1.00 29.67 61 LEU E N 1
ATOM 5428 C CA . LEU E 1 61 ? -10.153 147.051 31.707 1.00 30.06 61 LEU E CA 1
ATOM 5429 C C . LEU E 1 61 ? -10.006 147.910 30.457 1.00 32.51 61 LEU E C 1
ATOM 5430 O O . LEU E 1 61 ? -10.602 147.582 29.430 1.00 32.06 61 LEU E O 1
ATOM 5435 N N A SER E 1 62 ? -9.228 148.990 30.510 0.33 39.43 62 SER E N 1
ATOM 5436 N N B SER E 1 62 ? -9.218 148.982 30.513 0.67 39.52 62 SER E N 1
ATOM 5437 C CA A SER E 1 62 ? -9.139 149.933 29.404 0.33 42.73 62 SER E CA 1
ATOM 5438 C CA B SER E 1 62 ? -9.131 149.943 29.421 0.67 42.82 62 SER E CA 1
ATOM 5439 C C A SER E 1 62 ? -7.806 149.895 28.674 0.33 45.01 62 SER E C 1
ATOM 5440 C C B SER E 1 62 ? -7.812 149.887 28.670 0.67 45.04 62 SER E C 1
ATOM 5441 O O A SER E 1 62 ? -7.627 150.646 27.709 0.33 47.60 62 SER E O 1
ATOM 5442 O O B SER E 1 62 ? -7.647 150.622 27.691 0.67 47.66 62 SER E O 1
ATOM 5447 N N . ASP E 1 63 ? -6.867 149.058 29.102 1.00 48.62 63 ASP E N 1
ATOM 5448 C CA . ASP E 1 63 ? -5.602 148.937 28.389 1.00 55.99 63 ASP E CA 1
ATOM 5449 C C . ASP E 1 63 ? -5.821 148.160 27.099 1.00 59.06 63 ASP E C 1
ATOM 5450 O O . ASP E 1 63 ? -6.254 147.003 27.131 1.00 58.75 63 ASP E O 1
ATOM 5455 N N . ASP E 1 64 ? -5.522 148.786 25.961 1.00 67.85 64 ASP E N 1
ATOM 5456 C CA . ASP E 1 64 ? -5.737 148.138 24.676 1.00 69.10 64 ASP E CA 1
ATOM 5457 C C . ASP E 1 64 ? -4.491 147.427 24.163 1.00 67.34 64 ASP E C 1
ATOM 5458 O O . ASP E 1 64 ? -4.425 147.081 22.978 1.00 70.98 64 ASP E O 1
ATOM 5463 N N . SER E 1 65 ? -3.503 147.203 25.030 1.00 59.93 65 SER E N 1
ATOM 5464 C CA . SER E 1 65 ? -2.486 146.200 24.749 1.00 56.11 65 SER E CA 1
ATOM 5465 C C . SER E 1 65 ? -2.944 144.809 25.165 1.00 59.09 65 SER E C 1
ATOM 5466 O O . SER E 1 65 ? -2.344 143.816 24.740 1.00 53.78 65 SER E O 1
ATOM 5469 N N . THR E 1 66 ? -3.989 144.723 25.988 1.00 46.84 66 THR E N 1
ATOM 5470 C CA . THR E 1 66 ? -4.565 143.436 26.354 1.00 48.21 66 THR E CA 1
ATOM 5471 C C . THR E 1 66 ? -5.328 142.852 25.172 1.00 44.37 66 THR E C 1
ATOM 5472 O O . THR E 1 66 ? -6.150 143.536 24.553 1.00 43.15 66 THR E O 1
ATOM 5476 N N . GLU E 1 67 ? -5.059 141.583 24.859 1.00 40.21 67 GLU E N 1
ATOM 5477 C CA . GLU E 1 67 ? -5.718 140.897 23.745 1.00 42.10 67 GLU E CA 1
ATOM 5478 C C . GLU E 1 67 ? -6.975 140.203 24.266 1.00 36.58 67 GLU E C 1
ATOM 5479 O O . GLU E 1 67 ? -7.005 138.997 24.508 1.00 40.86 67 GLU E O 1
ATOM 5485 N N . TRP E 1 68 ? -8.044 140.992 24.416 1.00 45.23 68 TRP E N 1
ATOM 5486 C CA . TRP E 1 68 ? -9.268 140.481 25.030 1.00 37.33 68 TRP E CA 1
ATOM 5487 C C . TRP E 1 68 ? -9.863 139.306 24.258 1.00 42.36 68 TRP E C 1
ATOM 5488 O O . TRP E 1 68 ? -10.447 138.400 24.867 1.00 38.77 68 TRP E O 1
ATOM 5499 N N . ALA E 1 69 ? -9.720 139.295 22.926 1.00 46.08 69 ALA E N 1
ATOM 5500 C CA . ALA E 1 69 ? -10.297 138.223 22.115 1.00 44.33 69 ALA E CA 1
ATOM 5501 C C . ALA E 1 69 ? -9.805 136.850 22.552 1.00 35.57 69 ALA E C 1
ATOM 5502 O O . ALA E 1 69 ? -10.538 135.862 22.443 1.00 45.15 69 ALA E O 1
ATOM 5504 N N . LYS E 1 70 ? -8.571 136.773 23.052 1.00 37.79 70 LYS E N 1
ATOM 5505 C CA . LYS E 1 70 ? -8.004 135.527 23.555 1.00 41.08 70 LYS E CA 1
ATOM 5506 C C . LYS E 1 70 ? -8.807 134.937 24.711 1.00 42.05 70 LYS E C 1
ATOM 5507 O O . LYS E 1 70 ? -8.720 133.730 24.960 1.00 37.17 70 LYS E O 1
ATOM 5513 N N . PHE E 1 71 ? -9.594 135.755 25.415 1.00 36.49 71 PHE E N 1
ATOM 5514 C CA . PHE E 1 71 ? -10.333 135.321 26.597 1.00 32.46 71 PHE E CA 1
ATOM 5515 C C . PHE E 1 71 ? -11.842 135.429 26.430 1.00 37.43 71 PHE E C 1
ATOM 5516 O O . PHE E 1 71 ? -12.582 135.200 27.399 1.00 31.98 71 PHE E O 1
ATOM 5524 N N . ALA E 1 72 ? -12.320 135.792 25.246 1.00 32.83 72 ALA E N 1
ATOM 5525 C CA . ALA E 1 72 ? -13.739 136.044 25.081 1.00 33.59 72 ALA E CA 1
ATOM 5526 C C . ALA E 1 72 ? -14.508 134.737 24.930 1.00 38.78 72 ALA E C 1
ATOM 5527 O O . ALA E 1 72 ? -13.965 133.699 24.537 1.00 35.66 72 ALA E O 1
ATOM 5529 N N . LYS E 1 73 ? -15.794 134.806 25.259 1.00 32.85 73 LYS E N 1
ATOM 5530 C CA . LYS E 1 73 ? -16.757 133.739 25.042 1.00 37.67 73 LYS E CA 1
ATOM 5531 C C . LYS E 1 73 ? -17.668 134.138 23.890 1.00 36.14 73 LYS E C 1
ATOM 5532 O O . LYS E 1 73 ? -18.753 134.691 24.119 1.00 38.95 73 LYS E O 1
ATOM 5538 N N . PRO E 1 74 ? -17.268 133.896 22.645 1.00 47.73 74 PRO E N 1
ATOM 5539 C CA . PRO E 1 74 ? -18.152 134.214 21.524 1.00 50.98 74 PRO E CA 1
ATOM 5540 C C . PRO E 1 74 ? -19.375 133.315 21.554 1.00 53.03 74 PRO E C 1
ATOM 5541 O O . PRO E 1 74 ? -19.351 132.209 22.101 1.00 58.50 74 PRO E O 1
ATOM 5545 N N . GLY E 1 75 ? -20.457 133.808 20.963 1.00 50.21 75 GLY E N 1
ATOM 5546 C CA . GLY E 1 75 ? -21.714 133.101 20.992 1.00 52.25 75 GLY E CA 1
ATOM 5547 C C . GLY E 1 75 ? -22.565 133.389 22.205 1.00 47.34 75 GLY E C 1
ATOM 5548 O O . GLY E 1 75 ? -23.726 132.966 22.244 1.00 48.04 75 GLY E O 1
ATOM 5549 N N . LYS E 1 76 ? -22.027 134.090 23.198 1.00 41.16 76 LYS E N 1
ATOM 5550 C CA . LYS E 1 76 ? -22.784 134.504 24.372 1.00 36.38 76 LYS E CA 1
ATOM 5551 C C . LYS E 1 76 ? -23.176 135.960 24.154 1.00 36.42 76 LYS E C 1
ATOM 5552 O O . LYS E 1 76 ? -22.340 136.857 24.271 1.00 33.52 76 LYS E O 1
ATOM 5558 N N . LYS E 1 77 ? -24.444 136.197 23.819 1.00 32.03 77 LYS E N 1
ATOM 5559 C CA . LYS E 1 77 ? -24.869 137.541 23.453 1.00 31.25 77 LYS E CA 1
ATOM 5560 C C . LYS E 1 77 ? -24.916 138.446 24.685 1.00 32.74 77 LYS E C 1
ATOM 5561 O O . LYS E 1 77 ? -25.331 138.027 25.768 1.00 31.36 77 LYS E O 1
ATOM 5567 N N . THR E 1 78 ? -24.484 139.694 24.510 1.00 33.22 78 THR E N 1
ATOM 5568 C CA . THR E 1 78 ? -24.427 140.680 25.581 1.00 33.58 78 THR E CA 1
ATOM 5569 C C . THR E 1 78 ? -25.584 141.672 25.476 1.00 33.58 78 THR E C 1
ATOM 5570 O O . THR E 1 78 ? -26.266 141.774 24.457 1.00 34.61 78 THR E O 1
ATOM 5574 N N . ASN E 1 79 ? -25.779 142.441 26.552 1.00 30.75 79 ASN E N 1
ATOM 5575 C CA . ASN E 1 79 ? -26.823 143.460 26.541 1.00 28.83 79 ASN E CA 1
ATOM 5576 C C . ASN E 1 79 ? -26.480 144.612 25.604 1.00 36.47 79 ASN E C 1
ATOM 5577 O O . ASN E 1 79 ? -27.356 145.127 24.901 1.00 37.89 79 ASN E O 1
ATOM 5582 N N . LEU E 1 80 ? -25.226 145.047 25.593 1.00 29.82 80 LEU E N 1
ATOM 5583 C CA . LEU E 1 80 ? -24.797 146.073 24.653 1.00 32.28 80 LEU E CA 1
ATOM 5584 C C . LEU E 1 80 ? -24.473 145.447 23.301 1.00 40.64 80 LEU E C 1
ATOM 5585 O O . LEU E 1 80 ? -24.032 144.297 23.212 1.00 38.13 80 LEU E O 1
ATOM 5590 N N . ASN E 1 81 ? -24.687 146.218 22.241 1.00 42.33 81 ASN E N 1
ATOM 5591 C CA . ASN E 1 81 ? -24.325 145.741 20.914 1.00 44.77 81 ASN E CA 1
ATOM 5592 C C . ASN E 1 81 ? -22.809 145.771 20.737 1.00 33.26 81 ASN E C 1
ATOM 5593 O O . ASN E 1 81 ? -22.140 146.740 21.112 1.00 41.12 81 ASN E O 1
ATOM 5598 N N . ASP E 1 82 ? -22.273 144.685 20.186 1.00 42.75 82 ASP E N 1
ATOM 5599 C CA . ASP E 1 82 ? -20.850 144.523 19.877 1.00 53.24 82 ASP E CA 1
ATOM 5600 C C . ASP E 1 82 ? -19.964 144.508 21.125 1.00 48.83 82 ASP E C 1
ATOM 5601 O O . ASP E 1 82 ? -18.753 144.743 21.033 1.00 50.41 82 ASP E O 1
ATOM 5606 N N . ASP E 1 83 ? -20.540 144.225 22.289 1.00 33.03 83 ASP E N 1
ATOM 5607 C CA . ASP E 1 83 ? -19.780 143.886 23.485 1.00 27.00 83 ASP E CA 1
ATOM 5608 C C . ASP E 1 83 ? -19.470 142.386 23.463 1.00 27.09 83 ASP E C 1
ATOM 5609 O O . ASP E 1 83 ? -19.974 141.635 22.625 1.00 28.11 83 ASP E O 1
ATOM 5614 N N . GLN E 1 84 ? -18.627 141.947 24.396 1.00 24.14 84 GLN E N 1
ATOM 5615 C CA . GLN E 1 84 ? -18.252 140.546 24.497 1.00 26.91 84 GLN E CA 1
ATOM 5616 C C . GLN E 1 84 ? -18.086 140.162 25.962 1.00 22.90 84 GLN E C 1
ATOM 5617 O O . GLN E 1 84 ? -17.652 140.973 26.781 1.00 26.61 84 GLN E O 1
ATOM 5623 N N . TYR E 1 85 ? -18.441 138.919 26.285 1.00 25.99 85 TYR E N 1
ATOM 5624 C CA . TYR E 1 85 ? -18.144 138.370 27.602 1.00 24.30 85 TYR E CA 1
ATOM 5625 C C . TYR E 1 85 ? -16.714 137.845 27.649 1.00 27.94 85 TYR E C 1
ATOM 5626 O O . TYR E 1 85 ? -16.243 137.186 26.714 1.00 27.04 85 TYR E O 1
ATOM 5635 N N . ILE E 1 86 ? -16.021 138.152 28.741 1.00 21.94 86 ILE E N 1
ATOM 5636 C CA . ILE E 1 86 ? -14.631 137.752 28.968 1.00 19.76 86 ILE E CA 1
ATOM 5637 C C . ILE E 1 86 ? -14.610 136.737 30.104 1.00 25.08 86 ILE E C 1
ATOM 5638 O O . ILE E 1 86 ? -15.261 136.946 31.133 1.00 19.76 86 ILE E O 1
ATOM 5643 N N . VAL E 1 87 ? -13.852 135.655 29.938 1.00 23.59 87 VAL E N 1
ATOM 5644 C CA . VAL E 1 87 ? -13.693 134.678 31.016 1.00 21.68 87 VAL E CA 1
ATOM 5645 C C . VAL E 1 87 ? -12.716 135.253 32.040 1.00 22.37 87 VAL E C 1
ATOM 5646 O O . VAL E 1 87 ? -11.566 135.555 31.704 1.00 22.33 87 VAL E O 1
ATOM 5650 N N . ILE E 1 88 ? -13.176 135.422 33.282 1.00 19.51 88 ILE E N 1
ATOM 5651 C CA . ILE E 1 88 ? -12.345 135.994 34.338 1.00 20.32 88 ILE E CA 1
ATOM 5652 C C . ILE E 1 88 ? -12.131 135.048 35.507 1.00 21.39 88 ILE E C 1
ATOM 5653 O O . ILE E 1 88 ? -11.362 135.388 36.418 1.00 24.22 88 ILE E O 1
ATOM 5658 N N . ASN E 1 89 ? -12.776 133.883 35.519 1.00 20.08 89 ASN E N 1
ATOM 5659 C CA . ASN E 1 89 ? -12.602 132.923 36.601 1.00 22.00 89 ASN E CA 1
ATOM 5660 C C . ASN E 1 89 ? -13.206 131.604 36.153 1.00 22.84 89 ASN E C 1
ATOM 5661 O O . ASN E 1 89 ? -13.994 131.559 35.206 1.00 20.15 89 ASN E O 1
ATOM 5666 N N . ALA E 1 90 ? -12.815 130.528 36.832 1.00 20.61 90 ALA E N 1
ATOM 5667 C CA . ALA E 1 90 ? -13.352 129.209 36.528 1.00 20.01 90 ALA E CA 1
ATOM 5668 C C . ALA E 1 90 ? -13.284 128.342 37.772 1.00 25.08 90 ALA E C 1
ATOM 5669 O O . ALA E 1 90 ? -12.449 128.555 38.654 1.00 25.91 90 ALA E O 1
ATOM 5671 N N . SER E 1 91 ? -14.167 127.344 37.821 1.00 23.99 91 SER E N 1
ATOM 5672 C CA . SER E 1 91 ? -14.165 126.354 38.887 1.00 18.71 91 SER E CA 1
ATOM 5673 C C . SER E 1 91 ? -14.695 125.041 38.337 1.00 22.90 91 SER E C 1
ATOM 5674 O O . SER E 1 91 ? -15.311 124.992 37.266 1.00 25.73 91 SER E O 1
ATOM 5677 N N . VAL E 1 92 ? -14.455 123.975 39.092 1.00 20.52 92 VAL E N 1
ATOM 5678 C CA . VAL E 1 92 ? -14.850 122.620 38.715 1.00 21.82 92 VAL E CA 1
ATOM 5679 C C . VAL E 1 92 ? -16.113 122.253 39.474 1.00 25.45 92 VAL E C 1
ATOM 5680 O O . VAL E 1 92 ? -16.190 122.468 40.691 1.00 24.67 92 VAL E O 1
ATOM 5684 N N . GLY E 1 93 ? -17.093 121.673 38.769 1.00 20.28 93 GLY E N 1
ATOM 5685 C CA . GLY E 1 93 ? -18.291 121.168 39.416 1.00 24.12 93 GLY E CA 1
ATOM 5686 C C . GLY E 1 93 ? -18.455 119.687 39.151 1.00 31.93 93 GLY E C 1
ATOM 5687 O O . GLY E 1 93 ? -18.421 119.259 37.996 1.00 35.26 93 GLY E O 1
ATOM 5688 N N . ILE E 1 94 ? -18.623 118.886 40.198 1.00 20.81 94 ILE E N 1
ATOM 5689 C CA . ILE E 1 94 ? -18.700 117.432 40.065 1.00 20.19 94 ILE E CA 1
ATOM 5690 C C . ILE E 1 94 ? -20.071 116.985 40.546 1.00 26.74 94 ILE E C 1
ATOM 5691 O O . ILE E 1 94 ? -20.505 117.381 41.633 1.00 21.58 94 ILE E O 1
ATOM 5696 N N A SER E 1 95 ? -20.740 116.152 39.745 0.37 20.03 95 SER E N 1
ATOM 5697 N N B SER E 1 95 ? -20.739 116.158 39.741 0.63 19.94 95 SER E N 1
ATOM 5698 C CA A SER E 1 95 ? -22.026 115.567 40.105 0.37 21.00 95 SER E CA 1
ATOM 5699 C CA B SER E 1 95 ? -22.020 115.558 40.092 0.63 20.95 95 SER E CA 1
ATOM 5700 C C A SER E 1 95 ? -21.946 114.052 39.972 0.37 22.60 95 SER E C 1
ATOM 5701 C C B SER E 1 95 ? -21.912 114.044 39.981 0.63 22.60 95 SER E C 1
ATOM 5702 O O A SER E 1 95 ? -21.540 113.535 38.925 0.37 23.74 95 SER E O 1
ATOM 5703 O O B SER E 1 95 ? -21.457 113.520 38.956 0.63 23.71 95 SER E O 1
ATOM 5708 N N . GLU E 1 96 ? -22.315 113.347 41.038 1.00 18.15 96 GLU E N 1
ATOM 5709 C CA . GLU E 1 96 ? -22.378 111.891 41.035 1.00 16.33 96 GLU E CA 1
ATOM 5710 C C . GLU E 1 96 ? -23.175 111.484 42.264 1.00 21.49 96 GLU E C 1
ATOM 5711 O O . GLU E 1 96 ? -23.462 112.312 43.128 1.00 24.26 96 GLU E O 1
ATOM 5717 N N . SER E 1 97 ? -23.516 110.198 42.353 1.00 21.20 97 SER E N 1
ATOM 5718 C CA . SER E 1 97 ? -24.383 109.755 43.448 1.00 26.49 97 SER E CA 1
ATOM 5719 C C . SER E 1 97 ? -23.611 109.158 44.623 1.00 23.16 97 SER E C 1
ATOM 5720 O O . SER E 1 97 ? -24.225 108.810 45.639 1.00 24.66 97 SER E O 1
ATOM 5723 N N . TYR E 1 98 ? -22.282 109.051 44.512 1.00 24.54 98 TYR E N 1
ATOM 5724 C CA . TYR E 1 98 ? -21.373 108.636 45.587 1.00 23.46 98 TYR E CA 1
ATOM 5725 C C . TYR E 1 98 ? -21.566 107.185 46.005 1.00 29.52 98 TYR E C 1
ATOM 5726 O O . TYR E 1 98 ? -21.137 106.790 47.096 1.00 29.40 98 TYR E O 1
ATOM 5735 N N . VAL E 1 99 ? -22.168 106.380 45.140 1.00 26.17 99 VAL E N 1
ATOM 5736 C CA . VAL E 1 99 ? -22.300 104.945 45.358 1.00 28.32 99 VAL E CA 1
ATOM 5737 C C . VAL E 1 99 ? -21.089 104.262 44.735 1.00 31.64 99 VAL E C 1
ATOM 5738 O O . VAL E 1 99 ? -20.859 104.383 43.530 1.00 32.41 99 VAL E O 1
ATOM 5742 N N . ALA E 1 100 ? -20.322 103.544 45.546 1.00 34.78 100 ALA E N 1
ATOM 5743 C CA . ALA E 1 100 ? -19.194 102.789 45.022 1.00 38.90 100 ALA E CA 1
ATOM 5744 C C . ALA E 1 100 ? -19.702 101.492 44.413 1.00 40.88 100 ALA E C 1
ATOM 5745 O O . ALA E 1 100 ? -20.434 100.733 45.054 1.00 42.30 100 ALA E O 1
ATOM 5747 N N . THR E 1 101 ? -19.358 101.267 43.159 1.00 36.57 101 THR E N 1
ATOM 5748 C CA . THR E 1 101 ? -19.635 100.019 42.476 1.00 41.74 101 THR E CA 1
ATOM 5749 C C . THR E 1 101 ? -18.347 99.578 41.805 1.00 46.24 101 THR E C 1
ATOM 5750 O O . THR E 1 101 ? -17.482 100.416 41.531 1.00 42.89 101 THR E O 1
ATOM 5754 N N . PRO E 1 102 ? -18.168 98.275 41.572 1.00 46.65 102 PRO E N 1
ATOM 5755 C CA . PRO E 1 102 ? -16.961 97.828 40.853 1.00 45.48 102 PRO E CA 1
ATOM 5756 C C . PRO E 1 102 ? -16.756 98.548 39.531 1.00 38.96 102 PRO E C 1
ATOM 5757 O O . PRO E 1 102 ? -15.613 98.839 39.163 1.00 37.82 102 PRO E O 1
ATOM 5761 N N . GLU E 1 103 ? -17.838 98.888 38.827 1.00 43.92 103 GLU E N 1
ATOM 5762 C CA . GLU E 1 103 ? -17.709 99.601 37.561 1.00 40.81 103 GLU E CA 1
ATOM 5763 C C . GLU E 1 103 ? -17.214 101.029 37.755 1.00 34.64 103 GLU E C 1
ATOM 5764 O O . GLU E 1 103 ? -16.367 101.502 36.988 1.00 30.16 103 GLU E O 1
ATOM 5770 N N . LYS E 1 104 ? -17.754 101.753 38.742 1.00 32.86 104 LYS E N 1
ATOM 5771 C CA . LYS E 1 104 ? -17.291 103.124 38.925 1.00 28.31 104 LYS E CA 1
ATOM 5772 C C . LYS E 1 104 ? -15.839 103.145 39.386 1.00 28.79 104 LYS E C 1
ATOM 5773 O O . LYS E 1 104 ? -15.054 103.983 38.934 1.00 26.18 104 LYS E O 1
ATOM 5779 N N . GLU E 1 105 ? -15.464 102.221 40.274 1.00 26.98 105 GLU E N 1
ATOM 5780 C CA . GLU E 1 105 ? -14.094 102.186 40.767 1.00 30.75 105 GLU E CA 1
ATOM 5781 C C . GLU E 1 105 ? -13.119 101.860 39.646 1.00 28.02 105 GLU E C 1
ATOM 5782 O O . GLU E 1 105 ? -12.019 102.415 39.590 1.00 26.38 105 GLU E O 1
ATOM 5788 N N . ALA E 1 106 ? -13.507 100.963 38.739 1.00 28.01 106 ALA E N 1
ATOM 5789 C CA . ALA E 1 106 ? -12.635 100.654 37.615 1.00 30.69 106 ALA E CA 1
ATOM 5790 C C . ALA E 1 106 ? -12.479 101.865 36.707 1.00 24.11 106 ALA E C 1
ATOM 5791 O O . ALA E 1 106 ? -11.376 102.156 36.230 1.00 25.72 106 ALA E O 1
ATOM 5793 N N . ALA E 1 107 ? -13.573 102.590 36.473 1.00 26.07 107 ALA E N 1
ATOM 5794 C CA . ALA E 1 107 ? -13.518 103.779 35.633 1.00 25.52 107 ALA E CA 1
ATOM 5795 C C . ALA E 1 107 ? -12.695 104.880 36.280 1.00 26.08 107 ALA E C 1
ATOM 5796 O O . ALA E 1 107 ? -11.999 105.624 35.584 1.00 21.69 107 ALA E O 1
ATOM 5798 N N . ILE E 1 108 ? -12.806 105.036 37.601 1.00 22.09 108 ILE E N 1
ATOM 5799 C CA . ILE E 1 108 ? -11.994 106.041 38.285 1.00 21.02 108 ILE E CA 1
ATOM 5800 C C . ILE E 1 108 ? -10.507 105.707 38.136 1.00 22.32 108 ILE E C 1
ATOM 5801 O O . ILE E 1 108 ? -9.673 106.596 37.904 1.00 22.79 108 ILE E O 1
ATOM 5806 N N A LYS E 1 109 ? -10.156 104.424 38.270 0.52 22.66 109 LYS E N 1
ATOM 5807 N N B LYS E 1 109 ? -10.155 104.424 38.255 0.48 22.69 109 LYS E N 1
ATOM 5808 C CA A LYS E 1 109 ? -8.762 104.009 38.113 0.52 26.35 109 LYS E CA 1
ATOM 5809 C CA B LYS E 1 109 ? -8.755 104.027 38.119 0.48 26.33 109 LYS E CA 1
ATOM 5810 C C A LYS E 1 109 ? -8.231 104.361 36.731 0.52 24.16 109 LYS E C 1
ATOM 5811 C C B LYS E 1 109 ? -8.221 104.349 36.728 0.48 24.17 109 LYS E C 1
ATOM 5812 O O A LYS E 1 109 ? -7.113 104.875 36.596 0.52 22.51 109 LYS E O 1
ATOM 5813 O O B LYS E 1 109 ? -7.094 104.838 36.585 0.48 22.54 109 LYS E O 1
ATOM 5824 N N . ILE E 1 110 ? -9.022 104.104 35.691 1.00 21.60 110 ILE E N 1
ATOM 5825 C CA . ILE E 1 110 ? -8.595 104.429 34.336 1.00 23.23 110 ILE E CA 1
ATOM 5826 C C . ILE E 1 110 ? -8.497 105.935 34.161 1.00 21.19 110 ILE E C 1
ATOM 5827 O O . ILE E 1 110 ? -7.555 106.443 33.540 1.00 22.50 110 ILE E O 1
ATOM 5832 N N . ALA E 1 111 ? -9.473 106.672 34.697 1.00 20.30 111 ALA E N 1
ATOM 5833 C CA . ALA E 1 111 ? -9.445 108.125 34.581 1.00 23.01 111 ALA E CA 1
ATOM 5834 C C . ALA E 1 111 ? -8.192 108.697 35.226 1.00 18.61 111 ALA E C 1
ATOM 5835 O O . ALA E 1 111 ? -7.572 109.611 34.679 1.00 22.21 111 ALA E O 1
ATOM 5837 N N . ASN E 1 112 ? -7.827 108.188 36.405 1.00 17.07 112 ASN E N 1
ATOM 5838 C CA . ASN E 1 112 ? -6.630 108.666 37.090 1.00 19.09 112 ASN E CA 1
ATOM 5839 C C . ASN E 1 112 ? -5.376 108.380 36.269 1.00 25.21 112 ASN E C 1
ATOM 5840 O O . ASN E 1 112 ? -4.447 109.200 36.221 1.00 24.86 112 ASN E O 1
ATOM 5845 N N . GLU E 1 113 ? -5.320 107.209 35.637 1.00 23.76 113 GLU E N 1
ATOM 5846 C CA . GLU E 1 113 ? -4.169 106.889 34.795 1.00 21.70 113 GLU E CA 1
ATOM 5847 C C . GLU E 1 113 ? -4.065 107.864 33.630 1.00 28.06 113 GLU E C 1
ATOM 5848 O O . GLU E 1 113 ? -2.972 108.334 33.298 1.00 31.57 113 GLU E O 1
ATOM 5854 N N . LYS E 1 114 ? -5.200 108.202 33.013 1.00 24.69 114 LYS E N 1
ATOM 5855 C CA . LYS E 1 114 ? -5.164 109.132 31.890 1.00 23.74 114 LYS E CA 1
ATOM 5856 C C . LYS E 1 114 ? -4.786 110.537 32.331 1.00 23.25 114 LYS E C 1
ATOM 5857 O O . LYS E 1 114 ? -4.107 111.260 31.590 1.00 28.34 114 LYS E O 1
ATOM 5863 N N . MET E 1 115 ? -5.244 110.960 33.514 1.00 23.44 115 MET E N 1
ATOM 5864 C CA . MET E 1 115 ? -4.797 112.249 34.027 1.00 19.45 115 MET E CA 1
ATOM 5865 C C . MET E 1 115 ? -3.288 112.251 34.214 1.00 29.17 115 MET E C 1
ATOM 5866 O O . MET E 1 115 ? -2.618 113.247 33.924 1.00 29.94 115 MET E O 1
ATOM 5871 N N . ALA E 1 116 ? -2.738 111.131 34.678 1.00 25.64 116 ALA E N 1
ATOM 5872 C CA . ALA E 1 116 ? -1.308 111.062 34.930 1.00 30.40 116 ALA E CA 1
ATOM 5873 C C . ALA E 1 116 ? -0.518 111.090 33.634 1.00 41.29 116 ALA E C 1
ATOM 5874 O O . ALA E 1 116 ? 0.609 111.594 33.609 1.00 36.30 116 ALA E O 1
ATOM 5876 N N . LYS E 1 117 ? -1.094 110.574 32.547 1.00 32.45 117 LYS E N 1
ATOM 5877 C CA . LYS E 1 117 ? -0.378 110.414 31.289 1.00 31.23 117 LYS E CA 1
ATOM 5878 C C . LYS E 1 117 ? -0.736 111.483 30.269 1.00 37.71 117 LYS E C 1
ATOM 5879 O O . LYS E 1 117 ? -0.337 111.375 29.108 1.00 43.28 117 LYS E O 1
ATOM 5885 N N . GLY E 1 118 ? -1.485 112.503 30.670 1.00 36.85 118 GLY E N 1
ATOM 5886 C CA . GLY E 1 118 ? -1.753 113.644 29.822 1.00 44.17 118 GLY E CA 1
ATOM 5887 C C . GLY E 1 118 ? -3.044 113.592 29.035 1.00 42.15 118 GLY E C 1
ATOM 5888 O O . GLY E 1 118 ? -3.423 114.611 28.436 1.00 41.43 118 GLY E O 1
ATOM 5889 N N . ASP E 1 119 ? -3.737 112.451 29.016 1.00 30.29 119 ASP E N 1
ATOM 5890 C CA . ASP E 1 119 ? -4.982 112.325 28.251 1.00 25.11 119 ASP E CA 1
ATOM 5891 C C . ASP E 1 119 ? -6.131 112.914 29.075 1.00 25.64 119 ASP E C 1
ATOM 5892 O O . ASP E 1 119 ? -7.026 112.215 29.556 1.00 25.52 119 ASP E O 1
ATOM 5897 N N . LYS E 1 120 ? -6.097 114.243 29.202 1.00 27.14 120 LYS E N 1
ATOM 5898 C CA . LYS E 1 120 ? -7.063 114.941 30.049 1.00 27.99 120 LYS E CA 1
ATOM 5899 C C . LYS E 1 120 ? -8.487 114.846 29.500 1.00 25.95 120 LYS E C 1
ATOM 5900 O O . LYS E 1 120 ? -9.444 114.769 30.279 1.00 23.16 120 LYS E O 1
ATOM 5906 N N . LYS E 1 121 ? -8.658 114.828 28.178 1.00 25.15 121 LYS E N 1
ATOM 5907 C CA . LYS E 1 121 ? -10.008 114.654 27.650 1.00 25.59 121 LYS E CA 1
ATOM 5908 C C . LYS E 1 121 ? -10.504 113.229 27.867 1.00 25.43 121 LYS E C 1
ATOM 5909 O O . LYS E 1 121 ? -11.668 113.021 28.236 1.00 23.10 121 LYS E O 1
ATOM 5915 N N . GLY E 1 122 ? -9.636 112.233 27.644 1.00 23.27 122 GLY E N 1
ATOM 5916 C CA . GLY E 1 122 ? -10.022 110.850 27.898 1.00 24.77 122 GLY E CA 1
ATOM 5917 C C . GLY E 1 122 ? -10.426 110.602 29.340 1.00 25.78 122 GLY E C 1
ATOM 5918 O O . GLY E 1 122 ? -11.341 109.819 29.617 1.00 21.74 122 GLY E O 1
ATOM 5919 N N . ALA E 1 123 ? -9.749 111.262 30.280 1.00 19.59 123 ALA E N 1
ATOM 5920 C CA . ALA E 1 123 ? -10.073 111.072 31.691 1.00 19.87 123 ALA E CA 1
ATOM 5921 C C . ALA E 1 123 ? -11.486 111.553 31.997 1.00 22.49 123 ALA E C 1
ATOM 5922 O O . ALA E 1 123 ? -12.241 110.871 32.704 1.00 20.33 123 ALA E O 1
ATOM 5924 N N . MET E 1 124 ? -11.875 112.715 31.456 1.00 20.84 124 MET E N 1
ATOM 5925 C CA . MET E 1 124 ? -13.231 113.196 31.696 1.00 19.72 124 MET E CA 1
ATOM 5926 C C . MET E 1 124 ? -14.253 112.317 30.984 1.00 23.84 124 MET E C 1
ATOM 5927 O O . MET E 1 124 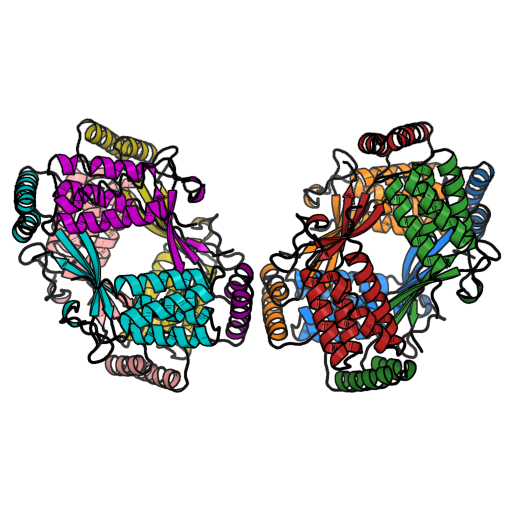? -15.342 112.067 31.514 1.00 23.66 124 MET E O 1
ATOM 5932 N N A GLU E 1 125 ? -13.933 111.850 29.771 0.66 21.69 125 GLU E N 1
ATOM 5933 N N B GLU E 1 125 ? -13.909 111.821 29.800 0.34 21.74 125 GLU E N 1
ATOM 5934 C CA A GLU E 1 125 ? -14.846 110.950 29.067 0.66 20.99 125 GLU E CA 1
ATOM 5935 C CA B GLU E 1 125 ? -14.835 110.966 29.072 0.34 21.12 125 GLU E CA 1
ATOM 5936 C C A GLU E 1 125 ? -15.055 109.664 29.853 0.66 20.93 125 GLU E C 1
ATOM 5937 C C B GLU E 1 125 ? -15.034 109.633 29.788 0.34 21.00 125 GLU E C 1
ATOM 5938 O O A GLU E 1 125 ? -16.184 109.171 29.963 0.66 21.16 125 GLU E O 1
ATOM 5939 O O B GLU E 1 125 ? -16.148 109.098 29.815 0.34 21.35 125 GLU E O 1
ATOM 5950 N N . GLU E 1 126 ? -13.975 109.100 30.405 1.00 21.78 126 GLU E N 1
ATOM 5951 C CA . GLU E 1 126 ? -14.107 107.887 31.214 1.00 21.97 126 GLU E CA 1
ATOM 5952 C C . GLU E 1 126 ? -15.042 108.108 32.403 1.00 25.50 126 GLU E C 1
ATOM 5953 O O . GLU E 1 126 ? -15.883 107.252 32.717 1.00 22.82 126 GLU E O 1
ATOM 5959 N N . LEU E 1 127 ? -14.899 109.247 33.088 1.00 18.88 127 LEU E N 1
ATOM 5960 C CA . LEU E 1 127 ? -15.782 109.547 34.214 1.00 19.48 127 LEU E CA 1
ATOM 5961 C C . LEU E 1 127 ? -17.246 109.652 33.779 1.00 19.79 127 LEU E C 1
ATOM 5962 O O . LEU E 1 127 ? -18.137 109.097 34.436 1.00 24.30 127 LEU E O 1
ATOM 5967 N N . ARG E 1 128 ? -17.521 110.388 32.694 1.00 20.92 128 ARG E N 1
ATOM 5968 C CA . ARG E 1 128 ? -18.904 110.565 32.236 1.00 23.38 128 ARG E CA 1
ATOM 5969 C C . ARG E 1 128 ? -19.549 109.227 31.904 1.00 24.17 128 ARG E C 1
ATOM 5970 O O . ARG E 1 128 ? -20.739 109.013 32.168 1.00 23.19 128 ARG E O 1
ATOM 5978 N N . LEU E 1 129 ? -18.784 108.325 31.288 1.00 22.04 129 LEU E N 1
ATOM 5979 C CA . LEU E 1 129 ? -19.325 107.021 30.934 1.00 20.70 129 LEU E CA 1
ATOM 5980 C C . LEU E 1 129 ? -19.677 106.201 32.163 1.00 23.00 129 LEU E C 1
ATOM 5981 O O . LEU E 1 129 ? -20.462 105.254 32.054 1.00 29.37 129 LEU E O 1
ATOM 5986 N N . ALA E 1 130 ? -19.132 106.546 33.326 1.00 23.28 130 ALA E N 1
ATOM 5987 C CA . ALA E 1 130 ? -19.463 105.865 34.570 1.00 23.73 130 ALA E CA 1
ATOM 5988 C C . ALA E 1 130 ? -20.452 106.637 35.438 1.00 24.12 130 ALA E C 1
ATOM 5989 O O . ALA E 1 130 ? -20.628 106.290 36.612 1.00 24.57 130 ALA E O 1
ATOM 5991 N N . GLY E 1 131 ? -21.080 107.681 34.907 1.00 24.53 131 GLY E N 1
ATOM 5992 C CA . GLY E 1 131 ? -22.090 108.397 35.660 1.00 23.17 131 GLY E CA 1
ATOM 5993 C C . GLY E 1 131 ? -21.581 109.553 36.492 1.00 28.05 131 GLY E C 1
ATOM 5994 O O . GLY E 1 131 ? -22.339 110.081 37.317 1.00 26.92 131 GLY E O 1
ATOM 5995 N N . VAL E 1 132 ? -20.324 109.947 36.316 1.00 22.48 132 VAL E N 1
ATOM 5996 C CA . VAL E 1 132 ? -19.738 111.090 37.009 1.00 22.37 132 VAL E CA 1
ATOM 5997 C C . VAL E 1 132 ? -19.709 112.248 36.031 1.00 28.00 132 VAL E C 1
ATOM 5998 O O . VAL E 1 132 ? -19.023 112.190 35.010 1.00 33.60 132 VAL E O 1
ATOM 6002 N N . GLY E 1 133 ? -20.457 113.319 36.343 1.00 21.51 133 GLY E N 1
ATOM 6003 C CA . GLY E 1 133 ? -20.497 114.501 35.502 1.00 26.45 133 GLY E CA 1
ATOM 6004 C C . GLY E 1 133 ? -19.546 115.568 36.009 1.00 24.50 133 GLY E C 1
ATOM 6005 O O . GLY E 1 133 ? -19.552 115.912 37.191 1.00 23.50 133 GLY E O 1
ATOM 6006 N N . VAL E 1 134 ? -18.727 116.095 35.103 1.00 24.82 134 VAL E N 1
ATOM 6007 C CA . VAL E 1 134 ? -17.775 117.143 35.448 1.00 23.39 134 VAL E CA 1
ATOM 6008 C C . VAL E 1 134 ? -18.089 118.364 34.598 1.00 24.60 134 VAL E C 1
ATOM 6009 O O . VAL E 1 134 ? -18.105 118.282 33.363 1.00 25.88 134 VAL E O 1
ATOM 6013 N N . MET E 1 135 ? -18.338 119.489 35.259 1.00 21.47 135 MET E N 1
ATOM 6014 C CA . MET E 1 135 ? -18.642 120.748 34.607 1.00 25.00 135 MET E CA 1
ATOM 6015 C C . MET E 1 135 ? -17.498 121.714 34.842 1.00 26.56 135 MET E C 1
ATOM 6016 O O . MET E 1 135 ? -16.890 121.719 35.917 1.00 25.72 135 MET E O 1
ATOM 6021 N N . GLU E 1 136 ? -17.219 122.530 33.830 1.00 22.27 136 GLU E N 1
ATOM 6022 C CA . GLU E 1 136 ? -16.374 123.704 33.973 1.00 23.68 136 GLU E CA 1
ATOM 6023 C C . GLU E 1 136 ? -17.283 124.918 34.124 1.00 25.21 136 GLU E C 1
ATOM 6024 O O . GLU E 1 136 ? -18.039 125.250 33.205 1.00 22.94 136 GLU E O 1
ATOM 6030 N N . ASN E 1 137 ? -17.237 125.552 35.292 1.00 21.92 137 ASN E N 1
ATOM 6031 C CA . ASN E 1 137 ? -18.010 126.760 35.551 1.00 20.98 137 ASN E CA 1
ATOM 6032 C C . ASN E 1 137 ? -17.157 127.972 35.212 1.00 28.07 137 ASN E C 1
ATOM 6033 O O . ASN E 1 137 ? -16.110 128.187 35.831 1.00 30.75 137 ASN E O 1
ATOM 6038 N N . GLN E 1 138 ? -17.589 128.758 34.230 1.00 19.68 138 GLN E N 1
ATOM 6039 C CA . GLN E 1 138 ? -16.849 129.941 33.809 1.00 20.82 138 GLN E CA 1
ATOM 6040 C C . GLN E 1 138 ? -17.578 131.197 34.260 1.00 23.37 138 GLN E C 1
ATOM 6041 O O . GLN E 1 138 ? -18.792 131.317 34.068 1.00 23.61 138 GLN E O 1
ATOM 6047 N N . TYR E 1 139 ? -16.835 132.124 34.861 1.00 20.39 139 TYR E N 1
ATOM 6048 C CA . TYR E 1 139 ? -17.361 133.416 35.282 1.00 20.29 139 TYR E CA 1
ATOM 6049 C C . TYR E 1 139 ? -17.075 134.415 34.172 1.00 21.86 139 TYR E C 1
ATOM 6050 O O . TYR E 1 139 ? -15.923 134.558 33.760 1.00 22.64 139 TYR E O 1
ATOM 6059 N N . LEU E 1 140 ? -18.124 135.082 33.677 1.00 18.99 140 LEU E N 1
ATOM 6060 C CA . LEU E 1 140 ? -18.056 135.877 32.453 1.00 19.44 140 LEU E CA 1
ATOM 6061 C C . LEU E 1 140 ? -18.333 137.342 32.763 1.00 21.48 140 LEU E C 1
ATOM 6062 O O . LEU E 1 140 ? -19.320 137.664 33.429 1.00 20.92 140 LEU E O 1
ATOM 6067 N N . MET E 1 141 ? -17.461 138.222 32.265 1.00 20.77 141 MET E N 1
ATOM 6068 C CA . MET E 1 141 ? -17.545 139.656 32.475 1.00 21.51 141 MET E CA 1
ATOM 6069 C C . MET E 1 141 ? -17.860 140.343 31.155 1.00 24.10 141 MET E C 1
ATOM 6070 O O . MET E 1 141 ? -17.086 140.195 30.191 1.00 21.80 141 MET E O 1
ATOM 6075 N N . PRO E 1 142 ? -18.960 141.094 31.051 1.00 22.93 142 PRO E N 1
ATOM 6076 C CA . PRO E 1 142 ? -19.224 141.870 29.825 1.00 21.79 142 PRO E CA 1
ATOM 6077 C C . PRO E 1 142 ? -18.321 143.097 29.813 1.00 18.92 142 PRO E C 1
ATOM 6078 O O . PRO E 1 142 ? -18.437 143.970 30.672 1.00 23.11 142 PRO E O 1
ATOM 6082 N N . LEU E 1 143 ? -17.407 143.155 28.840 1.00 22.86 143 LEU E N 1
ATOM 6083 C CA . LEU E 1 143 ? -16.267 144.064 28.958 1.00 22.34 143 LEU E CA 1
ATOM 6084 C C . LEU E 1 143 ? -16.696 145.529 28.940 1.00 25.52 143 LEU E C 1
ATOM 6085 O O . LEU E 1 143 ? -16.392 146.290 29.869 1.00 24.08 143 LEU E O 1
ATOM 6090 N N . LYS E 1 144 ? -17.379 145.957 27.879 1.00 24.56 144 LYS E N 1
ATOM 6091 C CA . LYS E 1 144 ? -17.718 147.371 27.774 1.00 24.58 144 LYS E CA 1
ATOM 6092 C C . LYS E 1 144 ? -18.741 147.774 28.829 1.00 24.82 144 LYS E C 1
ATOM 6093 O O . LYS E 1 144 ? -18.663 148.874 29.383 1.00 25.41 144 LYS E O 1
ATOM 6099 N N . GLN E 1 145 ? -19.722 146.904 29.091 1.00 23.60 145 GLN E N 1
ATOM 6100 C CA . GLN E 1 145 ? -20.694 147.152 30.154 1.00 20.75 145 GLN E CA 1
ATOM 6101 C C . GLN E 1 145 ? -20.006 147.358 31.501 1.00 25.52 145 GLN E C 1
ATOM 6102 O O . GLN E 1 145 ? -20.379 148.256 32.274 1.00 23.09 145 GLN E O 1
ATOM 6108 N N . THR E 1 146 ? -18.985 146.546 31.798 1.00 20.26 146 THR E N 1
ATOM 6109 C CA . THR E 1 146 ? -18.276 146.721 33.063 1.00 20.76 146 THR E CA 1
ATOM 6110 C C . THR E 1 146 ? -17.471 148.014 33.064 1.00 25.05 146 THR E C 1
ATOM 6111 O O . THR E 1 146 ? -17.462 148.742 34.067 1.00 24.01 146 THR E O 1
ATOM 6115 N N . ARG E 1 147 ? -16.800 148.331 31.950 1.00 26.03 147 ARG E N 1
ATOM 6116 C CA . ARG E 1 147 ? -16.098 149.612 31.865 1.00 24.06 147 ARG E CA 1
ATOM 6117 C C . ARG E 1 147 ? -17.044 150.782 32.118 1.00 23.53 147 ARG E C 1
ATOM 6118 O O . ARG E 1 147 ? -16.660 151.764 32.764 1.00 26.02 147 ARG E O 1
ATOM 6126 N N . ASN E 1 148 ? -18.266 150.716 31.570 1.00 23.48 148 ASN E N 1
ATOM 6127 C CA . ASN E 1 148 ? -19.228 151.799 31.754 1.00 26.91 148 ASN E CA 1
ATOM 6128 C C . ASN E 1 148 ? -19.598 151.955 33.221 1.00 25.47 148 ASN E C 1
ATOM 6129 O O . ASN E 1 148 ? -19.673 153.078 33.738 1.00 24.60 148 ASN E O 1
ATOM 6134 N N . ALA E 1 149 ? -19.835 150.836 33.906 1.00 23.06 149 ALA E N 1
ATOM 6135 C CA . ALA E 1 149 ? -20.190 150.897 35.322 1.00 25.09 149 ALA E CA 1
ATOM 6136 C C . ALA E 1 149 ? -19.059 151.498 36.154 1.00 23.81 149 ALA E C 1
ATOM 6137 O O . ALA E 1 149 ? -19.304 152.241 37.113 1.00 22.73 149 ALA E O 1
ATOM 6139 N N . LEU E 1 150 ? -17.810 151.166 35.822 1.00 25.81 150 LEU E N 1
ATOM 6140 C CA . LEU E 1 150 ? -16.705 151.755 36.566 1.00 25.39 150 LEU E CA 1
ATOM 6141 C C . LEU E 1 150 ? -16.591 153.247 36.288 1.00 22.92 150 LEU E C 1
ATOM 6142 O O . LEU E 1 150 ? -16.219 154.015 37.180 1.00 26.76 150 LEU E O 1
ATOM 6147 N N . ALA E 1 151 ? -16.879 153.664 35.052 1.00 24.35 151 ALA E N 1
ATOM 6148 C CA . ALA E 1 151 ? -16.840 155.083 34.723 1.00 25.50 151 ALA E CA 1
ATOM 6149 C C . ALA E 1 151 ? -17.903 155.850 35.499 1.00 26.22 151 ALA E C 1
ATOM 6150 O O . ALA E 1 151 ? -17.652 156.961 35.985 1.00 28.00 151 ALA E O 1
ATOM 6152 N N . ASP E 1 152 ? -19.106 155.281 35.601 1.00 26.86 152 ASP E N 1
ATOM 6153 C CA . ASP E 1 152 ? -20.134 155.880 36.447 1.00 25.21 152 ASP E CA 1
ATOM 6154 C C . ASP E 1 152 ? -19.663 155.965 37.891 1.00 27.00 152 ASP E C 1
ATOM 6155 O O . ASP E 1 152 ? -19.846 156.993 38.557 1.00 26.58 152 ASP E O 1
ATOM 6160 N N . ALA E 1 153 ? -19.055 154.886 38.394 1.00 25.80 153 ALA E N 1
ATOM 6161 C CA . ALA E 1 153 ? -18.572 154.887 39.768 1.00 27.48 153 ALA E CA 1
ATOM 6162 C C . ALA E 1 153 ? -17.510 155.960 39.978 1.00 31.51 153 ALA E C 1
ATOM 6163 O O . ALA E 1 153 ? -17.509 156.644 41.010 1.00 25.87 153 ALA E O 1
ATOM 6165 N N A GLN E 1 154 ? -16.603 156.123 39.006 0.50 27.56 154 GLN E N 1
ATOM 6166 N N B GLN E 1 154 ? -16.601 156.136 39.012 0.50 27.57 154 GLN E N 1
ATOM 6167 C CA A GLN E 1 154 ? -15.534 157.108 39.142 0.50 28.44 154 GLN E CA 1
ATOM 6168 C CA B GLN E 1 154 ? -15.538 157.120 39.201 0.50 28.43 154 GLN E CA 1
ATOM 6169 C C A GLN E 1 154 ? -16.091 158.524 39.242 0.50 27.89 154 GLN E C 1
ATOM 6170 C C B GLN E 1 154 ? -16.092 158.540 39.250 0.50 27.89 154 GLN E C 1
ATOM 6171 O O A GLN E 1 154 ? -15.593 159.337 40.029 0.50 30.56 154 GLN E O 1
ATOM 6172 O O B GLN E 1 154 ? -15.589 159.375 40.011 0.50 30.59 154 GLN E O 1
ATOM 6183 N N . LYS E 1 155 ? -17.119 158.839 38.446 1.00 28.59 155 LYS E N 1
ATOM 6184 C CA . LYS E 1 155 ? -17.729 160.167 38.507 1.00 29.98 155 LYS E CA 1
ATOM 6185 C C . LYS E 1 155 ? -18.319 160.425 39.884 1.00 29.98 155 LYS E C 1
ATOM 6186 O O . LYS E 1 155 ? -18.138 161.509 40.458 1.00 29.39 155 LYS E O 1
ATOM 6192 N N . LEU E 1 156 ? -19.021 159.431 40.433 1.00 26.69 156 LEU E N 1
ATOM 6193 C CA . LEU E 1 156 ? -19.602 159.573 41.765 1.00 27.28 156 LEU E CA 1
ATOM 6194 C C . LEU E 1 156 ? -18.523 159.748 42.824 1.00 28.49 156 LEU E C 1
ATOM 6195 O O . LEU E 1 156 ? -18.644 160.606 43.705 1.00 25.51 156 LEU E O 1
ATOM 6200 N N . LEU E 1 157 ? -17.460 158.937 42.753 1.00 24.97 157 LEU E N 1
ATOM 6201 C CA . LEU E 1 157 ? -16.360 159.070 43.701 1.00 26.26 157 LEU E CA 1
ATOM 6202 C C . LEU E 1 157 ? -15.765 160.472 43.666 1.00 30.64 157 LEU E C 1
ATOM 6203 O O . LEU E 1 157 ? -15.474 161.054 44.718 1.00 28.88 157 LEU E O 1
ATOM 6208 N N . ASP E 1 158 ? -15.594 161.036 42.464 1.00 30.16 158 ASP E N 1
ATOM 6209 C CA . ASP E 1 158 ? -15.010 162.371 42.346 1.00 35.05 158 ASP E CA 1
ATOM 6210 C C . ASP E 1 158 ? -15.891 163.425 43.001 1.00 35.32 158 ASP E C 1
ATOM 6211 O O . ASP E 1 158 ? -15.389 164.465 43.440 1.00 36.11 158 ASP E O 1
ATOM 6216 N N . LYS E 1 159 ? -17.199 163.179 43.068 1.00 26.89 159 LYS E N 1
ATOM 6217 C CA . LYS E 1 159 ? -18.158 164.076 43.708 1.00 27.88 159 LYS E CA 1
ATOM 6218 C C . LYS E 1 159 ? -18.418 163.719 45.168 1.00 28.68 159 LYS E C 1
ATOM 6219 O O . LYS E 1 159 ? -19.318 164.305 45.788 1.00 33.08 159 LYS E O 1
ATOM 6225 N N . LYS E 1 160 ? -17.644 162.791 45.729 1.00 29.37 160 LYS E N 1
ATOM 6226 C CA . LYS E 1 160 ? -17.771 162.363 47.121 1.00 32.53 160 LYS E CA 1
ATOM 6227 C C . LYS E 1 160 ? -19.121 161.713 47.397 1.00 28.89 160 LYS E C 1
ATOM 6228 O O . LYS E 1 160 ? -19.572 161.686 48.548 1.00 27.14 160 LYS E O 1
ATOM 6234 N N . GLN E 1 161 ? -19.765 161.177 46.353 1.00 21.70 161 GLN E N 1
ATOM 6235 C CA . GLN E 1 161 ? -21.040 160.468 46.503 1.00 27.05 161 GLN E CA 1
ATOM 6236 C C . GLN E 1 161 ? -20.727 158.992 46.741 1.00 28.06 161 GLN E C 1
ATOM 6237 O O . GLN E 1 161 ? -20.880 158.130 45.868 1.00 26.80 161 GLN E O 1
ATOM 6243 N N . TYR E 1 162 ? -20.339 158.706 47.983 1.00 22.97 162 TYR E N 1
ATOM 6244 C CA . TYR E 1 162 ? -19.739 157.422 48.325 1.00 22.40 162 TYR E CA 1
ATOM 6245 C C . TYR E 1 162 ? -20.756 156.290 48.347 1.00 23.21 162 TYR E C 1
ATOM 6246 O O . TYR E 1 162 ? -20.474 155.192 47.850 1.00 23.04 162 TYR E O 1
ATOM 6255 N N . TYR E 1 163 ? -21.919 156.509 48.972 1.00 23.92 163 TYR E N 1
ATOM 6256 C CA . TYR E 1 163 ? -22.960 155.484 48.933 1.00 19.16 163 TYR E CA 1
ATOM 6257 C C . TYR E 1 163 ? -23.344 155.14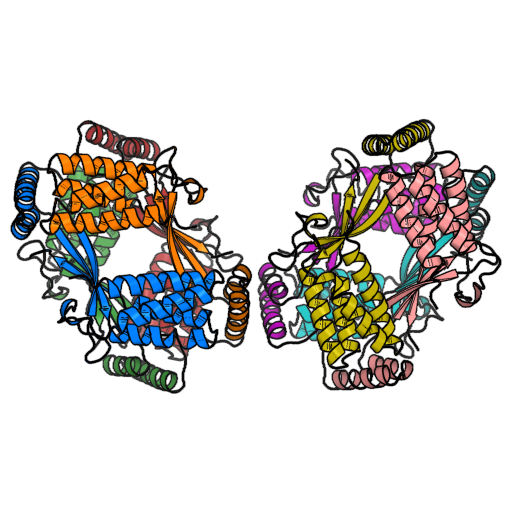9 47.497 1.00 21.48 163 TYR E C 1
ATOM 6258 O O . TYR E 1 163 ? -23.443 153.973 47.119 1.00 20.95 163 TYR E O 1
ATOM 6267 N N . GLU E 1 164 ? -23.567 156.180 46.679 1.00 20.87 164 GLU E N 1
ATOM 6268 C CA . GLU E 1 164 ? -23.994 155.960 45.303 1.00 21.77 164 GLU E CA 1
ATOM 6269 C C . GLU E 1 164 ? -22.929 155.204 44.517 1.00 24.59 164 GLU E C 1
ATOM 6270 O O . GLU E 1 164 ? -23.242 154.335 43.692 1.00 22.06 164 GLU E O 1
ATOM 6276 N N . ALA E 1 165 ? -21.666 155.521 44.768 1.00 20.71 165 ALA E N 1
ATOM 6277 C CA . ALA E 1 165 ? -20.583 154.820 44.091 1.00 20.55 165 ALA E CA 1
ATOM 6278 C C . ALA E 1 165 ? -20.550 153.357 44.500 1.00 22.70 165 ALA E C 1
ATOM 6279 O O . ALA E 1 165 ? -20.191 152.486 43.698 1.00 21.87 165 ALA E O 1
ATOM 6281 N N . ASN E 1 166 ? -20.891 153.065 45.758 1.00 21.52 166 ASN E N 1
ATOM 6282 C CA . ASN E 1 166 ? -20.947 151.668 46.165 1.00 22.54 166 ASN E CA 1
ATOM 6283 C C . ASN E 1 166 ? -22.011 150.935 45.357 1.00 20.25 166 ASN E C 1
ATOM 6284 O O . ASN E 1 166 ? -21.772 149.822 44.865 1.00 20.42 166 ASN E O 1
ATOM 6289 N N . LEU E 1 167 ? -23.168 151.581 45.153 1.00 20.92 167 LEU E N 1
ATOM 6290 C CA . LEU E 1 167 ? -24.211 151.001 44.303 1.00 19.49 167 LEU E CA 1
ATOM 6291 C C . LEU E 1 167 ? -23.739 150.827 42.862 1.00 20.91 167 LEU E C 1
ATOM 6292 O O . LEU E 1 167 ? -24.047 149.812 42.221 1.00 21.38 167 LEU E O 1
ATOM 6297 N N . ALA E 1 168 ? -23.042 151.823 42.309 1.00 22.52 168 ALA E N 1
ATOM 6298 C CA . ALA E 1 168 ? -22.558 151.678 40.935 1.00 21.96 168 ALA E CA 1
ATOM 6299 C C . ALA E 1 168 ? -21.586 150.507 40.815 1.00 23.10 168 ALA E C 1
ATOM 6300 O O . ALA E 1 168 ? -21.649 149.725 39.849 1.00 20.98 168 ALA E O 1
ATOM 6302 N N . LEU E 1 169 ? -20.696 150.355 41.799 1.00 23.15 169 LEU E N 1
ATOM 6303 C CA . LEU E 1 169 ? -19.779 149.218 41.792 1.00 19.11 169 LEU E CA 1
ATOM 6304 C C . LEU E 1 169 ? -20.530 147.902 41.950 1.00 23.46 169 LEU E C 1
ATOM 6305 O O . LEU E 1 169 ? -20.151 146.892 41.347 1.00 22.43 169 LEU E O 1
ATOM 6310 N N . LYS E 1 170 ? -21.588 147.886 42.769 1.00 20.80 170 LYS E N 1
ATOM 6311 C CA . LYS E 1 170 ? -22.422 146.695 42.855 1.00 23.53 170 LYS E CA 1
ATOM 6312 C C . LYS E 1 170 ? -23.022 146.358 41.497 1.00 21.92 170 LYS E C 1
ATOM 6313 O O . LYS E 1 170 ? -23.116 145.183 41.129 1.00 23.12 170 LYS E O 1
ATOM 6319 N N . GLY E 1 171 ? -23.436 147.374 40.734 1.00 20.91 171 GLY E N 1
ATOM 6320 C CA . GLY E 1 171 ? -23.976 147.098 39.404 1.00 20.77 171 GLY E CA 1
ATOM 6321 C C . GLY E 1 171 ? -22.954 146.441 38.491 1.00 24.06 171 GLY E C 1
ATOM 6322 O O . GLY E 1 171 ? -23.288 145.551 37.693 1.00 23.82 171 GLY E O 1
ATOM 6323 N N . ALA E 1 172 ? -21.687 146.844 38.611 1.00 20.86 172 ALA E N 1
ATOM 6324 C CA . ALA E 1 172 ? -20.629 146.169 37.863 1.00 22.22 172 ALA E CA 1
ATOM 6325 C C . ALA E 1 172 ? -20.545 144.694 38.249 1.00 19.88 172 ALA E C 1
ATOM 6326 O O . ALA E 1 172 ? -20.411 143.821 37.383 1.00 22.91 172 ALA E O 1
ATOM 6328 N N . GLU E 1 173 ? -20.649 144.395 39.544 1.00 17.09 173 GLU E N 1
ATOM 6329 C CA . GLU E 1 173 ? -20.569 143.007 39.993 1.00 18.89 173 GLU E CA 1
ATOM 6330 C C . GLU E 1 173 ? -21.778 142.200 39.535 1.00 21.01 173 GLU E C 1
ATOM 6331 O O . GLU E 1 173 ? -21.667 141.001 39.249 1.00 20.23 173 GLU E O 1
ATOM 6337 N N . ASP E 1 174 ? -22.938 142.840 39.478 1.00 20.21 174 ASP E N 1
ATOM 6338 C CA . ASP E 1 174 ? -24.157 142.169 39.045 1.00 17.86 174 ASP E CA 1
ATOM 6339 C C . ASP E 1 174 ? -24.122 141.759 37.578 1.00 25.42 174 ASP E C 1
ATOM 6340 O O . ASP E 1 174 ? -24.930 140.918 37.168 1.00 24.98 174 ASP E O 1
ATOM 6345 N N . GLY E 1 175 ? -23.221 142.337 36.772 1.00 23.60 175 GLY E N 1
ATOM 6346 C CA . GLY E 1 175 ? -23.057 141.919 35.390 1.00 23.72 175 GLY E CA 1
ATOM 6347 C C . GLY E 1 175 ? -22.273 140.632 35.178 1.00 26.94 175 GLY E C 1
ATOM 6348 O O . GLY E 1 175 ? -22.248 140.118 34.050 1.00 24.89 175 GLY E O 1
ATOM 6349 N N . ILE E 1 176 ? -21.643 140.101 36.229 1.00 22.20 176 ILE E N 1
ATOM 6350 C CA . ILE E 1 176 ? -20.868 138.867 36.134 1.00 19.81 176 ILE E CA 1
ATOM 6351 C C . ILE E 1 176 ? -21.825 137.686 36.177 1.00 25.64 176 ILE E C 1
ATOM 6352 O O . ILE E 1 176 ? -22.634 137.561 37.105 1.00 24.57 176 ILE E O 1
ATOM 6357 N N . ILE E 1 177 ? -21.738 136.809 35.175 1.00 20.81 177 ILE E N 1
ATOM 6358 C CA . ILE E 1 177 ? -22.608 135.640 35.116 1.00 20.68 177 ILE E CA 1
ATOM 6359 C C . ILE E 1 177 ? -21.752 134.378 35.157 1.00 23.04 177 ILE E C 1
ATOM 6360 O O . ILE E 1 177 ? -20.537 134.414 34.960 1.00 22.31 177 ILE E O 1
ATOM 6365 N N . VAL E 1 178 ? -22.401 133.252 35.435 1.00 25.36 178 VAL E N 1
ATOM 6366 C CA . VAL E 1 178 ? -21.739 131.949 35.449 1.00 24.05 178 VAL E CA 1
ATOM 6367 C C . VAL E 1 178 ? -22.278 131.135 34.286 1.00 27.72 178 VAL E C 1
ATOM 6368 O O . VAL E 1 178 ? -23.492 131.083 34.067 1.00 26.63 178 VAL E O 1
ATOM 6372 N N A ASP E 1 179 ? -21.372 130.517 33.533 0.40 24.56 179 ASP E N 1
ATOM 6373 N N B ASP E 1 179 ? -21.383 130.499 33.541 0.60 24.52 179 ASP E N 1
ATOM 6374 C CA A ASP E 1 179 ? -21.700 129.664 32.396 0.40 25.42 179 ASP E CA 1
ATOM 6375 C CA B ASP E 1 179 ? -21.782 129.657 32.421 0.60 25.33 179 ASP E CA 1
ATOM 6376 C C A ASP E 1 179 ? -21.059 128.310 32.659 0.40 27.17 179 ASP E C 1
ATOM 6377 C C B ASP E 1 179 ? -21.084 128.314 32.555 0.60 27.14 179 ASP E C 1
ATOM 6378 O O A ASP E 1 179 ? -19.837 128.227 32.831 0.40 28.06 179 ASP E O 1
ATOM 6379 O O B ASP E 1 179 ? -19.851 128.246 32.516 0.60 28.12 179 ASP E O 1
ATOM 6388 N N . SER E 1 180 ? -21.871 127.259 32.721 1.00 22.15 180 SER E N 1
ATOM 6389 C CA . SER E 1 180 ? -21.361 125.915 32.981 1.00 24.35 180 SER E CA 1
ATOM 6390 C C . SER E 1 180 ? -21.442 125.068 31.721 1.00 26.76 180 SER E C 1
ATOM 6391 O O . SER E 1 180 ? -22.476 125.050 31.044 1.00 25.07 180 SER E O 1
ATOM 6394 N N . GLU E 1 181 ? -20.349 124.369 31.410 1.00 22.23 181 GLU E N 1
ATOM 6395 C CA . GLU E 1 181 ? -20.310 123.458 30.274 1.00 24.83 181 GLU E CA 1
ATOM 6396 C C . GLU E 1 181 ? -19.610 122.171 30.683 1.00 24.75 181 GLU E C 1
ATOM 6397 O O . GLU E 1 181 ? -18.687 122.184 31.499 1.00 21.81 181 GLU E O 1
ATOM 6403 N N . ALA E 1 182 ? -20.067 121.056 30.112 1.00 21.98 182 ALA E N 1
ATOM 6404 C CA . ALA E 1 182 ? -19.423 119.777 30.372 1.00 26.29 182 ALA E CA 1
ATOM 6405 C C . ALA E 1 182 ? -17.975 119.836 29.904 1.00 26.97 182 ALA E C 1
ATOM 6406 O O . ALA E 1 182 ? -17.694 120.234 28.770 1.00 26.60 182 ALA E O 1
ATOM 6408 N N . LEU E 1 183 ? -17.056 119.457 30.787 1.00 24.91 183 LEU E N 1
ATOM 6409 C CA . LEU E 1 183 ? -15.628 119.650 30.542 1.00 24.05 183 LEU E CA 1
ATOM 6410 C C . LEU E 1 183 ? -15.113 118.655 29.501 1.00 25.65 183 LEU E C 1
ATOM 6411 O O . LEU E 1 183 ? -15.223 117.440 29.689 1.00 23.79 183 LEU E O 1
ATOM 6416 N N . PHE E 1 184 ? -14.540 119.185 28.413 1.00 27.94 184 PHE E N 1
ATOM 6417 C CA . PHE E 1 184 ? -13.960 118.393 27.319 1.00 30.87 184 PHE E CA 1
ATOM 6418 C C . PHE E 1 184 ? -15.000 117.491 26.652 1.00 40.15 184 PHE E C 1
ATOM 6419 O O . PHE E 1 184 ? -14.674 116.406 26.170 1.00 37.37 184 PHE E O 1
ATOM 6427 N N . VAL E 1 185 ? -16.261 117.918 26.610 1.00 36.36 185 VAL E N 1
ATOM 6428 C CA . VAL E 1 185 ? -17.311 117.058 26.065 1.00 42.31 185 VAL E CA 1
ATOM 6429 C C . VAL E 1 185 ? -17.237 117.001 24.542 1.00 47.67 185 VAL E C 1
ATOM 6430 O O . VAL E 1 185 ? -16.848 117.972 23.890 1.00 58.26 185 VAL E O 1
ATOM 6434 N N . ARG F 1 23 ? -10.971 141.276 60.899 1.00 55.64 23 ARG F N 1
ATOM 6435 C CA . ARG F 1 23 ? -9.704 141.039 60.213 1.00 43.44 23 ARG F CA 1
ATOM 6436 C C . ARG F 1 23 ? -9.770 139.789 59.335 1.00 36.64 23 ARG F C 1
ATOM 6437 O O . ARG F 1 23 ? -10.147 138.711 59.794 1.00 40.93 23 ARG F O 1
ATOM 6439 N N . ILE F 1 24 ? -9.391 139.939 58.071 1.00 36.13 24 ILE F N 1
ATOM 6440 C CA . ILE F 1 24 ? -9.368 138.832 57.122 1.00 30.35 24 ILE F CA 1
ATOM 6441 C C . ILE F 1 24 ? -8.007 138.151 57.190 1.00 30.03 24 ILE F C 1
ATOM 6442 O O . ILE F 1 24 ? -6.967 138.815 57.125 1.00 27.67 24 ILE F O 1
ATOM 6447 N N . SER F 1 25 ? -8.006 136.824 57.319 1.00 23.96 25 SER F N 1
ATOM 6448 C CA . SER F 1 25 ? -6.766 136.052 57.256 1.00 26.23 25 SER F CA 1
ATOM 6449 C C . SER F 1 25 ? -6.331 135.925 55.800 1.00 29.49 25 SER F C 1
ATOM 6450 O O . SER F 1 25 ? -7.007 135.264 55.003 1.00 22.71 25 SER F O 1
ATOM 6453 N N . GLU F 1 26 ? -5.205 136.550 55.447 1.00 23.84 26 GLU F N 1
ATOM 6454 C CA . GLU F 1 26 ? -4.662 136.374 54.101 1.00 27.49 26 GLU F CA 1
ATOM 6455 C C . GLU F 1 26 ? -4.162 134.951 53.883 1.00 25.67 26 GLU F C 1
ATOM 6456 O O . GLU F 1 26 ? -4.217 134.440 52.757 1.00 27.27 26 GLU F O 1
ATOM 6462 N N A GLN F 1 27 ? -3.668 134.306 54.940 0.58 26.29 27 GLN F N 1
ATOM 6463 N N B GLN F 1 27 ? -3.670 134.292 54.934 0.42 26.32 27 GLN F N 1
ATOM 6464 C CA A GLN F 1 27 ? -3.239 132.917 54.831 0.58 29.23 27 GLN F CA 1
ATOM 6465 C CA B GLN F 1 27 ? -3.236 132.906 54.781 0.42 29.17 27 GLN F CA 1
ATOM 6466 C C A GLN F 1 27 ? -4.400 132.017 54.418 0.58 25.09 27 GLN F C 1
ATOM 6467 C C B GLN F 1 27 ? -4.404 131.998 54.417 0.42 25.08 27 GLN F C 1
ATOM 6468 O O A GLN F 1 27 ? -4.264 131.173 53.522 0.58 22.65 27 GLN F O 1
ATOM 6469 O O B GLN F 1 27 ? -4.271 131.121 53.555 0.42 22.69 27 GLN F O 1
ATOM 6480 N N . GLY F 1 28 ? -5.561 132.198 55.051 1.00 23.53 28 GLY F N 1
ATOM 6481 C CA . GLY F 1 28 ? -6.712 131.380 54.714 1.00 22.28 28 GLY F CA 1
ATOM 6482 C C . GLY F 1 28 ? -7.271 131.700 53.339 1.00 24.08 28 GLY F C 1
ATOM 6483 O O . GLY F 1 28 ? -7.679 130.802 52.599 1.00 22.84 28 GLY F O 1
ATOM 6484 N N . LEU F 1 29 ? -7.304 132.986 52.984 1.00 20.45 29 LEU F N 1
ATOM 6485 C CA . LEU F 1 29 ? -7.753 133.382 51.654 1.00 22.04 29 LEU F CA 1
ATOM 6486 C C . LEU F 1 29 ? -6.871 132.766 50.569 1.00 22.83 29 LEU F C 1
ATOM 6487 O O . LEU F 1 29 ? -7.369 132.185 49.603 1.00 22.07 29 LEU F O 1
ATOM 6492 N N . TYR F 1 30 ? -5.554 132.860 50.727 1.00 19.41 30 TYR F N 1
ATOM 6493 C CA . TYR F 1 30 ? -4.657 132.293 49.724 1.00 21.46 30 TYR F CA 1
ATOM 6494 C C . TYR F 1 30 ? -4.750 130.775 49.685 1.00 21.55 30 TYR F C 1
ATOM 6495 O O . TYR F 1 30 ? -4.692 130.174 48.603 1.00 21.50 30 TYR F O 1
ATOM 6504 N N . ALA F 1 31 ? -4.890 130.140 50.851 1.00 20.20 31 ALA F N 1
ATOM 6505 C CA . ALA F 1 31 ? -5.010 128.686 50.880 1.00 18.65 31 ALA F CA 1
ATOM 6506 C C . ALA F 1 31 ? -6.231 128.230 50.099 1.00 19.88 31 ALA F C 1
ATOM 6507 O O . ALA F 1 31 ? -6.153 127.281 49.315 1.00 20.49 31 ALA F O 1
ATOM 6509 N N . MET F 1 32 ? -7.382 128.895 50.303 1.00 17.32 32 MET F N 1
ATOM 6510 C CA . MET F 1 32 ? -8.571 128.442 49.590 1.00 19.68 32 MET F CA 1
ATOM 6511 C C . MET F 1 32 ? -8.519 128.806 48.106 1.00 21.43 32 MET F C 1
ATOM 6512 O O . MET F 1 32 ? -9.104 128.099 47.284 1.00 21.89 32 MET F O 1
ATOM 6517 N N . ARG F 1 33 ? -7.846 129.896 47.730 1.00 21.63 33 ARG F N 1
ATOM 6518 C CA . ARG F 1 33 ? -7.642 130.125 46.299 1.00 21.29 33 ARG F CA 1
ATOM 6519 C C . ARG F 1 33 ? -6.748 129.046 45.699 1.00 22.65 33 ARG F C 1
ATOM 6520 O O . ARG F 1 33 ? -7.001 128.582 44.577 1.00 19.96 33 ARG F O 1
ATOM 6528 N N . ASP F 1 34 ? -5.704 128.632 46.437 1.00 18.54 34 ASP F N 1
ATOM 6529 C CA . ASP F 1 34 ? -4.881 127.498 46.014 1.00 21.29 34 ASP F CA 1
ATOM 6530 C C . ASP F 1 34 ? -5.726 126.250 45.789 1.00 22.30 34 ASP F C 1
ATOM 6531 O O . ASP F 1 34 ? -5.485 125.500 44.842 1.00 19.55 34 ASP F O 1
ATOM 6536 N N . VAL F 1 35 ? -6.709 125.998 46.663 1.00 22.01 35 VAL F N 1
ATOM 6537 C CA . VAL F 1 35 ? -7.555 124.809 46.511 1.00 17.96 35 VAL F CA 1
ATOM 6538 C C . VAL F 1 35 ? -8.364 124.888 45.222 1.00 21.14 35 VAL F C 1
ATOM 6539 O O . VAL F 1 35 ? -8.485 123.905 44.478 1.00 19.33 35 VAL F O 1
ATOM 6543 N N . GLN F 1 36 ? -8.960 126.055 44.957 1.00 21.94 36 GLN F N 1
ATOM 6544 C CA . GLN F 1 36 ? -9.737 126.223 43.732 1.00 19.85 36 GLN F CA 1
ATOM 6545 C C . GLN F 1 36 ? -8.881 125.953 42.499 1.00 21.05 36 GLN F C 1
ATOM 6546 O O . GLN F 1 36 ? -9.303 125.243 41.578 1.00 20.19 36 GLN F O 1
ATOM 6552 N N . VAL F 1 37 ? -7.669 126.501 42.471 1.00 19.72 37 VAL F N 1
ATOM 6553 C CA . VAL F 1 37 ? -6.807 126.341 41.300 1.00 21.42 37 VAL F CA 1
ATOM 6554 C C . VAL F 1 37 ? -6.308 124.904 41.178 1.00 22.09 37 VAL F C 1
ATOM 6555 O O . VAL F 1 37 ? -6.153 124.384 40.064 1.00 22.64 37 VAL F O 1
ATOM 6559 N N . ALA F 1 38 ? -6.031 124.246 42.310 1.00 21.49 38 ALA F N 1
ATOM 6560 C CA . ALA F 1 38 ? -5.618 122.843 42.282 1.00 21.46 38 ALA F CA 1
ATOM 6561 C C . ALA F 1 38 ? -6.701 121.950 41.685 1.00 22.61 38 ALA F C 1
ATOM 6562 O O . ALA F 1 38 ? -6.396 121.017 40.925 1.00 19.30 38 ALA F O 1
ATOM 6564 N N . ARG F 1 39 ? -7.966 122.193 42.039 1.00 20.91 39 ARG F N 1
ATOM 6565 C CA . ARG F 1 39 ? -9.037 121.372 41.483 1.00 18.08 39 ARG F CA 1
ATOM 6566 C C . ARG F 1 39 ? -9.119 121.555 39.973 1.00 17.85 39 ARG F C 1
ATOM 6567 O O . ARG F 1 39 ? -9.331 120.588 39.231 1.00 21.22 39 ARG F O 1
ATOM 6575 N N . LEU F 1 40 ? -8.910 122.785 39.495 1.00 16.93 40 LEU F N 1
ATOM 6576 C CA . LEU F 1 40 ? -8.857 123.010 38.052 1.00 21.21 40 LEU F CA 1
ATOM 6577 C C . LEU F 1 40 ? -7.654 122.303 37.426 1.00 22.57 40 LEU F C 1
ATOM 6578 O O . LEU F 1 40 ? -7.766 121.660 36.374 1.00 24.11 40 LEU F O 1
ATOM 6583 N N . ALA F 1 41 ? -6.502 122.392 38.079 1.00 18.66 41 ALA F N 1
ATOM 6584 C CA . ALA F 1 41 ? -5.275 121.842 37.505 1.00 19.25 41 ALA F CA 1
ATOM 6585 C C . ALA F 1 41 ? -5.353 120.326 37.370 1.00 20.34 41 ALA F C 1
ATOM 6586 O O . ALA F 1 41 ? -4.881 119.764 36.378 1.00 22.01 41 ALA F O 1
ATOM 6588 N N . LEU F 1 42 ? -5.940 119.650 38.363 1.00 20.45 42 LEU F N 1
ATOM 6589 C CA . LEU F 1 42 ? -6.061 118.195 38.310 1.00 21.18 42 LEU F CA 1
ATOM 6590 C C . LEU F 1 42 ? -6.769 117.738 37.045 1.00 20.80 42 LEU F C 1
ATOM 6591 O O . LEU F 1 42 ? -6.401 116.720 36.452 1.00 23.88 42 LEU F O 1
ATOM 6596 N N . PHE F 1 43 ? -7.814 118.455 36.644 1.00 18.92 43 PHE F N 1
ATOM 6597 C CA . PHE F 1 43 ? -8.635 118.054 35.510 1.00 18.86 43 PHE F CA 1
ATOM 6598 C C . PHE F 1 43 ? -8.202 118.719 34.206 1.00 23.82 43 PHE F C 1
ATOM 6599 O O . PHE F 1 43 ? -8.772 118.418 33.153 1.00 24.04 43 PHE F O 1
ATOM 6607 N N . HIS F 1 44 ? -7.203 119.604 34.244 1.00 23.43 44 HIS F N 1
ATOM 6608 C CA . HIS F 1 44 ? -6.699 120.279 33.052 1.00 22.09 44 HIS F CA 1
ATOM 6609 C C . HIS F 1 44 ? -5.263 119.877 32.717 1.00 30.67 44 HIS F C 1
ATOM 6610 O O . HIS F 1 44 ? -4.504 120.673 32.164 1.00 35.95 44 HIS F O 1
ATOM 6617 N N . GLY F 1 45 ? -4.877 118.656 33.058 1.00 23.01 45 GLY F N 1
ATOM 6618 C CA . GLY F 1 45 ? -3.590 118.147 32.619 1.00 28.23 45 GLY F CA 1
ATOM 6619 C C . GLY F 1 45 ? -2.392 118.530 33.458 1.00 34.54 45 GLY F C 1
ATOM 6620 O O . GLY F 1 45 ? -1.252 118.343 33.008 1.00 27.00 45 GLY F O 1
ATOM 6621 N N . ASP F 1 46 ? -2.586 119.054 34.668 1.00 25.63 46 ASP F N 1
ATOM 6622 C CA . ASP F 1 46 ? -1.457 119.468 35.502 1.00 23.22 46 ASP F CA 1
ATOM 6623 C C . ASP F 1 46 ? -1.601 118.982 36.942 1.00 22.41 46 ASP F C 1
ATOM 6624 O O . ASP F 1 46 ? -1.648 119.786 37.873 1.00 24.26 46 ASP F O 1
ATOM 6629 N N . PRO F 1 47 ? -1.627 117.665 37.166 1.00 21.68 47 PRO F N 1
ATOM 6630 C CA . PRO F 1 47 ? -1.661 117.169 38.557 1.00 23.31 47 PRO F CA 1
ATOM 6631 C C . PRO F 1 47 ? -0.457 117.555 39.408 1.00 27.80 47 PRO F C 1
ATOM 6632 O O . PRO F 1 47 ? -0.600 117.655 40.633 1.00 27.15 47 PRO F O 1
ATOM 6636 N N . GLU F 1 48 ? 0.735 117.742 38.827 1.00 24.49 48 GLU F N 1
ATOM 6637 C CA . GLU F 1 48 ? 1.852 118.142 39.674 1.00 23.92 48 GLU F CA 1
ATOM 6638 C C . GLU F 1 48 ? 1.662 119.553 40.212 1.00 24.26 48 GLU F C 1
ATOM 6639 O O . GLU F 1 48 ? 2.054 119.837 41.347 1.00 25.96 48 GLU F O 1
ATOM 6645 N N . LYS F 1 49 ? 1.082 120.459 39.416 1.00 23.92 49 LYS F N 1
ATOM 6646 C CA . LYS F 1 49 ? 0.805 121.794 39.932 1.00 25.39 49 LYS F CA 1
ATOM 6647 C C . LYS F 1 49 ? -0.232 121.721 41.048 1.00 24.70 49 LYS F C 1
ATOM 6648 O O . LYS F 1 49 ? -0.100 122.391 42.076 1.00 22.14 49 LYS F O 1
ATOM 6654 N N . ALA F 1 50 ? -1.232 120.857 40.886 1.00 21.56 50 ALA F N 1
ATOM 6655 C CA . ALA F 1 50 ? -2.237 120.685 41.931 1.00 20.98 50 ALA F CA 1
ATOM 6656 C C . ALA F 1 50 ? -1.611 120.170 43.222 1.00 22.99 50 ALA F C 1
ATOM 6657 O O . ALA F 1 50 ? -1.996 120.587 44.321 1.00 23.74 50 ALA F O 1
ATOM 6659 N N . LYS F 1 51 ? -0.639 119.262 43.110 1.00 22.69 51 LYS F N 1
ATOM 6660 C CA . LYS F 1 51 ? 0.044 118.767 44.299 1.00 22.67 51 LYS F CA 1
ATOM 6661 C C . LYS F 1 51 ? 0.796 119.887 45.004 1.00 21.79 51 LYS F C 1
ATOM 6662 O O . LYS F 1 51 ? 0.738 120.015 46.234 1.00 22.68 51 LYS F O 1
ATOM 6668 N N . GLU F 1 52 ? 1.513 120.712 44.240 1.00 21.64 52 GLU F N 1
ATOM 6669 C CA . GLU F 1 52 ? 2.282 121.786 44.863 1.00 26.98 52 GLU F CA 1
ATOM 6670 C C . GLU F 1 52 ? 1.361 122.813 45.518 1.00 26.51 52 GLU F C 1
ATOM 6671 O O . GLU F 1 52 ? 1.643 123.309 46.620 1.00 22.68 52 GLU F O 1
ATOM 6677 N N . LEU F 1 53 ? 0.258 123.143 44.853 1.00 21.69 53 LEU F N 1
ATOM 6678 C CA . LEU F 1 53 ? -0.685 124.106 45.414 1.00 24.45 53 LEU F CA 1
ATOM 6679 C C . LEU F 1 53 ? -1.362 123.553 46.662 1.00 23.10 53 LEU F C 1
ATOM 6680 O O . LEU F 1 53 ? -1.667 124.302 47.597 1.00 21.71 53 LEU F O 1
ATOM 6685 N N . THR F 1 54 ? -1.621 122.247 46.690 1.00 19.56 54 THR F N 1
ATOM 6686 C CA . THR F 1 54 ? -2.240 121.671 47.878 1.00 23.14 54 THR F CA 1
ATOM 6687 C C . THR F 1 54 ? -1.257 121.657 49.041 1.00 22.72 54 THR F C 1
ATOM 6688 O O . THR F 1 54 ? -1.637 121.907 50.191 1.00 21.35 54 THR F O 1
ATOM 6692 N N . ASN F 1 55 ? 0.014 121.370 48.758 1.00 20.87 55 ASN F N 1
ATOM 6693 C CA . ASN F 1 55 ? 1.032 121.439 49.799 1.00 20.35 55 ASN F CA 1
ATOM 6694 C C . ASN F 1 55 ? 1.169 122.858 50.342 1.00 22.21 55 ASN F C 1
ATOM 6695 O O . ASN F 1 55 ? 1.362 123.049 51.547 1.00 24.09 55 ASN F O 1
ATOM 6700 N N . GLU F 1 56 ? 1.095 123.869 49.467 1.00 20.27 56 GLU F N 1
ATOM 6701 C CA . GLU F 1 56 ? 1.174 125.247 49.949 1.00 24.83 56 GLU F CA 1
ATOM 6702 C C . GLU F 1 56 ? -0.027 125.594 50.823 1.00 26.78 56 GLU F C 1
ATOM 6703 O O . GLU F 1 56 ? 0.110 126.267 51.853 1.00 21.05 56 GLU F O 1
ATOM 6709 N N . ALA F 1 57 ? -1.215 125.144 50.434 1.00 22.32 57 ALA F N 1
ATOM 6710 C CA . ALA F 1 57 ? -2.396 125.443 51.238 1.00 19.53 57 ALA F CA 1
ATOM 6711 C C . ALA F 1 57 ? -2.284 124.825 52.630 1.00 20.88 57 ALA F C 1
ATOM 6712 O O . ALA F 1 57 ? -2.629 125.463 53.629 1.00 22.34 57 ALA F O 1
ATOM 6714 N N . SER F 1 58 ? -1.793 123.586 52.715 1.00 21.55 58 SER F N 1
ATOM 6715 C CA . SER F 1 58 ? -1.624 122.954 54.021 1.00 25.62 58 SER F CA 1
ATOM 6716 C C . SER F 1 58 ? -0.595 123.700 54.859 1.00 25.55 58 SER F C 1
ATOM 6717 O O . SER F 1 58 ? -0.767 123.864 56.072 1.00 28.08 58 SER F O 1
ATOM 6720 N N . ALA F 1 59 ? 0.483 124.155 54.227 1.00 24.93 59 ALA F N 1
ATOM 6721 C CA . ALA F 1 59 ? 1.505 124.895 54.965 1.00 31.05 59 ALA F CA 1
ATOM 6722 C C . ALA F 1 59 ? 0.964 126.226 55.472 1.00 33.43 59 ALA F C 1
ATOM 6723 O O . ALA F 1 59 ? 1.247 126.630 56.608 1.00 30.97 59 ALA F O 1
ATOM 6725 N N . LEU F 1 60 ? 0.170 126.918 54.651 1.00 26.49 60 LEU F N 1
ATOM 6726 C CA . LEU F 1 60 ? -0.423 128.180 55.086 1.00 27.91 60 LEU F CA 1
ATOM 6727 C C . LEU F 1 60 ? -1.359 127.995 56.279 1.00 29.64 60 LEU F C 1
ATOM 6728 O O . LEU F 1 60 ? -1.522 128.924 57.078 1.00 26.98 60 LEU F O 1
ATOM 6733 N N . LEU F 1 61 ? -1.950 126.807 56.439 1.00 25.67 61 LEU F N 1
ATOM 6734 C CA . LEU F 1 61 ? -2.932 126.557 57.493 1.00 25.92 61 LEU F CA 1
ATOM 6735 C C . LEU F 1 61 ? -2.400 125.782 58.692 1.00 37.46 61 LEU F C 1
ATOM 6736 O O . LEU F 1 61 ? -2.913 125.971 59.796 1.00 29.51 61 LEU F O 1
ATOM 6741 N N . SER F 1 62 ? -1.436 124.874 58.512 1.00 46.31 62 SER F N 1
ATOM 6742 C CA . SER F 1 62 ? -1.077 123.950 59.586 1.00 59.79 62 SER F CA 1
ATOM 6743 C C . SER F 1 62 ? -0.072 124.536 60.553 1.00 65.87 62 SER F C 1
ATOM 6744 O O . SER F 1 62 ? -0.041 124.142 61.726 1.00 66.25 62 SER F O 1
ATOM 6747 N N . ASP F 1 63 ? 0.759 125.448 60.082 1.00 60.97 63 ASP F N 1
ATOM 6748 C CA . ASP F 1 63 ? 1.775 126.040 60.934 1.00 73.33 63 ASP F CA 1
ATOM 6749 C C . ASP F 1 63 ? 1.062 126.846 62.008 1.00 74.95 63 ASP F C 1
ATOM 6750 O O . ASP F 1 63 ? 0.516 127.919 61.745 1.00 72.56 63 ASP F O 1
ATOM 6755 N N . ASP F 1 64 ? 1.027 126.297 63.223 1.00 74.97 64 ASP F N 1
ATOM 6756 C CA . ASP F 1 64 ? 0.376 126.957 64.346 1.00 71.44 64 ASP F CA 1
ATOM 6757 C C . ASP F 1 64 ? 1.300 128.012 64.939 1.00 80.16 64 ASP F C 1
ATOM 6758 O O . ASP F 1 64 ? 1.276 128.275 66.146 1.00 77.78 64 ASP F O 1
ATOM 6763 N N . SER F 1 65 ? 2.137 128.598 64.083 1.00 75.59 65 SER F N 1
ATOM 6764 C CA . SER F 1 65 ? 2.809 129.852 64.382 1.00 71.24 65 SER F CA 1
ATOM 6765 C C . SER F 1 65 ? 1.875 131.046 64.245 1.00 67.92 65 SER F C 1
ATOM 6766 O O . SER F 1 65 ? 2.165 132.117 64.791 1.00 60.20 65 SER F O 1
ATOM 6769 N N . THR F 1 66 ? 0.766 130.882 63.530 1.00 57.74 66 THR F N 1
ATOM 6770 C CA . THR F 1 66 ? -0.185 131.960 63.318 1.00 57.23 66 THR F CA 1
ATOM 6771 C C . THR F 1 66 ? -1.085 132.109 64.539 1.00 39.95 66 THR F C 1
ATOM 6772 O O . THR F 1 66 ? -1.480 131.118 65.159 1.00 48.46 66 THR F O 1
ATOM 6776 N N . GLU F 1 67 ? -1.378 133.356 64.906 1.00 45.36 67 GLU F N 1
ATOM 6777 C CA . GLU F 1 67 ? -2.319 133.630 65.993 1.00 45.83 67 GLU F CA 1
ATOM 6778 C C . GLU F 1 67 ? -3.718 133.647 65.386 1.00 41.81 67 GLU F C 1
ATOM 6779 O O . GLU F 1 67 ? -4.292 134.695 65.078 1.00 36.81 67 GLU F O 1
ATOM 6785 N N . TRP F 1 68 ? -4.270 132.446 65.202 1.00 38.94 68 TRP F N 1
ATOM 6786 C CA . TRP F 1 68 ? -5.556 132.328 64.522 1.00 29.38 68 TRP F CA 1
ATOM 6787 C C . TRP F 1 68 ? -6.681 133.011 65.292 1.00 32.56 68 TRP F C 1
ATOM 6788 O O . TRP F 1 68 ? -7.659 133.460 64.683 1.00 30.49 68 TRP F O 1
ATOM 6799 N N . ALA F 1 69 ? -6.552 133.136 66.621 1.00 36.25 69 ALA F N 1
ATOM 6800 C CA . ALA F 1 69 ? -7.593 133.794 67.416 1.00 38.30 69 ALA F CA 1
ATOM 6801 C C . ALA F 1 69 ? -7.908 135.192 66.901 1.00 32.96 69 ALA F C 1
ATOM 6802 O O . ALA F 1 69 ? -9.061 135.630 66.957 1.00 38.78 69 ALA F O 1
ATOM 6804 N N . LYS F 1 70 ? -6.904 135.895 66.380 1.00 31.94 70 LYS F N 1
ATOM 6805 C CA . LYS F 1 70 ? -7.100 137.236 65.839 1.00 29.74 70 LYS F CA 1
ATOM 6806 C C . LYS F 1 70 ? -8.070 137.274 64.663 1.00 33.83 70 LYS F C 1
ATOM 6807 O O . LYS F 1 70 ? -8.628 138.337 64.367 1.00 35.20 70 LYS F O 1
ATOM 6813 N N . PHE F 1 71 ? -8.259 136.163 63.957 1.00 29.77 71 PHE F N 1
ATOM 6814 C CA . PHE F 1 71 ? -9.146 136.148 62.800 1.00 27.05 71 PHE F CA 1
ATOM 6815 C C . PHE F 1 71 ? -10.407 135.337 63.041 1.00 28.90 71 PHE F C 1
ATOM 6816 O O . PHE F 1 71 ? -11.219 135.189 62.120 1.00 31.92 71 PHE F O 1
ATOM 6824 N N . ALA F 1 72 ? -10.596 134.816 64.250 1.00 25.92 72 ALA F N 1
ATOM 6825 C CA . ALA F 1 72 ? -11.659 133.859 64.503 1.00 29.42 72 ALA F CA 1
ATOM 6826 C C . ALA F 1 72 ? -12.991 134.558 64.729 1.00 31.87 72 ALA F C 1
ATOM 6827 O O . ALA F 1 72 ? -13.053 135.716 65.156 1.00 29.17 72 ALA F O 1
ATOM 6829 N N . LYS F 1 73 ? -14.067 133.851 64.396 1.00 28.31 73 LYS F N 1
ATOM 6830 C CA . LYS F 1 73 ? -15.402 134.352 64.682 1.00 32.04 73 LYS F CA 1
ATOM 6831 C C . LYS F 1 73 ? -15.873 133.634 65.934 1.00 33.83 73 LYS F C 1
ATOM 6832 O O . LYS F 1 73 ? -16.387 132.511 65.852 1.00 37.95 73 LYS F O 1
ATOM 6838 N N . PRO F 1 74 ? -15.681 134.229 67.108 1.00 42.29 74 PRO F N 1
ATOM 6839 C CA . PRO F 1 74 ? -16.152 133.588 68.336 1.00 53.51 74 PRO F CA 1
ATOM 6840 C C . PRO F 1 74 ? -17.668 133.482 68.329 1.00 42.63 74 PRO F C 1
ATOM 6841 O O . PRO F 1 74 ? -18.369 134.277 67.697 1.00 44.10 74 PRO F O 1
ATOM 6845 N N . GLY F 1 75 ? -18.171 132.473 69.032 1.00 46.18 75 GLY F N 1
ATOM 6846 C CA . GLY F 1 75 ? -19.588 132.236 69.123 1.00 47.01 75 GLY F CA 1
ATOM 6847 C C . GLY F 1 75 ? -20.152 131.342 68.043 1.00 43.65 75 GLY F C 1
ATOM 6848 O O . GLY F 1 75 ? -21.240 130.788 68.225 1.00 42.27 75 GLY F O 1
ATOM 6849 N N . LYS F 1 76 ? -19.451 131.186 66.924 1.00 37.76 76 LYS F N 1
ATOM 6850 C CA . LYS F 1 76 ? -19.906 130.324 65.842 1.00 32.35 76 LYS F CA 1
ATOM 6851 C C . LYS F 1 76 ? -19.405 128.913 66.131 1.00 32.13 76 LYS F C 1
ATOM 6852 O O . LYS F 1 76 ? -18.200 128.650 66.056 1.00 32.91 76 LYS F O 1
ATOM 6858 N N . LYS F 1 77 ? -20.322 128.016 66.493 1.00 27.41 77 LYS F N 1
ATOM 6859 C CA . LYS F 1 77 ? -19.941 126.657 66.854 1.00 30.21 77 LYS F CA 1
ATOM 6860 C C . LYS F 1 77 ? -19.518 125.884 65.611 1.00 27.27 77 LYS F C 1
ATOM 6861 O O . LYS F 1 77 ? -20.093 126.058 64.538 1.00 27.87 77 LYS F O 1
ATOM 6867 N N . THR F 1 78 ? -18.510 125.028 65.763 1.00 30.60 78 THR F N 1
ATOM 6868 C CA . THR F 1 78 ? -17.962 124.238 64.669 1.00 27.47 78 THR F CA 1
ATOM 6869 C C . THR F 1 78 ? -18.370 122.778 64.808 1.00 29.33 78 THR F C 1
ATOM 6870 O O . THR F 1 78 ? -18.781 122.324 65.880 1.00 29.56 78 THR F O 1
ATOM 6874 N N . ASN F 1 79 ? -18.220 122.027 63.711 1.00 24.59 79 ASN F N 1
ATOM 6875 C CA . ASN F 1 79 ? -18.493 120.592 63.773 1.00 29.62 79 ASN F CA 1
ATOM 6876 C C . ASN F 1 79 ? -17.514 119.876 64.695 1.00 32.61 79 ASN F C 1
ATOM 6877 O O . ASN F 1 79 ? -17.914 119.033 65.506 1.00 32.38 79 ASN F O 1
ATOM 6882 N N . LEU F 1 80 ? -16.228 120.181 64.568 1.00 30.31 80 LEU F N 1
ATOM 6883 C CA . LEU F 1 80 ? -15.221 119.579 65.431 1.00 30.18 80 LEU F CA 1
ATOM 6884 C C . LEU F 1 80 ? -15.186 120.280 66.780 1.00 35.70 80 LEU F C 1
ATOM 6885 O O . LEU F 1 80 ? -15.436 121.486 66.889 1.00 29.84 80 LEU F O 1
ATOM 6890 N N . ASN F 1 81 ? -14.852 119.515 67.814 1.00 40.33 81 ASN F N 1
ATOM 6891 C CA . ASN F 1 81 ? -14.686 120.102 69.135 1.00 45.46 81 ASN F CA 1
ATOM 6892 C C . ASN F 1 81 ? -13.414 120.942 69.181 1.00 35.51 81 ASN F C 1
ATOM 6893 O O . ASN F 1 81 ? -12.367 120.542 68.667 1.00 44.34 81 ASN F O 1
ATOM 6898 N N A ASP F 1 82 ? -13.531 122.124 69.783 0.63 44.46 82 ASP F N 1
ATOM 6899 N N B ASP F 1 82 ? -13.513 122.121 69.791 0.37 44.45 82 ASP F N 1
ATOM 6900 C CA A ASP F 1 82 ? -12.459 123.098 69.970 0.63 45.79 82 ASP F CA 1
ATOM 6901 C CA B ASP F 1 82 ? -12.388 123.043 69.953 0.37 45.77 82 ASP F CA 1
ATOM 6902 C C A ASP F 1 82 ? -11.932 123.668 68.660 0.63 41.18 82 ASP F C 1
ATOM 6903 C C B ASP F 1 82 ? -11.849 123.548 68.615 0.37 41.17 82 ASP F C 1
ATOM 6904 O O A ASP F 1 82 ? -10.863 124.292 68.654 0.63 42.02 82 ASP F O 1
ATOM 6905 O O B ASP F 1 82 ? -10.700 123.995 68.534 0.37 41.84 82 ASP F O 1
ATOM 6914 N N . ASP F 1 83 ? -12.649 123.481 67.554 1.00 31.18 83 ASP F N 1
ATOM 6915 C CA . ASP F 1 83 ? -12.286 124.122 66.300 1.00 30.67 83 ASP F CA 1
ATOM 6916 C C . ASP F 1 83 ? -12.789 125.566 66.328 1.00 25.86 83 ASP F C 1
ATOM 6917 O O . ASP F 1 83 ? -13.479 125.992 67.258 1.00 26.64 83 ASP F O 1
ATOM 6922 N N . GLN F 1 84 ? -12.440 126.329 65.299 1.00 23.25 84 GLN F N 1
ATOM 6923 C CA . GLN F 1 84 ? -12.885 127.709 65.215 1.00 25.29 84 GLN F CA 1
ATOM 6924 C C . GLN F 1 84 ? -13.048 128.100 63.753 1.00 23.03 84 GLN F C 1
ATOM 6925 O O . GLN F 1 84 ? -12.336 127.602 62.880 1.00 20.80 84 GLN F O 1
ATOM 6931 N N . TYR F 1 85 ? -13.997 128.995 63.501 1.00 24.09 85 TYR F N 1
ATOM 6932 C CA . TYR F 1 85 ? -14.170 129.580 62.180 1.00 23.35 85 TYR F CA 1
ATOM 6933 C C . TYR F 1 85 ? -13.277 130.800 62.049 1.00 23.14 85 TYR F C 1
ATOM 6934 O O . TYR F 1 85 ? -13.256 131.656 62.937 1.00 28.61 85 TYR F O 1
ATOM 6943 N N . ILE F 1 86 ? -12.576 130.882 60.921 1.00 20.75 86 ILE F N 1
ATOM 6944 C CA . ILE F 1 86 ? -11.636 131.953 60.613 1.00 18.70 86 ILE F CA 1
ATOM 6945 C C . ILE F 1 86 ? -12.224 132.773 59.474 1.00 23.75 86 ILE F C 1
ATOM 6946 O O . ILE F 1 86 ? -12.676 132.207 58.472 1.00 21.99 86 ILE F O 1
ATOM 6951 N N . VAL F 1 87 ? -12.209 134.098 59.613 1.00 20.67 87 VAL F N 1
ATOM 6952 C CA . VAL F 1 87 ? -12.647 134.972 58.525 1.00 19.97 87 VAL F CA 1
ATOM 6953 C C . VAL F 1 87 ? -11.573 134.974 57.439 1.00 21.91 87 VAL F C 1
ATOM 6954 O O . VAL F 1 87 ? -10.417 135.332 57.700 1.00 23.58 87 VAL F O 1
ATOM 6958 N N . ILE F 1 88 ? -11.939 134.567 56.218 1.00 19.31 88 ILE F N 1
ATOM 6959 C CA . ILE F 1 88 ? -10.984 134.503 55.111 1.00 19.76 88 ILE F CA 1
ATOM 6960 C C . ILE F 1 88 ? -11.373 135.380 53.933 1.00 24.45 88 ILE F C 1
ATOM 6961 O O . ILE F 1 88 ? -10.621 135.444 52.951 1.00 22.59 88 ILE F O 1
ATOM 6966 N N . ASN F 1 89 ? -12.532 136.031 53.975 1.00 22.63 89 ASN F N 1
ATOM 6967 C CA . ASN F 1 89 ? -12.946 136.907 52.884 1.00 26.14 89 ASN F CA 1
ATOM 6968 C C . ASN F 1 89 ? -14.148 137.701 53.369 1.00 24.35 89 ASN F C 1
ATOM 6969 O O . ASN F 1 89 ? -14.767 137.358 54.383 1.00 20.97 89 ASN F O 1
ATOM 6974 N N . ALA F 1 90 ? -14.466 138.770 52.642 1.00 20.16 90 ALA F N 1
ATOM 6975 C CA . ALA F 1 90 ? -15.610 139.595 53.025 1.00 22.62 90 ALA F CA 1
ATOM 6976 C C . ALA F 1 90 ? -16.115 140.362 51.813 1.00 25.00 90 ALA F C 1
ATOM 6977 O O . ALA F 1 90 ? -15.354 140.640 50.885 1.00 24.15 90 ALA F O 1
ATOM 6979 N N . SER F 1 91 ? -17.407 140.710 51.841 1.00 22.46 91 SER F N 1
ATOM 6980 C CA . SER F 1 91 ? -18.025 141.529 50.804 1.00 23.84 91 SER F CA 1
ATOM 6981 C C . SER F 1 91 ? -19.175 142.329 51.407 1.00 24.96 91 SER F C 1
ATOM 6982 O O . SER F 1 91 ? -19.687 141.999 52.480 1.00 25.43 91 SER F O 1
ATOM 6985 N N . VAL F 1 92 ? -19.589 143.373 50.686 1.00 20.07 92 VAL F N 1
ATOM 6986 C CA . VAL F 1 92 ? -20.668 144.269 51.117 1.00 22.76 92 VAL F CA 1
ATOM 6987 C C . VAL F 1 92 ? -21.971 143.848 50.449 1.00 24.02 92 VAL F C 1
ATOM 6988 O O . VAL F 1 92 ? -22.017 143.651 49.228 1.00 24.24 92 VAL F O 1
ATOM 6992 N N . GLY F 1 93 ? -23.041 143.750 51.236 1.00 23.09 93 GLY F N 1
ATOM 6993 C CA . GLY F 1 93 ? -24.384 143.538 50.710 1.00 22.91 93 GLY F CA 1
ATOM 6994 C C . GLY F 1 93 ? -25.217 144.778 51.004 1.00 25.08 93 GLY F C 1
ATOM 6995 O O . GLY F 1 93 ? -25.130 145.326 52.098 1.00 26.75 93 GLY F O 1
ATOM 6996 N N . ILE F 1 94 ? -25.992 145.225 50.015 1.00 20.99 94 ILE F N 1
ATOM 6997 C CA . ILE F 1 94 ? -26.841 146.407 50.172 1.00 22.74 94 ILE F CA 1
ATOM 6998 C C . ILE F 1 94 ? -28.271 146.052 49.786 1.00 22.13 94 ILE F C 1
ATOM 6999 O O . ILE F 1 94 ? -28.500 145.488 48.712 1.00 23.09 94 ILE F O 1
ATOM 7004 N N . SER F 1 95 ? -29.232 146.396 50.651 1.00 19.65 95 SER F N 1
ATOM 7005 C CA . SER F 1 95 ? -30.648 146.236 50.349 1.00 22.78 95 SER F CA 1
ATOM 7006 C C . SER F 1 95 ? -31.372 147.557 50.557 1.00 23.33 95 SER F C 1
ATOM 7007 O O . SER F 1 95 ? -31.136 148.269 51.538 1.00 24.07 95 SER F O 1
ATOM 7010 N N . GLU F 1 96 ? -32.235 147.891 49.608 1.00 22.29 96 GLU F N 1
ATOM 7011 C CA . GLU F 1 96 ? -33.112 149.055 49.707 1.00 22.67 96 GLU F CA 1
ATOM 7012 C C . GLU F 1 96 ? -34.103 148.935 48.561 1.00 25.26 96 GLU F C 1
ATOM 7013 O O . GLU F 1 96 ? -33.969 148.056 47.711 1.00 22.75 96 GLU F O 1
ATOM 7019 N N . SER F 1 97 ? -35.097 149.825 48.540 1.00 22.11 97 SER F N 1
ATOM 7020 C CA . SER F 1 97 ? -36.151 149.715 47.527 1.00 24.98 97 SER F CA 1
ATOM 7021 C C . SER F 1 97 ? -35.907 150.595 46.303 1.00 28.04 97 SER F C 1
ATOM 7022 O O . SER F 1 97 ? -36.678 150.518 45.337 1.00 24.34 97 SER F O 1
ATOM 7025 N N . TYR F 1 98 ? -34.859 151.420 46.331 1.00 23.46 98 TYR F N 1
ATOM 7026 C CA . TYR F 1 98 ? -34.433 152.292 45.238 1.00 25.68 98 TYR F CA 1
ATOM 7027 C C . TYR F 1 98 ? -35.430 153.403 44.939 1.00 28.51 98 TYR F C 1
ATOM 7028 O O . TYR F 1 98 ? -35.373 154.003 43.863 1.00 30.28 98 TYR F O 1
ATOM 7037 N N . VAL F 1 99 ? -36.311 153.718 45.888 1.00 24.90 99 VAL F N 1
ATOM 7038 C CA . VAL F 1 99 ? -37.252 154.827 45.749 1.00 27.93 99 VAL F CA 1
ATOM 7039 C C . VAL F 1 99 ? -36.575 156.097 46.257 1.00 31.31 99 VAL F C 1
ATOM 7040 O O . VAL F 1 99 ? -36.157 156.163 47.415 1.00 32.75 99 VAL F O 1
ATOM 7044 N N . ALA F 1 100 ? -36.461 157.102 45.392 1.00 28.84 100 ALA F N 1
ATOM 7045 C CA . ALA F 1 100 ? -35.923 158.392 45.804 1.00 38.89 100 ALA F CA 1
ATOM 7046 C C . ALA F 1 100 ? -36.996 159.197 46.528 1.00 37.21 100 ALA F C 1
ATOM 7047 O O . ALA F 1 100 ? -38.115 159.355 46.029 1.00 40.62 100 ALA F O 1
ATOM 7049 N N . THR F 1 101 ? -36.667 159.662 47.725 1.00 32.78 101 THR F N 1
ATOM 7050 C CA . THR F 1 101 ? -37.494 160.554 48.522 1.00 38.38 101 THR F CA 1
ATOM 7051 C C . THR F 1 101 ? -36.571 161.619 49.090 1.00 39.63 101 THR F C 1
ATOM 7052 O O . THR F 1 101 ? -35.369 161.377 49.233 1.00 30.65 101 THR F O 1
ATOM 7056 N N . PRO F 1 102 ? -37.093 162.807 49.409 1.00 43.71 102 PRO F N 1
ATOM 7057 C CA . PRO F 1 102 ? -36.214 163.837 49.992 1.00 35.52 102 PRO F CA 1
ATOM 7058 C C . PRO F 1 102 ? -35.544 163.386 51.279 1.00 32.67 102 PRO F C 1
ATOM 7059 O O . PRO F 1 102 ? -34.386 163.753 51.534 1.00 33.28 102 PRO F O 1
ATOM 7063 N N . GLU F 1 103 ? -36.253 162.592 52.090 1.00 32.96 103 GLU F N 1
ATOM 7064 C CA . GLU F 1 103 ? -35.709 162.089 53.347 1.00 32.03 103 GLU F CA 1
ATOM 7065 C C . GLU F 1 103 ? -34.524 161.166 53.109 1.00 32.01 103 GLU F C 1
ATOM 7066 O O . GLU F 1 103 ? -33.516 161.243 53.822 1.00 28.25 103 GLU F O 1
ATOM 7072 N N . LYS F 1 104 ? -34.640 160.262 52.132 1.00 34.37 104 LYS F N 1
ATOM 7073 C CA . LYS F 1 104 ? -33.548 159.333 51.859 1.00 27.76 104 LYS F CA 1
ATOM 7074 C C . LYS F 1 104 ? -32.367 160.052 51.230 1.00 25.78 104 LYS F C 1
ATOM 7075 O O . LYS F 1 104 ? -31.214 159.781 51.580 1.00 27.36 104 LYS F O 1
ATOM 7081 N N . GLU F 1 105 ? -32.634 160.976 50.302 1.00 24.39 105 GLU F N 1
ATOM 7082 C CA . GLU F 1 105 ? -31.548 161.735 49.694 1.00 29.32 105 GLU F CA 1
ATOM 7083 C C . GLU F 1 105 ? -30.777 162.530 50.742 1.00 26.89 105 GLU F C 1
ATOM 7084 O O . GLU F 1 105 ? -29.543 162.627 50.673 1.00 23.86 105 GLU F O 1
ATOM 7090 N N . ALA F 1 106 ? -31.492 163.118 51.709 1.00 26.08 106 ALA F N 1
ATOM 7091 C CA . ALA F 1 106 ? -30.841 163.879 52.771 1.00 26.29 106 ALA F CA 1
ATOM 7092 C C . ALA F 1 106 ? -30.007 162.971 53.668 1.00 24.01 106 ALA F C 1
ATOM 7093 O O . ALA F 1 106 ? -28.902 163.344 54.085 1.00 26.23 106 ALA F O 1
ATOM 7095 N N . ALA F 1 107 ? -30.511 161.773 53.966 1.00 21.59 107 ALA F N 1
ATOM 7096 C CA . ALA F 1 107 ? -29.754 160.841 54.793 1.00 20.88 107 ALA F CA 1
ATOM 7097 C C . ALA F 1 107 ? -28.495 160.361 54.082 1.00 22.62 107 ALA F C 1
ATOM 7098 O O . ALA F 1 107 ? -27.446 160.194 54.715 1.00 22.92 107 ALA F O 1
ATOM 7100 N N . ILE F 1 108 ? -28.594 160.101 52.776 1.00 22.35 108 ILE F N 1
ATOM 7101 C CA . ILE F 1 108 ? -27.429 159.666 52.017 1.00 25.12 108 ILE F CA 1
ATOM 7102 C C . ILE F 1 108 ? -26.368 160.761 52.004 1.00 23.67 108 ILE F C 1
ATOM 7103 O O . ILE F 1 108 ? -25.169 160.491 52.147 1.00 21.62 108 ILE F O 1
ATOM 7108 N N . LYS F 1 109 ? -26.794 162.013 51.848 1.00 22.74 109 LYS F N 1
ATOM 7109 C CA . LYS F 1 109 ? -25.850 163.126 51.893 1.00 25.76 109 LYS F CA 1
ATOM 7110 C C . LYS F 1 109 ? -25.137 163.193 53.245 1.00 25.27 109 LYS F C 1
ATOM 7111 O O . LYS F 1 109 ? -23.912 163.371 53.302 1.00 26.03 109 LYS F O 1
ATOM 7117 N N . ILE F 1 110 ? -25.879 163.030 54.346 1.00 23.23 110 ILE F N 1
ATOM 7118 C CA . ILE F 1 110 ? -25.251 163.007 55.670 1.00 26.41 110 ILE F CA 1
ATOM 7119 C C . ILE F 1 110 ? -24.301 161.821 55.786 1.00 23.12 110 ILE F C 1
ATOM 7120 O O . ILE F 1 110 ? -23.173 161.945 56.281 1.00 20.91 110 ILE F O 1
ATOM 7125 N N . ALA F 1 111 ? -24.750 160.644 55.344 1.00 21.71 111 ALA F N 1
ATOM 7126 C CA . ALA F 1 111 ? -23.904 159.455 55.439 1.00 18.13 111 ALA F CA 1
ATOM 7127 C C . ALA F 1 111 ? -22.609 159.632 54.663 1.00 23.77 111 ALA F C 1
ATOM 7128 O O . ALA F 1 111 ? -21.539 159.233 55.137 1.00 22.67 111 ALA F O 1
ATOM 7130 N N . ASN F 1 112 ? -22.689 160.212 53.460 1.00 20.77 112 ASN F N 1
ATOM 7131 C CA . ASN F 1 112 ? -21.481 160.449 52.673 1.00 21.69 112 ASN F CA 1
ATOM 7132 C C . ASN F 1 112 ? -20.514 161.383 53.394 1.00 22.42 112 ASN F C 1
ATOM 7133 O O . ASN F 1 112 ? -19.292 161.181 53.350 1.00 24.29 112 ASN F O 1
ATOM 7138 N N . GLU F 1 113 ? -21.041 162.429 54.035 1.00 23.73 113 GLU F N 1
ATOM 7139 C CA . GLU F 1 113 ? -20.184 163.338 54.797 1.00 26.78 113 GLU F CA 1
ATOM 7140 C C . GLU F 1 113 ? -19.521 162.618 55.964 1.00 30.09 113 GLU F C 1
ATOM 7141 O O . GLU F 1 113 ? -18.331 162.833 56.246 1.00 27.04 113 GLU F O 1
ATOM 7147 N N . LYS F 1 114 ? -20.258 161.733 56.639 1.00 26.81 114 LYS F N 1
ATOM 7148 C CA . LYS F 1 114 ? -19.642 160.960 57.713 1.00 24.46 114 LYS F CA 1
ATOM 7149 C C . LYS F 1 114 ? -18.550 160.033 57.183 1.00 26.26 114 LYS F C 1
ATOM 7150 O O . LYS F 1 114 ? -17.491 159.898 57.808 1.00 29.74 114 LYS F O 1
ATOM 7156 N N . MET F 1 115 ? -18.783 159.383 56.038 1.00 24.28 115 MET F N 1
ATOM 7157 C CA . MET F 1 115 ? -17.737 158.535 55.469 1.00 27.05 115 MET F CA 1
ATOM 7158 C C . MET F 1 115 ? -16.486 159.347 55.141 1.00 26.99 115 MET F C 1
ATOM 7159 O O . MET F 1 115 ? -15.363 158.904 55.412 1.00 35.88 115 MET F O 1
ATOM 7164 N N . ALA F 1 116 ? -16.661 160.538 54.558 1.00 25.37 116 ALA F N 1
ATOM 7165 C CA . ALA F 1 116 ? -15.511 161.376 54.231 1.00 29.13 116 ALA F CA 1
ATOM 7166 C C . ALA F 1 116 ? -14.689 161.721 55.472 1.00 30.70 116 ALA F C 1
ATOM 7167 O O . ALA F 1 116 ? -13.460 161.844 55.385 1.00 35.77 116 ALA F O 1
ATOM 7169 N N . LYS F 1 117 ? -15.333 161.857 56.634 1.00 29.13 117 LYS F N 1
ATOM 7170 C CA . LYS F 1 117 ? -14.631 162.141 57.882 1.00 32.99 117 LYS F CA 1
ATOM 7171 C C . LYS F 1 117 ? -14.103 160.891 58.572 1.00 32.66 117 LYS F C 1
ATOM 7172 O O . LYS F 1 117 ? -13.457 161.009 59.619 1.00 36.05 117 LYS F O 1
ATOM 7178 N N . GLY F 1 118 ? -14.384 159.706 58.037 1.00 29.08 118 GLY F N 1
ATOM 7179 C CA . GLY F 1 118 ? -13.944 158.474 58.663 1.00 32.13 118 GLY F CA 1
ATOM 7180 C C . GLY F 1 118 ? -14.846 157.965 59.762 1.00 35.84 118 GLY F C 1
ATOM 7181 O O . GLY F 1 118 ? -14.473 157.018 60.462 1.00 36.52 118 GLY F O 1
ATOM 7182 N N . ASP F 1 119 ? -16.023 158.567 59.940 1.00 35.18 119 ASP F N 1
ATOM 7183 C CA . ASP F 1 119 ? -17.003 158.106 60.923 1.00 26.81 119 ASP F CA 1
ATOM 7184 C C . ASP F 1 119 ? -17.818 156.982 60.288 1.00 30.62 119 ASP F C 1
ATOM 7185 O O . ASP F 1 119 ? -18.978 157.146 59.897 1.00 27.98 119 ASP F O 1
ATOM 7190 N N . LYS F 1 120 ? -17.193 155.810 60.213 1.00 26.51 120 LYS F N 1
ATOM 7191 C CA . LYS F 1 120 ? -17.788 154.698 59.481 1.00 27.04 120 LYS F CA 1
ATOM 7192 C C . LYS F 1 120 ? -19.018 154.152 60.194 1.00 28.62 120 LYS F C 1
ATOM 7193 O O . LYS F 1 120 ? -19.987 153.743 59.541 1.00 23.54 120 LYS F O 1
ATOM 7199 N N . LYS F 1 121 ? -19.008 154.130 61.529 1.00 26.07 121 LYS F N 1
ATOM 7200 C CA . LYS F 1 121 ? -20.173 153.613 62.242 1.00 24.66 121 LYS F CA 1
ATOM 7201 C C . LYS F 1 121 ? -21.358 154.555 62.101 1.00 25.99 121 LYS F C 1
ATOM 7202 O O . LYS F 1 121 ? -22.476 154.116 61.801 1.00 23.87 121 LYS F O 1
ATOM 7208 N N . GLY F 1 122 ? -21.138 155.857 62.310 1.00 22.95 122 GLY F N 1
ATOM 7209 C CA . GLY F 1 122 ? -22.233 156.806 62.147 1.00 21.96 122 GLY F CA 1
ATOM 7210 C C . GLY F 1 122 ? -22.815 156.781 60.745 1.00 21.36 122 GLY F C 1
ATOM 7211 O O . GLY F 1 122 ? -24.023 156.936 60.554 1.00 22.38 122 GLY F O 1
ATOM 7212 N N . ALA F 1 123 ? -21.965 156.591 59.741 1.00 20.56 123 ALA F N 1
ATOM 7213 C CA . ALA F 1 123 ? -22.462 156.581 58.371 1.00 20.07 123 ALA F CA 1
ATOM 7214 C C . ALA F 1 123 ? -23.411 155.408 58.138 1.00 19.49 123 ALA F C 1
ATOM 7215 O O . ALA F 1 123 ? -24.458 155.556 57.488 1.00 18.89 123 ALA F O 1
ATOM 7217 N N . MET F 1 124 ? -23.067 154.228 58.663 1.00 19.19 124 MET F N 1
ATOM 7218 C CA . MET F 1 124 ? -23.949 153.083 58.450 1.00 18.27 124 MET F CA 1
ATOM 7219 C C . MET F 1 124 ? -25.237 153.234 59.238 1.00 20.51 124 MET F C 1
ATOM 7220 O O . MET F 1 124 ? -26.314 152.825 58.775 1.00 21.92 124 MET F O 1
ATOM 7225 N N A GLU F 1 125 ? -25.151 153.817 60.434 0.50 22.51 125 GLU F N 1
ATOM 7226 N N B GLU F 1 125 ? -25.144 153.809 60.439 0.50 22.51 125 GLU F N 1
ATOM 7227 C CA A GLU F 1 125 ? -26.358 154.066 61.211 0.50 20.90 125 GLU F CA 1
ATOM 7228 C CA B GLU F 1 125 ? -26.339 154.085 61.227 0.50 20.91 125 GLU F CA 1
ATOM 7229 C C A GLU F 1 125 ? -27.285 155.031 60.489 0.50 21.91 125 GLU F C 1
ATOM 7230 C C B GLU F 1 125 ? -27.276 155.025 60.485 0.50 21.90 125 GLU F C 1
ATOM 7231 O O A GLU F 1 125 ? -28.504 154.830 60.468 0.50 20.22 125 GLU F O 1
ATOM 7232 O O B GLU F 1 125 ? -28.491 154.803 60.452 0.50 20.20 125 GLU F O 1
ATOM 7243 N N . GLU F 1 126 ? -26.725 156.077 59.874 1.00 19.84 126 GLU F N 1
ATOM 7244 C CA . GLU F 1 126 ? -27.550 157.016 59.120 1.00 23.25 126 GLU F CA 1
ATOM 7245 C C . GLU F 1 126 ? -28.260 156.326 57.952 1.00 22.34 126 GLU F C 1
ATOM 7246 O O . GLU F 1 126 ? -29.443 156.583 57.697 1.00 20.90 126 GLU F O 1
ATOM 7252 N N . LEU F 1 127 ? -27.557 155.444 57.230 1.00 20.11 127 LEU F N 1
ATOM 7253 C CA . LEU F 1 127 ? -28.207 154.709 56.146 1.00 18.61 127 LEU F CA 1
ATOM 7254 C C . LEU F 1 127 ? -29.308 153.795 56.668 1.00 18.26 127 LEU F C 1
ATOM 7255 O O . LEU F 1 127 ? -30.379 153.702 56.059 1.00 20.86 127 LEU F O 1
ATOM 7260 N N . ARG F 1 128 ? -29.070 153.113 57.797 1.00 18.86 128 ARG F N 1
ATOM 7261 C CA . ARG F 1 128 ? -30.066 152.180 58.316 1.00 20.78 128 ARG F CA 1
ATOM 7262 C C . ARG F 1 128 ? -31.350 152.910 58.697 1.00 22.29 128 ARG F C 1
ATOM 7263 O O . ARG F 1 128 ? -32.453 152.399 58.479 1.00 23.30 128 ARG F O 1
ATOM 7271 N N . LEU F 1 129 ? -31.221 154.112 59.258 1.00 21.30 129 LEU F N 1
ATOM 7272 C CA . LEU F 1 129 ? -32.393 154.917 59.601 1.00 20.93 129 LEU F CA 1
ATOM 7273 C C . LEU F 1 129 ? -33.158 155.397 58.373 1.00 24.81 129 LEU F C 1
ATOM 7274 O O . LEU F 1 129 ? -34.324 155.799 58.500 1.00 25.97 129 LEU F O 1
ATOM 7279 N N . ALA F 1 130 ? -32.538 155.374 57.198 1.00 22.02 130 ALA F N 1
ATOM 7280 C CA . ALA F 1 130 ? -33.186 155.774 55.959 1.00 21.99 130 ALA F CA 1
ATOM 7281 C C . ALA F 1 130 ? -33.774 154.599 55.179 1.00 24.42 130 ALA F C 1
ATOM 7282 O O . ALA F 1 130 ? -34.226 154.796 54.053 1.00 23.29 130 ALA F O 1
ATOM 7284 N N . GLY F 1 131 ? -33.762 153.393 55.737 1.00 20.85 131 GLY F N 1
ATOM 7285 C CA . GLY F 1 131 ? -34.290 152.235 55.038 1.00 20.65 131 GLY F CA 1
ATOM 7286 C C . GLY F 1 131 ? -33.285 151.476 54.204 1.00 24.42 131 GLY F C 1
ATOM 7287 O O . GLY F 1 131 ? -33.687 150.621 53.402 1.00 23.23 131 GLY F O 1
ATOM 7288 N N . VAL F 1 132 ? -31.997 151.763 54.361 1.00 18.51 132 VAL F N 1
ATOM 7289 C CA . VAL F 1 132 ? -30.940 151.073 53.628 1.00 21.67 132 VAL F CA 1
ATOM 7290 C C . VAL F 1 132 ? -30.323 150.043 54.557 1.00 21.91 132 VAL F C 1
ATOM 7291 O O . VAL F 1 132 ? -29.924 150.368 55.676 1.00 29.11 132 VAL F O 1
ATOM 7295 N N . GLY F 1 133 ? -30.242 148.790 54.098 1.00 25.17 133 GLY F N 1
ATOM 7296 C CA . GLY F 1 133 ? -29.547 147.751 54.836 1.00 24.81 133 GLY F CA 1
ATOM 7297 C C . GLY F 1 133 ? -28.173 147.522 54.269 1.00 24.30 133 GLY F C 1
ATOM 7298 O O . GLY F 1 133 ? -28.007 147.303 53.064 1.00 21.82 133 GLY F O 1
ATOM 7299 N N . VAL F 1 134 ? -27.160 147.590 55.133 1.00 23.46 134 VAL F N 1
ATOM 7300 C CA . VAL F 1 134 ? -25.782 147.307 54.743 1.00 21.56 134 VAL F CA 1
ATOM 7301 C C . VAL F 1 134 ? -25.307 146.119 55.562 1.00 25.79 134 VAL F C 1
ATOM 7302 O O . VAL F 1 134 ? -25.238 146.193 56.796 1.00 25.89 134 VAL F O 1
ATOM 7306 N N . MET F 1 135 ? -24.972 145.032 54.885 1.00 24.16 135 MET F N 1
ATOM 7307 C CA . MET F 1 135 ? -24.521 143.821 55.546 1.00 22.39 135 MET F CA 1
ATOM 7308 C C . MET F 1 135 ? -23.052 143.606 55.218 1.00 25.67 135 MET F C 1
ATOM 7309 O O . MET F 1 135 ? -22.617 143.868 54.091 1.00 23.76 135 MET F O 1
ATOM 7314 N N . GLU F 1 136 ? -22.295 143.139 56.204 1.00 20.44 136 GLU F N 1
ATOM 7315 C CA . GLU F 1 136 ? -20.968 142.589 55.953 1.00 25.31 136 GLU F CA 1
ATOM 7316 C C . GLU F 1 136 ? -21.097 141.077 55.824 1.00 21.09 136 GLU F C 1
ATOM 7317 O O . GLU F 1 136 ? -21.495 140.407 56.784 1.00 23.45 136 GLU F O 1
ATOM 7323 N N . ASN F 1 137 ? -20.781 140.544 54.637 1.00 19.12 137 ASN F N 1
ATOM 7324 C CA . ASN F 1 137 ? -20.801 139.100 54.394 1.00 19.36 137 ASN F CA 1
ATOM 7325 C C . ASN F 1 137 ? -19.396 138.579 54.637 1.00 22.75 137 ASN F C 1
ATOM 7326 O O . ASN F 1 137 ? -18.471 138.934 53.903 1.00 26.43 137 ASN F O 1
ATOM 7331 N N . GLN F 1 138 ? -19.221 137.770 55.678 1.00 24.12 138 GLN F N 1
ATOM 7332 C CA . GLN F 1 138 ? -17.918 137.201 56.007 1.00 20.76 138 GLN F CA 1
ATOM 7333 C C . GLN F 1 138 ? -17.885 135.735 55.599 1.00 22.25 138 GLN F C 1
ATOM 7334 O O . GLN F 1 138 ? -18.814 134.986 55.903 1.00 24.19 138 GLN F O 1
ATOM 7340 N N . TYR F 1 139 ? -16.817 135.332 54.916 1.00 20.01 139 TYR F N 1
ATOM 7341 C CA . TYR F 1 139 ? -16.616 133.940 54.542 1.00 19.76 139 TYR F CA 1
ATOM 7342 C C . TYR F 1 139 ? -15.777 133.285 55.628 1.00 23.48 139 TYR F C 1
ATOM 7343 O O . TYR F 1 139 ? -14.680 133.771 55.943 1.00 22.16 139 TYR F O 1
ATOM 7352 N N . LEU F 1 140 ? -16.296 132.201 56.206 1.00 20.42 140 LEU F N 1
ATOM 7353 C CA . LEU F 1 140 ? -15.716 131.586 57.392 1.00 17.58 140 LEU F CA 1
ATOM 7354 C C . LEU F 1 140 ? -15.206 130.196 57.065 1.00 19.59 140 LEU F C 1
ATOM 7355 O O . LEU F 1 140 ? -15.923 129.397 56.448 1.00 20.42 140 LEU F O 1
ATOM 7360 N N . MET F 1 141 ? -13.977 129.916 57.507 1.00 17.86 141 MET F N 1
ATOM 7361 C CA . MET F 1 141 ? -13.282 128.658 57.266 1.00 18.02 141 MET F CA 1
ATOM 7362 C C . MET F 1 141 ? -13.084 127.927 58.585 1.00 20.31 141 MET F C 1
ATOM 7363 O O . MET F 1 141 ? -12.433 128.479 59.485 1.00 21.02 141 MET F O 1
ATOM 7368 N N . PRO F 1 142 ? -13.599 126.709 58.754 1.00 19.07 142 PRO F N 1
ATOM 7369 C CA . PRO F 1 142 ? -13.309 125.948 59.978 1.00 20.44 142 PRO F CA 1
ATOM 7370 C C . PRO F 1 142 ? -11.890 125.408 59.892 1.00 19.76 142 PRO F C 1
ATOM 7371 O O . PRO F 1 142 ? -11.589 124.587 59.029 1.00 22.86 142 PRO F O 1
ATOM 7375 N N . LEU F 1 143 ? -11.016 125.884 60.791 1.00 22.07 143 LEU F N 1
ATOM 7376 C CA . LEU F 1 143 ? -9.573 125.731 60.591 1.00 21.75 143 LEU F CA 1
ATOM 7377 C C . LEU F 1 143 ? -9.131 124.270 60.617 1.00 19.64 143 LEU F C 1
ATOM 7378 O O . LEU F 1 143 ? -8.534 123.775 59.657 1.00 21.14 143 LEU F O 1
ATOM 7383 N N A LYS F 1 144 ? -9.370 123.573 61.733 0.52 21.87 144 LYS F N 1
ATOM 7384 N N B LYS F 1 144 ? -9.380 123.575 61.730 0.48 21.88 144 LYS F N 1
ATOM 7385 C CA A LYS F 1 144 ? -8.918 122.188 61.836 0.52 21.54 144 LYS F CA 1
ATOM 7386 C CA B LYS F 1 144 ? -8.928 122.192 61.855 0.48 21.55 144 LYS F CA 1
ATOM 7387 C C A LYS F 1 144 ? -9.625 121.305 60.818 0.52 23.53 144 LYS F C 1
ATOM 7388 C C B LYS F 1 144 ? -9.633 121.288 60.850 0.48 23.54 144 LYS F C 1
ATOM 7389 O O A LYS F 1 144 ? -9.009 120.420 60.211 0.52 22.34 144 LYS F O 1
ATOM 7390 O O B LYS F 1 144 ? -9.019 120.378 60.279 0.48 22.35 144 LYS F O 1
ATOM 7401 N N . GLN F 1 145 ? -10.926 121.526 60.633 1.00 21.22 145 GLN F N 1
ATOM 7402 C CA . GLN F 1 145 ? -11.679 120.759 59.650 1.00 20.72 145 GLN F CA 1
ATOM 7403 C C . GLN F 1 145 ? -11.088 120.930 58.254 1.00 19.31 145 GLN F C 1
ATOM 7404 O O . GLN F 1 145 ? -11.013 119.968 57.478 1.00 21.54 145 GLN F O 1
ATOM 7410 N N . THR F 1 146 ? -10.665 122.152 57.916 1.00 18.73 146 THR F N 1
ATOM 7411 C CA . THR F 1 146 ? -10.081 122.375 56.599 1.00 18.27 146 THR F CA 1
ATOM 7412 C C . THR F 1 146 ? -8.691 121.753 56.512 1.00 22.44 146 THR F C 1
ATOM 7413 O O . THR F 1 146 ? -8.350 121.125 55.500 1.00 21.88 146 THR F O 1
ATOM 7417 N N . ARG F 1 147 ? -7.891 121.882 57.575 1.00 22.52 147 ARG F N 1
ATOM 7418 C CA . ARG F 1 147 ? -6.591 121.210 57.609 1.00 18.54 147 ARG F CA 1
ATOM 7419 C C . ARG F 1 147 ? -6.741 119.717 57.359 1.00 19.43 147 ARG F C 1
ATOM 7420 O O . ARG F 1 147 ? -5.956 119.116 56.609 1.00 24.61 147 ARG F O 1
ATOM 7428 N N . ASN F 1 148 ? -7.723 119.092 58.024 1.00 21.24 148 ASN F N 1
ATOM 7429 C CA . ASN F 1 148 ? -7.951 117.654 57.869 1.00 21.44 148 ASN F CA 1
ATOM 7430 C C . ASN F 1 148 ? -8.307 117.300 56.432 1.00 22.41 148 ASN F C 1
ATOM 7431 O O . ASN F 1 148 ? -7.858 116.274 55.908 1.00 23.01 148 ASN F O 1
ATOM 7436 N N . ALA F 1 149 ? -9.129 118.127 55.787 1.00 19.88 149 ALA F N 1
ATOM 7437 C CA . ALA F 1 149 ? -9.507 117.873 54.405 1.00 22.99 149 ALA F CA 1
ATOM 7438 C C . ALA F 1 149 ? -8.301 117.957 53.481 1.00 23.06 149 ALA F C 1
ATOM 7439 O O . ALA F 1 149 ? -8.120 117.103 52.607 1.00 22.76 149 ALA F O 1
ATOM 7441 N N . LEU F 1 150 ? -7.458 118.975 53.671 1.00 23.17 150 LEU F N 1
ATOM 7442 C CA . LEU F 1 150 ? -6.248 119.097 52.862 1.00 20.12 150 LEU F CA 1
ATOM 7443 C C . LEU F 1 150 ? -5.317 117.916 53.079 1.00 19.67 150 LEU F C 1
ATOM 7444 O O . LEU F 1 150 ? -4.688 117.431 52.130 1.00 21.69 150 LEU F O 1
ATOM 7449 N N . ALA F 1 151 ? -5.207 117.442 54.324 1.00 21.52 151 ALA F N 1
ATOM 7450 C CA . ALA F 1 151 ? -4.334 116.302 54.588 1.00 24.66 151 ALA F CA 1
ATOM 7451 C C . ALA F 1 151 ? -4.868 115.036 53.922 1.00 22.51 151 ALA F C 1
ATOM 7452 O O . ALA F 1 151 ? -4.088 114.218 53.420 1.00 21.89 151 ALA F O 1
ATOM 7454 N N . ASP F 1 152 ? -6.196 114.860 53.912 1.00 23.42 152 ASP F N 1
ATOM 7455 C CA . ASP F 1 152 ? -6.792 113.769 53.143 1.00 24.23 152 ASP F CA 1
ATOM 7456 C C . ASP F 1 152 ? -6.475 113.894 51.658 1.00 25.64 152 ASP F C 1
ATOM 7457 O O . ASP F 1 152 ? -6.191 112.894 50.989 1.00 22.26 152 ASP F O 1
ATOM 7462 N N . ALA F 1 153 ? -6.566 115.108 51.110 1.00 20.83 153 ALA F N 1
ATOM 7463 C CA . ALA F 1 153 ? -6.269 115.285 49.694 1.00 22.05 153 ALA F CA 1
ATOM 7464 C C . ALA F 1 153 ? -4.800 114.989 49.393 1.00 24.03 153 ALA F C 1
ATOM 7465 O O . ALA F 1 153 ? -4.483 114.389 48.360 1.00 21.86 153 ALA F O 1
ATOM 7467 N N . GLN F 1 154 ? -3.894 115.405 50.286 1.00 20.57 154 GLN F N 1
ATOM 7468 C CA . GLN F 1 154 ? -2.476 115.125 50.098 1.00 21.66 154 GLN F CA 1
ATOM 7469 C C . GLN F 1 154 ? -2.200 113.627 50.009 1.00 21.96 154 GLN F C 1
ATOM 7470 O O . GLN F 1 154 ? -1.400 113.187 49.171 1.00 22.66 154 GLN F O 1
ATOM 7476 N N . LYS F 1 155 ? -2.821 112.828 50.885 1.00 24.72 155 LYS F N 1
ATOM 7477 C CA . LYS F 1 155 ? -2.584 111.385 50.843 1.00 27.03 155 LYS F CA 1
ATOM 7478 C C . LYS F 1 155 ? -3.032 110.801 49.514 1.00 27.57 155 LYS F C 1
ATOM 7479 O O . LYS F 1 155 ? -2.350 109.941 48.946 1.00 23.97 155 LYS F O 1
ATOM 7485 N N . LEU F 1 156 ? -4.175 111.271 49.000 1.00 20.79 156 LEU F N 1
ATOM 7486 C CA . LEU F 1 156 ? -4.690 110.794 47.719 1.00 21.45 156 LEU F CA 1
ATOM 7487 C C . LEU F 1 156 ? -3.794 111.239 46.566 1.00 19.54 156 LEU F C 1
ATOM 7488 O O . LEU F 1 156 ? -3.442 110.433 45.696 1.00 23.46 156 LEU F O 1
ATOM 7493 N N . LEU F 1 157 ? -3.387 112.515 46.558 1.00 21.76 157 LEU F N 1
ATOM 7494 C CA . LEU F 1 157 ? -2.463 112.994 45.532 1.00 22.96 157 LEU F CA 1
ATOM 7495 C C . LEU F 1 157 ? -1.182 112.173 45.517 1.00 30.46 157 LEU F C 1
ATOM 7496 O O . LEU F 1 157 ? -0.647 111.862 44.444 1.00 24.45 157 LEU F O 1
ATOM 7501 N N . ASP F 1 158 ? -0.672 111.822 46.702 1.00 24.56 158 ASP F N 1
ATOM 7502 C CA . ASP F 1 158 ? 0.556 111.037 46.788 1.00 28.44 158 ASP F CA 1
ATOM 7503 C C . ASP F 1 158 ? 0.408 109.673 46.135 1.00 28.49 158 ASP F C 1
ATOM 7504 O O . ASP F 1 158 ? 1.390 109.132 45.609 1.00 30.02 158 ASP F O 1
ATOM 7509 N N . LYS F 1 159 ? -0.794 109.098 46.167 1.00 23.57 159 LYS F N 1
ATOM 7510 C CA . LYS F 1 159 ? -1.081 107.816 45.531 1.00 28.30 159 LYS F CA 1
ATOM 7511 C C . LYS F 1 159 ? -1.626 107.967 44.119 1.00 24.14 159 LYS F C 1
ATOM 7512 O O . LYS F 1 159 ? -2.082 106.977 43.541 1.00 28.03 159 LYS F O 1
ATOM 7518 N N . LYS F 1 160 ? -1.589 109.178 43.561 1.00 24.66 160 LYS F N 1
ATOM 7519 C CA . LYS F 1 160 ? -2.083 109.475 42.213 1.00 22.91 160 LYS F CA 1
ATOM 7520 C C . LYS F 1 160 ? -3.568 109.133 42.057 1.00 22.16 160 LYS F C 1
ATOM 7521 O O . LYS F 1 160 ? -4.038 108.806 40.960 1.00 23.61 160 LYS F O 1
ATOM 7527 N N . GLN F 1 161 ? -4.318 109.233 43.153 1.00 25.70 161 GLN F N 1
ATOM 7528 C CA . GLN F 1 161 ? -5.776 109.085 43.132 1.00 22.99 161 GLN F CA 1
ATOM 7529 C C . GLN F 1 161 ? -6.396 110.463 42.887 1.00 21.26 161 GLN F C 1
ATOM 7530 O O . GLN F 1 161 ? -6.952 111.112 43.771 1.00 23.27 161 GLN F O 1
ATOM 7536 N N . TYR F 1 162 ? -6.276 110.904 41.634 1.00 19.28 162 TYR F N 1
ATOM 7537 C CA . TYR F 1 162 ? -6.507 112.306 41.311 1.00 17.77 162 TYR F CA 1
ATOM 7538 C C . TYR F 1 162 ? -7.990 112.678 41.368 1.00 17.48 162 TYR F C 1
ATOM 7539 O O . TYR F 1 162 ? -8.333 113.768 41.836 1.00 19.11 162 TYR F O 1
ATOM 7548 N N . TYR F 1 163 ? -8.880 111.816 40.871 1.00 17.84 163 TYR F N 1
ATOM 7549 C CA . TYR F 1 163 ? -10.309 112.129 40.983 1.00 17.87 163 TYR F CA 1
ATOM 7550 C C . TYR F 1 163 ? -10.735 112.220 42.448 1.00 20.05 163 TYR F C 1
ATOM 7551 O O . TYR F 1 163 ? -11.459 113.147 42.847 1.00 17.89 163 TYR F O 1
ATOM 7560 N N . GLU F 1 164 ? -10.282 111.269 43.266 1.00 20.54 164 GLU F N 1
ATOM 7561 C CA . GLU F 1 164 ? -10.615 111.280 44.688 1.00 19.26 164 GLU F CA 1
ATOM 7562 C C . GLU F 1 164 ? -10.054 112.519 45.374 1.00 21.63 164 GLU F C 1
ATOM 7563 O O . GLU F 1 164 ? -10.691 113.085 46.269 1.00 20.29 164 GLU F O 1
ATOM 7569 N N . ALA F 1 165 ? -8.840 112.918 45.000 1.00 19.90 165 ALA F N 1
ATOM 7570 C CA . ALA F 1 165 ? -8.272 114.144 45.546 1.00 19.25 165 ALA F CA 1
ATOM 7571 C C . ALA F 1 165 ? -9.128 115.352 45.188 1.00 19.91 165 ALA F C 1
ATOM 7572 O O . ALA F 1 165 ? -9.260 116.281 45.988 1.00 20.49 165 ALA F O 1
ATOM 7574 N N . ASN F 1 166 ? -9.684 115.374 43.972 1.00 19.05 166 ASN F N 1
ATOM 7575 C CA . ASN F 1 166 ? -10.538 116.487 43.589 1.00 19.91 166 ASN F CA 1
ATOM 7576 C C . ASN F 1 166 ? -11.765 116.554 44.493 1.00 18.92 166 ASN F C 1
ATOM 7577 O O . ASN F 1 166 ? -12.164 117.639 44.937 1.00 19.90 166 ASN F O 1
ATOM 7582 N N . LEU F 1 167 ? -12.366 115.394 44.796 1.00 19.35 167 LEU F N 1
ATOM 7583 C CA . LEU F 1 167 ? -13.506 115.378 45.719 1.00 20.25 167 LEU F CA 1
ATOM 7584 C C . LEU F 1 167 ? -13.108 115.816 47.124 1.00 22.32 167 LEU F C 1
ATOM 7585 O O . LEU F 1 167 ? -13.878 116.509 47.804 1.00 21.39 167 LEU F O 1
ATOM 7590 N N . ALA F 1 168 ? -11.952 115.353 47.607 1.00 19.78 168 ALA F N 1
ATOM 7591 C CA . ALA F 1 168 ? -11.516 115.733 48.946 1.00 20.74 168 ALA F CA 1
ATOM 7592 C C . ALA F 1 168 ? -11.324 117.240 49.044 1.00 23.58 168 ALA F C 1
ATOM 7593 O O . ALA F 1 168 ? -11.663 117.859 50.068 1.00 21.58 168 ALA F O 1
ATOM 7595 N N . LEU F 1 169 ? -10.772 117.845 47.987 1.00 18.04 169 LEU F N 1
ATOM 7596 C CA . LEU F 1 169 ? -10.612 119.296 47.941 1.00 17.42 169 LEU F CA 1
ATOM 7597 C C . LEU F 1 169 ? -11.964 119.985 47.852 1.00 20.39 169 LEU F C 1
ATOM 7598 O O . LEU F 1 169 ? -12.162 121.060 48.429 1.00 18.88 169 LEU F O 1
ATOM 7603 N N . LYS F 1 170 ? -12.905 119.381 47.128 1.00 18.18 170 LYS F N 1
ATOM 7604 C CA . LYS F 1 170 ? -14.260 119.922 47.095 1.00 18.31 170 LYS F CA 1
ATOM 7605 C C . LYS F 1 170 ? -14.867 119.939 48.489 1.00 19.29 170 LYS F C 1
ATOM 7606 O O . LYS F 1 170 ? -15.576 120.887 48.858 1.00 20.80 170 LYS F O 1
ATOM 7612 N N . GLY F 1 171 ? -14.604 118.895 49.278 1.00 20.71 171 GLY F N 1
ATOM 7613 C CA . GLY F 1 171 ? -15.122 118.862 50.639 1.00 20.28 171 GLY F CA 1
ATOM 7614 C C . GLY F 1 171 ? -14.546 119.973 51.494 1.00 23.20 171 GLY F C 1
ATOM 7615 O O . GLY F 1 171 ? -15.247 120.552 52.326 1.00 23.39 171 GLY F O 1
ATOM 7616 N N . ALA F 1 172 ? -13.262 120.302 51.288 1.00 20.37 172 ALA F N 1
ATOM 7617 C CA . ALA F 1 172 ? -12.694 121.474 51.957 1.00 21.86 172 ALA F CA 1
ATOM 7618 C C . ALA F 1 172 ? -13.455 122.750 51.595 1.00 19.86 172 ALA F C 1
ATOM 7619 O O . ALA F 1 172 ? -13.774 123.570 52.469 1.00 22.59 172 ALA F O 1
ATOM 7621 N N . GLU F 1 173 ? -13.750 122.944 50.307 1.00 17.62 173 GLU F N 1
ATOM 7622 C CA . GLU F 1 173 ? -14.491 124.138 49.901 1.00 20.00 173 GLU F CA 1
ATOM 7623 C C . GLU F 1 173 ? -15.905 124.127 50.452 1.00 20.93 173 GLU F C 1
ATOM 7624 O O . GLU F 1 173 ? -16.447 125.188 50.774 1.00 19.58 173 GLU F O 1
ATOM 7630 N N . ASP F 1 174 ? -16.524 122.949 50.564 1.00 19.73 174 ASP F N 1
ATOM 7631 C CA . ASP F 1 174 ? -17.892 122.902 51.088 1.00 21.55 174 ASP F CA 1
ATOM 7632 C C . ASP F 1 174 ? -17.976 123.303 52.558 1.00 24.59 174 ASP F C 1
ATOM 7633 O O . ASP F 1 174 ? -19.074 123.617 53.045 1.00 21.17 174 ASP F O 1
ATOM 7638 N N . GLY F 1 175 ? -16.855 123.320 53.275 1.00 21.50 175 GLY F N 1
ATOM 7639 C CA . GLY F 1 175 ? -16.888 123.752 54.659 1.00 22.00 175 GLY F CA 1
ATOM 7640 C C . GLY F 1 175 ? -16.913 125.253 54.852 1.00 19.16 175 GLY F C 1
ATOM 7641 O O . GLY F 1 175 ? -17.132 125.721 55.977 1.00 20.27 175 GLY F O 1
ATOM 7642 N N . ILE F 1 176 ? -16.673 126.013 53.786 1.00 18.60 176 ILE F N 1
ATOM 7643 C CA . ILE F 1 176 ? -16.684 127.477 53.853 1.00 20.83 176 ILE F CA 1
ATOM 7644 C C . ILE F 1 176 ? -18.126 127.963 53.868 1.00 22.96 176 ILE F C 1
ATOM 7645 O O . ILE F 1 176 ? -18.910 127.638 52.968 1.00 22.46 176 ILE F O 1
ATOM 7650 N N . ILE F 1 177 ? -18.480 128.761 54.871 1.00 19.86 177 ILE F N 1
ATOM 7651 C CA . ILE F 1 177 ? -19.840 129.269 54.987 1.00 20.21 177 ILE F CA 1
ATOM 7652 C C . ILE F 1 177 ? -19.796 130.788 54.904 1.00 23.44 177 ILE F C 1
ATOM 7653 O O . ILE F 1 177 ? -18.754 131.415 55.095 1.00 20.93 177 ILE F O 1
ATOM 7658 N N . VAL F 1 178 ? -20.948 131.382 54.601 1.00 21.85 178 VAL F N 1
ATOM 7659 C CA . VAL F 1 178 ? -21.094 132.836 54.638 1.00 21.26 178 VAL F CA 1
ATOM 7660 C C . VAL F 1 178 ? -21.882 133.197 55.883 1.00 25.31 178 VAL F C 1
ATOM 7661 O O . VAL F 1 178 ? -22.858 132.522 56.226 1.00 29.43 178 VAL F O 1
ATOM 7665 N N . ASP F 1 179 ? -21.449 134.248 56.575 1.00 22.59 179 ASP F N 1
ATOM 7666 C CA . ASP F 1 179 ? -22.169 134.768 57.731 1.00 23.33 179 ASP F CA 1
ATOM 7667 C C . ASP F 1 179 ? -22.321 136.267 57.547 1.00 22.43 179 ASP F C 1
ATOM 7668 O O . ASP F 1 179 ? -21.320 136.981 57.471 1.00 25.35 179 ASP F O 1
ATOM 7673 N N . SER F 1 180 ? -23.564 136.744 57.492 1.00 20.72 180 SER F N 1
ATOM 7674 C CA . SER F 1 180 ? -23.861 138.142 57.189 1.00 22.73 180 SER F CA 1
ATOM 7675 C C . SER F 1 180 ? -24.317 138.845 58.459 1.00 22.22 180 SER F C 1
ATOM 7676 O O . SER F 1 180 ? -25.160 138.317 59.186 1.00 24.93 180 SER F O 1
ATOM 7679 N N . GLU F 1 181 ? -23.746 140.017 58.735 1.00 19.59 181 GLU F N 1
ATOM 7680 C CA . GLU F 1 181 ? -24.117 140.792 59.913 1.00 23.42 181 GLU F CA 1
ATOM 7681 C C . GLU F 1 181 ? -24.254 142.252 59.522 1.00 25.97 181 GLU F C 1
ATOM 7682 O O . GLU F 1 181 ? -23.532 142.742 58.653 1.00 24.23 181 GLU F O 1
ATOM 7688 N N . ALA F 1 182 ? -25.205 142.945 60.154 1.00 19.85 182 ALA F N 1
ATOM 7689 C CA . ALA F 1 182 ? -25.346 144.376 59.916 1.00 23.57 182 ALA F CA 1
ATOM 7690 C C . ALA F 1 182 ? -24.049 145.094 60.265 1.00 24.04 182 ALA F C 1
ATOM 7691 O O . ALA F 1 182 ? -23.499 144.914 61.354 1.00 24.81 182 ALA F O 1
ATOM 7693 N N . LEU F 1 183 ? -23.551 145.898 59.331 1.00 24.38 183 LEU F N 1
ATOM 7694 C CA . LEU F 1 183 ? -22.218 146.471 59.467 1.00 24.07 183 LEU F CA 1
ATOM 7695 C C . LEU F 1 183 ? -22.212 147.549 60.549 1.00 28.43 183 LEU F C 1
ATOM 7696 O O . LEU F 1 183 ? -22.973 148.520 60.468 1.00 25.49 183 LEU F O 1
ATOM 7701 N N . PHE F 1 184 ? -21.342 147.368 61.550 1.00 26.35 184 PHE F N 1
ATOM 7702 C CA . PHE F 1 184 ? -21.180 148.293 62.679 1.00 27.61 184 PHE F CA 1
ATOM 7703 C C . PHE F 1 184 ? -22.474 148.487 63.461 1.00 32.82 184 PHE F C 1
ATOM 7704 O O . PHE F 1 184 ? -22.708 149.559 64.017 1.00 39.13 184 PHE F O 1
ATOM 7712 N N . VAL F 1 185 ? -23.337 147.475 63.518 1.00 36.22 185 VAL F N 1
ATOM 7713 C CA . VAL F 1 185 ? -24.639 147.680 64.159 1.00 38.86 185 VAL F CA 1
ATOM 7714 C C . VAL F 1 185 ? -24.516 147.682 65.688 1.00 45.35 185 VAL F C 1
ATOM 7715 O O . VAL F 1 185 ? -23.571 147.122 66.250 1.00 47.07 185 VAL F O 1
ATOM 7719 N N . ARG G 1 23 ? -40.505 128.114 28.735 1.00 51.26 23 ARG G N 1
ATOM 7720 C CA . ARG G 1 23 ? -41.452 127.776 29.793 1.00 38.15 23 ARG G CA 1
ATOM 7721 C C . ARG G 1 23 ? -40.798 126.906 30.871 1.00 39.95 23 ARG G C 1
ATOM 7722 O O . ARG G 1 23 ? -39.957 126.049 30.576 1.00 44.14 23 ARG G O 1
ATOM 7724 N N . ILE G 1 24 ? -41.202 127.127 32.121 1.00 32.71 24 ILE G N 1
ATOM 7725 C CA . ILE G 1 24 ? -40.678 126.384 33.259 1.00 28.37 24 ILE G CA 1
ATOM 7726 C C . ILE G 1 24 ? -41.462 125.088 33.416 1.00 30.11 24 ILE G C 1
ATOM 7727 O O . ILE G 1 24 ? -42.701 125.093 33.414 1.00 26.37 24 ILE G O 1
ATOM 7732 N N . SER G 1 25 ? -40.741 123.978 33.555 1.00 22.05 25 SER G N 1
ATOM 7733 C CA . SER G 1 25 ? -41.337 122.684 33.884 1.00 24.39 25 SER G CA 1
ATOM 7734 C C . SER G 1 25 ? -41.760 122.660 35.349 1.00 27.20 25 SER G C 1
ATOM 7735 O O . SER G 1 25 ? -40.905 122.620 36.243 1.00 22.22 25 SER G O 1
ATOM 7738 N N . GLU G 1 26 ? -43.073 122.664 35.615 1.00 27.59 26 GLU G N 1
ATOM 7739 C CA . GLU G 1 26 ? -43.522 122.549 37.003 1.00 24.41 26 GLU G CA 1
ATOM 7740 C C . GLU G 1 26 ? -43.123 121.205 37.600 1.00 21.25 26 GLU G C 1
ATOM 7741 O O . GLU G 1 26 ? -42.794 121.123 38.790 1.00 26.82 26 GLU G O 1
ATOM 7747 N N . GLN G 1 27 ? -43.114 120.143 36.785 1.00 25.00 27 GLN G N 1
ATOM 7748 C CA . GLN G 1 27 ? -42.733 118.825 37.292 1.00 25.25 27 GLN G CA 1
ATOM 7749 C C . GLN G 1 27 ? -41.299 118.825 37.809 1.00 24.34 27 GLN G C 1
ATOM 7750 O O . GLN G 1 27 ? -41.017 118.279 38.881 1.00 25.59 27 GLN G O 1
ATOM 7756 N N . GLY G 1 28 ? -40.374 119.397 37.036 1.00 21.66 28 GLY G N 1
ATOM 7757 C CA . GLY G 1 28 ? -38.990 119.462 37.481 1.00 21.28 28 GLY G CA 1
ATOM 7758 C C . GLY G 1 28 ? -38.798 120.389 38.666 1.00 24.39 28 GLY G C 1
ATOM 7759 O O . GLY G 1 28 ? -37.998 120.109 39.564 1.00 23.13 28 GLY G O 1
ATOM 7760 N N . LEU G 1 29 ? -39.534 121.505 38.692 1.00 22.26 29 LEU G N 1
ATOM 7761 C CA . LEU G 1 29 ? -39.445 122.420 39.827 1.00 23.41 29 LEU G CA 1
ATOM 7762 C C . LEU G 1 29 ? -39.909 121.736 41.106 1.00 22.68 29 LEU G C 1
ATOM 7763 O O . LEU G 1 29 ? -39.212 121.758 42.133 1.00 21.23 29 LEU G O 1
ATOM 7768 N N . TYR G 1 30 ? -41.089 121.111 41.059 1.00 22.82 30 TYR G N 1
ATOM 7769 C CA . TYR G 1 30 ? -41.612 120.427 42.238 1.00 25.80 30 TYR G CA 1
ATOM 7770 C C . TYR G 1 30 ? -40.705 119.284 42.663 1.00 24.75 30 TYR G C 1
ATOM 7771 O O . TYR G 1 30 ? -40.543 119.023 43.861 1.00 22.26 30 TYR G O 1
ATOM 7780 N N . ALA G 1 31 ? -40.129 118.571 41.691 1.00 21.56 31 ALA G N 1
ATOM 7781 C CA . ALA G 1 31 ? -39.275 117.442 42.028 1.00 21.46 31 ALA G CA 1
ATOM 7782 C C . ALA G 1 31 ? -38.036 117.897 42.786 1.00 22.02 31 ALA G C 1
ATOM 7783 O O . ALA G 1 31 ? -37.657 117.288 43.792 1.00 21.66 31 ALA G O 1
ATOM 7785 N N . MET G 1 32 ? -37.400 118.974 42.337 1.00 19.25 32 MET G N 1
ATOM 7786 C CA . MET G 1 32 ? -36.193 119.395 43.046 1.00 21.38 32 MET G CA 1
ATOM 7787 C C . MET G 1 32 ? -36.522 120.031 44.396 1.00 25.05 32 MET G C 1
ATOM 7788 O O . MET G 1 32 ? -35.707 119.945 45.318 1.00 23.39 32 MET G O 1
ATOM 7793 N N . ARG G 1 33 ? -37.698 120.661 44.553 1.00 20.49 33 ARG G N 1
ATOM 7794 C CA . ARG G 1 33 ? -38.097 121.087 45.895 1.00 19.78 33 ARG G CA 1
ATOM 7795 C C . ARG G 1 33 ? -38.299 119.885 46.809 1.00 20.11 33 ARG G C 1
ATOM 7796 O O . ARG G 1 33 ? -37.912 119.923 47.986 1.00 22.75 33 ARG G O 1
ATOM 7804 N N . ASP G 1 34 ? -38.894 118.804 46.281 1.00 22.14 34 ASP G N 1
ATOM 7805 C CA . ASP G 1 34 ? -39.055 117.581 47.069 1.00 22.40 34 ASP G CA 1
ATOM 7806 C C . ASP G 1 34 ? -37.703 117.065 47.553 1.00 24.81 34 ASP G C 1
ATOM 7807 O O . ASP G 1 34 ? -37.560 116.640 48.708 1.00 22.91 34 ASP G O 1
ATOM 7812 N N . VAL G 1 35 ? -36.702 117.097 46.674 1.00 22.06 35 VAL G N 1
ATOM 7813 C CA . VAL G 1 35 ? -35.370 116.593 47.017 1.00 19.58 35 VAL G CA 1
ATOM 7814 C C . VAL G 1 35 ? -34.776 117.392 48.169 1.00 23.11 35 VAL G C 1
ATOM 7815 O O . VAL G 1 35 ? -34.210 116.827 49.114 1.00 21.60 35 VAL G O 1
ATOM 7819 N N . GLN G 1 36 ? -34.895 118.721 48.105 1.00 18.28 36 GLN G N 1
ATOM 7820 C CA . GLN G 1 36 ? -34.355 119.564 49.169 1.00 19.40 36 GLN G CA 1
ATOM 7821 C C . GLN G 1 36 ? -34.983 119.218 50.514 1.00 22.48 36 GLN G C 1
ATOM 7822 O O . GLN G 1 36 ? -34.285 119.057 51.522 1.00 22.08 36 GLN G O 1
ATOM 7828 N N . VAL G 1 37 ? -36.310 119.107 50.547 1.00 21.23 37 VAL G N 1
ATOM 7829 C CA . VAL G 1 37 ? -37.005 118.809 51.796 1.00 21.32 37 VAL G CA 1
ATOM 7830 C C . VAL G 1 37 ? -36.668 117.405 52.272 1.00 21.88 37 VAL G C 1
ATOM 7831 O O . VAL G 1 37 ? -36.528 117.160 53.477 1.00 25.79 37 VAL G O 1
ATOM 7835 N N . ALA G 1 38 ? -36.533 116.463 51.336 1.00 24.32 38 ALA G N 1
ATOM 7836 C CA . ALA G 1 38 ? -36.180 115.093 51.695 1.00 23.82 38 ALA G CA 1
ATOM 7837 C C . ALA G 1 38 ? -34.813 115.031 52.374 1.00 23.23 38 ALA G C 1
ATOM 7838 O O . ALA G 1 38 ? -34.644 114.329 53.379 1.00 22.47 38 ALA G O 1
ATOM 7840 N N . ARG G 1 39 ? -33.824 115.755 51.841 1.00 22.26 39 ARG G N 1
ATOM 7841 C CA . ARG G 1 39 ? -32.494 115.746 52.455 1.00 22.64 39 ARG G CA 1
ATOM 7842 C C . ARG G 1 39 ? -32.539 116.287 53.877 1.00 26.46 39 ARG G C 1
ATOM 7843 O O . ARG G 1 39 ? -31.897 115.737 54.779 1.00 27.24 39 ARG G O 1
ATOM 7851 N N . LEU G 1 40 ? -33.308 117.352 54.104 1.00 23.50 40 LEU G N 1
ATOM 7852 C CA . LEU G 1 40 ? -33.448 117.881 55.458 1.00 28.34 40 LEU G CA 1
ATOM 7853 C C . LEU G 1 40 ? -34.139 116.882 56.383 1.00 26.14 40 LEU G C 1
ATOM 7854 O O . LEU G 1 40 ? -33.748 116.733 57.549 1.00 28.58 40 LEU G O 1
ATOM 7859 N N . ALA G 1 41 ? -35.168 116.190 55.879 1.00 26.42 41 ALA G N 1
ATOM 7860 C CA . ALA G 1 41 ? -35.907 115.231 56.697 1.00 25.16 41 ALA G CA 1
ATOM 7861 C C . ALA G 1 41 ? -35.016 114.097 57.192 1.00 28.36 41 ALA G C 1
ATOM 7862 O O . ALA G 1 41 ? -35.211 113.585 58.302 1.00 28.92 41 ALA G O 1
ATOM 7864 N N . LEU G 1 42 ? -34.045 113.678 56.373 1.00 28.45 42 LEU G N 1
ATOM 7865 C CA . LEU G 1 42 ? -33.129 112.614 56.778 1.00 29.47 42 LEU G CA 1
ATOM 7866 C C . LEU G 1 42 ? -32.344 112.988 58.030 1.00 34.30 42 LEU G C 1
ATOM 7867 O O . LEU G 1 42 ? -32.067 112.129 58.875 1.00 41.33 42 LEU G O 1
ATOM 7872 N N . PHE G 1 43 ? -31.961 114.255 58.164 1.00 24.72 43 PHE G N 1
ATOM 7873 C CA . PHE G 1 43 ? -31.140 114.665 59.295 1.00 26.07 43 PHE G CA 1
ATOM 7874 C C . PHE G 1 43 ? -31.969 115.148 60.469 1.00 33.15 43 PHE G C 1
ATOM 7875 O O . PHE G 1 43 ? -31.403 115.493 61.508 1.00 30.40 43 PHE G O 1
ATOM 7883 N N . HIS G 1 44 ? -33.287 115.194 60.320 1.00 31.81 44 HIS G N 1
ATOM 7884 C CA . HIS G 1 44 ? -34.174 115.550 61.419 1.00 33.23 44 HIS G CA 1
ATOM 7885 C C . HIS G 1 44 ? -34.990 114.356 61.897 1.00 41.29 44 HIS G C 1
ATOM 7886 O O . HIS G 1 44 ? -36.053 114.529 62.502 1.00 42.47 44 HIS G O 1
ATOM 7893 N N . GLY G 1 45 ? -34.501 113.146 61.636 1.00 36.29 45 GLY G N 1
ATOM 7894 C CA . GLY G 1 45 ? -35.098 111.943 62.181 1.00 42.62 45 GLY G CA 1
ATOM 7895 C C . GLY G 1 45 ? -36.429 111.550 61.582 1.00 45.41 45 GLY G C 1
ATOM 7896 O O . GLY G 1 45 ? -37.238 110.911 62.262 1.00 39.99 45 GLY G O 1
ATOM 7897 N N . ASP G 1 46 ? -36.679 111.900 60.321 1.00 36.31 46 ASP G N 1
ATOM 7898 C CA . ASP G 1 46 ? -37.934 111.572 59.644 1.00 37.65 46 ASP G CA 1
ATOM 7899 C C . ASP G 1 46 ? -37.639 110.926 58.296 1.00 37.47 46 ASP G C 1
ATOM 7900 O O . ASP G 1 46 ? -37.939 111.492 57.235 1.00 31.63 46 ASP G O 1
ATOM 7905 N N . PRO G 1 47 ? -37.069 109.720 58.302 1.00 38.13 47 PRO G N 1
ATOM 7906 C CA . PRO G 1 47 ? -36.758 109.066 57.023 1.00 38.91 47 PRO G CA 1
ATOM 7907 C C . PRO G 1 47 ? -37.990 108.631 56.255 1.00 36.11 47 PRO G C 1
ATOM 7908 O O . PRO G 1 47 ? -37.938 108.560 55.022 1.00 38.57 47 PRO G O 1
ATOM 7912 N N . GLU G 1 48 ? -39.097 108.331 56.937 1.00 39.72 48 GLU G N 1
ATOM 7913 C CA . GLU G 1 48 ? -40.312 107.972 56.214 1.00 40.96 48 GLU G CA 1
ATOM 7914 C C . GLU G 1 48 ? -40.777 109.124 55.333 1.00 36.29 48 GLU G C 1
ATOM 7915 O O . GLU G 1 48 ? -41.207 108.912 54.193 1.00 33.54 48 GLU G O 1
ATOM 7921 N N . LYS G 1 49 ? -40.676 110.355 55.838 1.00 33.70 49 LYS G N 1
ATOM 7922 C CA . LYS G 1 49 ? -40.977 111.517 55.009 1.00 35.05 49 LYS G CA 1
ATOM 7923 C C . LYS G 1 49 ? -39.983 111.635 53.856 1.00 31.76 49 LYS G C 1
ATOM 7924 O O . LYS G 1 49 ? -40.367 111.920 52.718 1.00 27.11 49 LYS G O 1
ATOM 7930 N N . ALA G 1 50 ? -38.697 111.416 54.132 1.00 29.54 50 ALA G N 1
ATOM 7931 C CA . ALA G 1 50 ? -37.700 111.462 53.067 1.00 25.48 50 ALA G CA 1
ATOM 7932 C C . ALA G 1 50 ? -38.009 110.447 51.970 1.00 25.83 50 ALA G C 1
ATOM 7933 O O . ALA G 1 50 ? -37.882 110.749 50.779 1.00 29.68 50 ALA G O 1
ATOM 7935 N N . LYS G 1 51 ? -38.428 109.239 52.353 1.00 29.43 51 LYS G N 1
ATOM 7936 C CA . LYS G 1 51 ? -38.751 108.219 51.361 1.00 27.84 51 LYS G CA 1
ATOM 7937 C C . LYS G 1 51 ? -39.939 108.639 50.504 1.00 27.13 51 LYS G C 1
ATOM 7938 O O . LYS G 1 51 ? -39.916 108.484 49.277 1.00 30.74 51 LYS G O 1
ATOM 7944 N N . GLU G 1 52 ? -40.991 109.163 51.135 1.00 31.15 52 GLU G N 1
ATOM 7945 C CA . GLU G 1 52 ? -42.179 109.556 50.385 1.00 30.52 52 GLU G CA 1
ATOM 7946 C C . GLU G 1 52 ? -41.865 110.681 49.410 1.00 30.25 52 GLU G C 1
ATOM 7947 O O . GLU G 1 52 ? -42.321 110.661 48.259 1.00 25.72 52 GLU G O 1
ATOM 7953 N N . LEU G 1 53 ? -41.068 111.663 49.847 1.00 26.46 53 LEU G N 1
ATOM 7954 C CA . LEU G 1 53 ? -40.738 112.780 48.971 1.00 23.95 53 LEU G CA 1
ATOM 7955 C C . LEU G 1 53 ? -39.804 112.344 47.849 1.00 24.57 53 LEU G C 1
ATOM 7956 O O . LEU G 1 53 ? -39.906 112.849 46.730 1.00 23.65 53 LEU G O 1
ATOM 7961 N N . THR G 1 54 ? -38.883 111.413 48.125 1.00 24.09 54 THR G N 1
ATOM 7962 C CA . THR G 1 54 ? -38.002 110.928 47.062 1.00 25.52 54 THR G CA 1
ATOM 7963 C C . THR G 1 54 ? -38.788 110.128 46.029 1.00 27.80 54 THR G C 1
ATOM 7964 O O . THR G 1 54 ? -38.573 110.274 44.821 1.00 24.09 54 THR G O 1
ATOM 7968 N N . ASN G 1 55 ? -39.717 109.295 46.488 1.00 27.74 55 ASN G N 1
ATOM 7969 C CA . ASN G 1 55 ? -40.576 108.580 45.552 1.00 30.20 55 ASN G CA 1
ATOM 7970 C C . ASN G 1 55 ? -41.410 109.550 44.722 1.00 25.84 55 ASN G C 1
ATOM 7971 O O . ASN G 1 55 ? -41.574 109.353 43.514 1.00 25.93 55 ASN G O 1
ATOM 7976 N N . GLU G 1 56 ? -41.909 110.629 45.344 1.00 26.87 56 GLU G N 1
ATOM 7977 C CA . GLU G 1 56 ? -42.667 111.626 44.593 1.00 24.31 56 GLU G CA 1
ATOM 7978 C C . GLU G 1 56 ? -41.811 112.291 43.521 1.00 27.82 56 GLU G C 1
ATOM 7979 O O . GLU G 1 56 ? -42.266 112.472 42.387 1.00 24.31 56 GLU G O 1
ATOM 7985 N N . ALA G 1 57 ? -40.578 112.689 43.868 1.00 23.88 57 ALA G N 1
ATOM 7986 C CA . ALA G 1 57 ? -39.693 113.311 42.880 1.00 27.32 57 ALA G CA 1
ATOM 7987 C C . ALA G 1 57 ? -39.368 112.359 41.730 1.00 24.56 57 ALA G C 1
ATOM 7988 O O . ALA G 1 57 ? -39.355 112.764 40.561 1.00 23.39 57 ALA G O 1
ATOM 7990 N N A SER G 1 58 ? -39.079 111.094 42.044 0.42 24.42 58 SER G N 1
ATOM 7991 N N B SER G 1 58 ? -39.092 111.091 42.039 0.58 24.37 58 SER G N 1
ATOM 7992 C CA A SER G 1 58 ? -38.800 110.117 40.994 0.42 28.06 58 SER G CA 1
ATOM 7993 C CA B SER G 1 58 ? -38.791 110.132 40.980 0.58 28.05 58 SER G CA 1
ATOM 7994 C C A SER G 1 58 ? -39.997 109.946 40.068 0.42 28.83 58 SER G C 1
ATOM 7995 C C B SER G 1 58 ? -39.995 109.917 40.066 0.58 28.82 58 SER G C 1
ATOM 7996 O O A SER G 1 58 ? -39.842 109.871 38.843 0.42 29.20 58 SER G O 1
ATOM 7997 O O B SER G 1 58 ? -39.844 109.794 38.844 0.58 29.18 58 SER G O 1
ATOM 8002 N N . ALA G 1 59 ? -41.202 109.882 40.634 1.00 27.92 59 ALA G N 1
ATOM 8003 C CA . ALA G 1 59 ? -42.392 109.726 39.803 1.00 25.01 59 ALA G CA 1
ATOM 8004 C C . ALA G 1 59 ? -42.608 110.949 38.920 1.00 32.61 59 ALA G C 1
ATOM 8005 O O . ALA G 1 59 ? -43.015 110.819 37.761 1.00 33.66 59 ALA G O 1
ATOM 8007 N N . LEU G 1 60 ? -42.328 112.146 39.447 1.00 26.80 60 LEU G N 1
ATOM 8008 C CA . LEU G 1 60 ? -42.470 113.362 38.649 1.00 23.30 60 LEU G CA 1
ATOM 8009 C C . LEU G 1 60 ? -41.533 113.363 37.449 1.00 29.28 60 LEU G C 1
ATOM 8010 O O . LEU G 1 60 ? -41.877 113.900 36.391 1.00 35.30 60 LEU G O 1
ATOM 8015 N N . LEU G 1 61 ? -40.337 112.802 37.598 1.00 26.65 61 LEU G N 1
ATOM 8016 C CA . LEU G 1 61 ? -39.382 112.842 36.501 1.00 32.47 61 LEU G CA 1
ATOM 8017 C C . LEU G 1 61 ? -39.525 111.664 35.552 1.00 32.80 61 LEU G C 1
ATOM 8018 O O . LEU G 1 61 ? -39.068 111.757 34.408 1.00 31.71 61 LEU G O 1
ATOM 8023 N N . SER G 1 62 ? -40.183 110.585 35.985 1.00 39.27 62 SER G N 1
ATOM 8024 C CA . SER G 1 62 ? -40.176 109.325 35.249 1.00 43.49 62 SER G CA 1
ATOM 8025 C C . SER G 1 62 ? -41.389 109.095 34.358 1.00 49.88 62 SER G C 1
ATOM 8026 O O . SER G 1 62 ? -41.300 108.273 33.441 1.00 61.31 62 SER G O 1
ATOM 8029 N N . ASP G 1 63 ? -42.516 109.764 34.585 1.00 49.95 63 ASP G N 1
ATOM 8030 C CA . ASP G 1 63 ? -43.710 109.387 33.836 1.00 65.65 63 ASP G CA 1
ATOM 8031 C C . ASP G 1 63 ? -43.613 109.863 32.388 1.00 69.77 63 ASP G C 1
ATOM 8032 O O . ASP G 1 63 ? -43.158 110.976 32.105 1.00 56.67 63 ASP G O 1
ATOM 8037 N N . ASP G 1 64 ? -44.029 108.987 31.466 1.00 72.89 64 ASP G N 1
ATOM 8038 C CA . ASP G 1 64 ? -43.837 109.211 30.037 1.00 77.11 64 ASP G CA 1
ATOM 8039 C C . ASP G 1 64 ? -44.801 110.235 29.454 1.00 72.45 64 ASP G C 1
ATOM 8040 O O . ASP G 1 64 ? -44.554 110.737 28.351 1.00 69.47 64 ASP G O 1
ATOM 8045 N N . SER G 1 65 ? -45.889 110.551 30.158 1.00 57.19 65 SER G N 1
ATOM 8046 C CA . SER G 1 65 ? -46.892 111.465 29.625 1.00 53.41 65 SER G CA 1
ATOM 8047 C C . SER G 1 65 ? -46.456 112.925 29.674 1.00 56.19 65 SER G C 1
ATOM 8048 O O . SER G 1 65 ? -47.114 113.768 29.053 1.00 48.82 65 SER G O 1
ATOM 8051 N N . THR G 1 66 ? -45.383 113.247 30.395 1.00 48.30 66 THR G N 1
ATOM 8052 C CA . THR G 1 66 ? -44.892 114.618 30.460 1.00 39.52 66 THR G CA 1
ATOM 8053 C C . THR G 1 66 ? -44.172 114.966 29.161 1.00 33.67 66 THR G C 1
ATOM 8054 O O . THR G 1 66 ? -43.383 114.164 28.649 1.00 39.37 66 THR G O 1
ATOM 8058 N N . GLU G 1 67 ? -44.449 116.155 28.618 1.00 35.20 67 GLU G N 1
ATOM 8059 C CA . GLU G 1 67 ? -43.910 116.546 27.309 1.00 47.27 67 GLU G CA 1
ATOM 8060 C C . GLU G 1 67 ? -42.656 117.392 27.518 1.00 38.25 67 GLU G C 1
ATOM 8061 O O . GLU G 1 67 ? -42.651 118.612 27.355 1.00 41.66 67 GLU G O 1
ATOM 8067 N N . TRP G 1 68 ? -41.561 116.703 27.840 1.00 41.05 68 TRP G N 1
ATOM 8068 C CA . TRP G 1 68 ? -40.336 117.372 28.272 1.00 34.39 68 TRP G CA 1
ATOM 8069 C C . TRP G 1 68 ? -39.771 118.306 27.203 1.00 39.72 68 TRP G C 1
ATOM 8070 O O . TRP G 1 68 ? -39.253 119.382 27.528 1.00 32.04 68 TRP G O 1
ATOM 8081 N N . ALA G 1 69 ? -39.849 117.914 25.926 1.00 40.73 69 ALA G N 1
ATOM 8082 C CA . ALA G 1 69 ? -39.222 118.704 24.865 1.00 40.79 69 ALA G CA 1
ATOM 8083 C C . ALA G 1 69 ? -39.683 120.156 24.885 1.00 35.85 69 ALA G C 1
ATOM 8084 O O . ALA G 1 69 ? -38.913 121.061 24.540 1.00 41.58 69 ALA G O 1
ATOM 8086 N N . LYS G 1 70 ? -40.929 120.396 25.294 1.00 33.76 70 LYS G N 1
ATOM 8087 C CA . LYS G 1 70 ? -41.456 121.747 25.432 1.00 33.80 70 LYS G CA 1
ATOM 8088 C C . LYS G 1 70 ? -40.653 122.605 26.417 1.00 38.84 70 LYS G C 1
ATOM 8089 O O . LYS G 1 70 ? -40.706 123.837 26.337 1.00 39.03 70 LYS G O 1
ATOM 8095 N N . PHE G 1 71 ? -39.922 121.996 27.348 1.00 34.55 71 PHE G N 1
ATOM 8096 C CA . PHE G 1 71 ? -39.158 122.745 28.344 1.00 31.17 71 PHE G CA 1
ATOM 8097 C C . PHE G 1 71 ? -37.655 122.592 28.176 1.00 32.81 71 PHE G C 1
ATOM 8098 O O . PHE G 1 71 ? -36.893 123.142 28.980 1.00 26.59 71 PHE G O 1
ATOM 8106 N N . ALA G 1 72 ? -37.208 121.861 27.164 1.00 30.62 72 ALA G N 1
ATOM 8107 C CA . ALA G 1 72 ? -35.791 121.569 27.007 1.00 30.75 72 ALA G CA 1
ATOM 8108 C C . ALA G 1 72 ? -35.022 122.785 26.507 1.00 36.88 72 ALA G C 1
ATOM 8109 O O . ALA G 1 72 ? -35.570 123.681 25.863 1.00 38.56 72 ALA G O 1
ATOM 8111 N N . LYS G 1 73 ? -33.733 122.812 26.839 1.00 30.34 73 LYS G N 1
ATOM 8112 C CA . LYS G 1 73 ? -32.788 123.829 26.391 1.00 37.12 73 LYS G CA 1
ATOM 8113 C C . LYS G 1 73 ? -31.837 123.158 25.410 1.00 38.25 73 LYS G C 1
ATOM 8114 O O . LYS G 1 73 ? -30.787 122.633 25.812 1.00 37.05 73 LYS G O 1
ATOM 8120 N N . PRO G 1 74 ? -32.168 123.108 24.124 1.00 48.54 74 PRO G N 1
ATOM 8121 C CA . PRO G 1 74 ? -31.223 122.564 23.147 1.00 54.09 74 PRO G CA 1
ATOM 8122 C C . PRO G 1 74 ? -30.018 123.478 23.002 1.00 44.64 74 PRO G C 1
ATOM 8123 O O . PRO G 1 74 ? -30.069 124.677 23.286 1.00 59.07 74 PRO G O 1
ATOM 8127 N N . GLY G 1 75 ? -28.914 122.887 22.562 1.00 53.11 75 GLY G N 1
ATOM 8128 C CA . GLY G 1 75 ? -27.661 123.599 22.486 1.00 46.76 75 GLY G CA 1
ATOM 8129 C C . GLY G 1 75 ? -26.827 123.527 23.742 1.00 56.68 75 GLY G C 1
ATOM 8130 O O . GLY G 1 75 ? -25.674 123.974 23.733 1.00 56.73 75 GLY G O 1
ATOM 8131 N N . LYS G 1 76 ? -27.375 122.985 24.821 1.00 42.98 76 LYS G N 1
ATOM 8132 C CA . LYS G 1 76 ? -26.648 122.784 26.067 1.00 39.88 76 LYS G CA 1
ATOM 8133 C C . LYS G 1 76 ? -26.304 121.303 26.134 1.00 36.10 76 LYS G C 1
ATOM 8134 O O . LYS G 1 76 ? -27.175 120.466 26.380 1.00 32.77 76 LYS G O 1
ATOM 8140 N N . LYS G 1 77 ? -25.038 120.978 25.891 1.00 32.67 77 LYS G N 1
ATOM 8141 C CA . LYS G 1 77 ? -24.617 119.584 25.853 1.00 34.13 77 LYS G CA 1
ATOM 8142 C C . LYS G 1 77 ? -24.610 119.000 27.260 1.00 33.78 77 LYS G C 1
ATOM 8143 O O . LYS G 1 77 ? -24.088 119.616 28.194 1.00 25.87 77 LYS G O 1
ATOM 8149 N N . THR G 1 78 ? -25.167 117.806 27.403 1.00 35.50 78 THR G N 1
ATOM 8150 C CA . THR G 1 78 ? -25.278 117.130 28.687 1.00 30.30 78 THR G CA 1
ATOM 8151 C C . THR G 1 78 ? -24.116 116.165 28.878 1.00 32.37 78 THR G C 1
ATOM 8152 O O . THR G 1 78 ? -23.386 115.828 27.942 1.00 30.02 78 THR G O 1
ATOM 8156 N N . ASN G 1 79 ? -23.968 115.686 30.116 1.00 28.32 79 ASN G N 1
ATOM 8157 C CA . ASN G 1 79 ? -22.912 114.719 30.395 1.00 24.84 79 ASN G CA 1
ATOM 8158 C C . ASN G 1 79 ? -23.259 113.333 29.862 1.00 27.01 79 ASN G C 1
ATOM 8159 O O . ASN G 1 79 ? -22.391 112.634 29.322 1.00 28.99 79 ASN G O 1
ATOM 8164 N N . LEU G 1 80 ? -24.510 112.918 29.997 1.00 28.55 80 LEU G N 1
ATOM 8165 C CA . LEU G 1 80 ? -24.942 111.645 29.437 1.00 25.60 80 LEU G CA 1
ATOM 8166 C C . LEU G 1 80 ? -25.248 111.803 27.955 1.00 29.57 80 LEU G C 1
ATOM 8167 O O . LEU G 1 80 ? -25.738 112.845 27.515 1.00 24.82 80 LEU G O 1
ATOM 8172 N N . ASN G 1 81 ? -24.934 110.767 27.176 1.00 31.95 81 ASN G N 1
ATOM 8173 C CA . ASN G 1 81 ? -25.358 110.755 25.784 1.00 32.48 81 ASN G CA 1
ATOM 8174 C C . ASN G 1 81 ? -26.878 110.798 25.714 1.00 28.33 81 ASN G C 1
ATOM 8175 O O . ASN G 1 81 ? -27.567 110.136 26.495 1.00 29.89 81 ASN G O 1
ATOM 8180 N N . ASP G 1 82 ? -27.392 111.600 24.788 1.00 28.50 82 ASP G N 1
ATOM 8181 C CA . ASP G 1 82 ? -28.821 111.657 24.473 1.00 33.04 82 ASP G CA 1
ATOM 8182 C C . ASP G 1 82 ? -29.659 112.156 25.639 1.00 31.34 82 ASP G C 1
ATOM 8183 O O . ASP G 1 82 ? -30.852 111.858 25.714 1.00 32.45 82 ASP G O 1
ATOM 8188 N N . ASP G 1 83 ? -29.065 112.901 26.565 1.00 25.43 83 ASP G N 1
ATOM 8189 C CA . ASP G 1 83 ? -29.854 113.517 27.627 1.00 20.79 83 ASP G CA 1
ATOM 8190 C C . ASP G 1 83 ? -30.205 114.938 27.198 1.00 24.46 83 ASP G C 1
ATOM 8191 O O . ASP G 1 83 ? -29.769 115.416 26.150 1.00 24.70 83 ASP G O 1
ATOM 8196 N N . GLN G 1 84 ? -31.004 115.636 28.010 1.00 24.04 84 GLN G N 1
ATOM 8197 C CA . GLN G 1 84 ? -31.349 117.016 27.706 1.00 23.92 84 GLN G CA 1
ATOM 8198 C C . GLN G 1 84 ? -31.511 117.795 29.004 1.00 20.39 84 GLN G C 1
ATOM 8199 O O . GLN G 1 84 ? -31.961 117.251 30.017 1.00 19.47 84 GLN G O 1
ATOM 8205 N N . TYR G 1 85 ? -31.157 119.075 28.952 1.00 22.77 85 TYR G N 1
ATOM 8206 C CA . TYR G 1 85 ? -31.417 119.974 30.072 1.00 22.41 85 TYR G CA 1
ATOM 8207 C C . TYR G 1 85 ? -32.842 120.511 29.976 1.00 24.30 85 TYR G C 1
ATOM 8208 O O . TYR G 1 85 ? -33.290 120.923 28.899 1.00 23.30 85 TYR G O 1
ATOM 8217 N N . ILE G 1 86 ? -33.541 120.506 31.108 1.00 19.69 86 ILE G N 1
ATOM 8218 C CA . ILE G 1 86 ? -34.918 120.986 31.232 1.00 20.17 86 ILE G CA 1
ATOM 8219 C C . ILE G 1 86 ? -34.908 122.273 32.053 1.00 22.75 86 ILE G C 1
ATOM 8220 O O . ILE G 1 86 ? -34.265 122.336 33.108 1.00 20.33 86 ILE G O 1
ATOM 8225 N N . VAL G 1 87 ? -35.623 123.299 31.583 1.00 22.23 87 VAL G N 1
ATOM 8226 C CA . VAL G 1 87 ? -35.769 124.513 32.389 1.00 21.37 87 VAL G CA 1
ATOM 8227 C C . VAL G 1 87 ? -36.734 124.226 33.534 1.00 20.07 87 VAL G C 1
ATOM 8228 O O . VAL G 1 87 ? -37.898 123.871 33.298 1.00 23.52 87 VAL G O 1
ATOM 8232 N N . ILE G 1 88 ? -36.262 124.373 34.777 1.00 21.36 88 ILE G N 1
ATOM 8233 C CA . ILE G 1 88 ? -37.091 124.133 35.959 1.00 20.09 88 ILE G CA 1
ATOM 8234 C C . ILE G 1 88 ? -37.290 125.370 36.814 1.00 24.88 88 ILE G C 1
ATOM 8235 O O . ILE G 1 88 ? -38.033 125.308 37.803 1.00 23.75 88 ILE G O 1
ATOM 8240 N N . ASN G 1 89 ? -36.645 126.483 36.489 1.00 21.90 89 ASN G N 1
ATOM 8241 C CA . ASN G 1 89 ? -36.853 127.720 37.234 1.00 22.03 89 ASN G CA 1
ATOM 8242 C C . ASN G 1 89 ? -36.262 128.859 36.424 1.00 22.16 89 ASN G C 1
ATOM 8243 O O . ASN G 1 89 ? -35.442 128.646 35.528 1.00 20.76 89 ASN G O 1
ATOM 8248 N N . ALA G 1 90 ? -36.677 130.075 36.758 1.00 23.00 90 ALA G N 1
ATOM 8249 C CA . ALA G 1 90 ? -36.151 131.253 36.084 1.00 26.22 90 ALA G CA 1
ATOM 8250 C C . ALA G 1 90 ? -36.243 132.439 37.026 1.00 27.17 90 ALA G C 1
ATOM 8251 O O . ALA G 1 90 ? -37.146 132.502 37.863 1.00 25.96 90 ALA G O 1
ATOM 8253 N N . SER G 1 91 ? -35.300 133.371 36.883 1.00 21.64 91 SER G N 1
ATOM 8254 C CA . SER G 1 91 ? -35.301 134.623 37.632 1.00 22.81 91 SER G CA 1
ATOM 8255 C C . SER G 1 91 ? -34.754 135.741 36.746 1.00 25.13 91 SER G C 1
ATOM 8256 O O . SER G 1 91 ? -34.111 135.500 35.715 1.00 24.44 91 SER G O 1
ATOM 8259 N N . VAL G 1 92 ? -35.030 136.977 37.165 1.00 25.38 92 VAL G N 1
ATOM 8260 C CA . VAL G 1 92 ? -34.586 138.189 36.485 1.00 23.20 92 VAL G CA 1
ATOM 8261 C C . VAL G 1 92 ? -33.299 138.685 37.130 1.00 22.08 92 VAL G C 1
ATOM 8262 O O . VAL G 1 92 ? -33.222 138.795 38.359 1.00 30.39 92 VAL G O 1
ATOM 8266 N N . GLY G 1 93 ? -32.292 138.999 36.310 1.00 21.29 93 GLY G N 1
ATOM 8267 C CA . GLY G 1 93 ? -31.102 139.656 36.825 1.00 24.08 93 GLY G CA 1
ATOM 8268 C C . GLY G 1 93 ? -30.937 141.035 36.219 1.00 30.92 93 GLY G C 1
ATOM 8269 O O . GLY G 1 93 ? -31.012 141.191 34.998 1.00 31.67 93 GLY G O 1
ATOM 8270 N N . ILE G 1 94 ? -30.721 142.049 37.051 1.00 27.99 94 ILE G N 1
ATOM 8271 C CA . ILE G 1 94 ? -30.660 143.439 36.611 1.00 21.64 94 ILE G CA 1
ATOM 8272 C C . ILE G 1 94 ? -29.275 143.989 36.920 1.00 26.83 94 ILE G C 1
ATOM 8273 O O . ILE G 1 94 ? -28.777 143.834 38.040 1.00 28.12 94 ILE G O 1
ATOM 8278 N N . SER G 1 95 ? -28.665 144.643 35.932 1.00 20.91 95 SER G N 1
ATOM 8279 C CA . SER G 1 95 ? -27.403 145.353 36.116 1.00 21.70 95 SER G CA 1
ATOM 8280 C C . SER G 1 95 ? -27.575 146.803 35.694 1.00 25.52 95 SER G C 1
ATOM 8281 O O . SER G 1 95 ? -28.008 147.073 34.571 1.00 28.65 95 SER G O 1
ATOM 8284 N N . GLU G 1 96 ? -27.210 147.731 36.576 1.00 22.25 96 GLU G N 1
ATOM 8285 C CA . GLU G 1 96 ? -27.171 149.139 36.200 1.00 20.04 96 GLU G CA 1
ATOM 8286 C C . GLU G 1 96 ? -26.435 149.887 37.301 1.00 25.67 96 GLU G C 1
ATOM 8287 O O . GLU G 1 96 ? -26.105 149.321 38.344 1.00 24.11 96 GLU G O 1
ATOM 8293 N N . SER G 1 97 ? -26.202 151.175 37.067 1.00 26.17 97 SER G N 1
ATOM 8294 C CA . SER G 1 97 ? -25.415 151.979 37.991 1.00 27.22 97 SER G CA 1
ATOM 8295 C C . SER G 1 97 ? -26.256 152.757 38.998 1.00 27.01 97 SER G C 1
ATOM 8296 O O . SER G 1 97 ? -25.684 153.334 39.926 1.00 27.84 97 SER G O 1
ATOM 8299 N N . TYR G 1 98 ? -27.587 152.784 38.836 1.00 24.15 98 TYR G N 1
ATOM 8300 C CA . TYR G 1 98 ? -28.530 153.403 39.770 1.00 26.45 98 TYR G CA 1
ATOM 8301 C C . TYR G 1 98 ? -28.397 154.919 39.848 1.00 28.36 98 TYR G C 1
ATOM 8302 O O . TYR G 1 98 ? -28.876 155.528 40.804 1.00 30.37 98 TYR G O 1
ATOM 8311 N N . VAL G 1 99 ? -27.792 155.541 38.841 1.00 32.91 99 VAL G N 1
ATOM 8312 C CA . VAL G 1 99 ? -27.657 156.993 38.775 1.00 33.45 99 VAL G CA 1
ATOM 8313 C C . VAL G 1 99 ? -28.804 157.557 37.947 1.00 40.01 99 VAL G C 1
ATOM 8314 O O . VAL G 1 99 ? -29.019 157.139 36.805 1.00 36.75 99 VAL G O 1
ATOM 8318 N N . ALA G 1 100 ? -29.529 158.516 38.514 1.00 41.59 100 ALA G N 1
ATOM 8319 C CA . ALA G 1 100 ? -30.662 159.133 37.838 1.00 46.80 100 ALA G CA 1
ATOM 8320 C C . ALA G 1 100 ? -30.210 160.322 36.999 1.00 48.66 100 ALA G C 1
ATOM 8321 O O . ALA G 1 100 ? -29.401 161.139 37.446 1.00 45.67 100 ALA G O 1
ATOM 8323 N N . THR G 1 101 ? -30.728 160.403 35.779 1.00 47.68 101 THR G N 1
ATOM 8324 C CA . THR G 1 101 ? -30.584 161.555 34.901 1.00 50.09 101 THR G CA 1
ATOM 8325 C C . THR G 1 101 ? -31.913 161.780 34.199 1.00 52.91 101 THR G C 1
ATOM 8326 O O . THR G 1 101 ? -32.718 160.850 34.069 1.00 54.49 101 THR G O 1
ATOM 8330 N N . PRO G 1 102 ? -32.176 163.008 33.735 1.00 56.88 102 PRO G N 1
ATOM 8331 C CA . PRO G 1 102 ? -33.428 163.244 32.993 1.00 53.59 102 PRO G CA 1
ATOM 8332 C C . PRO G 1 102 ? -33.584 162.358 31.770 1.00 49.69 102 PRO G C 1
ATOM 8333 O O . PRO G 1 102 ? -34.684 161.846 31.524 1.00 50.80 102 PRO G O 1
ATOM 8337 N N . GLU G 1 103 ? -32.513 162.163 30.991 1.00 48.72 103 GLU G N 1
ATOM 8338 C CA . GLU G 1 103 ? -32.585 161.258 29.847 1.00 52.80 103 GLU G CA 1
ATOM 8339 C C . GLU G 1 103 ? -32.997 159.857 30.276 1.00 54.06 103 GLU G C 1
ATOM 8340 O O . GLU G 1 103 ? -33.822 159.212 29.617 1.00 48.19 103 GLU G O 1
ATOM 8346 N N . LYS G 1 104 ? -32.426 159.370 31.379 1.00 49.92 104 LYS G N 1
ATOM 8347 C CA . LYS G 1 104 ? -32.667 157.995 31.800 1.00 50.36 104 LYS G CA 1
ATOM 8348 C C . LYS G 1 104 ? -34.110 157.799 32.248 1.00 40.44 104 LYS G C 1
ATOM 8349 O O . LYS G 1 104 ? -34.770 156.834 31.844 1.00 42.49 104 LYS G O 1
ATOM 8355 N N . GLU G 1 105 ? -34.617 158.706 33.089 1.00 45.17 105 GLU G N 1
ATOM 8356 C CA . GLU G 1 105 ? -36.005 158.608 33.528 1.00 47.45 105 GLU G CA 1
ATOM 8357 C C . GLU G 1 105 ? -36.971 158.722 32.358 1.00 46.75 105 GLU G C 1
ATOM 8358 O O . GLU G 1 105 ? -38.022 158.071 32.356 1.00 39.30 105 GLU G O 1
ATOM 8364 N N . ALA G 1 106 ? -36.624 159.520 31.345 1.00 45.26 106 ALA G N 1
ATOM 8365 C CA . ALA G 1 106 ? -37.474 159.626 30.164 1.00 49.20 106 ALA G CA 1
ATOM 8366 C C . ALA G 1 106 ? -37.533 158.305 29.405 1.00 45.79 106 ALA G C 1
ATOM 8367 O O . ALA G 1 106 ? -38.604 157.899 28.938 1.00 37.78 106 ALA G O 1
ATOM 8369 N N . ALA G 1 107 ? -36.394 157.616 29.275 1.00 39.56 107 ALA G N 1
ATOM 8370 C CA . ALA G 1 107 ? -36.407 156.308 28.628 1.00 39.53 107 ALA G CA 1
ATOM 8371 C C . ALA G 1 107 ? -37.133 155.276 29.481 1.00 35.99 107 ALA G C 1
ATOM 8372 O O . ALA G 1 107 ? -37.824 154.403 28.948 1.00 36.34 107 ALA G O 1
ATOM 8374 N N . ILE G 1 108 ? -36.991 155.355 30.807 1.00 39.77 108 ILE G N 1
ATOM 8375 C CA . ILE G 1 108 ? -37.668 154.381 31.658 1.00 36.30 108 ILE G CA 1
ATOM 8376 C C . ILE G 1 108 ? -39.181 154.545 31.553 1.00 38.64 108 ILE G C 1
ATOM 8377 O O . ILE G 1 108 ? -39.923 153.552 31.510 1.00 31.65 108 ILE G O 1
ATOM 8382 N N . LYS G 1 109 ? -39.659 155.795 31.479 1.00 36.79 109 LYS G N 1
ATOM 8383 C CA . LYS G 1 109 ? -41.091 156.052 31.314 1.00 39.76 109 LYS G CA 1
ATOM 8384 C C . LYS G 1 109 ? -41.633 155.382 30.057 1.00 42.60 109 LYS G C 1
ATOM 8385 O O . LYS G 1 109 ? -42.690 154.739 30.085 1.00 37.99 109 LYS G O 1
ATOM 8391 N N . ILE G 1 110 ? -40.922 155.529 28.939 1.00 35.81 110 ILE G N 1
ATOM 8392 C CA . ILE G 1 110 ? -41.355 154.890 27.703 1.00 39.62 110 ILE G CA 1
ATOM 8393 C C . ILE G 1 110 ? -41.276 153.376 27.835 1.00 40.56 110 ILE G C 1
ATOM 8394 O O . ILE G 1 110 ? -42.161 152.653 27.364 1.00 38.97 110 ILE G O 1
ATOM 8399 N N . ALA G 1 111 ? -40.225 152.873 28.494 1.00 38.56 111 ALA G N 1
ATOM 8400 C CA . ALA G 1 111 ? -40.157 151.444 28.781 1.00 37.53 111 ALA G CA 1
ATOM 8401 C C . ALA G 1 111 ? -41.390 150.980 29.546 1.00 33.92 111 ALA G C 1
ATOM 8402 O O . ALA G 1 111 ? -41.956 149.924 29.241 1.00 36.84 111 ALA G O 1
ATOM 8404 N N . ASN G 1 112 ? -41.821 151.757 30.540 1.00 34.64 112 ASN G N 1
ATOM 8405 C CA . ASN G 1 112 ? -43.010 151.386 31.303 1.00 34.23 112 ASN G CA 1
ATOM 8406 C C . ASN G 1 112 ? -44.269 151.466 30.441 1.00 41.75 112 ASN G C 1
ATOM 8407 O O . ASN G 1 112 ? -45.154 150.605 30.541 1.00 38.44 112 ASN G O 1
ATOM 8412 N N . GLU G 1 113 ? -44.363 152.489 29.587 1.00 44.87 113 GLU G N 1
ATOM 8413 C CA . GLU G 1 113 ? -45.513 152.606 28.693 1.00 42.94 113 GLU G CA 1
ATOM 8414 C C . GLU G 1 113 ? -45.621 151.403 27.768 1.00 51.61 113 GLU G C 1
ATOM 8415 O O . GLU G 1 113 ? -46.727 150.917 27.499 1.00 50.02 113 GLU G O 1
ATOM 8421 N N . LYS G 1 114 ? -44.483 150.905 27.272 1.00 48.15 114 LYS G N 1
ATOM 8422 C CA . LYS G 1 114 ? -44.510 149.767 26.357 1.00 44.29 114 LYS G CA 1
ATOM 8423 C C . LYS G 1 114 ? -44.798 148.462 27.090 1.00 50.74 114 LYS G C 1
ATOM 8424 O O . LYS G 1 114 ? -45.471 147.579 26.547 1.00 58.39 114 LYS G O 1
ATOM 8430 N N . MET G 1 115 ? -44.280 148.309 28.313 1.00 52.25 115 MET G N 1
ATOM 8431 C CA . MET G 1 115 ? -44.662 147.163 29.134 1.00 46.59 115 MET G CA 1
ATOM 8432 C C . MET G 1 115 ? -46.169 147.140 29.361 1.00 61.59 115 MET G C 1
ATOM 8433 O O . MET G 1 115 ? -46.786 146.067 29.403 1.00 55.42 115 MET G O 1
ATOM 8438 N N . ALA G 1 116 ? -46.778 148.322 29.501 1.00 50.83 116 ALA G N 1
ATOM 8439 C CA . ALA G 1 116 ? -48.221 148.403 29.693 1.00 58.78 116 ALA G CA 1
ATOM 8440 C C . ALA G 1 116 ? -48.973 147.979 28.435 1.00 69.48 116 ALA G C 1
ATOM 8441 O O . ALA G 1 116 ? -49.949 147.223 28.514 1.00 73.63 116 ALA G O 1
ATOM 8443 N N . LYS G 1 117 ? -48.529 148.446 27.266 1.00 67.19 117 LYS G N 1
ATOM 8444 C CA . LYS G 1 117 ? -49.141 148.087 25.992 1.00 58.45 117 LYS G CA 1
ATOM 8445 C C . LYS G 1 117 ? -48.730 146.703 25.503 1.00 59.77 117 LYS G C 1
ATOM 8446 O O . LYS G 1 117 ? -49.004 146.367 24.346 1.00 69.76 117 LYS G O 1
ATOM 8452 N N . GLY G 1 118 ? -48.088 145.896 26.347 1.00 61.43 118 GLY G N 1
ATOM 8453 C CA . GLY G 1 118 ? -47.729 144.539 25.996 1.00 64.64 118 GLY G CA 1
ATOM 8454 C C . GLY G 1 118 ? -46.462 144.386 25.184 1.00 56.33 118 GLY G C 1
ATOM 8455 O O . GLY G 1 118 ? -46.004 143.251 24.995 1.00 59.56 118 GLY G O 1
ATOM 8456 N N . ASP G 1 119 ? -45.875 145.482 24.698 1.00 58.40 119 ASP G N 1
ATOM 8457 C CA . ASP G 1 119 ? -44.667 145.434 23.870 1.00 54.50 119 ASP G CA 1
ATOM 8458 C C . ASP G 1 119 ? -43.472 145.092 24.757 1.00 61.62 119 ASP G C 1
ATOM 8459 O O . ASP G 1 119 ? -42.665 145.947 25.135 1.00 48.17 119 ASP G O 1
ATOM 8464 N N . LYS G 1 120 ? -43.351 143.803 25.084 1.00 55.75 120 LYS G N 1
ATOM 8465 C CA . LYS G 1 120 ? -42.307 143.381 26.012 1.00 60.57 120 LYS G CA 1
ATOM 8466 C C . LYS G 1 120 ? -40.919 143.469 25.383 1.00 61.68 120 LYS G C 1
ATOM 8467 O O . LYS G 1 120 ? -39.941 143.757 26.085 1.00 52.68 120 LYS G O 1
ATOM 8473 N N . LYS G 1 121 ? -40.809 143.242 24.072 1.00 49.37 121 LYS G N 1
ATOM 8474 C CA . LYS G 1 121 ? -39.502 143.322 23.428 1.00 55.48 121 LYS G CA 1
ATOM 8475 C C . LYS G 1 121 ? -39.057 144.769 23.245 1.00 57.52 121 LYS G C 1
ATOM 8476 O O . LYS G 1 121 ? -37.879 145.088 23.451 1.00 55.01 121 LYS G O 1
ATOM 8482 N N . GLY G 1 122 ? -39.980 145.658 22.868 1.00 53.54 122 GLY G N 1
ATOM 8483 C CA . GLY G 1 122 ? -39.652 147.071 22.771 1.00 49.12 122 GLY G CA 1
ATOM 8484 C C . GLY G 1 122 ? -39.394 147.726 24.110 1.00 49.58 122 GLY G C 1
ATOM 8485 O O . GLY G 1 122 ? -38.695 148.745 24.173 1.00 44.49 122 GLY G O 1
ATOM 8486 N N . ALA G 1 123 ? -39.953 147.169 25.184 1.00 48.81 123 ALA G N 1
ATOM 8487 C CA . ALA G 1 123 ? -39.646 147.674 26.516 1.00 49.99 123 ALA G CA 1
ATOM 8488 C C . ALA G 1 123 ? -38.184 147.425 26.871 1.00 45.90 123 ALA G C 1
ATOM 8489 O O . ALA G 1 123 ? -37.515 148.306 27.428 1.00 39.27 123 ALA G O 1
ATOM 8491 N N . MET G 1 124 ? -37.670 146.236 26.539 1.00 46.57 124 MET G N 1
ATOM 8492 C CA . MET G 1 124 ? -36.275 145.917 26.828 1.00 42.84 124 MET G CA 1
ATOM 8493 C C . MET G 1 124 ? -35.329 146.873 26.125 1.00 47.61 124 MET G C 1
ATOM 8494 O O . MET G 1 124 ? -34.352 147.336 26.720 1.00 38.73 124 MET G O 1
ATOM 8499 N N . GLU G 1 125 ? -35.601 147.185 24.858 1.00 43.65 125 GLU G N 1
ATOM 8500 C CA . GLU G 1 125 ? -34.691 148.059 24.127 1.00 46.80 125 GLU G CA 1
ATOM 8501 C C . GLU G 1 125 ? -34.738 149.486 24.664 1.00 39.29 125 GLU G C 1
ATOM 8502 O O . GLU G 1 125 ? -33.750 150.223 24.563 1.00 42.99 125 GLU G O 1
ATOM 8508 N N . GLU G 1 126 ? -35.857 149.886 25.261 1.00 35.87 126 GLU G N 1
ATOM 8509 C CA . GLU G 1 126 ? -35.900 151.183 25.919 1.00 42.48 126 GLU G CA 1
ATOM 8510 C C . GLU G 1 126 ? -35.069 151.174 27.200 1.00 38.16 126 GLU G C 1
ATOM 8511 O O . GLU G 1 126 ? -34.377 152.152 27.508 1.00 36.13 126 GLU G O 1
ATOM 8517 N N . LEU G 1 127 ? -35.120 150.074 27.958 1.00 34.25 127 LEU G N 1
ATOM 8518 C CA . LEU G 1 127 ? -34.286 149.967 29.154 1.00 36.21 127 LEU G CA 1
ATOM 8519 C C . LEU G 1 127 ? -32.803 149.980 28.800 1.00 38.09 127 LEU G C 1
ATOM 8520 O O . LEU G 1 127 ? -31.985 150.550 29.535 1.00 38.07 127 LEU G O 1
ATOM 8525 N N . ARG G 1 128 ? -32.429 149.353 27.683 1.00 32.25 128 ARG G N 1
ATOM 8526 C CA . ARG G 1 128 ? -31.023 149.397 27.294 1.00 34.56 128 ARG G CA 1
ATOM 8527 C C . ARG G 1 128 ? -30.591 150.813 26.935 1.00 39.27 128 ARG G C 1
ATOM 8528 O O . ARG G 1 128 ? -29.466 151.213 27.255 1.00 38.35 128 ARG G O 1
ATOM 8536 N N . LEU G 1 129 ? -31.479 151.607 26.328 1.00 42.61 129 LEU G N 1
ATOM 8537 C CA . LEU G 1 129 ? -31.169 153.022 26.135 1.00 42.65 129 LEU G CA 1
ATOM 8538 C C . LEU G 1 129 ? -30.953 153.736 27.463 1.00 43.64 129 LEU G C 1
ATOM 8539 O O . LEU G 1 129 ? -30.123 154.647 27.549 1.00 50.22 129 LEU G O 1
ATOM 8544 N N . ALA G 1 130 ? -31.680 153.336 28.511 1.00 37.99 130 ALA G N 1
ATOM 8545 C CA . ALA G 1 130 ? -31.460 153.903 29.835 1.00 36.24 130 ALA G CA 1
ATOM 8546 C C . ALA G 1 130 ? -30.193 153.387 30.505 1.00 41.65 130 ALA G C 1
ATOM 8547 O O . ALA G 1 130 ? -29.882 153.836 31.615 1.00 41.58 130 ALA G O 1
ATOM 8549 N N . GLY G 1 131 ? -29.462 152.469 29.879 1.00 35.53 131 GLY G N 1
ATOM 8550 C CA . GLY G 1 131 ? -28.259 151.922 30.477 1.00 36.93 131 GLY G CA 1
ATOM 8551 C C . GLY G 1 131 ? -28.474 150.736 31.390 1.00 33.05 131 GLY G C 1
ATOM 8552 O O . GLY G 1 131 ? -27.612 150.452 32.227 1.00 31.10 131 GLY G O 1
ATOM 8553 N N . VAL G 1 132 ? -29.588 150.024 31.248 1.00 29.33 132 VAL G N 1
ATOM 8554 C CA . VAL G 1 132 ? -29.937 148.906 32.116 1.00 27.21 132 VAL G CA 1
ATOM 8555 C C . VAL G 1 132 ? -29.655 147.608 31.378 1.00 32.65 132 VAL G C 1
ATOM 8556 O O . VAL G 1 132 ? -30.048 147.450 30.215 1.00 29.06 132 VAL G O 1
ATOM 8560 N N . GLY G 1 133 ? -28.986 146.674 32.051 1.00 23.59 133 GLY G N 1
ATOM 8561 C CA . GLY G 1 133 ? -28.808 145.326 31.535 1.00 27.75 133 GLY G CA 1
ATOM 8562 C C . GLY G 1 133 ? -29.771 144.381 32.227 1.00 25.47 133 GLY G C 1
ATOM 8563 O O . GLY G 1 133 ? -29.903 144.400 33.452 1.00 26.42 133 GLY G O 1
ATOM 8564 N N . VAL G 1 134 ? -30.460 143.567 31.428 1.00 25.70 134 VAL G N 1
ATOM 8565 C CA . VAL G 1 134 ? -31.423 142.605 31.947 1.00 26.57 134 VAL G CA 1
ATOM 8566 C C . VAL G 1 134 ? -31.061 141.217 31.436 1.00 31.89 134 VAL G C 1
ATOM 8567 O O . VAL G 1 134 ? -30.931 141.013 30.224 1.00 28.24 134 VAL G O 1
ATOM 8571 N N . MET G 1 135 ? -30.909 140.267 32.360 1.00 24.32 135 MET G N 1
ATOM 8572 C CA . MET G 1 135 ? -30.660 138.871 32.044 1.00 26.89 135 MET G CA 1
ATOM 8573 C C . MET G 1 135 ? -31.817 138.024 32.554 1.00 28.02 135 MET G C 1
ATOM 8574 O O . MET G 1 135 ? -32.425 138.324 33.589 1.00 27.98 135 MET G O 1
ATOM 8579 N N . GLU G 1 136 ? -32.128 136.963 31.823 1.00 21.81 136 GLU G N 1
ATOM 8580 C CA . GLU G 1 136 ? -32.989 135.915 32.350 1.00 25.29 136 GLU G CA 1
ATOM 8581 C C . GLU G 1 136 ? -32.107 134.757 32.788 1.00 23.54 136 GLU G C 1
ATOM 8582 O O . GLU G 1 136 ? -31.331 134.223 31.982 1.00 25.19 136 GLU G O 1
ATOM 8588 N N . ASN G 1 137 ? -32.178 134.419 34.073 1.00 21.17 137 ASN G N 1
ATOM 8589 C CA . ASN G 1 137 ? -31.414 133.315 34.637 1.00 22.88 137 ASN G CA 1
ATOM 8590 C C . ASN G 1 137 ? -32.288 132.074 34.605 1.00 25.34 137 ASN G C 1
ATOM 8591 O O . ASN G 1 137 ? -33.349 132.049 35.238 1.00 30.63 137 ASN G O 1
ATOM 8596 N N . GLN G 1 138 ? -31.871 131.060 33.860 1.00 18.51 138 GLN G N 1
ATOM 8597 C CA . GLN G 1 138 ? -32.630 129.819 33.785 1.00 25.94 138 GLN G CA 1
ATOM 8598 C C . GLN G 1 138 ? -31.904 128.718 34.544 1.00 29.86 138 GLN G C 1
ATOM 8599 O O . GLN G 1 138 ? -30.712 128.493 34.318 1.00 27.10 138 GLN G O 1
ATOM 8605 N N . TYR G 1 139 ? -32.624 128.034 35.436 1.00 21.89 139 TYR G N 1
ATOM 8606 C CA . TYR G 1 139 ? -32.088 126.875 36.139 1.00 22.99 139 TYR G CA 1
ATOM 8607 C C . TYR G 1 139 ? -32.384 125.618 35.333 1.00 21.25 139 TYR G C 1
ATOM 8608 O O . TYR G 1 139 ? -33.542 125.345 35.012 1.00 20.62 139 TYR G O 1
ATOM 8617 N N . LEU G 1 140 ? -31.337 124.864 35.002 1.00 19.75 140 LEU G N 1
ATOM 8618 C CA . LEU G 1 140 ? -31.417 123.753 34.058 1.00 19.28 140 LEU G CA 1
ATOM 8619 C C . LEU G 1 140 ? -31.148 122.419 34.748 1.00 21.46 140 LEU G C 1
ATOM 8620 O O . LEU G 1 140 ? -30.138 122.267 35.450 1.00 20.77 140 LEU G O 1
ATOM 8625 N N . MET G 1 141 ? -32.024 121.444 34.490 1.00 19.74 141 MET G N 1
ATOM 8626 C CA . MET G 1 141 ? -31.965 120.109 35.085 1.00 18.61 141 MET G CA 1
ATOM 8627 C C . MET G 1 141 ? -31.699 119.061 34.012 1.00 19.15 141 MET G C 1
ATOM 8628 O O . MET G 1 141 ? -32.527 118.903 33.105 1.00 20.93 141 MET G O 1
ATOM 8633 N N . PRO G 1 142 ? -30.576 118.313 34.073 1.00 19.61 142 PRO G N 1
ATOM 8634 C CA . PRO G 1 142 ? -30.358 117.218 33.109 1.00 19.03 142 PRO G CA 1
ATOM 8635 C C . PRO G 1 142 ? -31.242 116.031 33.458 1.00 18.48 142 PRO G C 1
ATOM 8636 O O . PRO G 1 142 ? -31.046 115.384 34.489 1.00 22.42 142 PRO G O 1
ATOM 8640 N N . LEU G 1 143 ? -32.223 115.740 32.595 1.00 21.10 143 LEU G N 1
ATOM 8641 C CA . LEU G 1 143 ? -33.346 114.891 32.982 1.00 21.46 143 LEU G CA 1
ATOM 8642 C C . LEU G 1 143 ? -32.911 113.467 33.321 1.00 22.94 143 LEU G C 1
ATOM 8643 O O . LEU G 1 143 ? -33.207 112.963 34.409 1.00 23.95 143 LEU G O 1
ATOM 8648 N N . LYS G 1 144 ? -32.247 112.775 32.386 1.00 22.67 144 LYS G N 1
ATOM 8649 C CA . LYS G 1 144 ? -31.892 111.383 32.662 1.00 20.77 144 LYS G CA 1
ATOM 8650 C C . LYS G 1 144 ? -30.884 111.298 33.802 1.00 20.45 144 LYS G C 1
ATOM 8651 O O . LYS G 1 144 ? -30.985 110.425 34.680 1.00 22.99 144 LYS G O 1
ATOM 8657 N N . GLN G 1 145 ? -29.903 112.196 33.796 1.00 20.75 145 GLN G N 1
ATOM 8658 C CA . GLN G 1 145 ? -28.926 112.248 34.877 1.00 17.48 145 GLN G CA 1
ATOM 8659 C C . GLN G 1 145 ? -29.612 112.417 36.225 1.00 19.31 145 GLN G C 1
ATOM 8660 O O . GLN G 1 145 ? -29.263 111.743 37.204 1.00 20.39 145 GLN G O 1
ATOM 8666 N N . THR G 1 146 ? -30.622 113.281 36.289 1.00 18.94 146 THR G N 1
ATOM 8667 C CA . THR G 1 146 ? -31.313 113.467 37.565 1.00 21.50 146 THR G CA 1
ATOM 8668 C C . THR G 1 146 ? -32.163 112.245 37.921 1.00 23.09 146 THR G C 1
ATOM 8669 O O . THR G 1 146 ? -32.182 111.815 39.084 1.00 21.41 146 THR G O 1
ATOM 8673 N N . ARG G 1 147 ? -32.844 111.649 36.931 1.00 23.37 147 ARG G N 1
ATOM 8674 C CA . ARG G 1 147 ? -33.584 110.415 37.191 1.00 24.75 147 ARG G CA 1
ATOM 8675 C C . ARG G 1 147 ? -32.680 109.333 37.767 1.00 25.93 147 ARG G C 1
ATOM 8676 O O . ARG G 1 147 ? -33.039 108.672 38.754 1.00 23.64 147 ARG G O 1
ATOM 8684 N N . ASN G 1 148 ? -31.487 109.158 37.182 1.00 24.88 148 ASN G N 1
ATOM 8685 C CA . ASN G 1 148 ? -30.557 108.139 37.668 1.00 20.78 148 ASN G CA 1
ATOM 8686 C C . ASN G 1 148 ? -30.147 108.384 39.111 1.00 21.14 148 ASN G C 1
ATOM 8687 O O . ASN G 1 148 ? -30.064 107.440 39.908 1.00 23.99 148 ASN G O 1
ATOM 8692 N N . ALA G 1 149 ? -29.881 109.642 39.474 1.00 21.75 149 ALA G N 1
ATOM 8693 C CA . ALA G 1 149 ? -29.497 109.922 40.854 1.00 20.90 149 ALA G CA 1
ATOM 8694 C C . ALA G 1 149 ? -30.649 109.666 41.823 1.00 20.02 149 ALA G C 1
ATOM 8695 O O . ALA G 1 149 ? -30.436 109.136 42.920 1.00 21.61 149 ALA G O 1
ATOM 8697 N N . LEU G 1 150 ? -31.878 110.029 41.446 1.00 22.79 150 LEU G N 1
ATOM 8698 C CA . LEU G 1 150 ? -33.011 109.723 42.318 1.00 23.64 150 LEU G CA 1
ATOM 8699 C C . LEU G 1 150 ? -33.214 108.215 42.457 1.00 20.50 150 LEU G C 1
ATOM 8700 O O . LEU G 1 150 ? -33.524 107.717 43.549 1.00 23.57 150 LEU G O 1
ATOM 8705 N N . ALA G 1 151 ? -33.033 107.468 41.365 1.00 22.16 151 ALA G N 1
ATOM 8706 C CA . ALA G 1 151 ? -33.136 106.013 41.442 1.00 26.88 151 ALA G CA 1
ATOM 8707 C C . ALA G 1 151 ? -32.078 105.427 42.373 1.00 29.63 151 ALA G C 1
ATOM 8708 O O . ALA G 1 151 ? -32.368 104.510 43.153 1.00 26.81 151 ALA G O 1
ATOM 8710 N N . ASP G 1 152 ? -30.839 105.935 42.296 1.00 25.35 152 ASP G N 1
ATOM 8711 C CA . ASP G 1 152 ? -29.811 105.520 43.249 1.00 28.35 152 ASP G CA 1
ATOM 8712 C C . ASP G 1 152 ? -30.238 105.825 44.680 1.00 26.89 152 ASP G C 1
ATOM 8713 O O . ASP G 1 152 ? -30.051 104.998 45.582 1.00 25.46 152 ASP G O 1
ATOM 8718 N N . ALA G 1 153 ? -30.829 107.008 44.903 1.00 25.09 153 ALA G N 1
ATOM 8719 C CA . ALA G 1 153 ? -31.286 107.382 46.238 1.00 25.44 153 ALA G CA 1
ATOM 8720 C C . ALA G 1 153 ? -32.388 106.453 46.732 1.00 28.04 153 ALA G C 1
ATOM 8721 O O . ALA G 1 153 ? -32.405 106.071 47.911 1.00 25.92 153 ALA G O 1
ATOM 8723 N N . GLN G 1 154 ? -33.322 106.083 45.846 1.00 25.61 154 GLN G N 1
ATOM 8724 C CA . GLN G 1 154 ? -34.394 105.174 46.239 1.00 28.14 154 GLN G CA 1
ATOM 8725 C C . GLN G 1 154 ? -33.839 103.829 46.688 1.00 26.09 154 GLN G C 1
ATOM 8726 O O . GLN G 1 154 ? -34.296 103.269 47.691 1.00 30.99 154 GLN G O 1
ATOM 8732 N N . LYS G 1 155 ? -32.855 103.291 45.955 1.00 26.74 155 LYS G N 1
ATOM 8733 C CA . LYS G 1 155 ? -32.284 102.003 46.341 1.00 30.64 155 LYS G CA 1
ATOM 8734 C C . LYS G 1 155 ? -31.637 102.089 47.714 1.00 35.35 155 LYS G C 1
ATOM 8735 O O . LYS G 1 155 ? -31.794 101.180 48.542 1.00 31.60 155 LYS G O 1
ATOM 8741 N N . LEU G 1 156 ? -30.916 103.184 47.978 1.00 29.36 156 LEU G N 1
ATOM 8742 C CA . LEU G 1 156 ? -30.301 103.379 49.290 1.00 27.42 156 LEU G CA 1
ATOM 8743 C C . LEU G 1 156 ? -31.354 103.523 50.382 1.00 25.95 156 LEU G C 1
ATOM 8744 O O . LEU G 1 156 ? -31.256 102.896 51.442 1.00 25.92 156 LEU G O 1
ATOM 8749 N N . LEU G 1 157 ? -32.372 104.353 50.141 1.00 26.59 157 LEU G N 1
ATOM 8750 C CA . LEU G 1 157 ? -33.459 104.489 51.108 1.00 30.73 157 LEU G CA 1
ATOM 8751 C C . LEU G 1 157 ? -34.102 103.142 51.421 1.00 38.55 157 LEU G C 1
ATOM 8752 O O . LEU G 1 157 ? -34.403 102.845 52.585 1.00 33.39 157 LEU G O 1
ATOM 8757 N N . ASP G 1 158 ? -34.323 102.315 50.396 1.00 35.88 158 ASP G N 1
ATOM 8758 C CA . ASP G 1 158 ? -34.939 101.009 50.621 1.00 40.02 158 ASP G CA 1
ATOM 8759 C C . ASP G 1 158 ? -34.086 100.115 51.511 1.00 40.76 158 ASP G C 1
ATOM 8760 O O . ASP G 1 158 ? -34.627 99.223 52.172 1.00 40.46 158 ASP G O 1
ATOM 8765 N N . LYS G 1 159 ? -32.771 100.336 51.551 1.00 31.82 159 LYS G N 1
ATOM 8766 C CA . LYS G 1 159 ? -31.871 99.590 52.419 1.00 34.42 159 LYS G CA 1
ATOM 8767 C C . LYS G 1 159 ? -31.578 100.317 53.728 1.00 36.97 159 LYS G C 1
ATOM 8768 O O . LYS G 1 159 ? -30.708 99.877 54.487 1.00 35.59 159 LYS G O 1
ATOM 8774 N N . LYS G 1 160 ? -32.276 101.425 53.995 1.00 33.48 160 LYS G N 1
ATOM 8775 C CA . LYS G 1 160 ? -32.100 102.242 55.200 1.00 36.93 160 LYS G CA 1
ATOM 8776 C C . LYS G 1 160 ? -30.694 102.839 55.285 1.00 27.44 160 LYS G C 1
ATOM 8777 O O . LYS G 1 160 ? -30.185 103.102 56.377 1.00 31.55 160 LYS G O 1
ATOM 8783 N N . GLN G 1 161 ? -30.067 103.075 54.131 1.00 27.31 161 GLN G N 1
ATOM 8784 C CA . GLN G 1 161 ? -28.779 103.770 54.073 1.00 29.86 161 GLN G CA 1
ATOM 8785 C C . GLN G 1 161 ? -29.054 105.265 53.922 1.00 27.80 161 GLN G C 1
ATOM 8786 O O . GLN G 1 161 ? -28.935 105.863 52.847 1.00 26.03 161 GLN G O 1
ATOM 8792 N N . TYR G 1 162 ? -29.415 105.876 55.047 1.00 25.77 162 TYR G N 1
ATOM 8793 C CA . TYR G 1 162 ? -29.967 107.227 55.032 1.00 27.02 162 TYR G CA 1
ATOM 8794 C C . TYR G 1 162 ? -28.908 108.276 54.706 1.00 26.95 162 TYR G C 1
ATOM 8795 O O . TYR G 1 162 ? -29.142 109.160 53.873 1.00 22.26 162 TYR G O 1
ATOM 8804 N N . TYR G 1 163 ? -27.740 108.211 55.353 1.00 22.38 163 TYR G N 1
ATOM 8805 C CA . TYR G 1 163 ? -26.681 109.164 55.009 1.00 23.41 163 TYR G CA 1
ATOM 8806 C C . TYR G 1 163 ? -26.289 109.039 53.539 1.00 23.00 163 TYR G C 1
ATOM 8807 O O . TYR G 1 163 ? -26.119 110.044 52.834 1.00 20.30 163 TYR G O 1
ATOM 8816 N N . GLU G 1 164 ? -26.100 107.804 53.068 1.00 22.11 164 GLU G N 1
ATOM 8817 C CA . GLU G 1 164 ? -25.755 107.592 51.665 1.00 23.48 164 GLU G CA 1
ATOM 8818 C C . GLU G 1 164 ? -26.835 108.140 50.737 1.00 23.12 164 GLU G C 1
ATOM 8819 O O . GLU G 1 164 ? -26.531 108.762 49.714 1.00 21.26 164 GLU G O 1
ATOM 8825 N N . ALA G 1 165 ? -28.104 107.919 51.074 1.00 19.67 165 ALA G N 1
ATOM 8826 C CA . ALA G 1 165 ? -29.174 108.456 50.235 1.00 21.87 165 ALA G CA 1
ATOM 8827 C C . ALA G 1 165 ? -29.105 109.973 50.167 1.00 20.93 165 ALA G C 1
ATOM 8828 O O . ALA G 1 165 ? -29.378 110.568 49.119 1.00 20.74 165 ALA G O 1
ATOM 8830 N N . ASN G 1 166 ? -28.730 110.613 51.280 1.00 21.65 166 ASN G N 1
ATOM 8831 C CA . ASN G 1 166 ? -28.589 112.066 51.291 1.00 20.80 166 ASN G CA 1
ATOM 8832 C C . ASN G 1 166 ? -27.514 112.534 50.312 1.00 20.53 166 ASN G C 1
ATOM 8833 O O . ASN G 1 166 ? -27.681 113.564 49.641 1.00 19.70 166 ASN G O 1
ATOM 8838 N N . LEU G 1 167 ? -26.409 111.791 50.202 1.00 18.76 167 LEU G N 1
ATOM 8839 C CA . LEU G 1 167 ? -25.391 112.147 49.211 1.00 21.20 167 LEU G CA 1
ATOM 8840 C C . LEU G 1 167 ? -25.898 111.935 47.791 1.00 19.62 167 LEU G C 1
ATOM 8841 O O . LEU G 1 167 ? -25.597 112.732 46.894 1.00 20.06 167 LEU G O 1
ATOM 8846 N N . ALA G 1 168 ? -26.662 110.864 47.552 1.00 19.53 168 ALA G N 1
ATOM 8847 C CA . ALA G 1 168 ? -27.173 110.668 46.200 1.00 23.51 168 ALA G CA 1
ATOM 8848 C C . ALA G 1 168 ? -28.133 111.788 45.822 1.00 19.26 168 ALA G C 1
ATOM 8849 O O . ALA G 1 168 ? -28.120 112.272 44.681 1.00 19.66 168 ALA G O 1
ATOM 8851 N N . LEU G 1 169 ? -28.958 112.232 46.775 1.00 18.34 169 LEU G N 1
ATOM 8852 C CA . LEU G 1 169 ? -29.830 113.366 46.507 1.00 21.21 169 LEU G CA 1
ATOM 8853 C C . LEU G 1 169 ? -29.018 114.639 46.309 1.00 21.22 169 LEU G C 1
ATOM 8854 O O . LEU G 1 169 ? -29.351 115.474 45.454 1.00 21.13 169 LEU G O 1
ATOM 8859 N N . LYS G 1 170 ? -27.946 114.801 47.092 1.00 19.34 170 LYS G N 1
ATOM 8860 C CA . LYS G 1 170 ? -27.054 115.936 46.897 1.00 18.91 170 LYS G CA 1
ATOM 8861 C C . LYS G 1 170 ? -26.483 115.930 45.483 1.00 19.99 170 LYS G C 1
ATOM 8862 O O . LYS G 1 170 ? -26.414 116.976 44.828 1.00 18.97 170 LYS G O 1
ATOM 8868 N N . GLY G 1 171 ? -26.104 114.749 44.983 1.00 19.50 171 GLY G N 1
ATOM 8869 C CA . GLY G 1 171 ? -25.610 114.660 43.617 1.00 21.59 171 GLY G CA 1
ATOM 8870 C C . GLY G 1 171 ? -26.634 115.104 42.589 1.00 23.13 171 GLY G C 1
ATOM 8871 O O . GLY G 1 171 ? -26.290 115.746 41.593 1.00 21.77 171 GLY G O 1
ATOM 8872 N N . ALA G 1 172 ? -27.911 114.787 42.825 1.00 20.99 172 ALA G N 1
ATOM 8873 C CA . ALA G 1 172 ? -28.962 115.286 41.944 1.00 21.97 172 ALA G CA 1
ATOM 8874 C C . ALA G 1 172 ? -29.006 116.811 41.951 1.00 19.01 172 ALA G C 1
ATOM 8875 O O . ALA G 1 172 ? -29.123 117.444 40.895 1.00 19.88 172 ALA G O 1
ATOM 8877 N N . GLU G 1 173 ? -28.923 117.424 43.139 1.00 19.56 173 GLU G N 1
ATOM 8878 C CA . GLU G 1 173 ? -28.895 118.884 43.213 1.00 19.80 173 GLU G CA 1
ATOM 8879 C C . GLU G 1 173 ? -27.654 119.462 42.547 1.00 20.96 173 GLU G C 1
ATOM 8880 O O . GLU G 1 173 ? -27.713 120.530 41.928 1.00 18.86 173 GLU G O 1
ATOM 8886 N N . ASP G 1 174 ? -26.527 118.772 42.665 1.00 19.55 174 ASP G N 1
ATOM 8887 C CA . ASP G 1 174 ? -25.286 119.266 42.076 1.00 22.30 174 ASP G CA 1
ATOM 8888 C C . ASP G 1 174 ? -25.297 119.273 40.550 1.00 22.03 174 ASP G C 1
ATOM 8889 O O . ASP G 1 174 ? -24.436 119.926 39.947 1.00 21.94 174 ASP G O 1
ATOM 8894 N N . GLY G 1 175 ? -26.236 118.570 39.906 1.00 19.54 175 GLY G N 1
ATOM 8895 C CA . GLY G 1 175 ? -26.347 118.638 38.461 1.00 21.30 175 GLY G CA 1
ATOM 8896 C C . GLY G 1 175 ? -27.129 119.812 37.914 1.00 22.95 175 GLY G C 1
ATOM 8897 O O . GLY G 1 175 ? -27.099 120.043 36.700 1.00 20.39 175 GLY G O 1
ATOM 8898 N N . ILE G 1 176 ? -27.845 120.546 38.770 1.00 20.86 176 ILE G N 1
ATOM 8899 C CA . ILE G 1 176 ? -28.558 121.740 38.336 1.00 23.55 176 ILE G CA 1
ATOM 8900 C C . ILE G 1 176 ? -27.565 122.862 38.066 1.00 24.98 176 ILE G C 1
ATOM 8901 O O . ILE G 1 176 ? -26.720 123.179 38.915 1.00 25.45 176 ILE G O 1
ATOM 8906 N N . ILE G 1 177 ? -27.684 123.501 36.902 1.00 22.03 177 ILE G N 1
ATOM 8907 C CA . ILE G 1 177 ? -26.827 124.629 36.555 1.00 22.46 177 ILE G CA 1
ATOM 8908 C C . ILE G 1 177 ? -27.701 125.846 36.261 1.00 24.85 177 ILE G C 1
ATOM 8909 O O . ILE G 1 177 ? -28.906 125.737 36.061 1.00 23.78 177 ILE G O 1
ATOM 8914 N N . VAL G 1 178 ? -27.076 127.022 36.253 1.00 22.60 178 VAL G N 1
ATOM 8915 C CA . VAL G 1 178 ? -27.746 128.263 35.881 1.00 24.47 178 VAL G CA 1
ATOM 8916 C C . VAL G 1 178 ? -27.210 128.705 34.528 1.00 28.58 178 VAL G C 1
ATOM 8917 O O . VAL G 1 178 ? -26.003 128.630 34.279 1.00 30.81 178 VAL G O 1
ATOM 8921 N N . ASP G 1 179 ? -28.110 129.153 33.652 1.00 21.93 179 ASP G N 1
ATOM 8922 C CA . ASP G 1 179 ? -27.769 129.664 32.324 1.00 26.59 179 ASP G CA 1
ATOM 8923 C C . ASP G 1 179 ? -28.408 131.038 32.185 1.00 29.45 179 ASP G C 1
ATOM 8924 O O . ASP G 1 179 ? -29.639 131.155 32.203 1.00 26.49 179 ASP G O 1
ATOM 8929 N N . SER G 1 180 ? -27.590 132.073 32.038 1.00 22.03 180 SER G N 1
ATOM 8930 C CA . SER G 1 180 ? -28.092 133.440 31.973 1.00 21.28 180 SER G CA 1
ATOM 8931 C C . SER G 1 180 ? -28.017 133.941 30.538 1.00 27.19 180 SER G C 1
ATOM 8932 O O . SER G 1 180 ? -26.990 133.777 29.875 1.00 30.08 180 SER G O 1
ATOM 8935 N N . GLU G 1 181 ? -29.106 134.553 30.060 1.00 26.83 181 GLU G N 1
ATOM 8936 C CA . GLU G 1 181 ? -29.184 135.068 28.700 1.00 29.47 181 GLU G CA 1
ATOM 8937 C C . GLU G 1 181 ? -29.785 136.462 28.713 1.00 28.34 181 GLU G C 1
ATOM 8938 O O . GLU G 1 181 ? -30.691 136.746 29.504 1.00 25.52 181 GLU G O 1
ATOM 8944 N N . ALA G 1 182 ? -29.292 137.319 27.824 1.00 24.80 182 ALA G N 1
ATOM 8945 C CA . ALA G 1 182 ? -29.827 138.668 27.712 1.00 29.28 182 ALA G CA 1
ATOM 8946 C C . ALA G 1 182 ? -31.261 138.601 27.205 1.00 36.04 182 ALA G C 1
ATOM 8947 O O . ALA G 1 182 ? -31.544 137.946 26.196 1.00 34.45 182 ALA G O 1
ATOM 8949 N N . LEU G 1 183 ? -32.170 139.262 27.915 1.00 31.70 183 LEU G N 1
ATOM 8950 C CA . LEU G 1 183 ? -33.599 139.107 27.659 1.00 40.35 183 LEU G CA 1
ATOM 8951 C C . LEU G 1 183 ? -34.008 139.904 26.420 1.00 36.20 183 LEU G C 1
ATOM 8952 O O . LEU G 1 183 ? -33.849 141.128 26.384 1.00 42.16 183 LEU G O 1
ATOM 8957 N N . PHE G 1 184 ? -34.532 139.208 25.411 1.00 45.26 184 PHE G N 1
ATOM 8958 C CA . PHE G 1 184 ? -35.027 139.816 24.170 1.00 50.04 184 PHE G CA 1
ATOM 8959 C C . PHE G 1 184 ? -33.995 140.757 23.541 1.00 53.80 184 PHE G C 1
ATOM 8960 O O . PHE G 1 184 ? -34.231 141.955 23.391 1.00 57.37 184 PHE G O 1
ATOM 8968 N N . VAL G 1 185 ? -32.845 140.214 23.165 1.00 54.63 185 VAL G N 1
ATOM 8969 C CA . VAL G 1 185 ? -31.864 141.057 22.480 1.00 56.70 185 VAL G CA 1
ATOM 8970 C C . VAL G 1 185 ? -32.091 141.028 20.974 1.00 51.09 185 VAL G C 1
ATOM 8971 O O . VAL G 1 185 ? -32.271 139.963 20.387 1.00 66.00 185 VAL G O 1
ATOM 8975 N N . ARG H 1 23 ? -38.783 126.616 63.182 1.00 52.69 23 ARG H N 1
ATOM 8976 C CA . ARG H 1 23 ? -39.256 125.978 61.957 1.00 57.44 23 ARG H CA 1
ATOM 8977 C C . ARG H 1 23 ? -39.328 126.982 60.808 1.00 41.94 23 ARG H C 1
ATOM 8978 O O . ARG H 1 23 ? -39.058 128.164 60.988 1.00 40.73 23 ARG H O 1
ATOM 8980 N N . ILE H 1 24 ? -39.710 126.507 59.630 1.00 35.63 24 ILE H N 1
ATOM 8981 C CA . ILE H 1 24 ? -39.769 127.339 58.435 1.00 32.64 24 ILE H CA 1
ATOM 8982 C C . ILE H 1 24 ? -41.133 128.018 58.367 1.00 28.28 24 ILE H C 1
ATOM 8983 O O . ILE H 1 24 ? -42.168 127.364 58.521 1.00 28.00 24 ILE H O 1
ATOM 8988 N N . SER H 1 25 ? -41.141 129.324 58.111 1.00 25.04 25 SER H N 1
ATOM 8989 C CA . SER H 1 25 ? -42.392 130.041 57.878 1.00 25.23 25 SER H CA 1
ATOM 8990 C C . SER H 1 25 ? -42.852 129.823 56.437 1.00 28.71 25 SER H C 1
ATOM 8991 O O . SER H 1 25 ? -42.246 130.346 55.495 1.00 22.65 25 SER H O 1
ATOM 8994 N N A GLU H 1 26 ? -43.941 129.067 56.267 0.39 28.93 26 GLU H N 1
ATOM 8995 N N B GLU H 1 26 ? -43.932 129.064 56.254 0.61 28.87 26 GLU H N 1
ATOM 8996 C CA A GLU H 1 26 ? -44.487 128.856 54.932 0.39 31.15 26 GLU H CA 1
ATOM 8997 C CA B GLU H 1 26 ? -44.435 128.872 54.899 0.61 31.11 26 GLU H CA 1
ATOM 8998 C C A GLU H 1 26 ? -45.008 130.156 54.330 0.39 29.38 26 GLU H C 1
ATOM 8999 C C B GLU H 1 26 ? -44.992 130.172 54.320 0.61 29.35 26 GLU H C 1
ATOM 9000 O O A GLU H 1 26 ? -44.927 130.352 53.112 0.39 29.48 26 GLU H O 1
ATOM 9001 O O B GLU H 1 26 ? -44.920 130.385 53.104 0.61 29.49 26 GLU H O 1
ATOM 9012 N N . GLN H 1 27 ? -45.533 131.055 55.165 1.00 31.04 27 GLN H N 1
ATOM 9013 C CA . GLN H 1 27 ? -46.016 132.345 54.673 1.00 32.04 27 GLN H CA 1
ATOM 9014 C C . GLN H 1 27 ? -44.885 133.143 54.040 1.00 29.01 27 GLN H C 1
ATOM 9015 O O . GLN H 1 27 ? -45.028 133.668 52.931 1.00 24.26 27 GLN H O 1
ATOM 9021 N N . GLY H 1 28 ? -43.746 133.239 54.735 1.00 25.41 28 GLY H N 1
ATOM 9022 C CA . GLY H 1 28 ? -42.604 133.941 54.169 1.00 21.87 28 GLY H CA 1
ATOM 9023 C C . GLY H 1 28 ? -42.038 133.243 52.943 1.00 22.98 28 GLY H C 1
ATOM 9024 O O . GLY H 1 28 ? -41.651 133.892 51.971 1.00 22.81 28 GLY H O 1
ATOM 9025 N N . LEU H 1 29 ? -42.001 131.911 52.960 1.00 23.41 29 LEU H N 1
ATOM 9026 C CA . LEU H 1 29 ? -41.535 131.182 51.779 1.00 20.42 29 LEU H CA 1
ATOM 9027 C C . LEU H 1 29 ? -42.429 131.473 50.577 1.00 23.62 29 LEU H C 1
ATOM 9028 O O . LEU H 1 29 ? -41.943 131.772 49.475 1.00 20.46 29 LEU H O 1
ATOM 9033 N N . TYR H 1 30 ? -43.749 131.385 50.771 1.00 22.46 30 TYR H N 1
ATOM 9034 C CA . TYR H 1 30 ? -44.666 131.654 49.668 1.00 22.29 30 TYR H CA 1
ATOM 9035 C C . TYR H 1 30 ? -44.555 133.094 49.201 1.00 23.57 30 TYR H C 1
ATOM 9036 O O . TYR H 1 30 ? -44.585 133.365 47.990 1.00 24.97 30 TYR H O 1
ATOM 9045 N N . ALA H 1 31 ? -44.435 134.031 50.149 1.00 20.56 31 ALA H N 1
ATOM 9046 C CA . ALA H 1 31 ? -44.301 135.442 49.800 1.00 22.44 31 ALA H CA 1
ATOM 9047 C C . ALA H 1 31 ? -43.092 135.677 48.908 1.00 23.75 31 ALA H C 1
ATOM 9048 O O . ALA H 1 31 ? -43.190 136.351 47.880 1.00 22.86 31 ALA H O 1
ATOM 9050 N N . MET H 1 32 ? -41.930 135.149 49.299 1.00 22.94 32 MET H N 1
ATOM 9051 C CA . MET H 1 32 ? -40.736 135.400 48.499 1.00 22.03 32 MET H CA 1
ATOM 9052 C C . MET H 1 32 ? -40.771 134.657 47.165 1.00 21.83 32 MET H C 1
ATOM 9053 O O . MET H 1 32 ? -40.210 135.145 46.177 1.00 21.53 32 MET H O 1
ATOM 9058 N N . ARG H 1 33 ? -41.409 133.485 47.097 1.00 23.19 33 ARG H N 1
ATOM 9059 C CA . ARG H 1 33 ? -41.619 132.888 45.778 1.00 19.61 33 ARG H CA 1
ATOM 9060 C C . ARG H 1 33 ? -42.523 133.772 44.922 1.00 22.74 33 ARG H C 1
ATOM 9061 O O . ARG H 1 33 ? -42.274 133.951 43.722 1.00 22.82 33 ARG H O 1
ATOM 9069 N N . ASP H 1 34 ? -43.569 134.349 45.528 1.00 20.53 34 ASP H N 1
ATOM 9070 C CA . ASP H 1 34 ? -44.415 135.303 44.810 1.00 25.47 34 ASP H CA 1
ATOM 9071 C C . ASP H 1 34 ? -43.594 136.454 44.245 1.00 23.42 34 ASP H C 1
ATOM 9072 O O . ASP H 1 34 ? -43.810 136.881 43.105 1.00 23.93 34 ASP H O 1
ATOM 9077 N N . VAL H 1 35 ? -42.656 136.979 45.040 1.00 20.69 35 VAL H N 1
ATOM 9078 C CA . VAL H 1 35 ? -41.825 138.089 44.587 1.00 19.65 35 VAL H CA 1
ATOM 9079 C C . VAL H 1 35 ? -41.031 137.688 43.351 1.00 20.71 35 VAL H C 1
ATOM 9080 O O . VAL H 1 35 ? -40.945 138.446 42.374 1.00 19.52 35 VAL H O 1
ATOM 9084 N N . GLN H 1 36 ? -40.437 136.491 43.374 1.00 21.19 36 GLN H N 1
ATOM 9085 C CA . GLN H 1 36 ? -39.624 136.045 42.245 1.00 21.17 36 GLN H CA 1
ATOM 9086 C C . GLN H 1 36 ? -40.465 135.949 40.976 1.00 22.31 36 GLN H C 1
ATOM 9087 O O . GLN H 1 36 ? -40.068 136.435 39.910 1.00 20.89 36 GLN H O 1
ATOM 9093 N N . VAL H 1 37 ? -41.649 135.348 41.085 1.00 20.47 37 VAL H N 1
ATOM 9094 C CA . VAL H 1 37 ? -42.515 135.219 39.916 1.00 22.42 37 VAL H CA 1
ATOM 9095 C C . VAL H 1 37 ? -43.009 136.587 39.453 1.00 25.29 37 VAL H C 1
ATOM 9096 O O . VAL H 1 37 ? -43.100 136.850 38.246 1.00 24.95 37 VAL H O 1
ATOM 9100 N N . ALA H 1 38 ? -43.300 137.491 40.400 1.00 23.53 38 ALA H N 1
ATOM 9101 C CA . ALA H 1 38 ? -43.780 138.825 40.038 1.00 22.53 38 ALA H CA 1
ATOM 9102 C C . ALA H 1 38 ? -42.744 139.593 39.221 1.00 23.15 38 ALA H C 1
ATOM 9103 O O . ALA H 1 38 ? -43.096 140.257 38.238 1.00 20.96 38 ALA H O 1
ATOM 9105 N N . ARG H 1 39 ? -41.461 139.525 39.609 1.00 22.66 39 ARG H N 1
ATOM 9106 C CA . ARG H 1 39 ? -40.432 140.236 38.852 1.00 22.48 39 ARG H CA 1
ATOM 9107 C C . ARG H 1 39 ? -40.323 139.698 37.431 1.00 22.88 39 ARG H C 1
ATOM 9108 O O . ARG H 1 39 ? -40.145 140.467 36.479 1.00 24.06 39 ARG H O 1
ATOM 9116 N N . LEU H 1 40 ? -40.416 138.381 37.271 1.00 21.04 40 LEU H N 1
ATOM 9117 C CA . LEU H 1 40 ? -40.420 137.806 35.925 1.00 26.49 40 LEU H CA 1
ATOM 9118 C C . LEU H 1 40 ? -41.630 138.266 35.127 1.00 23.34 40 LEU H C 1
ATOM 9119 O O . LEU H 1 40 ? -41.514 138.588 33.938 1.00 24.01 40 LEU H O 1
ATOM 9124 N N . ALA H 1 41 ? -42.799 138.298 35.771 1.00 25.05 41 ALA H N 1
ATOM 9125 C CA . ALA H 1 41 ? -44.024 138.667 35.068 1.00 21.73 41 ALA H CA 1
ATOM 9126 C C . ALA H 1 41 ? -43.962 140.097 34.561 1.00 27.20 41 ALA H C 1
ATOM 9127 O O . ALA H 1 41 ? -44.512 140.398 33.495 1.00 29.05 41 ALA H O 1
ATOM 9129 N N . LEU H 1 42 ? -43.278 140.984 35.296 1.00 22.55 42 LEU H N 1
ATOM 9130 C CA . LEU H 1 42 ? -43.147 142.374 34.865 1.00 24.33 42 LEU H CA 1
ATOM 9131 C C . LEU H 1 42 ? -42.397 142.481 33.545 1.00 25.47 42 LEU H C 1
ATOM 9132 O O . LEU H 1 42 ? -42.737 143.313 32.695 1.00 30.07 42 LEU H O 1
ATOM 9137 N N . PHE H 1 43 ? -41.357 141.672 33.364 1.00 26.27 43 PHE H N 1
ATOM 9138 C CA . PHE H 1 43 ? -40.563 141.708 32.145 1.00 29.90 43 PHE H CA 1
ATOM 9139 C C . PHE H 1 43 ? -41.123 140.832 31.035 1.00 33.62 43 PHE H C 1
ATOM 9140 O O . PHE H 1 43 ? -40.632 140.903 29.906 1.00 37.98 43 PHE H O 1
ATOM 9148 N N . HIS H 1 44 ? -42.110 139.991 31.331 1.00 27.33 44 HIS H N 1
ATOM 9149 C CA . HIS H 1 44 ? -42.749 139.160 30.319 1.00 29.77 44 HIS H CA 1
ATOM 9150 C C . HIS H 1 44 ? -44.179 139.620 30.039 1.00 36.24 44 HIS H C 1
ATOM 9151 O O . HIS H 1 44 ? -45.026 138.827 29.623 1.00 36.86 44 HIS H O 1
ATOM 9158 N N . GLY H 1 45 ? -44.451 140.898 30.278 1.00 29.22 45 GLY H N 1
ATOM 9159 C CA . GLY H 1 45 ? -45.676 141.515 29.798 1.00 40.42 45 GLY H CA 1
ATOM 9160 C C . GLY H 1 45 ? -46.947 141.178 30.546 1.00 42.44 45 GLY H C 1
ATOM 9161 O O . GLY H 1 45 ? -48.039 141.261 29.967 1.00 33.92 45 GLY H O 1
ATOM 9162 N N . ASP H 1 46 ? -46.851 140.814 31.823 1.00 27.81 46 ASP H N 1
ATOM 9163 C CA . ASP H 1 46 ? -48.023 140.504 32.637 1.00 33.43 46 ASP H CA 1
ATOM 9164 C C . ASP H 1 46 ? -47.946 141.290 33.941 1.00 30.66 46 ASP H C 1
ATOM 9165 O O . ASP H 1 46 ? -47.802 140.712 35.025 1.00 25.54 46 ASP H O 1
ATOM 9170 N N . PRO H 1 47 ? -48.047 142.620 33.873 1.00 34.42 47 PRO H N 1
ATOM 9171 C CA . PRO H 1 47 ? -47.984 143.412 35.112 1.00 30.07 47 PRO H CA 1
ATOM 9172 C C . PRO H 1 47 ? -49.158 143.186 36.050 1.00 29.62 47 PRO H C 1
ATOM 9173 O O . PRO H 1 47 ? -49.011 143.368 37.266 1.00 29.39 47 PRO H O 1
ATOM 9177 N N . GLU H 1 48 ? -50.329 142.809 35.541 1.00 29.32 48 GLU H N 1
ATOM 9178 C CA . GLU H 1 48 ? -51.439 142.594 36.463 1.00 32.64 48 GLU H CA 1
ATOM 9179 C C . GLU H 1 48 ? -51.215 141.350 37.307 1.00 26.29 48 GLU H C 1
ATOM 9180 O O . GLU H 1 48 ? -51.620 141.317 38.477 1.00 27.00 48 GLU H O 1
ATOM 9186 N N . LYS H 1 49 ? -50.569 140.326 36.739 1.00 27.60 49 LYS H N 1
ATOM 9187 C CA . LYS H 1 49 ? -50.166 139.180 37.545 1.00 30.22 49 LYS H CA 1
ATOM 9188 C C . LYS H 1 49 ? -49.143 139.598 38.594 1.00 26.55 49 LYS H C 1
ATOM 9189 O O . LYS H 1 49 ? -49.240 139.207 39.761 1.00 25.87 49 LYS H O 1
ATOM 9195 N N . ALA H 1 50 ? -48.162 140.401 38.191 1.00 21.81 50 ALA H N 1
ATOM 9196 C CA . ALA H 1 50 ? -47.170 140.897 39.138 1.00 27.08 50 ALA H CA 1
ATOM 9197 C C . ALA H 1 50 ? -47.835 141.645 40.288 1.00 24.40 50 ALA H C 1
ATOM 9198 O O . ALA H 1 50 ? -47.456 141.482 41.455 1.00 23.79 50 ALA H O 1
ATOM 9200 N N . LYS H 1 51 ? -48.851 142.452 39.972 1.00 25.26 51 LYS H N 1
ATOM 9201 C CA . LYS H 1 51 ? -49.564 143.210 40.994 1.00 23.69 51 LYS H CA 1
ATOM 9202 C C . LYS H 1 51 ? -50.294 142.291 41.965 1.00 25.17 51 LYS H C 1
ATOM 9203 O O . LYS H 1 51 ? -50.252 142.498 43.184 1.00 26.29 51 LYS H O 1
ATOM 9209 N N . GLU H 1 52 ? -50.980 141.268 41.442 1.00 23.53 52 GLU H N 1
ATOM 9210 C CA . GLU H 1 52 ? -51.691 140.339 42.313 1.00 29.30 52 GLU H CA 1
ATOM 9211 C C . GLU H 1 52 ? -50.720 139.568 43.205 1.00 25.56 52 GLU H C 1
ATOM 9212 O O . GLU H 1 52 ? -50.970 139.388 44.403 1.00 24.60 52 GLU H O 1
ATOM 9218 N N . LEU H 1 53 ? -49.601 139.120 42.639 1.00 25.47 53 LEU H N 1
ATOM 9219 C CA . LEU H 1 53 ? -48.626 138.369 43.427 1.00 25.79 53 LEU H CA 1
ATOM 9220 C C . LEU H 1 53 ? -47.979 139.243 44.494 1.00 22.23 53 LEU H C 1
ATOM 9221 O O . LEU H 1 53 ? -47.731 138.784 45.616 1.00 22.61 53 LEU H O 1
ATOM 9226 N N . THR H 1 54 ? -47.712 140.510 44.171 1.00 21.61 54 THR H N 1
ATOM 9227 C CA . THR H 1 54 ? -47.132 141.412 45.165 1.00 23.57 54 THR H CA 1
ATOM 9228 C C . THR H 1 54 ? -48.124 141.689 46.294 1.00 25.80 54 THR H C 1
ATOM 9229 O O . THR H 1 54 ? -47.739 141.750 47.467 1.00 24.51 54 THR H O 1
ATOM 9233 N N . ASN H 1 55 ? -49.411 141.817 45.958 1.00 24.11 55 ASN H N 1
ATOM 9234 C CA . ASN H 1 55 ? -50.429 142.029 46.982 1.00 23.88 55 ASN H CA 1
ATOM 9235 C C . ASN H 1 55 ? -50.578 140.808 47.879 1.00 21.32 55 ASN H C 1
ATOM 9236 O O . ASN H 1 55 ? -50.749 140.948 49.095 1.00 24.38 55 ASN H O 1
ATOM 9241 N N . GLU H 1 56 ? -50.498 139.601 47.306 1.00 25.93 56 GLU H N 1
ATOM 9242 C CA . GLU H 1 56 ? -50.555 138.398 48.135 1.00 24.85 56 GLU H CA 1
ATOM 9243 C C . GLU H 1 56 ? -49.331 138.278 49.034 1.00 24.87 56 GLU H C 1
ATOM 9244 O O . GLU H 1 56 ? -49.446 137.882 50.196 1.00 23.83 56 GLU H O 1
ATOM 9250 N N . ALA H 1 57 ? -48.147 138.575 48.501 1.00 23.76 57 ALA H N 1
ATOM 9251 C CA . ALA H 1 57 ? -46.942 138.555 49.333 1.00 24.53 57 ALA H CA 1
ATOM 9252 C C . ALA H 1 57 ? -47.066 139.516 50.512 1.00 20.81 57 ALA H C 1
ATOM 9253 O O . ALA H 1 57 ? -46.732 139.167 51.649 1.00 23.11 57 ALA H O 1
ATOM 9255 N N . SER H 1 58 ? -47.545 140.737 50.256 1.00 21.83 58 SER H N 1
ATOM 9256 C CA . SER H 1 58 ? -47.750 141.696 51.343 1.00 27.66 58 SER H CA 1
ATOM 9257 C C . SER H 1 58 ? -48.743 141.169 52.369 1.00 23.29 58 SER H C 1
ATOM 9258 O O . SER H 1 58 ? -48.514 141.280 53.583 1.00 24.64 58 SER H O 1
ATOM 9261 N N . ALA H 1 59 ? -49.845 140.586 51.898 1.00 26.79 59 ALA H N 1
ATOM 9262 C CA . ALA H 1 59 ? -50.862 140.065 52.807 1.00 28.86 59 ALA H CA 1
ATOM 9263 C C . ALA H 1 59 ? -50.322 138.905 53.631 1.00 26.35 59 ALA H C 1
ATOM 9264 O O . ALA H 1 59 ? -50.645 138.772 54.817 1.00 30.73 59 ALA H O 1
ATOM 9266 N N . LEU H 1 60 ? -49.485 138.056 53.017 1.00 24.64 60 LEU H N 1
ATOM 9267 C CA . LEU H 1 60 ? -48.901 136.937 53.750 1.00 28.84 60 LEU H CA 1
ATOM 9268 C C . LEU H 1 60 ? -47.994 137.416 54.877 1.00 30.60 60 LEU H C 1
ATOM 9269 O O . LEU H 1 60 ? -47.802 136.699 55.866 1.00 28.75 60 LEU H O 1
ATOM 9274 N N . LEU H 1 61 ? -47.443 138.624 54.757 1.00 25.67 61 LEU H N 1
ATOM 9275 C CA . LEU H 1 61 ? -46.465 139.130 55.710 1.00 24.71 61 LEU H CA 1
ATOM 9276 C C . LEU H 1 61 ? -47.040 140.137 56.699 1.00 29.42 61 LEU H C 1
ATOM 9277 O O . LEU H 1 61 ? -46.375 140.454 57.687 1.00 30.44 61 LEU H O 1
ATOM 9282 N N . SER H 1 62 ? -48.248 140.644 56.470 1.00 38.09 62 SER H N 1
ATOM 9283 C CA . SER H 1 62 ? -48.708 141.831 57.180 1.00 51.08 62 SER H CA 1
ATOM 9284 C C . SER H 1 62 ? -49.768 141.516 58.226 1.00 54.90 62 SER H C 1
ATOM 9285 O O . SER H 1 62 ? -50.479 142.420 58.674 1.00 54.72 62 SER H O 1
ATOM 9288 N N . ASP H 1 63 ? -49.872 140.261 58.644 1.00 50.46 63 ASP H N 1
ATOM 9289 C CA . ASP H 1 63 ? -50.951 139.858 59.535 1.00 68.72 63 ASP H CA 1
ATOM 9290 C C . ASP H 1 63 ? -50.630 140.224 60.981 1.00 70.11 63 ASP H C 1
ATOM 9291 O O . ASP H 1 63 ? -49.546 139.916 61.486 1.00 61.35 63 ASP H O 1
ATOM 9296 N N . ASP H 1 64 ? -51.581 140.894 61.641 1.00 77.79 64 ASP H N 1
ATOM 9297 C CA . ASP H 1 64 ? -51.449 141.169 63.069 1.00 84.03 64 ASP H CA 1
ATOM 9298 C C . ASP H 1 64 ? -51.388 139.885 63.883 1.00 81.96 64 ASP H C 1
ATOM 9299 O O . ASP H 1 64 ? -50.772 139.856 64.955 1.00 87.94 64 ASP H O 1
ATOM 9304 N N . SER H 1 65 ? -52.019 138.820 63.395 1.00 77.01 65 SER H N 1
ATOM 9305 C CA . SER H 1 65 ? -52.242 137.615 64.181 1.00 76.77 65 SER H CA 1
ATOM 9306 C C . SER H 1 65 ? -51.173 136.548 63.993 1.00 73.70 65 SER H C 1
ATOM 9307 O O . SER H 1 65 ? -51.195 135.546 64.712 1.00 74.59 65 SER H O 1
ATOM 9310 N N . THR H 1 66 ? -50.262 136.697 63.040 1.00 62.41 66 THR H N 1
ATOM 9311 C CA . THR H 1 66 ? -49.205 135.705 62.921 1.00 58.87 66 THR H CA 1
ATOM 9312 C C . THR H 1 66 ? -48.227 135.875 64.076 1.00 46.66 66 THR H C 1
ATOM 9313 O O . THR H 1 66 ? -47.779 136.988 64.368 1.00 41.13 66 THR H O 1
ATOM 9317 N N . GLU H 1 67 ? -47.934 134.774 64.767 1.00 45.14 67 GLU H N 1
ATOM 9318 C CA . GLU H 1 67 ? -46.968 134.799 65.861 1.00 54.74 67 GLU H CA 1
ATOM 9319 C C . GLU H 1 67 ? -45.593 134.509 65.266 1.00 42.22 67 GLU H C 1
ATOM 9320 O O . GLU H 1 67 ? -45.101 133.379 65.2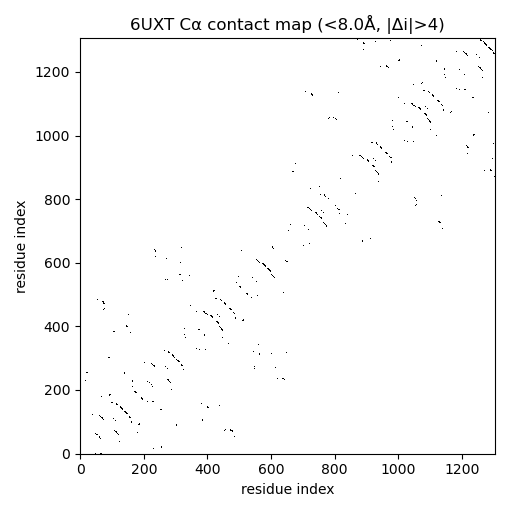48 1.00 40.24 67 GLU H O 1
ATOM 9326 N N . TRP H 1 68 ? -44.971 135.572 64.759 1.00 40.12 68 TRP H N 1
ATOM 9327 C CA . TRP H 1 68 ? -43.712 135.429 64.038 1.00 34.69 68 TRP H CA 1
ATOM 9328 C C . TRP H 1 68 ? -42.578 134.963 64.936 1.00 37.91 68 TRP H C 1
ATOM 9329 O O . TRP H 1 68 ? -41.602 134.396 64.434 1.00 34.10 68 TRP H O 1
ATOM 9340 N N . ALA H 1 69 ? -42.698 135.167 66.251 1.00 41.70 69 ALA H N 1
ATOM 9341 C CA . ALA H 1 69 ? -41.630 134.785 67.171 1.00 47.94 69 ALA H CA 1
ATOM 9342 C C . ALA H 1 69 ? -41.316 133.298 67.082 1.00 41.08 69 ALA H C 1
ATOM 9343 O O . ALA H 1 69 ? -40.175 132.886 67.329 1.00 43.34 69 ALA H O 1
ATOM 9345 N N . LYS H 1 70 ? -42.308 132.482 66.712 1.00 35.72 70 LYS H N 1
ATOM 9346 C CA . LYS H 1 70 ? -42.086 131.048 66.566 1.00 33.98 70 LYS H CA 1
ATOM 9347 C C . LYS H 1 70 ? -41.077 130.733 65.465 1.00 40.82 70 LYS H C 1
ATOM 9348 O O . LYS H 1 70 ? -40.394 129.704 65.525 1.00 37.56 70 LYS H O 1
ATOM 9354 N N . PHE H 1 71 ? -40.972 131.594 64.452 1.00 35.70 71 PHE H N 1
ATOM 9355 C CA . PHE H 1 71 ? -40.068 131.371 63.328 1.00 34.21 71 PHE H CA 1
ATOM 9356 C C . PHE H 1 71 ? -38.847 132.277 63.363 1.00 32.83 71 PHE H C 1
ATOM 9357 O O . PHE H 1 71 ? -38.067 132.283 62.406 1.00 28.98 71 PHE H O 1
ATOM 9365 N N . ALA H 1 72 ? -38.668 133.054 64.423 1.00 29.85 72 ALA H N 1
ATOM 9366 C CA . ALA H 1 72 ? -37.644 134.082 64.400 1.00 26.74 72 ALA H CA 1
ATOM 9367 C C . ALA H 1 72 ? -36.291 133.512 64.814 1.00 30.72 72 ALA H C 1
ATOM 9368 O O . ALA H 1 72 ? -36.197 132.491 65.496 1.00 35.11 72 ALA H O 1
ATOM 9370 N N . LYS H 1 73 ? -35.234 134.186 64.368 1.00 29.70 73 LYS H N 1
ATOM 9371 C CA . LYS H 1 73 ? -33.865 133.918 64.796 1.00 29.73 73 LYS H CA 1
ATOM 9372 C C . LYS H 1 73 ? -33.476 135.047 65.738 1.00 36.61 73 LYS H C 1
ATOM 9373 O O . LYS H 1 73 ? -32.916 136.063 65.301 1.00 33.96 73 LYS H O 1
ATOM 9379 N N A PRO H 1 74 ? -33.709 134.908 67.043 0.65 42.07 74 PRO H N 1
ATOM 9380 N N B PRO H 1 74 ? -33.802 134.945 67.028 0.35 42.02 74 PRO H N 1
ATOM 9381 C CA A PRO H 1 74 ? -33.682 136.086 67.934 0.65 45.08 74 PRO H CA 1
ATOM 9382 C CA B PRO H 1 74 ? -33.343 135.955 67.982 0.35 44.90 74 PRO H CA 1
ATOM 9383 C C A PRO H 1 74 ? -32.323 136.790 68.087 0.65 42.90 74 PRO H C 1
ATOM 9384 C C B PRO H 1 74 ? -31.840 135.870 68.130 0.35 41.71 74 PRO H C 1
ATOM 9385 O O A PRO H 1 74 ? -32.307 137.989 68.406 0.65 41.46 74 PRO H O 1
ATOM 9386 O O B PRO H 1 74 ? -31.265 134.782 68.203 0.35 44.82 74 PRO H O 1
ATOM 9393 N N A GLY H 1 75 ? -31.193 136.118 67.858 0.65 41.45 75 GLY H N 1
ATOM 9394 N N B GLY H 1 75 ? -31.199 137.033 68.157 0.35 41.59 75 GLY H N 1
ATOM 9395 C CA A GLY H 1 75 ? -29.884 136.705 68.099 0.65 41.31 75 GLY H CA 1
ATOM 9396 C CA B GLY H 1 75 ? -29.763 137.124 68.194 0.35 42.10 75 GLY H CA 1
ATOM 9397 C C A GLY H 1 75 ? -29.249 137.470 66.950 0.65 43.78 75 GLY H C 1
ATOM 9398 C C B GLY H 1 75 ? -29.164 137.620 66.899 0.35 43.62 75 GLY H C 1
ATOM 9399 O O A GLY H 1 75 ? -28.211 138.108 67.141 0.65 44.73 75 GLY H O 1
ATOM 9400 O O B GLY H 1 75 ? -28.062 138.182 66.916 0.35 44.60 75 GLY H O 1
ATOM 9401 N N . LYS H 1 76 ? -29.853 137.428 65.771 1.00 34.86 76 LYS H N 1
ATOM 9402 C CA . LYS H 1 76 ? -29.369 138.061 64.547 1.00 36.99 76 LYS H CA 1
ATOM 9403 C C . LYS H 1 76 ? -29.897 139.493 64.508 1.00 29.19 76 LYS H C 1
ATOM 9404 O O . LYS H 1 76 ? -31.097 139.706 64.315 1.00 32.84 76 LYS H O 1
ATOM 9410 N N . LYS H 1 77 ? -29.013 140.474 64.682 1.00 26.35 77 LYS H N 1
ATOM 9411 C CA . LYS H 1 77 ? -29.454 141.864 64.748 1.00 31.95 77 LYS H CA 1
ATOM 9412 C C . LYS H 1 77 ? -29.903 142.355 63.376 1.00 26.97 77 LYS H C 1
ATOM 9413 O O . LYS H 1 77 ? -29.246 142.101 62.366 1.00 23.50 77 LYS H O 1
ATOM 9419 N N . THR H 1 78 ? -31.014 143.082 63.347 1.00 26.30 78 THR H N 1
ATOM 9420 C CA . THR H 1 78 ? -31.612 143.547 62.103 1.00 25.07 78 THR H CA 1
ATOM 9421 C C . THR H 1 78 ? -31.167 144.972 61.778 1.00 27.77 78 THR H C 1
ATOM 9422 O O . THR H 1 78 ? -30.545 145.662 62.588 1.00 28.71 78 THR H O 1
ATOM 9426 N N . ASN H 1 79 ? -31.478 145.402 60.553 1.00 24.91 79 ASN H N 1
ATOM 9427 C CA . ASN H 1 79 ? -31.190 146.775 60.141 1.00 23.40 79 ASN H CA 1
ATOM 9428 C C . ASN H 1 79 ? -32.171 147.769 60.760 1.00 27.63 79 ASN H C 1
ATOM 9429 O O . ASN H 1 79 ? -31.772 148.846 61.220 1.00 24.20 79 ASN H O 1
ATOM 9434 N N . LEU H 1 80 ? -33.452 147.444 60.760 1.00 24.60 80 LEU H N 1
ATOM 9435 C CA . LEU H 1 80 ? -34.428 148.287 61.432 1.00 22.95 80 LEU H CA 1
ATOM 9436 C C . LEU H 1 80 ? -34.465 147.960 62.916 1.00 28.43 80 LEU H C 1
ATOM 9437 O O . LEU H 1 80 ? -34.215 146.824 63.325 1.00 25.68 80 LEU H O 1
ATOM 9442 N N . ASN H 1 81 ? -34.796 148.970 63.726 1.00 30.47 81 ASN H N 1
ATOM 9443 C CA . ASN H 1 81 ? -34.970 148.754 65.157 1.00 33.27 81 ASN H CA 1
ATOM 9444 C C . ASN H 1 81 ? -36.141 147.820 65.411 1.00 25.38 81 ASN H C 1
ATOM 9445 O O . ASN H 1 81 ? -37.223 147.997 64.848 1.00 29.26 81 ASN H O 1
ATOM 9450 N N . ASP H 1 82 ? -35.915 146.821 66.263 1.00 32.82 82 ASP H N 1
ATOM 9451 C CA . ASP H 1 82 ? -36.973 145.933 66.744 1.00 39.01 82 ASP H CA 1
ATOM 9452 C C . ASP H 1 82 ? -37.615 145.146 65.609 1.00 35.39 82 ASP H C 1
ATOM 9453 O O . ASP H 1 82 ? -38.784 144.768 65.685 1.00 34.22 82 ASP H O 1
ATOM 9458 N N . ASP H 1 83 ? -36.868 144.917 64.539 1.00 28.60 83 ASP H N 1
ATOM 9459 C CA . ASP H 1 83 ? -37.300 143.992 63.506 1.00 26.38 83 ASP H CA 1
ATOM 9460 C C . ASP H 1 83 ? -36.811 142.596 63.891 1.00 24.52 83 ASP H C 1
ATOM 9461 O O . ASP H 1 83 ? -36.119 142.412 64.896 1.00 24.55 83 ASP H O 1
ATOM 9466 N N . GLN H 1 84 ? -37.182 141.594 63.099 1.00 21.76 84 GLN H N 1
ATOM 9467 C CA . GLN H 1 84 ? -36.713 140.251 63.394 1.00 22.86 84 GLN H CA 1
ATOM 9468 C C . GLN H 1 84 ? -36.500 139.480 62.101 1.00 21.02 84 GLN H C 1
ATOM 9469 O O . GLN H 1 84 ? -37.228 139.654 61.121 1.00 20.30 84 GLN H O 1
ATOM 9475 N N . TYR H 1 85 ? -35.474 138.635 62.120 1.00 23.71 85 TYR H N 1
ATOM 9476 C CA . TYR H 1 85 ? -35.207 137.740 61.004 1.00 19.60 85 TYR H CA 1
ATOM 9477 C C . TYR H 1 85 ? -36.068 136.497 61.159 1.00 21.39 85 TYR H C 1
ATOM 9478 O O . TYR H 1 85 ? -36.100 135.891 62.233 1.00 25.46 85 TYR H O 1
ATOM 9487 N N . ILE H 1 86 ? -36.769 136.132 60.086 1.00 20.19 86 ILE H N 1
ATOM 9488 C CA . ILE H 1 86 ? -37.692 134.999 60.056 1.00 22.00 86 ILE H CA 1
ATOM 9489 C C . ILE H 1 86 ? -37.097 133.898 59.179 1.00 22.37 86 ILE H C 1
ATOM 9490 O O . ILE H 1 86 ? -36.671 134.167 58.048 1.00 20.44 86 ILE H O 1
ATOM 9495 N N . VAL H 1 87 ? -37.084 132.663 59.684 1.00 20.72 87 VAL H N 1
ATOM 9496 C CA . VAL H 1 87 ? -36.616 131.530 58.878 1.00 19.69 87 VAL H CA 1
ATOM 9497 C C . VAL H 1 87 ? -37.683 131.200 57.842 1.00 22.19 87 VAL H C 1
ATOM 9498 O O . VAL H 1 87 ? -38.820 130.874 58.202 1.00 23.31 87 VAL H O 1
ATOM 9502 N N . ILE H 1 88 ? -37.328 131.270 56.554 1.00 21.94 88 ILE H N 1
ATOM 9503 C CA . ILE H 1 88 ? -38.288 131.006 55.484 1.00 19.15 88 ILE H CA 1
ATOM 9504 C C . ILE H 1 88 ? -37.879 129.850 54.585 1.00 23.96 88 ILE H C 1
ATOM 9505 O O . ILE H 1 88 ? -38.642 129.491 53.678 1.00 23.99 88 ILE H O 1
ATOM 9510 N N . ASN H 1 89 ? -36.697 129.273 54.786 1.00 23.21 89 ASN H N 1
ATOM 9511 C CA . ASN H 1 89 ? -36.262 128.118 54.010 1.00 22.34 89 ASN H CA 1
ATOM 9512 C C . ASN H 1 89 ? -35.056 127.511 54.714 1.00 23.73 89 ASN H C 1
ATOM 9513 O O . ASN H 1 89 ? -34.423 128.154 55.556 1.00 22.33 89 ASN H O 1
ATOM 9518 N N . ALA H 1 90 ? -34.747 126.263 54.370 1.00 20.03 90 ALA H N 1
ATOM 9519 C CA . ALA H 1 90 ? -33.633 125.599 55.034 1.00 22.44 90 ALA H CA 1
ATOM 9520 C C . ALA H 1 90 ? -33.135 124.464 54.154 1.00 23.86 90 ALA H C 1
ATOM 9521 O O . ALA H 1 90 ? -33.910 123.858 53.411 1.00 23.60 90 ALA H O 1
ATOM 9523 N N . SER H 1 91 ? -31.832 124.189 54.246 1.00 24.29 91 SER H N 1
ATOM 9524 C CA . SER H 1 91 ? -31.216 123.120 53.467 1.00 21.82 91 SER H CA 1
ATOM 9525 C C . SER H 1 91 ? -30.065 122.513 54.260 1.00 23.42 91 SER H C 1
ATOM 9526 O O . SER H 1 91 ? -29.575 123.103 55.226 1.00 23.73 91 SER H O 1
ATOM 9529 N N . VAL H 1 92 ? -29.640 121.316 53.838 1.00 21.31 92 VAL H N 1
ATOM 9530 C CA . VAL H 1 92 ? -28.516 120.615 54.459 1.00 23.62 92 VAL H CA 1
ATOM 9531 C C . VAL H 1 92 ? -27.241 120.911 53.686 1.00 23.90 92 VAL H C 1
ATOM 9532 O O . VAL H 1 92 ? -27.220 120.831 52.450 1.00 23.54 92 VAL H O 1
ATOM 9536 N N . GLY H 1 93 ? -26.165 121.205 54.421 1.00 25.06 93 GLY H N 1
ATOM 9537 C CA . GLY H 1 93 ? -24.834 121.327 53.860 1.00 25.77 93 GLY H CA 1
ATOM 9538 C C . GLY H 1 93 ? -23.896 120.263 54.401 1.00 25.97 93 GLY H C 1
ATOM 9539 O O . GLY H 1 93 ? -23.727 120.133 55.615 1.00 25.81 93 GLY H O 1
ATOM 9540 N N . ILE H 1 94 ? -23.266 119.503 53.514 1.00 24.28 94 ILE H N 1
ATOM 9541 C CA . ILE H 1 94 ? -22.441 118.364 53.899 1.00 20.83 94 ILE H CA 1
ATOM 9542 C C . ILE H 1 94 ? -21.010 118.633 53.465 1.00 24.77 94 ILE H C 1
ATOM 9543 O O . ILE H 1 94 ? -20.777 119.022 52.315 1.00 23.32 94 ILE H O 1
ATOM 9548 N N A SER H 1 95 ? -20.056 118.433 54.376 0.43 18.54 95 SER H N 1
ATOM 9549 N N B SER H 1 95 ? -20.060 118.406 54.377 0.57 18.49 95 SER H N 1
ATOM 9550 C CA A SER H 1 95 ? -18.635 118.527 54.046 0.43 19.72 95 SER H CA 1
ATOM 9551 C CA B SER H 1 95 ? -18.630 118.532 54.101 0.57 19.70 95 SER H CA 1
ATOM 9552 C C A SER H 1 95 ? -17.932 117.263 54.510 0.43 21.53 95 SER H C 1
ATOM 9553 C C B SER H 1 95 ? -17.928 117.251 54.526 0.57 21.51 95 SER H C 1
ATOM 9554 O O A SER H 1 95 ? -18.022 116.896 55.685 0.43 26.31 95 SER H O 1
ATOM 9555 O O B SER H 1 95 ? -18.007 116.862 55.695 0.57 26.37 95 SER H O 1
ATOM 9560 N N . GLU H 1 96 ? -17.229 116.606 53.592 1.00 20.47 96 GLU H N 1
ATOM 9561 C CA . GLU H 1 96 ? -16.400 115.459 53.939 1.00 22.01 96 GLU H CA 1
ATOM 9562 C C . GLU H 1 96 ? -15.452 115.209 52.777 1.00 19.98 96 GLU H C 1
ATOM 9563 O O . GLU H 1 96 ? -15.555 115.841 51.724 1.00 24.35 96 GLU H O 1
ATOM 9569 N N . SER H 1 97 ? -14.521 114.280 52.976 1.00 19.73 97 SER H N 1
ATOM 9570 C CA . SER H 1 97 ? -13.506 114.032 51.963 1.00 20.75 97 SER H CA 1
ATOM 9571 C C . SER H 1 97 ? -13.833 112.856 51.047 1.00 27.25 97 SER H C 1
ATOM 9572 O O . SER H 1 97 ? -13.115 112.647 50.062 1.00 23.76 97 SER H O 1
ATOM 9575 N N . TYR H 1 98 ? -14.891 112.094 51.345 1.00 21.60 98 TYR H N 1
ATOM 9576 C CA . TYR H 1 98 ? -15.418 111.012 50.504 1.00 24.34 98 TYR H CA 1
ATOM 9577 C C . TYR H 1 98 ? -14.495 109.798 50.415 1.00 26.12 98 TYR H C 1
ATOM 9578 O O . TYR H 1 98 ? -14.596 109.027 49.462 1.00 28.56 98 TYR H O 1
ATOM 9587 N N . VAL H 1 99 ? -13.618 109.582 51.395 1.00 29.06 99 VAL H N 1
ATOM 9588 C CA . VAL H 1 99 ? -12.742 108.412 51.415 1.00 29.74 99 VAL H CA 1
ATOM 9589 C C . VAL H 1 99 ? -13.347 107.366 52.341 1.00 30.52 99 VAL H C 1
ATOM 9590 O O . VAL H 1 99 ? -13.633 107.654 53.511 1.00 30.80 99 VAL H O 1
ATOM 9594 N N . ALA H 1 100 ? -13.534 106.151 51.827 1.00 27.81 100 ALA H N 1
ATOM 9595 C CA . ALA H 1 100 ? -14.096 105.077 52.633 1.00 29.68 100 ALA H CA 1
ATOM 9596 C C . ALA H 1 100 ? -13.010 104.384 53.447 1.00 34.55 100 ALA H C 1
ATOM 9597 O O . ALA H 1 100 ? -11.891 104.175 52.966 1.00 33.11 100 ALA H O 1
ATOM 9599 N N . THR H 1 101 ? -13.335 104.068 54.695 1.00 31.56 101 THR H N 1
ATOM 9600 C CA . THR H 1 101 ? -12.535 103.212 55.560 1.00 38.40 101 THR H CA 1
ATOM 9601 C C . THR H 1 101 ? -13.496 102.312 56.319 1.00 37.99 101 THR H C 1
ATOM 9602 O O . THR H 1 101 ? -14.679 102.644 56.464 1.00 31.78 101 THR H O 1
ATOM 9606 N N . PRO H 1 102 ? -13.021 101.167 56.819 1.00 34.25 102 PRO H N 1
ATOM 9607 C CA . PRO H 1 102 ? -13.913 100.314 57.626 1.00 33.39 102 PRO H CA 1
ATOM 9608 C C . PRO H 1 102 ? -14.469 101.008 58.865 1.00 29.58 102 PRO H C 1
ATOM 9609 O O . PRO H 1 102 ? -15.649 100.820 59.188 1.00 31.52 102 PRO H O 1
ATOM 9613 N N . GLU H 1 103 ? -13.663 101.808 59.566 1.00 29.88 103 GLU H N 1
ATOM 9614 C CA . GLU H 1 103 ? -14.171 102.527 60.731 1.00 32.55 103 GLU H CA 1
ATOM 9615 C C . GLU H 1 103 ? -15.266 103.515 60.335 1.00 33.20 103 GLU H C 1
ATOM 9616 O O . GLU H 1 103 ? -16.287 103.642 61.025 1.00 27.16 103 GLU H O 1
ATOM 9622 N N . LYS H 1 104 ? -15.075 104.212 59.215 1.00 29.04 104 LYS H N 1
ATOM 9623 C CA . LYS H 1 104 ? -16.056 105.201 58.783 1.00 29.19 104 LYS H CA 1
ATOM 9624 C C . LYS H 1 104 ? -17.356 104.537 58.357 1.00 25.22 104 LYS H C 1
ATOM 9625 O O . LYS H 1 104 ? -18.445 105.048 58.649 1.00 28.09 104 LYS H O 1
ATOM 9631 N N . GLU H 1 105 ? -17.261 103.403 57.657 1.00 27.90 105 GLU H N 1
ATOM 9632 C CA . GLU H 1 105 ? -18.467 102.714 57.210 1.00 27.50 105 GLU H CA 1
ATOM 9633 C C . GLU H 1 105 ? -19.289 102.226 58.398 1.00 26.37 105 GLU H C 1
ATOM 9634 O O . GLU H 1 105 ? -20.523 102.287 58.371 1.00 25.31 105 GLU H O 1
ATOM 9640 N N . ALA H 1 106 ? -18.613 101.763 59.458 1.00 25.15 106 ALA H N 1
ATOM 9641 C CA . ALA H 1 106 ? -19.297 101.388 60.692 1.00 24.61 106 ALA H CA 1
ATOM 9642 C C . ALA H 1 106 ? -19.938 102.593 61.362 1.00 24.49 106 ALA H C 1
ATOM 9643 O O . ALA H 1 106 ? -21.068 102.500 61.848 1.00 26.51 106 ALA H O 1
ATOM 9645 N N . ALA H 1 107 ? -19.224 103.726 61.421 1.00 22.40 107 ALA H N 1
ATOM 9646 C CA . ALA H 1 107 ? -19.821 104.930 61.993 1.00 25.69 107 ALA H CA 1
ATOM 9647 C C . ALA H 1 107 ? -21.070 105.341 61.229 1.00 26.75 107 ALA H C 1
ATOM 9648 O O . ALA H 1 107 ? -22.080 105.717 61.835 1.00 25.42 107 ALA H O 1
ATOM 9650 N N . ILE H 1 108 ? -21.021 105.273 59.899 1.00 24.10 108 ILE H N 1
ATOM 9651 C CA . ILE H 1 108 ? -22.185 105.638 59.095 1.00 26.30 108 ILE H CA 1
ATOM 9652 C C . ILE H 1 108 ? -23.341 104.672 59.348 1.00 27.43 108 ILE H C 1
ATOM 9653 O O . ILE H 1 108 ? -24.508 105.079 59.408 1.00 25.34 108 ILE H O 1
ATOM 9658 N N A LYS H 1 109 ? -23.038 103.379 59.505 0.45 23.08 109 LYS H N 1
ATOM 9659 N N B LYS H 1 109 ? -23.035 103.384 59.511 0.55 23.03 109 LYS H N 1
ATOM 9660 C CA A LYS H 1 109 ? -24.095 102.414 59.798 0.45 27.37 109 LYS H CA 1
ATOM 9661 C CA B LYS H 1 109 ? -24.082 102.411 59.800 0.55 27.36 109 LYS H CA 1
ATOM 9662 C C A LYS H 1 109 ? -24.788 102.744 61.115 0.45 29.52 109 LYS H C 1
ATOM 9663 C C B LYS H 1 109 ? -24.788 102.741 61.111 0.55 29.54 109 LYS H C 1
ATOM 9664 O O A LYS H 1 109 ? -26.022 102.710 61.202 0.45 29.77 109 LYS H O 1
ATOM 9665 O O B LYS H 1 109 ? -26.021 102.678 61.197 0.55 29.79 109 LYS H O 1
ATOM 9676 N N A ILE H 1 110 ? -24.016 103.081 62.150 0.45 27.12 110 ILE H N 1
ATOM 9677 N N B ILE H 1 110 ? -24.027 103.123 62.139 0.55 27.10 110 ILE H N 1
ATOM 9678 C CA A ILE H 1 110 ? -24.630 103.433 63.426 0.45 28.52 110 ILE H CA 1
ATOM 9679 C CA B ILE H 1 110 ? -24.648 103.423 63.425 0.55 28.51 110 ILE H CA 1
ATOM 9680 C C A ILE H 1 110 ? -25.434 104.718 63.294 0.45 31.44 110 ILE H C 1
ATOM 9681 C C B ILE H 1 110 ? -25.384 104.757 63.373 0.55 31.47 110 ILE H C 1
ATOM 9682 O O A ILE H 1 110 ? -26.536 104.833 63.843 0.45 27.37 110 ILE H O 1
ATOM 9683 O O B ILE H 1 110 ? -26.400 104.938 64.054 0.55 26.83 110 ILE H O 1
ATOM 9692 N N . ALA H 1 111 ? -24.897 105.707 62.572 1.00 29.94 111 ALA H N 1
ATOM 9693 C CA . ALA H 1 111 ? -25.636 106.955 62.388 1.00 28.31 111 ALA H CA 1
ATOM 9694 C C . ALA H 1 111 ? -26.990 106.688 61.742 1.00 24.22 111 ALA H C 1
ATOM 9695 O O . ALA H 1 111 ? -28.009 107.243 62.168 1.00 34.47 111 ALA H O 1
ATOM 9697 N N . ASN H 1 112 ? -27.024 105.806 60.739 1.00 28.87 112 ASN H N 1
ATOM 9698 C CA . ASN H 1 112 ? -28.283 105.473 60.073 1.00 32.24 112 ASN H CA 1
ATOM 9699 C C . ASN H 1 112 ? -29.263 104.800 61.030 1.00 36.33 112 ASN H C 1
ATOM 9700 O O . ASN H 1 112 ? -30.469 105.094 61.007 1.00 34.91 112 ASN H O 1
ATOM 9705 N N . GLU H 1 113 ? -28.771 103.861 61.842 1.00 30.12 113 GLU H N 1
ATOM 9706 C CA . GLU H 1 113 ? -29.567 103.291 62.929 1.00 35.27 113 GLU H CA 1
ATOM 9707 C C . GLU H 1 113 ? -30.234 104.381 63.751 1.00 35.12 113 GLU H C 1
ATOM 9708 O O . GLU H 1 113 ? -31.451 104.361 63.981 1.00 37.80 113 GLU H O 1
ATOM 9714 N N . LYS H 1 114 ? -29.431 105.328 64.237 1.00 33.00 114 LYS H N 1
ATOM 9715 C CA . LYS H 1 114 ? -29.944 106.352 65.136 1.00 34.76 114 LYS H CA 1
ATOM 9716 C C . LYS H 1 114 ? -30.883 107.323 64.423 1.00 40.92 114 LYS H C 1
ATOM 9717 O O . LYS H 1 114 ? -31.794 107.870 65.057 1.00 46.74 114 LYS H O 1
ATOM 9723 N N . MET H 1 115 ? -30.681 107.555 63.121 1.00 38.31 115 MET H N 1
ATOM 9724 C CA . MET H 1 115 ? -31.648 108.336 62.350 1.00 37.15 115 MET H CA 1
ATOM 9725 C C . MET H 1 115 ? -33.006 107.642 62.303 1.00 47.90 115 MET H C 1
ATOM 9726 O O . MET H 1 115 ? -34.051 108.302 62.315 1.00 46.63 115 MET H O 1
ATOM 9731 N N . ALA H 1 116 ? -33.010 106.308 62.227 1.00 45.40 116 ALA H N 1
ATOM 9732 C CA . ALA H 1 116 ? -34.273 105.579 62.143 1.00 48.62 116 ALA H CA 1
ATOM 9733 C C . ALA H 1 116 ? -35.001 105.570 63.484 1.00 54.27 116 ALA H C 1
ATOM 9734 O O . ALA H 1 116 ? -36.236 105.638 63.526 1.00 50.06 116 ALA H O 1
ATOM 9736 N N . LYS H 1 117 ? -34.256 105.484 64.588 1.00 41.27 117 LYS H N 1
ATOM 9737 C CA . LYS H 1 117 ? -34.828 105.527 65.929 1.00 50.59 117 LYS H CA 1
ATOM 9738 C C . LYS H 1 117 ? -35.105 106.946 66.410 1.00 52.60 117 LYS H C 1
ATOM 9739 O O . LYS H 1 117 ? -35.485 107.128 67.572 1.00 57.17 117 LYS H O 1
ATOM 9745 N N . GLY H 1 118 ? -34.916 107.952 65.558 1.00 53.59 118 GLY H N 1
ATOM 9746 C CA . GLY H 1 118 ? -35.173 109.319 65.962 1.00 51.63 118 GLY H CA 1
ATOM 9747 C C . GLY H 1 118 ? -34.140 109.939 66.873 1.00 53.38 118 GLY H C 1
ATOM 9748 O O . GLY H 1 118 ? -34.353 111.057 67.350 1.00 54.54 118 GLY H O 1
ATOM 9749 N N . ASP H 1 119 ? -33.025 109.254 67.143 1.00 46.07 119 ASP H N 1
ATOM 9750 C CA . ASP H 1 119 ? -31.929 109.852 67.907 1.00 46.22 119 ASP H CA 1
ATOM 9751 C C . ASP H 1 119 ? -31.099 110.721 66.959 1.00 51.39 119 ASP H C 1
ATOM 9752 O O . ASP H 1 119 ? -29.948 110.427 66.624 1.00 41.07 119 ASP H O 1
ATOM 9757 N N . LYS H 1 120 ? -31.721 111.822 66.525 1.00 46.62 120 LYS H N 1
ATOM 9758 C CA . LYS H 1 120 ? -31.099 112.660 65.507 1.00 48.79 120 LYS H CA 1
ATOM 9759 C C . LYS H 1 120 ? -29.836 113.333 66.025 1.00 46.94 120 LYS H C 1
ATOM 9760 O O . LYS H 1 120 ? -28.933 113.642 65.237 1.00 44.50 120 LYS H O 1
ATOM 9766 N N . LYS H 1 121 ? -29.731 113.536 67.340 1.00 42.60 121 LYS H N 1
ATOM 9767 C CA . LYS H 1 121 ? -28.510 114.124 67.879 1.00 45.14 121 LYS H CA 1
ATOM 9768 C C . LYS H 1 121 ? -27.405 113.082 68.017 1.00 47.22 121 LYS H C 1
ATOM 9769 O O . LYS H 1 121 ? -26.239 113.370 67.722 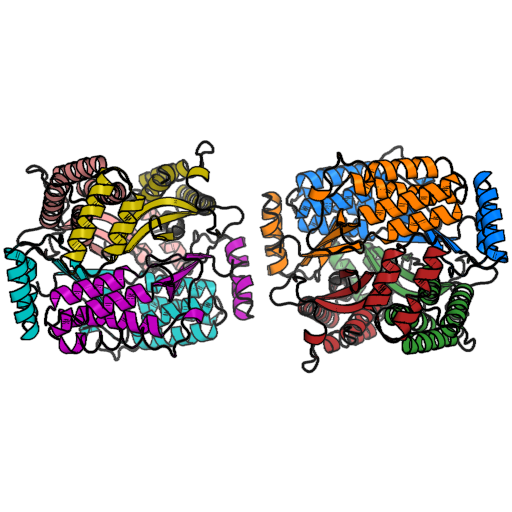1.00 40.91 121 LYS H O 1
ATOM 9775 N N . GLY H 1 122 ? -27.750 111.861 68.436 1.00 41.49 122 GLY H N 1
ATOM 9776 C CA . GLY H 1 122 ? -26.756 110.799 68.453 1.00 45.69 122 GLY H CA 1
ATOM 9777 C C . GLY H 1 122 ? -26.275 110.435 67.061 1.00 30.93 122 GLY H C 1
ATOM 9778 O O . GLY H 1 122 ? -25.107 110.083 66.870 1.00 36.89 122 GLY H O 1
ATOM 9779 N N . ALA H 1 123 ? -27.173 110.506 66.074 1.00 35.00 123 ALA H N 1
ATOM 9780 C CA . ALA H 1 123 ? -26.784 110.259 64.689 1.00 33.89 123 ALA H CA 1
ATOM 9781 C C . ALA H 1 123 ? -25.719 111.245 64.236 1.00 38.41 123 ALA H C 1
ATOM 9782 O O . ALA H 1 123 ? -24.760 110.864 63.553 1.00 30.25 123 ALA H O 1
ATOM 9784 N N . MET H 1 124 ? -25.860 112.517 64.615 1.00 34.96 124 MET H N 1
ATOM 9785 C CA . MET H 1 124 ? -24.854 113.505 64.227 1.00 31.96 124 MET H CA 1
ATOM 9786 C C . MET H 1 124 ? -23.504 113.221 64.875 1.00 32.73 124 MET H C 1
ATOM 9787 O O . MET H 1 124 ? -22.452 113.433 64.256 1.00 29.26 124 MET H O 1
ATOM 9792 N N . GLU H 1 125 ? -23.506 112.740 66.121 1.00 36.28 125 GLU H N 1
ATOM 9793 C CA . GLU H 1 125 ? -22.242 112.415 66.776 1.00 35.26 125 GLU H CA 1
ATOM 9794 C C . GLU H 1 125 ? -21.496 111.313 66.023 1.00 27.54 125 GLU H C 1
ATOM 9795 O O . GLU H 1 125 ? -20.267 111.361 65.899 1.00 30.83 125 GLU H O 1
ATOM 9801 N N . GLU H 1 126 ? -22.221 110.323 65.496 1.00 29.65 126 GLU H N 1
ATOM 9802 C CA . GLU H 1 126 ? -21.559 109.251 64.753 1.00 31.06 126 GLU H CA 1
ATOM 9803 C C . GLU H 1 126 ? -21.054 109.743 63.402 1.00 34.67 126 GLU H C 1
ATOM 9804 O O . GLU H 1 126 ? -19.964 109.355 62.961 1.00 27.80 126 GLU H O 1
ATOM 9810 N N . LEU H 1 127 ? -21.833 110.589 62.721 1.00 27.87 127 LEU H N 1
ATOM 9811 C CA . LEU H 1 127 ? -21.341 111.167 61.471 1.00 27.96 127 LEU H CA 1
ATOM 9812 C C . LEU H 1 127 ? -20.072 111.980 61.701 1.00 27.86 127 LEU H C 1
ATOM 9813 O O . LEU H 1 127 ? -19.157 111.965 60.868 1.00 29.00 127 LEU H O 1
ATOM 9818 N N . ARG H 1 128 ? -19.980 112.681 62.829 1.00 28.14 128 ARG H N 1
ATOM 9819 C CA . ARG H 1 128 ? -18.759 113.445 63.066 1.00 32.23 128 ARG H CA 1
ATOM 9820 C C . ARG H 1 128 ? -17.584 112.528 63.386 1.00 32.37 128 ARG H C 1
ATOM 9821 O O . ARG H 1 128 ? -16.438 112.841 63.039 1.00 33.96 128 ARG H O 1
ATOM 9829 N N . LEU H 1 129 ? -17.854 111.376 64.001 1.00 31.76 129 LEU H N 1
ATOM 9830 C CA . LEU H 1 129 ? -16.823 110.354 64.152 1.00 30.40 129 LEU H CA 1
ATOM 9831 C C . LEU H 1 129 ? -16.348 109.857 62.791 1.00 30.20 129 LEU H C 1
ATOM 9832 O O . LEU H 1 129 ? -15.167 109.544 62.608 1.00 36.34 129 LEU H O 1
ATOM 9837 N N . ALA H 1 130 ? -17.263 109.763 61.829 1.00 29.76 130 ALA H N 1
ATOM 9838 C CA . ALA H 1 130 ? -16.945 109.384 60.458 1.00 27.01 130 ALA H CA 1
ATOM 9839 C C . ALA H 1 130 ? -16.185 110.470 59.700 1.00 32.28 130 ALA H C 1
ATOM 9840 O O . ALA H 1 130 ? -15.825 110.241 58.537 1.00 30.94 130 ALA H O 1
ATOM 9842 N N . GLY H 1 131 ? -15.949 111.635 60.308 1.00 29.85 131 GLY H N 1
ATOM 9843 C CA . GLY H 1 131 ? -15.292 112.741 59.630 1.00 29.24 131 GLY H CA 1
ATOM 9844 C C . GLY H 1 131 ? -16.206 113.625 58.806 1.00 26.90 131 GLY H C 1
ATOM 9845 O O . GLY H 1 131 ? -15.728 114.376 57.949 1.00 25.00 131 GLY H O 1
ATOM 9846 N N . VAL H 1 132 ? -17.508 113.581 59.054 1.00 19.37 132 VAL H N 1
ATOM 9847 C CA . VAL H 1 132 ? -18.485 114.307 58.247 1.00 20.63 132 VAL H CA 1
ATOM 9848 C C . VAL H 1 132 ? -18.899 115.567 58.992 1.00 24.22 132 VAL H C 1
ATOM 9849 O O . VAL H 1 132 ? -19.185 115.527 60.190 1.00 24.81 132 VAL H O 1
ATOM 9853 N N . GLY H 1 133 ? -18.945 116.696 58.275 1.00 20.41 133 GLY H N 1
ATOM 9854 C CA . GLY H 1 133 ? -19.471 117.934 58.829 1.00 20.92 133 GLY H CA 1
ATOM 9855 C C . GLY H 1 133 ? -20.846 118.225 58.252 1.00 21.74 133 GLY H C 1
ATOM 9856 O O . GLY H 1 133 ? -21.052 118.146 57.040 1.00 24.26 133 GLY H O 1
ATOM 9857 N N . VAL H 1 134 ? -21.783 118.555 59.136 1.00 23.99 134 VAL H N 1
ATOM 9858 C CA . VAL H 1 134 ? -23.163 118.785 58.730 1.00 24.69 134 VAL H CA 1
ATOM 9859 C C . VAL H 1 134 ? -23.589 120.157 59.224 1.00 25.39 134 VAL H C 1
ATOM 9860 O O . VAL H 1 134 ? -23.511 120.441 60.427 1.00 27.14 134 VAL H O 1
ATOM 9864 N N . MET H 1 135 ? -24.018 121.013 58.298 1.00 25.14 135 MET H N 1
ATOM 9865 C CA . MET H 1 135 ? -24.584 122.316 58.624 1.00 25.46 135 MET H CA 1
ATOM 9866 C C . MET H 1 135 ? -26.044 122.343 58.199 1.00 24.37 135 MET H C 1
ATOM 9867 O O . MET H 1 135 ? -26.429 121.702 57.213 1.00 23.84 135 MET H O 1
ATOM 9872 N N . GLU H 1 136 ? -26.861 123.089 58.944 1.00 25.94 136 GLU H N 1
ATOM 9873 C CA . GLU H 1 136 ? -28.178 123.475 58.459 1.00 25.27 136 GLU H CA 1
ATOM 9874 C C . GLU H 1 136 ? -28.098 124.921 57.993 1.00 24.82 136 GLU H C 1
ATOM 9875 O O . GLU H 1 136 ? -27.738 125.808 58.775 1.00 22.90 136 GLU H O 1
ATOM 9881 N N . ASN H 1 137 ? -28.403 125.143 56.720 1.00 21.75 137 ASN H N 1
ATOM 9882 C CA . ASN H 1 137 ? -28.430 126.476 56.139 1.00 22.47 137 ASN H CA 1
ATOM 9883 C C . ASN H 1 137 ? -29.844 127.015 56.277 1.00 23.90 137 ASN H C 1
ATOM 9884 O O . ASN H 1 137 ? -30.781 126.406 55.756 1.00 25.42 137 ASN H O 1
ATOM 9889 N N . GLN H 1 138 ? -30.004 128.134 56.974 1.00 21.21 138 GLN H N 1
ATOM 9890 C CA . GLN H 1 138 ? -31.312 128.760 57.137 1.00 23.16 138 GLN H CA 1
ATOM 9891 C C . GLN H 1 138 ? -31.370 130.073 56.370 1.00 27.44 138 GLN H C 1
ATOM 9892 O O . GLN H 1 138 ? -30.479 130.918 56.503 1.00 26.61 138 GLN H O 1
ATOM 9898 N N . TYR H 1 139 ? -32.417 130.240 55.563 1.00 20.99 139 TYR H N 1
ATOM 9899 C CA . TYR H 1 139 ? -32.622 131.471 54.810 1.00 19.57 139 TYR H CA 1
ATOM 9900 C C . TYR H 1 139 ? -33.474 132.397 55.660 1.00 20.85 139 TYR H C 1
ATOM 9901 O O . TYR H 1 139 ? -34.567 132.008 56.078 1.00 20.33 139 TYR H O 1
ATOM 9910 N N . LEU H 1 140 ? -32.978 133.612 55.903 1.00 19.29 140 LEU H N 1
ATOM 9911 C CA . LEU H 1 140 ? -33.563 134.523 56.880 1.00 19.08 140 LEU H CA 1
ATOM 9912 C C . LEU H 1 140 ? -34.121 135.762 56.200 1.00 21.32 140 LEU H C 1
ATOM 9913 O O . LEU H 1 140 ? -33.428 136.408 55.409 1.00 20.54 140 LEU H O 1
ATOM 9918 N N . MET H 1 141 ? -35.342 136.131 56.581 1.00 19.71 141 MET H N 1
ATOM 9919 C CA . MET H 1 141 ? -36.074 137.243 55.990 1.00 21.16 141 MET H CA 1
ATOM 9920 C C . MET H 1 141 ? -36.327 138.279 57.073 1.00 18.80 141 MET H C 1
ATOM 9921 O O . MET H 1 141 ? -36.956 137.944 58.092 1.00 20.15 141 MET H O 1
ATOM 9926 N N . PRO H 1 142 ? -35.829 139.512 56.936 1.00 19.79 142 PRO H N 1
ATOM 9927 C CA . PRO H 1 142 ? -36.135 140.557 57.926 1.00 20.79 142 PRO H CA 1
ATOM 9928 C C . PRO H 1 142 ? -37.556 141.052 57.687 1.00 18.75 142 PRO H C 1
ATOM 9929 O O . PRO H 1 142 ? -37.864 141.597 56.626 1.00 22.29 142 PRO H O 1
ATOM 9933 N N . LEU H 1 143 ? -38.430 140.821 58.666 1.00 20.40 143 LEU H N 1
ATOM 9934 C CA . LEU H 1 143 ? -39.869 140.879 58.409 1.00 21.79 143 LEU H CA 1
ATOM 9935 C C . LEU H 1 143 ? -40.330 142.290 58.047 1.00 18.97 143 LEU H C 1
ATOM 9936 O O . LEU H 1 143 ? -40.936 142.508 56.992 1.00 21.46 143 LEU H O 1
ATOM 9941 N N . LYS H 1 144 ? -40.056 143.274 58.911 1.00 21.15 144 LYS H N 1
ATOM 9942 C CA . LYS H 1 144 ? -40.575 144.615 58.645 1.00 20.63 144 LYS H CA 1
ATOM 9943 C C . LYS H 1 144 ? -39.881 145.241 57.444 1.00 21.87 144 LYS H C 1
ATOM 9944 O O . LYS H 1 144 ? -40.522 145.905 56.621 1.00 21.13 144 LYS H O 1
ATOM 9950 N N . GLN H 1 145 ? -38.562 145.050 57.345 1.00 21.15 145 GLN H N 1
ATOM 9951 C CA . GLN H 1 145 ? -37.809 145.501 56.180 1.00 18.28 145 GLN H CA 1
ATOM 9952 C C . GLN H 1 145 ? -38.393 144.935 54.883 1.00 22.20 145 GLN H C 1
ATOM 9953 O O . GLN H 1 145 ? -38.525 145.650 53.880 1.00 19.93 145 GLN H O 1
ATOM 9959 N N . THR H 1 146 ? -38.744 143.651 54.878 1.00 17.88 146 THR H N 1
ATOM 9960 C CA . THR H 1 146 ? -39.344 143.071 53.677 1.00 19.70 146 THR H CA 1
ATOM 9961 C C . THR H 1 146 ? -40.736 143.649 53.414 1.00 20.94 146 THR H C 1
ATOM 9962 O O . THR H 1 146 ? -41.077 143.974 52.267 1.00 21.09 146 THR H O 1
ATOM 9966 N N . ARG H 1 147 ? -41.555 143.781 54.459 1.00 23.98 147 ARG H N 1
ATOM 9967 C CA . ARG H 1 147 ? -42.859 144.418 54.297 1.00 21.80 147 ARG H CA 1
ATOM 9968 C C . ARG H 1 147 ? -42.725 145.811 53.694 1.00 19.27 147 ARG H C 1
ATOM 9969 O O . ARG H 1 147 ? -43.498 146.193 52.805 1.00 23.02 147 ARG H O 1
ATOM 9977 N N . ASN H 1 148 ? -41.747 146.589 54.165 1.00 20.81 148 ASN H N 1
ATOM 9978 C CA . ASN H 1 148 ? -41.597 147.949 53.657 1.00 22.82 148 ASN H CA 1
ATOM 9979 C C . ASN H 1 148 ? -41.272 147.945 52.171 1.00 19.81 148 ASN H C 1
ATOM 9980 O O . ASN H 1 148 ? -41.786 148.774 51.414 1.00 21.51 148 ASN H O 1
ATOM 9985 N N . ALA H 1 149 ? -40.397 147.030 51.735 1.00 21.99 149 ALA H N 1
ATOM 9986 C CA . ALA H 1 149 ? -40.036 146.982 50.320 1.00 23.50 149 ALA H CA 1
ATOM 9987 C C . ALA H 1 149 ? -41.231 146.580 49.458 1.00 23.12 149 ALA H C 1
ATOM 9988 O O . ALA H 1 149 ? -41.441 147.141 48.376 1.00 23.66 149 ALA H O 1
ATOM 9990 N N . LEU H 1 150 ? -42.028 145.616 49.925 1.00 20.57 150 LEU H N 1
ATOM 9991 C CA . LEU H 1 150 ? -43.232 145.233 49.190 1.00 20.00 150 LEU H CA 1
ATOM 9992 C C . LEU H 1 150 ? -44.204 146.399 49.084 1.00 23.23 150 LEU H C 1
ATOM 9993 O O . LEU H 1 150 ? -44.828 146.600 48.035 1.00 24.10 150 LEU H O 1
ATOM 9998 N N . ALA H 1 151 ? -44.338 147.178 50.163 1.00 23.45 151 ALA H N 1
ATOM 9999 C CA . ALA H 1 151 ? -45.244 148.325 50.153 1.00 26.01 151 ALA H CA 1
ATOM 10000 C C . ALA H 1 151 ? -44.777 149.392 49.169 1.00 25.30 151 ALA H C 1
ATOM 10001 O O . ALA H 1 151 ? -45.602 150.020 48.488 1.00 25.36 151 ALA H O 1
ATOM 10003 N N . ASP H 1 152 ? -43.462 149.622 49.087 1.00 23.00 152 ASP H N 1
ATOM 10004 C CA . ASP H 1 152 ? -42.932 150.516 48.060 1.00 23.83 152 ASP H CA 1
ATOM 10005 C C . ASP H 1 152 ? -43.239 149.992 46.662 1.00 26.35 152 ASP H C 1
ATOM 10006 O O . ASP H 1 152 ? -43.580 150.767 45.761 1.00 25.74 152 ASP H O 1
ATOM 10011 N N . ALA H 1 153 ? -43.096 148.674 46.451 1.00 21.90 153 ALA H N 1
ATOM 10012 C CA . ALA H 1 153 ? -43.420 148.102 45.148 1.00 19.82 153 ALA H CA 1
ATOM 10013 C C . ALA H 1 153 ? -44.905 148.247 44.832 1.00 23.91 153 ALA H C 1
ATOM 10014 O O . ALA H 1 153 ? -45.273 148.540 43.690 1.00 24.93 153 ALA H O 1
ATOM 10016 N N . GLN H 1 154 ? -45.773 148.053 45.833 1.00 22.63 154 GLN H N 1
ATOM 10017 C CA . GLN H 1 154 ? -47.214 148.197 45.597 1.00 24.39 154 GLN H CA 1
ATOM 10018 C C . GLN H 1 154 ? -47.542 149.592 45.073 1.00 30.08 154 GLN H C 1
ATOM 10019 O O . GLN H 1 154 ? -48.306 149.742 44.108 1.00 26.12 154 GLN H O 1
ATOM 10025 N N . LYS H 1 155 ? -46.943 150.620 45.680 1.00 25.99 155 LYS H N 1
ATOM 10026 C CA . LYS H 1 155 ? -47.198 151.997 45.264 1.00 27.68 155 LYS H CA 1
ATOM 10027 C C . LYS H 1 155 ? -46.702 152.258 43.850 1.00 29.43 155 LYS H C 1
ATOM 10028 O O . LYS H 1 155 ? -47.350 152.984 43.085 1.00 28.95 155 LYS H O 1
ATOM 10034 N N . LEU H 1 156 ? -45.533 151.710 43.496 1.00 25.53 156 LEU H N 1
ATOM 10035 C CA . LEU H 1 156 ? -45.018 151.877 42.143 1.00 26.58 156 LEU H CA 1
ATOM 10036 C C . LEU H 1 156 ? -45.897 151.154 41.135 1.00 24.49 156 LEU H C 1
ATOM 10037 O O . LEU H 1 156 ? -46.185 151.684 40.056 1.00 29.09 156 LEU H O 1
ATOM 10042 N N . LEU H 1 157 ? -46.323 149.935 41.466 1.00 22.99 157 LEU H N 1
ATOM 10043 C CA . LEU H 1 157 ? -47.199 149.193 40.566 1.00 26.52 157 LEU H CA 1
ATOM 10044 C C . LEU H 1 157 ? -48.502 149.944 40.324 1.00 26.78 157 LEU H C 1
ATOM 10045 O O . LEU H 1 157 ? -49.026 149.953 39.200 1.00 27.56 157 LEU H O 1
ATOM 10050 N N . ASP H 1 158 ? -49.039 150.576 41.368 1.00 26.54 158 ASP H N 1
ATOM 10051 C CA . ASP H 1 158 ? -50.273 151.349 41.220 1.00 32.84 158 ASP H CA 1
ATOM 10052 C C . ASP H 1 158 ? -50.098 152.520 40.256 1.00 31.22 158 ASP H C 1
ATOM 10053 O O . ASP H 1 158 ? -51.062 152.932 39.591 1.00 32.46 158 ASP H O 1
ATOM 10058 N N . LYS H 1 159 ? -48.890 153.065 40.163 1.00 30.78 159 LYS H N 1
ATOM 10059 C CA . LYS H 1 159 ? -48.585 154.161 39.254 1.00 28.52 159 LYS H CA 1
ATOM 10060 C C . LYS H 1 159 ? -48.044 153.693 37.912 1.00 27.60 159 LYS H C 1
ATOM 10061 O O . LYS H 1 159 ? -47.613 154.528 37.113 1.00 33.02 159 LYS H O 1
ATOM 10067 N N . LYS H 1 160 ? -48.086 152.383 37.638 1.00 26.36 160 LYS H N 1
ATOM 10068 C CA . LYS H 1 160 ? -47.584 151.795 36.393 1.00 29.39 160 LYS H CA 1
ATOM 10069 C C . LYS H 1 160 ? -46.087 152.038 36.204 1.00 34.00 160 LYS H C 1
ATOM 10070 O O . LYS H 1 160 ? -45.586 152.043 35.073 1.00 32.90 160 LYS H O 1
ATOM 10076 N N . GLN H 1 161 ? -45.352 152.225 37.306 1.00 29.71 161 GLN H N 1
ATOM 10077 C CA . GLN H 1 161 ? -43.893 152.373 37.246 1.00 29.10 161 GLN H CA 1
ATOM 10078 C C . GLN H 1 161 ? -43.269 150.987 37.404 1.00 25.95 161 GLN H C 1
ATOM 10079 O O . GLN H 1 161 ? -42.721 150.617 38.450 1.00 25.64 161 GLN H O 1
ATOM 10085 N N . TYR H 1 162 ? -43.372 150.211 36.329 1.00 26.56 162 TYR H N 1
ATOM 10086 C CA . TYR H 1 162 ? -43.115 148.778 36.398 1.00 26.57 162 TYR H CA 1
ATOM 10087 C C . TYR H 1 162 ? -41.635 148.474 36.597 1.00 29.07 162 TYR H C 1
ATOM 10088 O O . TYR H 1 162 ? -41.287 147.567 37.362 1.00 23.94 162 TYR H O 1
ATOM 10097 N N . TYR H 1 163 ? -40.750 149.191 35.904 1.00 25.38 163 TYR H N 1
ATOM 10098 C CA . TYR H 1 163 ? -39.328 148.920 36.112 1.00 27.48 163 TYR H CA 1
ATOM 10099 C C . TYR H 1 163 ? -38.908 149.272 37.538 1.00 26.81 163 TYR H C 1
ATOM 10100 O O . TYR H 1 163 ? -38.179 148.506 38.182 1.00 22.55 163 TYR H O 1
ATOM 10109 N N . GLU H 1 164 ? -39.363 150.421 38.050 1.00 24.50 164 GLU H N 1
ATOM 10110 C CA . GLU H 1 164 ? -39.057 150.804 39.427 1.00 28.79 164 GLU H CA 1
ATOM 10111 C C . GLU H 1 164 ? -39.604 149.785 40.422 1.00 21.71 164 GLU H C 1
ATOM 10112 O O . GLU H 1 164 ? -38.964 149.485 41.439 1.00 21.44 164 GLU H O 1
ATOM 10118 N N . ALA H 1 165 ? -40.797 149.257 40.161 1.00 21.10 165 ALA H N 1
ATOM 10119 C CA . ALA H 1 165 ? -41.353 148.240 41.046 1.00 21.15 165 ALA H CA 1
ATOM 10120 C C . ALA H 1 165 ? -40.477 146.993 41.063 1.00 21.73 165 ALA H C 1
ATOM 10121 O O . ALA H 1 165 ? -40.318 146.350 42.105 1.00 20.64 165 ALA H O 1
ATOM 10123 N N . ASN H 1 166 ? -39.938 146.622 39.901 1.00 21.32 166 ASN H N 1
ATOM 10124 C CA . ASN H 1 166 ? -39.026 145.487 39.813 1.00 22.81 166 ASN H CA 1
ATOM 10125 C C . ASN H 1 166 ? -37.814 145.696 40.715 1.00 21.48 166 ASN H C 1
ATOM 10126 O O . ASN H 1 166 ? -37.369 144.770 41.403 1.00 21.44 166 ASN H O 1
ATOM 10131 N N . LEU H 1 167 ? -37.286 146.917 40.749 1.00 20.26 167 LEU H N 1
ATOM 10132 C CA . LEU H 1 167 ? -36.157 147.206 41.640 1.00 24.26 167 LEU H CA 1
ATOM 10133 C C . LEU H 1 167 ? -36.555 147.112 43.109 1.00 22.96 167 LEU H C 1
ATOM 10134 O O . LEU H 1 167 ? -35.760 146.659 43.943 1.00 23.46 167 LEU H O 1
ATOM 10139 N N . ALA H 1 168 ? -37.765 147.563 43.455 1.00 22.48 168 ALA H N 1
ATOM 10140 C CA . ALA H 1 168 ? -38.191 147.484 44.848 1.00 18.52 168 ALA H CA 1
ATOM 10141 C C . ALA H 1 168 ? -38.362 146.035 45.276 1.00 20.96 168 ALA H C 1
ATOM 10142 O O . ALA H 1 168 ? -38.000 145.662 46.400 1.00 21.25 168 ALA H O 1
ATOM 10144 N N . LEU H 1 169 ? -38.900 145.200 44.382 1.00 20.13 169 LEU H N 1
ATOM 10145 C CA . LEU H 1 169 ? -38.995 143.773 44.668 1.00 19.94 169 LEU H CA 1
ATOM 10146 C C . LEU H 1 169 ? -37.611 143.147 44.765 1.00 21.43 169 LEU H C 1
ATOM 10147 O O . LEU H 1 169 ? -37.371 142.274 45.608 1.00 20.57 169 LEU H O 1
ATOM 10152 N N . LYS H 1 170 ? -36.693 143.578 43.905 1.00 18.30 170 LYS H N 1
ATOM 10153 C CA . LYS H 1 170 ? -35.315 143.097 44.004 1.00 19.57 170 LYS H CA 1
ATOM 10154 C C . LYS H 1 170 ? -34.698 143.475 45.348 1.00 22.06 170 LYS H C 1
ATOM 10155 O O . LYS H 1 170 ? -33.971 142.679 45.951 1.00 19.44 170 LYS H O 1
ATOM 10161 N N . GLY H 1 171 ? -34.991 144.682 45.837 1.00 21.69 171 GLY H N 1
ATOM 10162 C CA . GLY H 1 171 ? -34.509 145.068 47.158 1.00 20.75 171 GLY H CA 1
ATOM 10163 C C . GLY H 1 171 ? -35.016 144.153 48.262 1.00 23.19 171 GLY H C 1
ATOM 10164 O O . GLY H 1 171 ? -34.280 143.827 49.201 1.00 20.62 171 GLY H O 1
ATOM 10165 N N . ALA H 1 172 ? -36.276 143.716 48.157 1.00 19.21 172 ALA H N 1
ATOM 10166 C CA . ALA H 1 172 ? -36.810 142.732 49.094 1.00 22.93 172 ALA H CA 1
ATOM 10167 C C . ALA H 1 172 ? -36.017 141.430 49.042 1.00 19.24 172 ALA H C 1
ATOM 10168 O O . ALA H 1 172 ? -35.671 140.855 50.087 1.00 23.08 172 ALA H O 1
ATOM 10170 N N . GLU H 1 173 ? -35.706 140.953 47.837 1.00 17.88 173 GLU H N 1
ATOM 10171 C CA . GLU H 1 173 ? -34.914 139.731 47.716 1.00 18.29 173 GLU H CA 1
ATOM 10172 C C . GLU H 1 173 ? -33.498 139.937 48.237 1.00 18.82 173 GLU H C 1
ATOM 10173 O O . GLU H 1 173 ? -32.909 139.020 48.823 1.00 19.57 173 GLU H O 1
ATOM 10179 N N . ASP H 1 174 ? -32.940 141.131 48.031 1.00 19.28 174 ASP H N 1
ATOM 10180 C CA . ASP H 1 174 ? -31.582 141.407 48.489 1.00 22.12 174 ASP H CA 1
ATOM 10181 C C . ASP H 1 174 ? -31.458 141.392 50.010 1.00 21.57 174 ASP H C 1
ATOM 10182 O O . ASP H 1 174 ? -30.341 141.274 50.526 1.00 23.80 174 ASP H O 1
ATOM 10187 N N . GLY H 1 175 ? -32.562 141.506 50.739 1.00 20.06 175 GLY H N 1
ATOM 10188 C CA . GLY H 1 175 ? -32.486 141.438 52.188 1.00 18.37 175 GLY H CA 1
ATOM 10189 C C . GLY H 1 175 ? -32.444 140.041 52.761 1.00 18.66 175 GLY H C 1
ATOM 10190 O O . GLY H 1 175 ? -32.207 139.892 53.961 1.00 21.53 175 GLY H O 1
ATOM 10191 N N . ILE H 1 176 ? -32.689 139.014 51.942 1.00 17.74 176 ILE H N 1
ATOM 10192 C CA . ILE H 1 176 ? -32.654 137.635 52.432 1.00 18.58 176 ILE H CA 1
ATOM 10193 C C . ILE H 1 176 ? -31.203 137.219 52.628 1.00 23.42 176 ILE H C 1
ATOM 10194 O O . ILE H 1 176 ? -30.376 137.387 51.725 1.00 24.24 176 ILE H O 1
ATOM 10199 N N . ILE H 1 177 ? -30.877 136.675 53.805 1.00 19.15 177 ILE H N 1
ATOM 10200 C CA . ILE H 1 177 ? -29.511 136.214 54.056 1.00 21.04 177 ILE H CA 1
ATOM 10201 C C . ILE H 1 177 ? -29.544 134.730 54.400 1.00 26.43 177 ILE H C 1
ATOM 10202 O O . ILE H 1 177 ? -30.584 134.172 54.749 1.00 23.47 177 ILE H O 1
ATOM 10207 N N . VAL H 1 178 ? -28.381 134.090 54.316 1.00 22.99 178 VAL H N 1
ATOM 10208 C CA . VAL H 1 178 ? -28.240 132.694 54.715 1.00 24.57 178 VAL H CA 1
ATOM 10209 C C . VAL H 1 178 ? -27.406 132.629 55.983 1.00 28.69 178 VAL H C 1
ATOM 10210 O O . VAL H 1 178 ? -26.391 133.320 56.099 1.00 27.98 178 VAL H O 1
ATOM 10214 N N . ASP H 1 179 ? -27.847 131.812 56.939 1.00 24.18 179 ASP H N 1
ATOM 10215 C CA . ASP H 1 179 ? -27.147 131.605 58.204 1.00 25.97 179 ASP H CA 1
ATOM 10216 C C . ASP H 1 179 ? -26.950 130.106 58.373 1.00 27.61 179 ASP H C 1
ATOM 10217 O O . ASP H 1 179 ? -27.927 129.351 58.387 1.00 27.83 179 ASP H O 1
ATOM 10222 N N . SER H 1 180 ? -25.699 129.669 58.474 1.00 22.52 180 SER H N 1
ATOM 10223 C CA . SER H 1 180 ? -25.384 128.245 58.535 1.00 20.35 180 SER H CA 1
ATOM 10224 C C . SER H 1 180 ? -24.938 127.893 59.943 1.00 29.17 180 SER H C 1
ATOM 10225 O O . SER H 1 180 ? -24.062 128.560 60.504 1.00 28.37 180 SER H O 1
ATOM 10228 N N . GLU H 1 181 ? -25.535 126.853 60.513 1.00 22.12 181 GLU H N 1
ATOM 10229 C CA . GLU H 1 181 ? -25.218 126.453 61.878 1.00 26.92 181 GLU H CA 1
ATOM 10230 C C . GLU H 1 181 ? -24.940 124.961 61.917 1.00 25.69 181 GLU H C 1
ATOM 10231 O O . GLU H 1 181 ? -25.588 124.184 61.211 1.00 25.75 181 GLU H O 1
ATOM 10237 N N . ALA H 1 182 ? -23.945 124.573 62.717 1.00 25.47 182 ALA H N 1
ATOM 10238 C CA . ALA H 1 182 ? -23.636 123.157 62.862 1.00 27.84 182 ALA H CA 1
ATOM 10239 C C . ALA H 1 182 ? -24.826 122.450 63.492 1.00 33.43 182 ALA H C 1
ATOM 10240 O O . ALA H 1 182 ? -25.337 122.874 64.533 1.00 34.21 182 ALA H O 1
ATOM 10242 N N . LEU H 1 183 ? -25.280 121.383 62.844 1.00 31.71 183 LEU H N 1
ATOM 10243 C CA . LEU H 1 183 ? -26.554 120.765 63.181 1.00 30.74 183 LEU H CA 1
ATOM 10244 C C . LEU H 1 183 ? -26.420 119.906 64.437 1.00 40.67 183 LEU H C 1
ATOM 10245 O O . LEU H 1 183 ? -25.586 118.994 64.482 1.00 39.67 183 LEU H O 1
ATOM 10250 N N . PHE H 1 184 ? -27.243 120.202 65.448 1.00 37.90 184 PHE H N 1
ATOM 10251 C CA . PHE H 1 184 ? -27.302 119.458 66.712 1.00 39.71 184 PHE H CA 1
ATOM 10252 C C . PHE H 1 184 ? -25.911 119.282 67.315 1.00 49.03 184 PHE H C 1
ATOM 10253 O O . PHE H 1 184 ? -25.424 118.168 67.519 1.00 53.98 184 PHE H O 1
ATOM 10261 N N . VAL H 1 185 ? -25.269 120.408 67.600 1.00 50.21 185 VAL H N 1
ATOM 10262 C CA . VAL H 1 185 ? -23.879 120.370 68.025 1.00 53.14 185 VAL H CA 1
ATOM 10263 C C . VAL H 1 185 ? -23.745 120.818 69.475 1.00 56.59 185 VAL H C 1
ATOM 10264 O O . VAL H 1 185 ? -24.567 120.467 70.320 1.00 63.50 185 VAL H O 1
#

Radius of gyration: 39.5 Å; Cα contacts (8 Å, |Δi|>4): 2708; chains: 8; bounding box: 73×99×105 Å